Protein AF-A0A1Q8JMH2-F1 (afdb_monomer)

Sequence (1174 aa):
MIGSNMADCHPVLFLRMMDRVAAGATLIVVDPRRTATADKADLFLQITPGTDLALLNGLLHLLQENGHVDTAFVEEFTEGWEDMPALLADYPPAVVAGITGLAEDDLRRAAELIGGAENWTSCWTMGLNQSTHGTWNTNALVNLHLATGAICRRGSGPFSLTGQPNAMGGREMGYMGPGLPGQRSVLSADDREFVEQEWGVSAGTLRSDAGQGTVDMFSRMADGAIKACWIVCTNPVASVANRRTVIEGLEAAELVITQDVVADTETNAYADVVLPAAMWAESDGVMVNSERNLTLVPGAVDPPGQALPDWELIARVACEMGFADAFTYASAEEVFAEIRRFHNPATGYDLRGVDYDRLREAPVQWPAAPGAGDRNPVRYLNDGRSQARGTRPGGGTPRLWFPRPGGRAAFLPRPHLPAAEMPDDDHPFLLNTGRVQHQWHTLTKTGTVAALNRLNPGPYVEIHPADAERLGVTDGDGLELTSRRGRAVVPAAVSDRVREGALFAPFHWNDRYGEYLAVNAVTSDAVDPQSFQPEFKVCAVAVAPVPVPREPEPVAAAAHPLEAVFGLAGQAEPELGGTERRYLAGFVRGLQAAPPDGVVPVLPPGAPFAPEHATWVDGVLAGMFSRSSPGAPDSPGSVAGTGSRPVVVLWASQTGTAEDVATGPLTARLAAAGRTPTVTDMGGSGIAELPPDADLLVVTSTFGDGGAPDNGAAFWESLAGAEPGSLDGRRFAVLALGDSSYADFCGHGRRLDDRLAELGADRLVERVDCEPEYEEGAQRWLDAVVTALTGDTREPDGASGSPGTARRATEPAPLVGNRLLSRPGAGKEVRRFTFDLSGTGLTYEAGDALDVTPSNSEALVGEWLAATGLDGATEVELDGDAVPLGTALRDRLDITRASPALLRFVAERCADGLPGKLLRPDNRGELERWSWGRQAVDVVGEFGVRATAQEWADVLGPLRPRQYSISSSPLERPDEVSLTVSVVRFANPRGTARTGVCSAFLADAPEGHPVPVGIRPAPHFRPPADGVPMIMIGPGTGIAPFLGFLEERRARGDRSPNWLFFGEQHESTDFYYREELETLRRDGVLTDLDLAFSRDQRTKVYVQDRMAENGAKLWSWLRDGAHLYVCGDATRMARDVDRTLRTVVARHGGLAPDEADAWVTRLAEDRRYVRDVY

Foldseek 3Di:
DEADPCCQQPVVVLVVVVVVVVVPDAAEYEDLFCHPSNVPHPHYWNWDQQLLLLLLLLLVLLCVVVVLFPVVLCVFFEDAVVVSVVLSVCRHLVVSCVRGVGDSVSSNVVSCSLSVDPEAEDEHECSLCFFLCNVVSVLSNQLSCSRNVQALDPRGDYFYADRDFAVVVVVQCQPAWQGHHRRAGLLDLVRQVVVCVLLVHDRPPRDNDTALGDLRVLQCLLVVVAQEDEAEADACCQFPFLNVSNVSSLQSHNAYEYEYCFCDGPRNVSHPYYAHAFDQLQAWDWTAGSQQWTAIRHRPHHGPDRHYHPLLVVLVVCVVVVNVVRRVDPGVQVVVVSSQVSHDQLQLFHCVCPHVVNNVVHIAHDPDDNPADRDDRGPFQQPCRSHDFDAAVPGDGDRGAHSDVRRHHYNDSDHRDGTPADADPQQQAWEFEDAGNQADAQNSPSVVPVLSCLLVVFKEKEAEQVVCVVQVHDFQFWKWWDAPSGIAIHTYDHDNSHDHRYMYIYSHYDVVNHPRHSPSSQAACNAHSPSSNHNNGTGGIDIHGDPPVPLPDPPPPPPDVVCVVVVVPPDDQDDDDPQLVVLVVVVVVVCVVPPDDQDQDADDPPRPDDPVNSVSVSVVSCVVRVPRDDDDDDDDDDDDDDDAAAEEEEEFDQRCPLVCLRVPPLQVVCVVLVHHYHYDYQQPDALVRDDLQYEYEYGYEADAQQHGHPSNVVRLVRLVPDDAQSNANYEYEFEFEAAPVHPCQSNPSVSCVVSNVRNHHHYLDYYFRAHVVCPVRSVVSSVSNSCSRNVPPPDPPDDPFDPDPPPDAFFWWFFADWAFQFDPPDPWTKIKIKTFQPPRPDFAAQFWKKFFQFWADLVLLVLQCVLQVDDQQDWEADRNDTDRLSCCNGRWFFQFFPDLLLLVVLCVFAPDCVSVVCNDPVNVVVVVVQRVQDTNSNSSNVRVGYDDSHVVSVSTDTRGTDIFTWQAGCLLPVRMTMAIDTWAWDAHPVRHIDTDGRRVSRNVDDGRGTIGMHIGDDPLRAQDDAQAEEEEEAEASRCRSVNRNLNNCVSVVRLHEYEYQYEDADPVGRVGCPVVVVVSCVVNSHVYYHYFHQHPDPHGGDSLNVCLVCLLVVLVSVVVRYAYEYEEAPPPPVVSNLVSQLVSCCSNVVADSVRSVVSVVVCVVVSSYYYDHD

Solvent-accessible surface area (backbone atoms only — not comparable to full-atom values): 62772 Å² total; per-residue (Å²): 60,35,24,50,56,36,49,48,73,37,46,73,60,32,52,57,48,47,56,44,36,78,70,72,47,88,39,50,25,36,34,50,50,67,39,81,41,35,77,69,32,80,40,65,44,60,35,42,80,70,29,61,38,36,51,39,41,20,36,45,32,45,22,53,74,72,65,34,50,33,59,68,47,36,71,72,43,40,43,56,61,88,59,36,63,69,59,32,69,76,21,47,54,72,56,25,19,66,67,21,65,43,59,50,68,57,51,53,49,52,23,48,56,59,51,69,43,95,59,50,60,46,39,33,28,60,64,42,46,24,25,47,51,16,70,48,39,51,41,36,55,45,34,48,30,48,38,49,50,28,46,73,45,90,66,23,24,83,43,66,52,62,83,57,71,40,55,54,41,41,49,40,58,8,80,53,72,51,34,27,53,37,74,32,31,37,74,40,67,70,43,38,54,52,50,26,60,76,71,70,48,62,88,81,68,72,61,65,79,65,76,66,35,68,65,44,51,26,47,36,10,46,73,56,77,36,46,65,47,80,43,67,78,68,49,53,52,49,69,35,51,27,20,60,47,42,50,46,7,50,73,51,28,82,38,30,36,34,33,35,74,62,80,92,43,78,40,52,78,58,40,80,39,80,44,53,29,35,55,72,49,27,34,62,49,76,37,16,41,69,84,42,35,37,34,60,42,68,48,77,46,79,41,66,90,79,28,37,46,66,68,54,56,52,22,52,53,40,30,76,73,70,40,40,97,82,32,75,68,92,45,68,65,54,56,52,56,51,59,30,70,36,52,22,78,70,75,24,45,28,38,64,46,59,51,68,74,55,30,74,76,44,60,35,17,47,38,18,46,74,90,54,66,50,76,47,91,63,54,42,47,38,79,48,75,44,31,77,64,60,67,45,93,89,72,54,71,53,74,53,36,37,75,41,87,88,30,34,47,69,45,60,83,62,80,66,63,80,56,94,46,66,57,45,97,80,19,62,26,36,38,27,56,50,79,54,62,60,49,56,61,71,29,84,64,36,64,76,36,68,68,36,36,68,76,57,73,70,72,40,30,38,32,11,55,72,48,27,59,76,67,73,51,55,70,63,40,26,32,34,39,36,31,100,69,33,49,23,47,36,26,30,37,67,35,79,43,34,45,80,57,32,34,41,30,50,44,40,45,25,72,94,77,35,77,46,34,28,42,25,23,33,28,34,61,53,43,10,91,85,79,35,35,41,12,48,44,48,19,30,22,26,79,42,81,38,81,46,86,59,77,73,74,80,66,76,73,76,63,56,72,64,27,66,74,71,70,51,67,86,69,78,80,78,84,72,50,81,64,36,49,54,51,49,54,53,53,51,52,49,40,70,78,52,65,68,84,75,50,56,67,65,81,56,98,82,54,82,51,57,72,70,53,45,51,50,52,35,49,52,34,34,73,73,40,61,73,57,74,83,76,77,77,87,80,88,74,91,76,91,81,86,91,77,72,53,40,37,34,37,26,18,38,74,81,43,64,26,42,51,44,49,71,41,64,48,45,56,52,38,46,74,71,76,38,81,64,49,78,45,53,24,61,85,44,55,80,89,73,54,64,66,57,25,39,38,40,36,27,24,28,39,28,84,79,19,38,56,14,76,39,25,43,62,32,50,52,51,60,73,72,55,58,75,53,77,37,47,70,22,33,31,34,37,42,13,34,21,51,74,91,38,93,34,46,20,30,27,30,52,53,50,55,52,50,46,44,64,20,41,24,43,75,63,46,82,69,45,77,22,45,82,84,33,66,67,53,52,49,54,49,47,54,51,47,51,39,62,74,69,68,64,80,72,70,84,70,89,57,92,50,70,92,62,76,80,73,72,81,54,41,69,26,30,31,71,38,81,43,77,50,38,36,92,86,41,95,57,52,30,30,38,39,28,30,40,35,72,92,56,83,68,75,75,57,41,36,21,31,40,33,38,48,49,45,49,53,70,67,58,46,50,50,39,32,63,60,58,70,56,65,44,78,44,71,27,78,55,80,76,41,82,38,34,39,46,57,38,45,27,62,44,31,41,60,66,50,62,42,71,60,47,36,50,59,44,30,78,65,32,94,57,62,60,47,54,52,38,69,35,88,91,25,56,73,54,33,55,60,61,43,55,58,41,31,30,51,52,54,43,61,73,59,65,52,80,73,55,72,50,60,51,57,71,50,40,49,69,50,68,62,47,75,42,53,23,32,37,16,40,78,73,32,76,48,47,51,28,37,44,45,67,42,43,69,50,51,25,98,85,65,48,81,45,63,39,56,51,43,37,42,61,71,71,49,58,82,57,42,69,38,36,33,33,76,41,88,36,92,77,48,50,72,71,62,84,79,43,33,39,39,39,40,15,42,60,57,22,37,17,33,56,48,2,38,53,42,35,33,54,61,73,66,45,67,40,54,25,33,40,34,34,23,40,51,36,68,91,23,48,52,60,61,52,71,59,53,54,46,34,36,73,72,51,44,35,66,42,79,46,80,14,40,37,62,75,48,93,71,68,35,45,48,44,55,55,47,57,76,41,16,64,62,53,36,49,42,53,73,74,59,26,31,40,38,41,25,33,50,49,86,57,56,49,51,50,40,51,54,40,49,38,49,25,37,17,70,59,64,75,32,57,69,71,52,14,48,53,48,55,49,47,33,38,75,72,62,30,42,42,76,58,61,98

Mean predicted aligned error: 18.69 Å

Radius of gyration: 36.47 Å; Cα contacts (8 Å, |Δi|>4): 2244; chains: 1; bounding box: 99×69×110 Å

pLDDT: mean 88.22, std 14.22, range [22.94, 98.88]

Structure (mmCIF, N/CA/C/O backbone):
data_AF-A0A1Q8JMH2-F1
#
_entry.id   AF-A0A1Q8JMH2-F1
#
loop_
_atom_site.group_PDB
_atom_site.id
_atom_site.type_symbol
_atom_site.label_atom_id
_atom_site.label_alt_id
_atom_site.label_comp_id
_atom_site.label_asym_id
_atom_site.label_entity_id
_atom_site.label_seq_id
_atom_site.pdbx_PDB_ins_code
_atom_site.Cartn_x
_atom_site.Cartn_y
_atom_site.Cartn_z
_atom_site.occupancy
_atom_site.B_iso_or_equiv
_atom_site.auth_seq_id
_atom_site.auth_comp_id
_atom_site.auth_asym_id
_atom_site.auth_atom_id
_atom_site.pdbx_PDB_model_num
ATOM 1 N N . MET A 1 1 ? -3.071 16.913 -16.150 1.00 97.31 1 MET A N 1
ATOM 2 C CA . MET A 1 1 ? -3.272 15.540 -15.639 1.00 97.31 1 MET A CA 1
ATOM 3 C C . MET A 1 1 ? -4.558 14.994 -16.230 1.00 97.31 1 MET A C 1
ATOM 5 O O . MET A 1 1 ? -5.550 15.707 -16.207 1.00 97.31 1 MET A O 1
ATOM 9 N N . ILE A 1 2 ? -4.557 13.784 -16.785 1.00 98.25 2 ILE A N 1
ATOM 10 C CA . ILE A 1 2 ? -5.761 13.182 -17.382 1.00 98.25 2 ILE A CA 1
ATOM 11 C C . ILE A 1 2 ? -5.825 11.684 -17.064 1.00 98.25 2 ILE A C 1
ATOM 13 O O . ILE A 1 2 ? -4.823 10.983 -17.199 1.00 98.25 2 ILE A O 1
ATOM 17 N N . GLY A 1 3 ? -6.971 11.206 -16.570 1.00 96.44 3 GLY A N 1
ATOM 18 C CA . GLY A 1 3 ? -7.171 9.812 -16.162 1.00 96.44 3 GLY A CA 1
ATOM 19 C C . GLY A 1 3 ? -6.153 9.341 -15.119 1.00 96.44 3 GLY A C 1
ATOM 20 O O . GLY A 1 3 ? -5.568 8.261 -15.268 1.00 96.44 3 GLY A O 1
ATOM 21 N N . SER A 1 4 ? -5.859 10.190 -14.125 1.00 95.69 4 SER A N 1
ATOM 22 C CA . SER A 1 4 ? -4.780 9.977 -13.158 1.00 95.69 4 SER A CA 1
ATOM 23 C C . SER A 1 4 ? -5.030 10.641 -11.807 1.00 95.69 4 SER A C 1
ATOM 25 O O . SER A 1 4 ? -4.898 11.856 -11.675 1.00 95.69 4 SER A O 1
ATOM 27 N N . ASN A 1 5 ? -5.192 9.813 -10.775 1.00 95.25 5 ASN A N 1
ATOM 28 C CA . ASN A 1 5 ? -5.133 10.224 -9.376 1.00 95.25 5 ASN A CA 1
ATOM 29 C C . ASN A 1 5 ? -3.690 10.144 -8.848 1.00 95.25 5 ASN A C 1
ATOM 31 O O . ASN A 1 5 ? -3.281 9.147 -8.252 1.00 95.25 5 ASN A O 1
ATOM 35 N N . MET A 1 6 ? -2.891 11.172 -9.137 1.00 94.62 6 MET A N 1
ATOM 36 C CA . MET A 1 6 ? -1.463 11.189 -8.803 1.00 94.62 6 MET A CA 1
ATOM 37 C C . MET A 1 6 ? -1.214 11.267 -7.293 1.00 94.62 6 MET A C 1
ATOM 39 O O . MET A 1 6 ? -0.251 10.665 -6.830 1.00 94.62 6 MET A O 1
ATOM 43 N N . ALA A 1 7 ? -2.079 11.956 -6.544 1.00 94.06 7 ALA A N 1
ATOM 44 C CA . ALA A 1 7 ? -1.991 12.063 -5.087 1.00 94.06 7 ALA A CA 1
ATOM 45 C C . ALA A 1 7 ? -1.960 10.679 -4.414 1.00 94.06 7 ALA A C 1
ATOM 47 O O . ALA A 1 7 ? -1.066 10.399 -3.616 1.00 94.06 7 ALA A O 1
ATOM 48 N N . ASP A 1 8 ? -2.861 9.783 -4.826 1.00 92.19 8 ASP A N 1
ATOM 49 C CA . ASP A 1 8 ? -2.961 8.451 -4.221 1.00 92.19 8 ASP A CA 1
ATOM 50 C C . ASP A 1 8 ? -2.032 7.428 -4.892 1.00 92.19 8 ASP A C 1
ATOM 52 O O . ASP A 1 8 ? -1.533 6.517 -4.238 1.00 92.19 8 ASP A O 1
ATOM 56 N N . CYS A 1 9 ? -1.798 7.539 -6.206 1.00 93.81 9 CYS A N 1
ATOM 57 C CA . CYS A 1 9 ? -1.073 6.511 -6.968 1.00 93.81 9 CYS A CA 1
ATOM 58 C C . CYS A 1 9 ? 0.426 6.790 -7.148 1.00 93.81 9 CYS A C 1
ATOM 60 O O . CYS A 1 9 ? 1.190 5.858 -7.397 1.00 93.81 9 CYS A O 1
ATOM 62 N N . HIS A 1 10 ? 0.850 8.054 -7.070 1.00 95.69 10 HIS A N 1
ATOM 63 C CA . HIS A 1 10 ? 2.230 8.492 -7.300 1.00 95.69 10 HIS A CA 1
ATOM 64 C C . HIS A 1 10 ? 2.596 9.668 -6.372 1.00 95.69 10 HIS A C 1
ATOM 66 O O . HIS A 1 10 ? 3.012 10.720 -6.870 1.00 95.69 10 HIS A O 1
ATOM 72 N N . PRO A 1 11 ? 2.479 9.515 -5.038 1.00 92.50 11 PRO A N 1
ATOM 73 C CA . PRO A 1 11 ? 2.519 10.631 -4.086 1.00 92.50 11 PRO A CA 1
ATOM 74 C C . PRO A 1 11 ? 3.785 11.490 -4.207 1.00 92.50 11 PRO A C 1
ATOM 76 O O . PRO A 1 11 ? 3.699 12.710 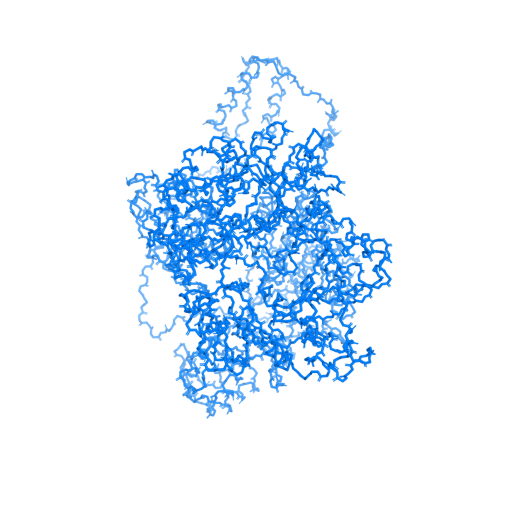-4.259 1.00 92.50 11 PRO A O 1
ATOM 79 N N . VAL A 1 12 ? 4.964 10.883 -4.385 1.00 92.12 12 VAL A N 1
ATOM 80 C CA . VAL A 1 12 ? 6.226 11.632 -4.560 1.00 92.12 12 VAL A CA 1
ATOM 81 C C . VAL A 1 12 ? 6.221 12.499 -5.830 1.00 92.12 12 VAL A C 1
ATOM 83 O O . VAL A 1 12 ? 6.739 13.615 -5.835 1.00 92.12 12 VAL A O 1
ATOM 86 N N . LEU A 1 13 ? 5.625 12.015 -6.926 1.00 93.62 13 LEU A N 1
ATOM 87 C CA . LEU A 1 13 ? 5.495 12.814 -8.149 1.00 93.62 13 LEU A CA 1
ATOM 88 C C . LEU A 1 13 ? 4.414 13.887 -8.015 1.00 93.62 13 LEU A C 1
ATOM 90 O O . LEU A 1 13 ? 4.565 14.956 -8.603 1.00 93.62 13 LEU A O 1
ATOM 94 N N . PHE A 1 14 ? 3.362 13.619 -7.242 1.00 95.06 14 PHE A N 1
ATOM 95 C CA . PHE A 1 14 ? 2.349 14.612 -6.913 1.00 95.06 14 PHE A CA 1
ATOM 96 C C . PHE A 1 14 ? 2.950 15.781 -6.127 1.00 95.06 14 PHE A C 1
ATOM 98 O O . PHE A 1 14 ? 2.747 16.921 -6.530 1.00 95.06 14 PHE A O 1
ATOM 105 N N . LEU A 1 15 ? 3.775 15.518 -5.107 1.00 92.50 15 LEU A N 1
ATOM 106 C CA . LEU A 1 15 ? 4.491 16.568 -4.366 1.00 92.50 15 LEU A CA 1
ATOM 107 C C . LEU A 1 15 ? 5.364 17.417 -5.299 1.00 92.50 15 LEU A C 1
ATOM 109 O O . LEU A 1 15 ? 5.251 18.638 -5.334 1.00 92.50 15 LEU A O 1
ATOM 113 N N . ARG A 1 16 ? 6.138 16.772 -6.179 1.00 93.69 16 ARG A N 1
ATOM 114 C CA . ARG A 1 16 ? 6.946 17.480 -7.185 1.00 93.69 16 ARG A CA 1
ATOM 115 C C . ARG A 1 16 ? 6.102 18.307 -8.165 1.00 93.69 16 ARG A C 1
ATOM 117 O O . ARG A 1 16 ? 6.557 19.334 -8.671 1.00 93.69 16 ARG A O 1
ATOM 124 N N . MET A 1 17 ? 4.893 17.850 -8.491 1.00 94.94 17 MET A N 1
ATOM 125 C CA . MET A 1 17 ? 3.940 18.623 -9.288 1.00 94.94 17 MET A CA 1
ATOM 126 C C . MET A 1 17 ? 3.419 19.825 -8.493 1.00 94.94 17 MET A C 1
ATOM 128 O O . MET A 1 17 ? 3.352 20.915 -9.058 1.00 94.94 17 MET A O 1
ATOM 132 N N . MET A 1 18 ? 3.111 19.658 -7.205 1.00 95.50 18 MET A N 1
ATOM 133 C CA . MET A 1 18 ? 2.681 20.745 -6.321 1.00 95.50 18 MET A CA 1
ATOM 134 C C . MET A 1 18 ? 3.759 21.815 -6.154 1.00 95.50 18 MET A C 1
ATOM 136 O O . MET A 1 18 ? 3.429 22.992 -6.266 1.00 95.50 18 MET A O 1
ATOM 140 N N . ASP A 1 19 ? 5.040 21.448 -6.050 1.00 94.00 19 ASP A N 1
ATOM 141 C CA . ASP A 1 19 ? 6.148 22.417 -6.079 1.00 94.00 19 ASP A CA 1
ATOM 142 C C . ASP A 1 19 ? 6.110 23.278 -7.349 1.00 94.00 19 ASP A C 1
ATOM 144 O O . ASP A 1 19 ? 6.358 24.488 -7.335 1.00 94.00 19 ASP A O 1
ATOM 148 N N . ARG A 1 20 ? 5.782 22.657 -8.489 1.00 93.25 20 ARG A N 1
ATOM 149 C CA . ARG A 1 20 ? 5.709 23.366 -9.765 1.00 93.25 20 ARG A CA 1
ATOM 150 C C . ARG A 1 20 ? 4.473 24.261 -9.857 1.00 93.25 20 ARG A C 1
ATOM 152 O O . ARG A 1 20 ? 4.599 25.357 -10.408 1.00 93.25 20 ARG A O 1
ATOM 159 N N . VAL A 1 21 ? 3.333 23.819 -9.326 1.00 94.44 21 VAL A N 1
ATOM 160 C CA . VAL A 1 21 ? 2.098 24.615 -9.222 1.00 94.44 21 VAL A CA 1
ATOM 161 C C . VAL A 1 21 ? 2.314 25.818 -8.304 1.00 94.44 21 VAL A C 1
ATOM 163 O O . VAL A 1 21 ? 2.044 26.943 -8.713 1.00 94.44 21 VAL A O 1
ATOM 166 N N . ALA A 1 22 ? 2.928 25.624 -7.134 1.00 92.12 22 ALA A N 1
ATOM 167 C CA . ALA A 1 22 ? 3.307 26.703 -6.220 1.00 92.12 22 ALA A CA 1
ATOM 168 C C . ALA A 1 22 ? 4.259 27.721 -6.879 1.00 92.12 22 ALA A C 1
ATOM 170 O O . ALA A 1 22 ? 4.173 28.921 -6.630 1.00 92.12 22 ALA A O 1
ATOM 171 N N . ALA A 1 23 ? 5.117 27.261 -7.794 1.00 94.31 23 ALA A N 1
ATOM 172 C CA . ALA A 1 23 ? 5.962 28.108 -8.636 1.00 94.31 23 ALA A CA 1
ATOM 173 C C . ALA A 1 23 ? 5.236 28.711 -9.868 1.00 94.31 23 ALA A C 1
ATOM 175 O O . ALA A 1 23 ? 5.895 29.132 -10.829 1.00 94.31 23 ALA A O 1
ATOM 176 N N . GLY A 1 24 ? 3.900 28.733 -9.871 1.00 93.25 24 GLY A N 1
ATOM 177 C CA . GLY A 1 24 ? 3.054 29.435 -10.839 1.00 93.25 24 GLY A CA 1
ATOM 178 C C . GLY A 1 24 ? 2.629 28.633 -12.072 1.00 93.25 24 GLY A C 1
ATOM 179 O O . GLY A 1 24 ? 2.265 29.239 -13.077 1.00 93.25 24 GLY A O 1
ATOM 180 N N . ALA A 1 25 ? 2.718 27.300 -12.056 1.00 95.62 25 ALA A N 1
ATOM 181 C CA . ALA A 1 25 ? 2.174 26.484 -13.146 1.00 95.62 25 ALA A CA 1
ATOM 182 C C . ALA A 1 25 ? 0.674 26.222 -12.970 1.00 95.62 25 ALA A C 1
ATOM 184 O O . ALA A 1 25 ? 0.229 25.933 -11.867 1.00 95.62 25 ALA A O 1
ATOM 185 N N . THR A 1 26 ? -0.072 26.244 -14.075 1.00 98.00 26 THR A N 1
ATOM 186 C CA . THR A 1 26 ? -1.496 25.889 -14.096 1.00 98.00 26 THR A CA 1
ATOM 187 C C . THR A 1 26 ? -1.693 24.375 -14.178 1.00 98.00 26 THR A C 1
ATOM 189 O O . THR A 1 26 ? -1.052 23.698 -14.989 1.00 98.00 26 THR A O 1
ATOM 192 N N . LEU A 1 27 ? -2.620 23.847 -13.384 1.00 98.44 27 LEU A N 1
ATOM 193 C CA . LEU A 1 27 ? -3.000 22.445 -13.322 1.00 98.44 27 LEU A CA 1
ATOM 194 C C . LEU A 1 27 ? -4.427 22.228 -13.843 1.00 98.44 27 LEU A C 1
ATOM 196 O O . LEU A 1 27 ? -5.408 22.602 -13.208 1.00 98.44 27 LEU A O 1
ATOM 200 N N . ILE A 1 28 ? -4.533 21.530 -14.977 1.00 98.75 28 ILE A N 1
ATOM 201 C CA . ILE A 1 28 ? -5.796 20.967 -15.476 1.00 98.75 28 ILE A CA 1
ATOM 202 C C . ILE A 1 28 ? -5.876 19.500 -15.044 1.00 98.75 28 ILE A C 1
ATOM 204 O O . ILE A 1 28 ? -4.935 18.737 -15.301 1.00 98.75 28 ILE A O 1
ATOM 208 N N . VAL A 1 29 ? -6.984 19.090 -14.428 1.00 98.81 29 VAL A N 1
ATOM 209 C CA . VAL A 1 29 ? -7.273 17.688 -14.084 1.00 98.81 29 VAL A CA 1
ATOM 210 C C . VAL A 1 29 ? -8.514 17.228 -14.832 1.00 98.81 29 VAL A C 1
ATOM 212 O O . VAL A 1 29 ? -9.572 17.830 -14.707 1.00 98.81 29 VAL A O 1
ATOM 215 N N . VAL A 1 30 ? -8.383 16.144 -15.592 1.00 98.75 30 VAL A N 1
ATOM 216 C CA . VAL A 1 30 ? -9.495 15.474 -16.276 1.00 98.75 30 VAL A CA 1
ATOM 217 C C . VAL A 1 30 ? -9.683 14.099 -15.649 1.00 98.75 30 VAL A C 1
ATOM 219 O O . VAL A 1 30 ? -8.814 13.235 -15.791 1.00 98.75 30 VAL A O 1
ATOM 222 N N . ASP A 1 31 ? -10.781 13.911 -14.927 1.00 98.00 31 ASP A N 1
ATOM 223 C CA . ASP A 1 31 ? -11.104 12.660 -14.235 1.00 98.00 31 ASP A CA 1
ATOM 224 C C . ASP A 1 31 ? -12.621 12.611 -13.971 1.00 98.00 31 ASP A C 1
ATOM 226 O O . ASP A 1 31 ? -13.170 13.619 -13.526 1.00 98.00 31 ASP A O 1
ATOM 230 N N . PRO A 1 32 ? -13.331 11.495 -14.223 1.00 96.56 32 PRO A N 1
ATOM 231 C CA . PRO A 1 32 ? -14.748 11.377 -13.863 1.00 96.56 32 PRO A CA 1
ATOM 232 C C . PRO A 1 32 ? -15.011 11.515 -12.354 1.00 96.56 32 PRO A C 1
ATOM 234 O O . PRO A 1 32 ? -16.132 11.838 -11.950 1.00 96.56 32 PRO A O 1
ATOM 237 N N . ARG A 1 33 ? -13.995 11.277 -11.517 1.00 96.75 33 ARG A N 1
ATOM 238 C CA . ARG A 1 33 ? -14.076 11.348 -10.058 1.00 96.75 33 ARG A CA 1
ATOM 239 C C . ARG A 1 33 ? -13.330 12.572 -9.526 1.00 96.75 33 ARG A C 1
ATOM 241 O O . ARG A 1 33 ? -12.182 12.826 -9.896 1.00 96.75 33 ARG A O 1
ATOM 248 N N . ARG A 1 34 ? -13.935 13.302 -8.586 1.00 97.06 34 ARG A N 1
ATOM 249 C CA . ARG A 1 34 ? -13.268 14.387 -7.847 1.00 97.06 34 ARG A CA 1
ATOM 250 C C . ARG A 1 34 ? -12.312 13.797 -6.803 1.00 97.06 34 ARG A C 1
ATOM 252 O O . ARG A 1 34 ? -12.687 13.454 -5.683 1.00 97.06 34 ARG A O 1
ATOM 259 N N . THR A 1 35 ? -11.071 13.571 -7.221 1.00 96.44 35 THR A N 1
ATOM 260 C CA . THR A 1 35 ? -9.995 13.005 -6.390 1.00 96.44 35 THR A CA 1
ATOM 261 C C . THR A 1 35 ? -9.211 14.092 -5.650 1.00 96.44 35 THR A C 1
ATOM 263 O O . THR A 1 35 ? -9.280 15.257 -6.024 1.00 96.44 35 THR A O 1
ATOM 266 N N . ALA A 1 36 ? -8.352 13.709 -4.697 1.00 92.69 36 ALA A N 1
ATOM 267 C CA . ALA A 1 36 ? -7.429 14.647 -4.043 1.00 92.69 36 ALA A CA 1
ATOM 268 C C . ALA A 1 36 ? -6.502 15.375 -5.042 1.00 92.69 36 ALA A C 1
ATOM 270 O O . ALA A 1 36 ? -6.037 16.484 -4.788 1.00 92.69 36 ALA A O 1
ATOM 271 N N . THR A 1 37 ? -6.253 14.774 -6.214 1.00 96.06 37 THR A N 1
ATOM 272 C CA . THR A 1 37 ? -5.547 15.449 -7.314 1.00 96.06 37 THR A CA 1
ATOM 273 C C . THR A 1 37 ? -6.415 16.545 -7.944 1.00 96.06 37 THR A C 1
ATOM 275 O O . THR A 1 37 ? -5.906 17.621 -8.248 1.00 96.06 37 THR A O 1
ATOM 278 N N . ALA A 1 38 ? -7.712 16.283 -8.137 1.00 97.00 38 ALA A N 1
ATOM 279 C CA . ALA A 1 38 ? -8.672 17.242 -8.685 1.00 97.00 38 ALA A CA 1
ATOM 280 C C . ALA A 1 38 ? -8.912 18.434 -7.748 1.00 97.00 38 ALA A C 1
ATOM 282 O O . ALA A 1 38 ? -9.052 19.553 -8.232 1.00 97.00 38 ALA A O 1
ATOM 283 N N . ASP A 1 39 ? -8.872 18.225 -6.431 1.00 95.31 39 ASP A N 1
ATOM 284 C CA . ASP A 1 39 ? -9.046 19.295 -5.435 1.00 95.31 39 ASP A CA 1
ATOM 285 C C . ASP A 1 39 ? -7.931 20.352 -5.470 1.00 95.31 39 ASP A C 1
ATOM 287 O O . ASP A 1 39 ? -8.082 21.444 -4.925 1.00 95.31 39 ASP A O 1
ATOM 291 N N . LYS A 1 40 ? -6.797 20.042 -6.113 1.00 95.62 40 LYS A N 1
ATOM 292 C CA . LYS A 1 40 ? -5.686 20.982 -6.329 1.00 95.62 40 LYS A CA 1
ATOM 293 C C . LYS A 1 40 ? -5.673 21.606 -7.726 1.00 95.62 40 LYS A C 1
ATOM 295 O O . LYS A 1 40 ? -4.738 22.337 -8.041 1.00 95.62 40 LYS A O 1
ATOM 300 N N . ALA A 1 41 ? -6.645 21.292 -8.580 1.00 97.38 41 ALA A N 1
ATOM 301 C CA . ALA A 1 41 ? -6.671 21.766 -9.957 1.00 97.38 41 ALA A CA 1
ATOM 302 C C . ALA A 1 41 ? -7.148 23.221 -10.059 1.00 97.38 41 ALA A C 1
ATOM 304 O O . ALA A 1 41 ? -8.122 23.604 -9.419 1.00 97.38 41 ALA A O 1
ATOM 305 N N . ASP A 1 42 ? -6.529 23.998 -10.951 1.00 98.31 42 ASP A N 1
ATOM 306 C CA . ASP A 1 42 ? -7.072 25.290 -11.391 1.00 98.31 42 ASP A CA 1
ATOM 307 C C . ASP A 1 42 ? -8.308 25.099 -12.284 1.00 98.31 42 ASP A C 1
ATOM 309 O O . ASP A 1 42 ? -9.195 25.949 -12.328 1.00 98.31 42 ASP A O 1
ATOM 313 N N . LEU A 1 43 ? -8.353 23.982 -13.019 1.00 98.56 43 LEU A N 1
ATOM 314 C CA . LEU A 1 43 ? -9.489 23.568 -13.835 1.00 98.56 43 LEU A CA 1
ATOM 315 C C . LEU A 1 43 ? -9.702 22.060 -13.699 1.00 98.56 43 LEU A C 1
ATOM 317 O O . LEU A 1 43 ? -8.860 21.263 -14.121 1.00 98.56 43 LEU A O 1
ATOM 321 N N . PHE A 1 44 ? -10.844 21.674 -13.136 1.00 98.62 44 PHE A N 1
ATOM 322 C CA . PHE A 1 44 ? -11.271 20.283 -13.042 1.00 98.62 44 PHE A CA 1
ATOM 323 C C . PHE A 1 44 ? -12.362 19.988 -14.073 1.00 98.62 44 PHE A C 1
ATOM 325 O O . PHE A 1 44 ? -13.436 20.579 -14.033 1.00 98.62 44 PHE A O 1
ATOM 332 N N . LEU A 1 45 ? -12.089 19.048 -14.976 1.00 98.62 45 LEU A N 1
ATOM 333 C CA . LEU A 1 45 ? -13.023 18.568 -15.987 1.00 98.62 45 LEU A CA 1
ATOM 334 C C . LEU A 1 45 ? -13.558 17.195 -15.565 1.00 98.62 45 LEU A C 1
ATOM 336 O O . LEU A 1 45 ? -12.915 16.168 -15.809 1.00 98.62 45 LEU A O 1
ATOM 340 N N . GLN A 1 46 ? -14.740 17.185 -14.942 1.00 97.56 46 GLN A N 1
ATOM 341 C CA . GLN A 1 46 ? -15.411 15.961 -14.498 1.00 97.56 46 GLN A CA 1
ATOM 342 C C . GLN A 1 46 ? -16.077 15.227 -15.668 1.00 97.56 46 GLN A C 1
ATOM 344 O O . GLN A 1 46 ? -17.292 15.273 -15.865 1.00 97.56 46 GLN A O 1
ATOM 349 N N . ILE A 1 47 ? -15.258 14.591 -16.498 1.00 97.44 47 ILE A N 1
ATOM 350 C CA . ILE A 1 47 ? -15.675 13.989 -17.766 1.00 97.44 47 ILE A CA 1
ATOM 351 C C . ILE A 1 47 ? -16.619 12.788 -17.566 1.00 97.44 47 ILE A C 1
ATOM 353 O O . ILE A 1 47 ? -16.496 12.042 -16.597 1.00 97.44 47 ILE A O 1
ATOM 357 N N . THR A 1 48 ? -17.554 12.565 -18.492 1.00 96.00 48 THR A N 1
ATOM 358 C CA . THR A 1 48 ? -18.328 11.312 -18.556 1.00 96.00 48 THR A CA 1
ATOM 359 C C . THR A 1 48 ? -17.381 10.139 -18.868 1.00 96.00 48 THR A C 1
ATOM 361 O O . THR A 1 48 ? -16.617 10.240 -19.834 1.00 96.00 48 THR A O 1
ATOM 364 N N . PRO A 1 49 ? -17.389 9.031 -18.099 1.00 93.81 49 PRO A N 1
ATOM 365 C CA . PRO A 1 49 ? -16.473 7.911 -18.328 1.00 93.81 49 PRO A CA 1
ATOM 366 C C . PRO A 1 49 ? -16.503 7.389 -19.776 1.00 93.81 49 PRO A C 1
ATOM 368 O O . PRO A 1 49 ? -17.573 7.226 -20.358 1.00 93.81 49 PRO A O 1
ATOM 371 N N . GLY A 1 50 ? -15.327 7.132 -20.359 1.00 92.88 50 GLY A N 1
ATOM 372 C CA . GLY A 1 50 ? -15.184 6.589 -21.719 1.00 92.88 50 GLY A CA 1
ATOM 373 C C . GLY A 1 50 ? -15.261 7.618 -22.854 1.00 92.88 50 GLY A C 1
ATOM 374 O O . GLY A 1 50 ? -15.225 7.239 -24.023 1.00 92.88 50 GLY A O 1
ATOM 375 N N . THR A 1 51 ? -15.347 8.917 -22.549 1.00 97.00 51 THR A N 1
ATOM 376 C CA . THR A 1 51 ? -15.503 9.983 -23.562 1.00 97.00 51 THR A CA 1
ATOM 377 C C . THR A 1 51 ? -14.227 10.793 -23.823 1.00 97.00 51 THR A C 1
ATOM 379 O O . THR A 1 51 ? -14.256 11.823 -24.499 1.00 97.00 51 THR A O 1
ATOM 382 N N . ASP A 1 52 ? -13.075 10.303 -23.356 1.00 97.69 52 ASP A N 1
ATOM 383 C CA . ASP A 1 52 ? -11.772 10.974 -23.432 1.00 97.69 52 ASP A CA 1
ATOM 384 C C . ASP A 1 52 ? -11.356 11.329 -24.868 1.00 97.69 52 ASP A C 1
ATOM 386 O O . ASP A 1 52 ? -10.871 12.431 -25.119 1.00 97.69 52 ASP A O 1
ATOM 390 N N . LEU A 1 53 ? -11.596 10.441 -25.842 1.00 97.81 53 LEU A N 1
ATOM 391 C CA . LEU A 1 53 ? -11.325 10.721 -27.260 1.00 97.81 53 LEU A CA 1
ATOM 392 C C . LEU A 1 53 ? -12.108 11.929 -27.783 1.00 97.81 53 LEU A C 1
ATOM 394 O O . LEU A 1 53 ? -11.552 12.734 -28.529 1.00 97.81 53 LEU A O 1
ATOM 398 N N . ALA A 1 54 ? -13.379 12.073 -27.391 1.00 98.62 54 ALA A N 1
ATOM 399 C CA . ALA A 1 54 ? -14.197 13.206 -27.811 1.00 98.62 54 ALA A CA 1
ATOM 400 C C . ALA A 1 54 ? -13.650 14.515 -27.230 1.00 98.62 54 ALA A C 1
ATOM 402 O O . ALA A 1 54 ? -13.531 15.497 -27.961 1.00 98.62 54 ALA A O 1
ATOM 403 N N . LEU A 1 55 ? -13.241 14.506 -25.954 1.00 98.81 55 LEU A N 1
ATOM 404 C CA . LEU A 1 55 ? -12.566 15.644 -25.329 1.00 98.81 55 LEU A CA 1
ATOM 405 C C . LEU A 1 55 ? -11.270 15.997 -26.070 1.00 98.81 55 LEU A C 1
ATOM 407 O O . LEU A 1 55 ? -11.081 17.148 -26.449 1.00 98.81 55 LEU A O 1
ATOM 411 N N . LEU A 1 56 ? -10.378 15.029 -26.292 1.00 98.75 56 LEU A N 1
ATOM 412 C CA . LEU A 1 56 ? -9.066 15.277 -26.900 1.00 98.75 56 LEU A CA 1
ATOM 413 C C . LEU A 1 56 ? -9.187 15.791 -28.342 1.00 98.75 56 LEU A C 1
ATOM 415 O O . LEU A 1 56 ? -8.481 16.729 -28.717 1.00 98.75 56 LEU A O 1
ATOM 419 N N . ASN A 1 57 ? -10.114 15.241 -29.130 1.00 98.81 57 ASN A N 1
ATOM 420 C CA . ASN A 1 57 ? -10.409 15.746 -30.471 1.00 98.81 57 ASN A CA 1
ATOM 421 C C . ASN A 1 57 ? -11.041 17.146 -30.425 1.00 98.81 57 ASN A C 1
ATOM 423 O O . ASN A 1 57 ? -10.658 18.008 -31.212 1.00 98.81 57 ASN A O 1
ATOM 427 N N . GLY A 1 58 ? -11.942 17.410 -29.475 1.00 98.81 58 GLY A N 1
ATOM 428 C CA . GLY A 1 58 ? -12.534 18.733 -29.261 1.00 98.81 58 GLY A CA 1
ATOM 429 C C . GLY A 1 58 ? -11.520 19.804 -28.858 1.00 98.81 58 GLY A C 1
ATOM 430 O O . GLY A 1 58 ? -11.548 20.920 -29.372 1.00 98.81 58 GLY A O 1
ATOM 431 N N . LEU A 1 59 ? -10.567 19.462 -27.987 1.00 98.88 59 LEU A N 1
ATOM 432 C CA . LEU A 1 59 ? -9.464 20.355 -27.632 1.00 98.88 59 LEU A CA 1
ATOM 433 C C . LEU A 1 59 ? -8.585 20.650 -28.848 1.00 98.88 59 LEU A C 1
ATOM 435 O O . LEU A 1 59 ? -8.199 21.797 -29.052 1.00 98.88 59 LEU A O 1
ATOM 439 N N . LEU A 1 60 ? -8.302 19.652 -29.690 1.00 98.81 60 LEU A N 1
ATOM 440 C CA . LEU A 1 60 ? -7.533 19.875 -30.912 1.00 98.81 60 LEU A CA 1
ATOM 441 C C . LEU A 1 60 ? -8.295 20.744 -31.925 1.00 98.81 60 LEU A C 1
ATOM 443 O O . LEU A 1 60 ? -7.689 21.618 -32.545 1.00 98.81 60 LEU A O 1
ATOM 447 N N . HIS A 1 61 ? -9.612 20.549 -32.052 1.00 98.75 61 HIS A N 1
ATOM 448 C CA . HIS A 1 61 ? -10.488 21.407 -32.852 1.00 98.75 61 HIS A CA 1
ATOM 449 C C . HIS A 1 61 ? -10.381 22.868 -32.396 1.00 98.75 61 HIS A C 1
ATOM 451 O O . HIS A 1 61 ? -10.113 23.749 -33.210 1.00 98.75 61 HIS A O 1
ATOM 457 N N . LEU A 1 62 ? -10.509 23.116 -31.091 1.00 98.81 62 LEU A N 1
ATOM 458 C CA . LEU A 1 62 ? -10.405 24.453 -30.504 1.00 98.81 62 LEU A CA 1
ATOM 459 C C . LEU A 1 62 ? -9.006 25.063 -30.654 1.00 98.81 62 LEU A C 1
ATOM 461 O O . LEU A 1 62 ? -8.882 26.248 -30.946 1.00 98.81 62 LEU A O 1
ATOM 465 N N . LEU A 1 63 ? -7.935 24.277 -30.504 1.00 98.69 63 LEU A N 1
ATOM 466 C CA . LEU A 1 63 ? -6.569 24.755 -30.748 1.00 98.69 63 LEU A CA 1
ATOM 467 C C . LEU A 1 63 ? -6.365 25.172 -32.212 1.00 98.69 63 LEU A C 1
ATOM 469 O O . LEU A 1 63 ? -5.675 26.158 -32.473 1.00 98.69 63 LEU A O 1
ATOM 473 N N . GLN A 1 64 ? -6.976 24.456 -33.162 1.00 98.06 64 GLN A N 1
ATOM 474 C CA . GLN A 1 64 ? -6.981 24.844 -34.572 1.00 98.06 64 GLN A CA 1
ATOM 475 C C . GLN A 1 64 ? -7.799 26.120 -34.804 1.00 98.06 64 GLN A C 1
ATOM 477 O O . GLN A 1 64 ? -7.305 27.035 -35.463 1.00 98.06 64 GLN A O 1
ATOM 482 N N . GLU A 1 65 ? -9.014 26.200 -34.256 1.00 97.75 65 GLU A N 1
ATOM 483 C CA . GLU A 1 65 ? -9.893 27.374 -34.355 1.00 97.75 65 GLU A CA 1
ATOM 484 C C . GLU A 1 65 ? -9.213 28.638 -33.798 1.00 97.75 65 GLU A C 1
ATOM 486 O O . GLU A 1 65 ? -9.235 29.692 -34.433 1.00 97.75 65 GLU A O 1
ATOM 491 N N . ASN A 1 66 ? -8.526 28.506 -32.661 1.00 97.62 66 ASN A N 1
ATOM 492 C CA . ASN A 1 66 ? -7.847 29.598 -31.963 1.00 97.62 66 ASN A CA 1
ATOM 493 C C . ASN A 1 66 ? -6.477 29.968 -32.567 1.00 97.62 66 ASN A C 1
ATOM 495 O O . ASN A 1 66 ? -5.825 30.896 -32.090 1.00 97.62 66 ASN A O 1
ATOM 499 N N . GLY A 1 67 ? -6.010 29.257 -33.601 1.00 97.56 67 GLY A N 1
ATOM 500 C CA . GLY A 1 67 ? -4.718 29.527 -34.242 1.00 97.56 67 GLY A CA 1
ATOM 501 C C . GLY A 1 67 ? -3.491 29.123 -33.412 1.00 97.56 67 GLY A C 1
ATOM 502 O O . GLY A 1 67 ? -2.418 29.691 -33.598 1.00 97.56 67 GLY A O 1
ATOM 503 N N . HIS A 1 68 ? -3.626 28.142 -32.513 1.00 98.19 68 HIS A N 1
ATOM 504 C CA . HIS A 1 68 ? -2.546 27.625 -31.657 1.00 98.19 68 HIS A CA 1
ATOM 505 C C . HIS A 1 68 ? -1.790 26.422 -32.249 1.00 98.19 68 HIS A C 1
ATOM 507 O O . HIS A 1 68 ? -0.952 25.819 -31.576 1.00 98.19 68 HIS A O 1
ATOM 513 N N . VAL A 1 69 ? -2.065 26.062 -33.504 1.00 98.31 69 VAL A N 1
ATOM 514 C CA . VAL A 1 69 ? -1.303 25.034 -34.224 1.00 98.31 69 VAL A CA 1
ATOM 515 C C . VAL A 1 69 ? 0.032 25.620 -34.688 1.00 98.31 69 VAL A C 1
ATOM 517 O O . VAL A 1 69 ? 0.066 26.581 -35.456 1.00 98.31 69 VAL A O 1
ATOM 520 N N . ASP A 1 70 ? 1.138 25.012 -34.266 1.00 98.00 70 ASP A N 1
ATOM 521 C CA . ASP A 1 70 ? 2.488 25.317 -34.740 1.00 98.00 70 ASP A CA 1
ATOM 522 C C . ASP A 1 70 ? 2.687 24.707 -36.135 1.00 98.00 70 ASP A C 1
ATOM 524 O O . ASP A 1 70 ? 3.218 23.605 -36.304 1.00 98.00 70 ASP A O 1
ATOM 528 N N . THR A 1 71 ? 2.220 25.423 -37.160 1.00 97.62 71 THR A N 1
ATOM 529 C CA . THR A 1 71 ? 2.258 24.954 -38.552 1.00 97.62 71 THR A CA 1
ATOM 530 C C . THR A 1 71 ? 3.680 24.665 -39.029 1.00 97.62 71 THR A C 1
ATOM 532 O O . THR A 1 71 ? 3.887 23.699 -39.759 1.00 97.62 71 THR A O 1
ATOM 535 N N . ALA A 1 72 ? 4.676 25.434 -38.574 1.00 97.19 72 ALA A N 1
ATOM 536 C CA . ALA A 1 72 ? 6.076 25.206 -38.923 1.00 97.19 72 ALA A CA 1
ATOM 537 C C . ALA A 1 72 ? 6.592 23.883 -38.337 1.00 97.19 72 ALA A C 1
ATOM 539 O O . ALA A 1 72 ? 7.246 23.105 -39.037 1.00 97.19 72 ALA A O 1
ATOM 540 N N . PHE A 1 73 ? 6.268 23.589 -37.073 1.00 97.69 73 PHE A N 1
ATOM 541 C CA . PHE A 1 73 ? 6.598 22.304 -36.462 1.00 97.69 73 PHE A CA 1
ATOM 542 C C . PHE A 1 73 ? 5.892 21.141 -37.168 1.00 97.69 73 PHE A C 1
ATOM 544 O O . PHE A 1 73 ? 6.535 20.132 -37.470 1.00 97.69 73 PHE A O 1
ATOM 551 N N . VAL A 1 74 ? 4.594 21.284 -37.450 1.00 98.19 74 VAL A N 1
ATOM 552 C CA . VAL A 1 74 ? 3.784 20.269 -38.139 1.00 98.19 74 VAL A CA 1
ATOM 553 C C . VAL A 1 74 ? 4.387 19.943 -39.510 1.00 98.19 74 VAL A C 1
ATOM 555 O O . VAL A 1 74 ? 4.705 18.781 -39.781 1.00 98.19 74 VAL A O 1
ATOM 558 N N . GLU A 1 75 ? 4.642 20.953 -40.343 1.00 95.94 75 GLU A N 1
ATOM 559 C CA . GLU A 1 75 ? 5.220 20.787 -41.683 1.00 95.94 75 GLU A CA 1
ATOM 560 C C . GLU A 1 75 ? 6.628 20.179 -41.656 1.00 95.94 75 GLU A C 1
ATOM 562 O O . GLU A 1 75 ? 6.997 19.384 -42.530 1.00 95.94 75 GLU A O 1
ATOM 567 N N . GLU A 1 76 ? 7.448 20.526 -40.662 1.00 93.69 76 GLU A N 1
ATOM 568 C CA . GLU A 1 76 ? 8.826 20.051 -40.595 1.00 93.69 76 GLU A CA 1
ATOM 569 C C . GLU A 1 76 ? 8.941 18.640 -39.996 1.00 93.69 76 GLU A C 1
ATOM 571 O O . GLU A 1 76 ? 9.718 17.817 -40.496 1.00 93.69 76 GLU A O 1
ATOM 576 N N . PHE A 1 77 ? 8.203 18.333 -38.933 1.00 96.69 77 PHE A N 1
ATOM 577 C CA . PHE A 1 77 ? 8.482 17.170 -38.085 1.00 96.69 77 PHE A CA 1
ATOM 578 C C . PHE A 1 77 ? 7.387 16.112 -38.062 1.00 96.69 77 PHE A C 1
ATOM 580 O O . PHE A 1 77 ? 7.588 15.069 -37.436 1.00 96.69 77 PHE A O 1
ATOM 587 N N . THR A 1 78 ? 6.265 16.337 -38.743 1.00 97.62 78 THR A N 1
ATOM 588 C CA . THR A 1 78 ? 5.120 15.419 -38.705 1.00 97.62 78 THR A CA 1
ATOM 589 C C . THR A 1 78 ? 4.666 14.980 -40.099 1.00 97.62 78 THR A C 1
ATOM 591 O O . THR A 1 78 ? 5.191 15.457 -41.110 1.00 97.62 78 THR A O 1
ATOM 594 N N . GLU A 1 79 ? 3.742 14.024 -40.139 1.00 97.12 79 GLU A N 1
ATOM 595 C CA . GLU A 1 79 ? 2.975 13.575 -41.307 1.00 97.12 79 GLU A CA 1
ATOM 596 C C . GLU A 1 79 ? 1.529 13.249 -40.878 1.00 97.12 79 GLU A C 1
ATOM 598 O O . GLU A 1 79 ? 1.288 13.021 -39.686 1.00 97.12 79 GLU A O 1
ATOM 603 N N . GLY A 1 80 ? 0.579 13.232 -41.820 1.00 96.56 80 GLY A N 1
ATOM 604 C CA . GLY A 1 80 ? -0.827 12.885 -41.570 1.00 96.56 80 GLY A CA 1
ATOM 605 C C . GLY A 1 80 ? -1.700 14.027 -41.035 1.00 96.56 80 GLY A C 1
ATOM 606 O O . GLY A 1 80 ? -2.835 13.790 -40.627 1.00 96.56 80 GLY A O 1
ATOM 607 N N . TRP A 1 81 ? -1.197 15.267 -41.002 1.00 97.81 81 TRP A N 1
ATOM 608 C CA . TRP A 1 81 ? -1.992 16.429 -40.577 1.00 97.81 81 TRP A CA 1
ATOM 609 C C . TRP A 1 81 ? -3.141 16.722 -41.546 1.00 97.81 81 TRP A C 1
ATOM 611 O O . TRP A 1 81 ? -4.201 17.169 -41.127 1.00 97.81 81 TRP A O 1
ATOM 621 N N . GLU A 1 82 ? -2.950 16.452 -42.834 1.00 96.62 82 GLU A N 1
ATOM 622 C CA . GLU A 1 82 ? -3.922 16.664 -43.905 1.00 96.62 82 GLU A CA 1
ATOM 623 C C . GLU A 1 82 ? -5.274 15.974 -43.663 1.00 96.62 82 GLU A C 1
ATOM 625 O O . GLU A 1 82 ? -6.306 16.497 -44.085 1.00 96.62 82 GLU A O 1
ATOM 630 N N . ASP A 1 83 ? -5.278 14.860 -42.928 1.00 96.50 83 ASP A N 1
ATOM 631 C CA . ASP A 1 83 ? -6.480 14.092 -42.600 1.00 96.50 83 ASP A CA 1
ATOM 632 C C . ASP A 1 83 ? -7.173 14.594 -41.317 1.00 96.50 83 ASP A C 1
ATOM 634 O O . ASP A 1 83 ? -8.341 14.284 -41.070 1.00 96.50 83 ASP A O 1
ATOM 638 N N . MET A 1 84 ? -6.485 15.396 -40.493 1.00 97.94 84 MET A N 1
ATOM 639 C CA . MET A 1 84 ? -7.008 15.866 -39.207 1.00 97.94 84 MET A CA 1
ATOM 640 C C . MET A 1 84 ? -8.187 16.840 -39.349 1.00 97.94 84 MET A C 1
ATOM 642 O O . MET A 1 84 ? -9.190 16.610 -38.674 1.00 97.94 84 MET A O 1
ATOM 646 N N . PRO A 1 85 ? -8.164 17.879 -40.214 1.00 96.75 85 PRO A N 1
ATOM 647 C CA . PRO A 1 85 ? -9.281 18.818 -40.333 1.00 96.75 85 PRO A CA 1
ATOM 648 C C . PRO A 1 85 ? -10.629 18.156 -40.634 1.00 96.75 85 PRO A C 1
ATOM 650 O O . PRO A 1 85 ? -11.652 18.615 -40.131 1.00 96.75 85 PRO A O 1
ATOM 653 N N . ALA A 1 86 ? -10.635 17.079 -41.428 1.00 96.81 86 ALA A N 1
ATOM 654 C CA . ALA A 1 86 ? -11.852 16.338 -41.742 1.00 96.81 86 ALA A CA 1
ATOM 655 C C . ALA A 1 86 ? -12.433 15.651 -40.499 1.00 96.81 86 ALA A C 1
ATOM 657 O O . ALA A 1 86 ? -13.626 15.771 -40.253 1.00 96.81 86 ALA A O 1
ATOM 658 N N . LEU A 1 87 ? -11.589 15.002 -39.686 1.00 97.69 87 LEU A N 1
ATOM 659 C CA . LEU A 1 87 ? -12.006 14.434 -38.402 1.00 97.69 87 LEU A CA 1
ATOM 660 C C . LEU A 1 87 ? -12.496 15.528 -37.444 1.00 97.69 87 LEU A C 1
ATOM 662 O O . LEU A 1 87 ? -13.542 15.383 -36.824 1.00 97.69 87 LEU A O 1
ATOM 666 N N . LEU A 1 88 ? -11.735 16.615 -37.298 1.00 98.25 88 LEU A N 1
ATOM 667 C CA . LEU A 1 88 ? -12.011 17.665 -36.311 1.00 98.25 88 LEU A CA 1
ATOM 668 C C . LEU A 1 88 ? -13.314 18.416 -36.593 1.00 98.25 88 LEU A C 1
ATOM 670 O O . LEU A 1 88 ? -13.906 18.955 -35.661 1.00 98.25 88 LEU A O 1
ATOM 674 N N . ALA A 1 89 ? -13.788 18.435 -37.841 1.00 97.94 89 ALA A N 1
ATOM 675 C CA . ALA A 1 89 ? -15.086 19.003 -38.195 1.00 97.94 89 ALA A CA 1
ATOM 676 C C . ALA A 1 89 ? -16.264 18.323 -37.466 1.00 97.94 89 ALA A C 1
ATOM 678 O O . ALA A 1 89 ? -17.286 18.973 -37.249 1.00 97.94 89 ALA A O 1
ATOM 679 N N . ASP A 1 90 ? -16.101 17.069 -37.031 1.00 98.00 90 ASP A N 1
ATOM 680 C CA . ASP A 1 90 ? -17.114 16.313 -36.284 1.00 98.00 90 ASP A CA 1
ATOM 681 C C . ASP A 1 90 ? -17.099 16.598 -34.768 1.00 98.00 90 ASP A C 1
ATOM 683 O O . ASP A 1 90 ? -17.971 16.120 -34.041 1.00 98.00 90 ASP A O 1
ATOM 687 N N . TYR A 1 91 ? -16.144 17.399 -34.272 1.00 98.56 91 TYR A N 1
ATOM 688 C CA . TYR A 1 91 ? -15.972 17.703 -32.842 1.00 98.56 91 TYR A CA 1
ATOM 689 C C . TYR A 1 91 ? -16.074 19.204 -32.513 1.00 98.56 91 TYR A C 1
ATOM 691 O O . TYR A 1 91 ? -15.218 19.722 -31.790 1.00 98.56 91 TYR A O 1
ATOM 699 N N . PRO A 1 92 ? -17.101 19.938 -32.992 1.00 98.25 92 PRO A N 1
ATOM 700 C CA . PRO A 1 92 ? -17.317 21.301 -32.527 1.00 98.25 92 PRO A CA 1
ATOM 701 C C . PRO A 1 92 ? -17.655 21.305 -31.022 1.00 98.25 92 PRO A C 1
ATOM 703 O O . PRO A 1 92 ? -18.234 20.333 -30.519 1.00 98.25 92 PRO A O 1
ATOM 706 N N . PRO A 1 93 ? -17.371 22.398 -30.291 1.00 98.19 93 PRO A N 1
ATOM 707 C CA . PRO A 1 93 ? -17.458 22.423 -28.827 1.00 98.19 93 PRO A CA 1
ATOM 708 C C . PRO A 1 93 ? -18.820 22.003 -28.260 1.00 98.19 93 PRO A C 1
ATOM 710 O O . PRO A 1 93 ? -18.864 21.241 -27.301 1.00 98.19 93 PRO A O 1
ATOM 713 N N . ALA A 1 94 ? -19.925 22.394 -28.901 1.00 98.31 94 ALA A N 1
ATOM 714 C CA . ALA A 1 94 ? -21.274 21.996 -28.491 1.00 98.31 94 ALA A CA 1
ATOM 715 C C . ALA A 1 94 ? -21.524 20.474 -28.581 1.00 98.31 94 ALA A C 1
ATOM 717 O O . ALA A 1 94 ? -22.192 19.900 -27.722 1.00 98.31 94 ALA A O 1
ATOM 718 N N . VAL A 1 95 ? -20.978 19.802 -29.603 1.00 98.56 95 VAL A N 1
ATOM 719 C CA . VAL A 1 95 ? -21.082 18.337 -29.749 1.00 98.56 95 VAL A CA 1
ATOM 720 C C . VAL A 1 95 ? -20.228 17.649 -28.689 1.00 98.56 95 VAL A C 1
ATOM 722 O O . VAL A 1 95 ? -20.689 16.722 -28.027 1.00 98.56 95 VAL A O 1
ATOM 725 N N . VAL A 1 96 ? -19.005 18.140 -28.484 1.00 98.75 96 VAL A N 1
ATOM 726 C CA . VAL A 1 96 ? -18.081 17.606 -27.476 1.00 98.75 96 VAL A CA 1
ATOM 727 C C . VAL A 1 96 ? -18.665 17.765 -26.075 1.00 98.75 96 VAL A C 1
ATOM 729 O O . VAL A 1 96 ? -18.635 16.809 -25.305 1.00 98.75 96 VAL A O 1
ATOM 732 N N . ALA A 1 97 ? -19.257 18.916 -25.756 1.00 98.62 97 ALA A N 1
ATOM 733 C CA . ALA A 1 97 ? -19.964 19.162 -24.501 1.00 98.62 97 ALA A CA 1
ATOM 734 C C . ALA A 1 97 ? -21.109 18.158 -24.288 1.00 98.62 97 ALA A C 1
ATOM 736 O O . ALA A 1 97 ? -21.227 17.577 -23.212 1.00 98.62 97 ALA A O 1
ATOM 737 N N . GLY A 1 98 ? -21.897 17.879 -25.333 1.00 98.19 98 GLY A N 1
ATOM 738 C CA . GLY A 1 98 ? -22.972 16.884 -25.288 1.00 98.19 98 GLY A CA 1
ATOM 739 C C . GLY A 1 98 ? -22.487 15.454 -25.023 1.00 98.19 98 GLY A C 1
ATOM 740 O O . GLY A 1 98 ? -23.105 14.743 -24.238 1.00 98.19 98 GLY A O 1
ATOM 741 N N . ILE A 1 99 ? -21.376 15.039 -25.641 1.00 97.94 99 ILE A N 1
ATOM 742 C CA . ILE A 1 99 ? -20.805 13.693 -25.454 1.00 97.94 99 ILE A CA 1
ATOM 743 C C . ILE A 1 99 ? -20.129 13.572 -24.084 1.00 97.94 99 ILE A C 1
ATOM 745 O O . ILE A 1 99 ? -20.352 12.614 -23.354 1.00 97.94 99 ILE A O 1
ATOM 749 N N . THR A 1 100 ? -19.288 14.543 -23.733 1.00 98.19 100 THR A N 1
ATOM 750 C CA . THR A 1 100 ? -18.448 14.495 -22.525 1.00 98.19 100 THR A CA 1
ATOM 751 C C . THR A 1 100 ? -19.197 14.892 -21.258 1.00 98.19 100 THR A C 1
ATOM 753 O O . THR A 1 100 ? -18.758 14.575 -20.149 1.00 98.19 100 THR A O 1
ATOM 756 N N . GLY A 1 101 ? -20.326 15.587 -21.394 1.00 97.06 101 GLY A N 1
ATOM 757 C CA . GLY A 1 101 ? -21.057 16.176 -20.281 1.00 97.06 101 GLY A CA 1
ATOM 758 C C . GLY A 1 101 ? -20.275 17.281 -19.567 1.00 97.06 101 GLY A C 1
ATOM 759 O O . GLY A 1 101 ? -20.485 17.463 -18.371 1.00 97.06 101 GLY A O 1
ATOM 760 N N . LEU A 1 102 ? -19.343 17.946 -20.259 1.00 98.38 102 LEU A N 1
ATOM 761 C CA . LEU A 1 102 ? -18.586 19.106 -19.777 1.00 98.38 102 LEU A CA 1
ATOM 762 C C . LEU A 1 102 ? -19.218 20.403 -20.298 1.00 98.38 102 LEU A C 1
ATOM 764 O O . LEU A 1 102 ? -19.835 20.408 -21.363 1.00 98.38 102 LEU A O 1
ATOM 768 N N . ALA A 1 103 ? -19.039 21.514 -19.581 1.00 98.12 103 ALA A N 1
ATOM 769 C CA . ALA A 1 103 ? -19.478 22.819 -20.065 1.00 98.12 103 ALA A CA 1
ATOM 770 C C . ALA A 1 103 ? -18.624 23.276 -21.260 1.00 98.12 103 ALA A C 1
ATOM 772 O O . ALA A 1 103 ? -17.405 23.106 -21.266 1.00 98.12 103 ALA A O 1
ATOM 773 N N . GLU A 1 104 ? -19.251 23.899 -22.262 1.00 98.31 104 GLU A N 1
ATOM 774 C CA . GLU A 1 104 ? -18.528 24.418 -23.433 1.00 98.31 104 GLU A CA 1
ATOM 775 C C . GLU A 1 104 ? -17.456 25.447 -23.034 1.00 98.31 104 GLU A C 1
ATOM 777 O O . GLU A 1 104 ? -16.343 25.417 -23.563 1.00 98.31 104 GLU A O 1
ATOM 782 N N . ASP A 1 105 ? -17.766 26.310 -22.063 1.00 98.50 105 ASP A N 1
ATOM 783 C CA . ASP A 1 105 ? -16.836 27.321 -21.553 1.00 98.50 105 ASP A CA 1
ATOM 784 C C . ASP A 1 105 ? -15.575 26.686 -20.952 1.00 98.50 105 ASP A C 1
ATOM 786 O O . ASP A 1 105 ? -14.470 27.175 -21.186 1.00 98.50 105 ASP A O 1
ATOM 790 N N . ASP A 1 106 ? -15.708 25.550 -20.263 1.00 98.62 106 ASP A N 1
ATOM 791 C CA . ASP A 1 106 ? -14.570 24.820 -19.701 1.00 98.62 106 ASP A CA 1
ATOM 792 C C . ASP A 1 106 ? -13.705 24.174 -20.794 1.00 98.62 106 ASP A C 1
ATOM 794 O O . ASP A 1 106 ? -12.475 24.169 -20.689 1.00 98.62 106 ASP A O 1
ATOM 798 N N . LEU A 1 107 ? -14.315 23.678 -21.881 1.00 98.81 107 LEU A N 1
ATOM 799 C CA . LEU A 1 107 ? -13.585 23.160 -23.048 1.00 98.81 107 LEU A CA 1
ATOM 800 C C . LEU A 1 107 ? -12.754 24.265 -23.709 1.00 98.81 107 LEU A C 1
ATOM 802 O O . LEU A 1 107 ? -11.563 24.079 -23.981 1.00 98.81 107 LEU A O 1
ATOM 806 N N . ARG A 1 108 ? -13.369 25.433 -23.936 1.00 98.75 108 ARG A N 1
ATOM 807 C CA . ARG A 1 108 ? -12.693 26.616 -24.488 1.00 98.75 108 ARG A CA 1
ATOM 808 C C . ARG A 1 108 ? -11.580 27.081 -23.564 1.00 98.75 108 ARG A C 1
ATOM 810 O O . ARG A 1 108 ? -10.460 27.293 -24.024 1.00 98.75 108 ARG A O 1
ATOM 817 N N . ARG A 1 109 ? -11.847 27.135 -22.257 1.00 98.69 109 ARG A N 1
ATOM 818 C CA . ARG A 1 109 ? -10.862 27.516 -21.248 1.00 98.69 109 ARG A CA 1
ATOM 819 C C . ARG A 1 109 ? -9.664 26.571 -21.226 1.00 98.69 109 ARG A C 1
ATOM 821 O O . ARG A 1 109 ? -8.527 27.036 -21.183 1.00 98.69 109 ARG A O 1
ATOM 828 N N . ALA A 1 110 ? -9.888 25.261 -21.284 1.00 98.69 110 ALA A N 1
ATOM 829 C CA . ALA A 1 110 ? -8.810 24.280 -21.354 1.00 98.69 110 ALA A CA 1
ATOM 830 C C . ALA A 1 110 ? -7.959 24.459 -22.623 1.00 98.69 110 ALA A C 1
ATOM 832 O O . ALA A 1 110 ? -6.729 24.457 -22.539 1.00 98.69 110 ALA A O 1
ATOM 833 N N . ALA A 1 111 ? -8.592 24.667 -23.782 1.00 98.75 111 ALA A N 1
ATOM 834 C CA . ALA A 1 111 ? -7.887 24.909 -25.039 1.00 98.75 111 ALA A CA 1
ATOM 835 C C . ALA A 1 111 ? -7.077 26.218 -25.022 1.00 98.75 111 ALA A C 1
ATOM 837 O O . ALA A 1 111 ? -5.943 26.232 -25.495 1.00 98.75 111 ALA A O 1
ATOM 838 N N . GLU A 1 112 ? -7.606 27.295 -24.435 1.00 98.44 112 GLU A N 1
ATOM 839 C CA . GLU A 1 112 ? -6.878 28.556 -24.229 1.00 98.44 112 GLU A CA 1
ATOM 840 C C . GLU A 1 112 ? -5.658 28.378 -23.321 1.00 98.44 112 GLU A C 1
ATOM 842 O O . GLU A 1 112 ? -4.570 28.851 -23.647 1.00 98.44 112 GLU A O 1
ATOM 847 N N . LEU A 1 113 ? -5.817 27.682 -22.190 1.00 98.38 113 LEU A N 1
ATOM 848 C CA . LEU A 1 113 ? -4.719 27.421 -21.256 1.00 98.38 113 LEU A CA 1
ATOM 849 C C . LEU A 1 113 ? -3.605 26.598 -21.913 1.00 98.38 113 LEU A C 1
ATOM 851 O O . LEU A 1 113 ? -2.429 26.902 -21.724 1.00 98.38 113 LEU A O 1
ATOM 855 N N . ILE A 1 114 ? -3.963 25.582 -22.704 1.00 98.31 114 ILE A N 1
ATOM 856 C CA . ILE A 1 114 ? -2.996 24.750 -23.433 1.00 98.31 114 ILE A CA 1
ATOM 857 C C . ILE A 1 114 ? -2.325 25.553 -24.554 1.00 98.31 114 ILE A C 1
ATOM 859 O O . ILE A 1 114 ? -1.100 25.557 -24.656 1.00 98.31 114 ILE A O 1
ATOM 863 N N . GLY A 1 115 ? -3.108 26.242 -25.385 1.00 97.44 115 GLY A N 1
ATOM 864 C CA . GLY A 1 115 ? -2.610 26.980 -26.545 1.00 97.44 115 GLY A CA 1
ATOM 865 C C . GLY A 1 115 ? -1.800 28.229 -26.189 1.00 97.44 115 GLY A C 1
ATOM 866 O O . GLY A 1 115 ? -0.884 28.603 -26.921 1.00 97.44 115 GLY A O 1
ATOM 867 N N . GLY A 1 116 ? -2.102 28.858 -25.050 1.00 95.69 116 GLY A N 1
ATOM 868 C CA . GLY A 1 116 ? -1.379 30.014 -24.523 1.00 95.69 116 GLY A CA 1
ATOM 869 C C . GLY A 1 116 ? -0.114 29.672 -23.726 1.00 95.69 116 GLY A C 1
ATOM 870 O O . GLY A 1 116 ? 0.661 30.576 -23.408 1.00 95.69 116 GLY A O 1
ATOM 871 N N . ALA A 1 117 ? 0.119 28.400 -23.390 1.00 95.81 117 ALA A N 1
ATOM 872 C CA . ALA A 1 117 ? 1.270 27.991 -22.592 1.00 95.81 117 ALA A CA 1
ATOM 873 C C . ALA A 1 117 ? 2.555 27.889 -23.430 1.00 95.81 117 ALA A C 1
ATOM 875 O O . ALA A 1 117 ? 2.616 27.185 -24.436 1.00 95.81 117 ALA A O 1
ATOM 876 N N . GLU A 1 118 ? 3.644 28.503 -22.954 1.00 91.38 118 GLU A N 1
ATOM 877 C CA . GLU A 1 118 ? 4.967 28.341 -23.576 1.00 91.38 118 GLU A CA 1
ATOM 878 C C . GLU A 1 118 ? 5.465 26.886 -23.474 1.00 91.38 118 GLU A C 1
ATOM 880 O O . GLU A 1 118 ? 6.041 26.333 -24.412 1.00 91.38 118 GLU A O 1
ATOM 885 N N . ASN A 1 119 ? 5.232 26.240 -22.329 1.00 95.19 119 ASN A N 1
ATOM 886 C CA . ASN A 1 119 ? 5.595 24.849 -22.074 1.00 95.19 119 ASN A CA 1
ATOM 887 C C . ASN A 1 119 ? 4.459 24.151 -21.331 1.00 95.19 119 ASN A C 1
ATOM 889 O O . ASN A 1 119 ? 3.988 24.665 -20.317 1.00 95.19 119 ASN A O 1
ATOM 893 N N . TRP A 1 120 ? 4.061 22.967 -21.799 1.00 97.19 120 TRP A N 1
ATOM 894 C CA . TRP A 1 120 ? 3.040 22.164 -21.133 1.00 97.19 120 TRP A CA 1
ATOM 895 C C . TRP A 1 120 ? 3.325 20.664 -21.251 1.00 97.19 120 TRP A C 1
ATOM 897 O O . TRP A 1 120 ? 3.794 20.161 -22.275 1.00 97.19 120 TRP A O 1
ATOM 907 N N . THR A 1 121 ? 3.041 19.939 -20.172 1.00 97.06 121 THR A N 1
ATOM 908 C CA . THR A 1 121 ? 3.235 18.489 -20.060 1.00 97.06 121 THR A CA 1
ATOM 909 C C . THR A 1 121 ? 1.895 17.841 -19.748 1.00 97.06 121 THR A C 1
ATOM 911 O O . THR A 1 121 ? 1.181 18.300 -18.855 1.00 97.06 121 THR A O 1
ATOM 914 N N . SER A 1 122 ? 1.556 16.764 -20.454 1.00 97.94 122 SER A N 1
ATOM 915 C CA . SER A 1 122 ? 0.454 15.893 -20.050 1.00 97.94 122 SER A CA 1
ATOM 916 C C . SER A 1 122 ? 1.003 14.694 -19.290 1.00 97.94 122 SER A C 1
ATOM 918 O O . SER A 1 122 ? 1.993 14.093 -19.704 1.00 97.94 122 SER A O 1
ATOM 920 N N . CYS A 1 123 ? 0.348 14.323 -18.191 1.00 97.94 123 CYS A N 1
ATOM 921 C CA . CYS A 1 123 ? 0.604 13.056 -17.517 1.00 97.94 123 CYS A CA 1
ATOM 922 C C . CYS A 1 123 ? -0.698 12.271 -17.388 1.00 97.94 123 CYS A C 1
ATOM 924 O O . CYS A 1 123 ? -1.731 12.849 -17.024 1.00 97.94 123 CYS A O 1
ATOM 926 N N . TRP A 1 124 ? -0.635 10.970 -17.673 1.00 97.81 124 TRP A N 1
ATOM 927 C CA . TRP A 1 124 ? -1.789 10.071 -17.638 1.00 97.81 124 TRP A CA 1
ATOM 928 C C . TRP A 1 124 ? -1.434 8.686 -17.108 1.00 97.81 124 TRP A C 1
ATOM 930 O O . TRP A 1 124 ? -0.266 8.291 -17.106 1.00 97.81 124 TRP A O 1
ATOM 940 N N . THR A 1 125 ? -2.447 7.930 -16.682 1.00 96.25 125 THR A N 1
ATOM 941 C CA . THR A 1 125 ? -2.287 6.528 -16.282 1.00 96.25 125 THR A CA 1
ATOM 942 C C . THR A 1 125 ? -3.515 5.699 -16.677 1.00 96.25 125 THR A C 1
ATOM 944 O O . THR A 1 125 ? -3.984 5.769 -17.812 1.00 96.25 125 THR A O 1
ATOM 947 N N . MET A 1 126 ? -4.008 4.857 -15.772 1.00 96.69 126 MET A N 1
ATOM 948 C CA . MET A 1 126 ? -5.021 3.841 -16.024 1.00 96.69 126 MET A CA 1
ATOM 949 C C . MET A 1 126 ? -6.376 4.378 -16.487 1.00 96.69 126 MET A C 1
ATOM 951 O O . MET A 1 126 ? -7.069 3.622 -17.152 1.00 96.69 126 MET A O 1
ATOM 955 N N . GLY A 1 127 ? -6.742 5.634 -16.200 1.00 95.75 127 GLY A N 1
ATOM 956 C CA . GLY A 1 127 ? -7.993 6.211 -16.709 1.00 95.75 127 GLY A CA 1
ATOM 957 C C . GLY A 1 127 ? -8.035 6.297 -18.237 1.00 95.75 127 GLY A C 1
ATOM 958 O O . GLY A 1 127 ? -9.104 6.191 -18.815 1.00 95.75 127 GLY A O 1
ATOM 959 N N . LEU A 1 128 ? -6.869 6.402 -18.887 1.00 95.75 128 LEU A N 1
ATOM 960 C CA . LEU A 1 128 ? -6.750 6.361 -20.349 1.00 95.75 128 LEU A CA 1
ATOM 961 C C . LEU A 1 128 ? -6.367 4.978 -20.860 1.00 95.75 128 LEU A C 1
ATOM 963 O O . LEU A 1 128 ? -6.859 4.558 -21.901 1.00 95.75 128 LEU A O 1
ATOM 967 N N . ASN A 1 129 ? -5.473 4.290 -20.145 1.00 96.38 129 ASN A N 1
ATOM 968 C CA . ASN A 1 129 ? -4.886 3.037 -20.616 1.00 96.38 129 ASN A CA 1
ATOM 969 C C . ASN A 1 129 ? -5.858 1.846 -20.509 1.00 96.38 129 ASN A C 1
ATOM 971 O O . ASN A 1 129 ? -5.869 0.989 -21.383 1.00 96.38 129 ASN A O 1
ATOM 975 N N . GLN A 1 130 ? -6.663 1.764 -19.443 1.00 96.81 130 GLN A N 1
ATOM 976 C CA . GLN A 1 130 ? -7.577 0.638 -19.197 1.00 96.81 130 GLN A CA 1
ATOM 977 C C . GLN A 1 130 ? -8.952 0.880 -19.837 1.00 96.81 130 GLN A C 1
ATOM 979 O O . GLN A 1 130 ? -9.960 1.007 -19.140 1.00 96.81 130 GLN A O 1
ATOM 984 N N . SER A 1 131 ? -8.955 0.954 -21.168 1.00 95.94 131 SER A N 1
ATOM 985 C CA . SER A 1 131 ? -10.125 1.108 -22.040 1.00 95.94 131 SER A CA 1
ATOM 986 C C . SER A 1 131 ? -9.916 0.299 -23.317 1.00 95.94 131 SER A C 1
ATOM 988 O O . SER A 1 131 ? -8.770 0.129 -23.734 1.00 95.94 131 SER A O 1
ATOM 990 N N . THR A 1 132 ? -10.992 -0.111 -23.994 1.00 96.62 132 THR A N 1
ATOM 991 C CA . THR A 1 132 ? -10.917 -0.719 -25.332 1.00 96.62 132 THR A CA 1
ATOM 992 C C . THR A 1 132 ? -10.373 0.221 -26.408 1.00 96.62 132 THR A C 1
ATOM 994 O O . THR A 1 132 ? -10.068 -0.222 -27.513 1.00 96.62 132 THR A O 1
ATOM 997 N N . HIS A 1 133 ? -10.221 1.508 -26.090 1.00 96.62 133 HIS A N 1
ATOM 998 C CA . HIS A 1 133 ? -9.629 2.521 -26.966 1.00 96.62 133 HIS A CA 1
ATOM 999 C C . HIS A 1 133 ? -8.347 3.128 -26.378 1.00 96.62 133 HIS A C 1
ATOM 1001 O O . HIS A 1 133 ? -7.944 4.225 -26.771 1.00 96.62 133 HIS A O 1
ATOM 1007 N N . GLY A 1 134 ? -7.688 2.459 -25.426 1.00 96.25 134 GLY A N 1
ATOM 1008 C CA . GLY A 1 134 ? -6.542 3.016 -24.698 1.00 96.25 134 GLY A CA 1
ATOM 1009 C C . GLY A 1 134 ? -5.364 3.442 -25.585 1.00 96.25 134 GLY A C 1
ATOM 1010 O O . GLY A 1 134 ? -4.735 4.486 -25.350 1.00 96.25 134 GLY A O 1
ATOM 1011 N N . THR A 1 135 ? -5.102 2.704 -26.667 1.00 97.12 135 THR A N 1
ATOM 1012 C CA . THR A 1 135 ? -4.084 3.077 -27.662 1.00 97.12 135 THR A CA 1
ATOM 1013 C C . THR A 1 135 ? -4.469 4.373 -28.377 1.00 97.12 135 THR A C 1
ATOM 1015 O O . THR A 1 135 ? -3.633 5.257 -28.592 1.00 97.12 135 THR A O 1
ATOM 1018 N N . TRP A 1 136 ? -5.749 4.519 -28.718 1.00 98.06 136 TRP A N 1
ATOM 1019 C CA . TRP A 1 136 ? -6.272 5.681 -29.431 1.00 98.06 136 TRP A CA 1
ATOM 1020 C C . TRP A 1 136 ? -6.346 6.919 -28.539 1.00 98.06 136 TRP A C 1
ATOM 1022 O O . TRP A 1 136 ? -5.942 7.990 -28.988 1.00 98.06 136 TRP A O 1
ATOM 1032 N N . ASN A 1 137 ? -6.743 6.767 -27.273 1.00 97.88 137 ASN A N 1
ATOM 1033 C CA . ASN A 1 137 ? -6.674 7.819 -26.255 1.00 97.88 137 ASN A CA 1
ATOM 1034 C C . ASN A 1 137 ? -5.262 8.424 -26.193 1.00 97.88 137 ASN A C 1
ATOM 1036 O O . ASN A 1 137 ? -5.077 9.640 -26.267 1.00 97.88 137 ASN A O 1
ATOM 1040 N N . THR A 1 138 ? -4.242 7.561 -26.134 1.00 97.25 138 THR A N 1
ATOM 1041 C CA . THR A 1 138 ? -2.840 7.996 -26.126 1.00 97.25 138 THR A CA 1
ATOM 1042 C C . THR A 1 138 ? -2.461 8.701 -27.431 1.00 97.25 138 THR A C 1
ATOM 1044 O O . THR A 1 138 ? -1.794 9.733 -27.395 1.00 97.25 138 THR A O 1
ATOM 1047 N N . ASN A 1 139 ? -2.885 8.189 -28.594 1.00 98.00 139 ASN A N 1
ATOM 1048 C CA . ASN A 1 139 ? -2.632 8.845 -29.883 1.00 98.00 139 ASN A CA 1
ATOM 1049 C C . ASN A 1 139 ? -3.232 10.259 -29.934 1.00 98.00 139 ASN A C 1
ATOM 1051 O O . ASN A 1 139 ? -2.531 11.194 -30.311 1.00 98.00 139 ASN A O 1
ATOM 1055 N N . ALA A 1 140 ? -4.487 10.428 -29.516 1.00 98.38 140 ALA A N 1
ATOM 1056 C CA . ALA A 1 140 ? -5.159 11.724 -29.513 1.00 98.38 140 ALA A CA 1
ATOM 1057 C C . ALA A 1 140 ? -4.483 12.725 -28.560 1.00 98.38 140 ALA A C 1
ATOM 1059 O O . ALA A 1 140 ? -4.295 13.887 -28.917 1.00 98.38 140 ALA A O 1
ATOM 1060 N N . LEU A 1 141 ? -4.012 12.270 -27.395 1.00 98.44 141 LEU A N 1
ATOM 1061 C CA . LEU A 1 141 ? -3.232 13.107 -26.480 1.00 98.44 141 LEU A CA 1
ATOM 1062 C C . LEU A 1 141 ? -1.886 13.527 -27.095 1.00 98.44 141 LEU A C 1
ATOM 1064 O O . LEU A 1 141 ? -1.474 14.681 -26.970 1.00 98.44 141 LEU A O 1
ATOM 1068 N N . VAL A 1 142 ? -1.204 12.618 -27.800 1.00 98.50 142 VAL A N 1
ATOM 1069 C CA . VAL A 1 142 ? 0.028 12.946 -28.536 1.00 98.50 142 VAL A CA 1
ATOM 1070 C C . VAL A 1 142 ? -0.248 13.923 -29.682 1.00 98.50 142 VAL A C 1
ATOM 1072 O O . VAL A 1 142 ? 0.557 14.834 -29.877 1.00 98.50 142 VAL A O 1
ATOM 1075 N N . ASN A 1 143 ? -1.377 13.806 -30.391 1.00 98.69 143 ASN A N 1
ATOM 1076 C CA . ASN A 1 143 ? -1.758 14.750 -31.448 1.00 98.69 143 ASN A CA 1
ATOM 1077 C C . ASN A 1 143 ? -1.800 16.195 -30.921 1.00 98.69 143 ASN A C 1
ATOM 1079 O O . ASN A 1 143 ? -1.312 17.088 -31.606 1.00 98.69 143 ASN A O 1
ATOM 1083 N N . LEU A 1 144 ? -2.288 16.438 -29.696 1.00 98.69 144 LEU A N 1
ATOM 1084 C CA . LEU A 1 144 ? -2.258 17.776 -29.085 1.00 98.69 144 LEU A CA 1
ATOM 1085 C C . LEU A 1 144 ? -0.826 18.318 -28.962 1.00 98.69 144 LEU A C 1
ATOM 1087 O O . LEU A 1 144 ? -0.543 19.433 -29.390 1.00 98.69 144 LEU A O 1
ATOM 1091 N N . HIS A 1 145 ? 0.102 17.513 -28.435 1.00 98.69 145 HIS A N 1
ATOM 1092 C CA . HIS A 1 145 ? 1.507 17.915 -28.296 1.00 98.69 145 HIS A CA 1
ATOM 1093 C C . HIS A 1 145 ? 2.200 18.146 -29.641 1.00 98.69 145 HIS A C 1
ATOM 1095 O O . HIS A 1 145 ? 3.040 19.041 -29.750 1.00 98.69 145 HIS A O 1
ATOM 1101 N N . LEU A 1 146 ? 1.873 17.338 -30.655 1.00 98.56 146 LEU A N 1
ATOM 1102 C CA . LEU A 1 146 ? 2.387 17.521 -32.010 1.00 98.56 146 LEU A CA 1
ATOM 1103 C C . LEU A 1 146 ? 1.831 18.799 -32.643 1.00 98.56 146 LEU A C 1
ATOM 1105 O O . LEU A 1 146 ? 2.596 19.541 -33.252 1.00 98.56 146 LEU A O 1
ATOM 1109 N N . ALA A 1 147 ? 0.539 19.080 -32.463 1.00 98.44 147 ALA A N 1
ATOM 1110 C CA . ALA A 1 147 ? -0.114 20.262 -33.015 1.00 98.44 147 ALA A CA 1
ATOM 1111 C C . ALA A 1 147 ? 0.452 21.556 -32.431 1.00 98.44 147 ALA A C 1
ATOM 1113 O O . ALA A 1 147 ? 0.641 22.512 -33.168 1.00 98.44 147 ALA A O 1
ATOM 1114 N N . THR A 1 148 ? 0.779 21.587 -31.137 1.00 98.25 148 THR A N 1
ATOM 1115 C CA . THR A 1 148 ? 1.341 22.782 -30.485 1.00 98.25 148 THR A CA 1
ATOM 1116 C C . THR A 1 148 ? 2.876 22.819 -30.485 1.00 98.25 148 THR A C 1
ATOM 1118 O O . THR A 1 148 ? 3.465 23.657 -29.802 1.00 98.25 148 THR A O 1
ATOM 1121 N N . GLY A 1 149 ? 3.556 21.855 -31.120 1.00 97.12 149 GLY A N 1
ATOM 1122 C CA . GLY A 1 149 ? 5.023 21.729 -31.072 1.00 97.12 149 GLY A CA 1
ATOM 1123 C C . GLY A 1 149 ? 5.607 21.532 -29.659 1.00 97.12 149 GLY A C 1
ATOM 1124 O O . GLY A 1 149 ? 6.806 21.728 -29.433 1.00 97.12 149 GLY A O 1
ATOM 1125 N N . ALA A 1 150 ? 4.780 21.146 -28.683 1.00 97.06 150 ALA A N 1
ATOM 1126 C CA . ALA A 1 150 ? 5.138 21.036 -27.270 1.00 97.06 150 ALA A CA 1
ATOM 1127 C C . ALA A 1 150 ? 5.674 19.635 -26.941 1.00 97.06 150 ALA A C 1
ATOM 1129 O O . ALA A 1 150 ? 5.114 18.901 -26.126 1.00 97.06 150 ALA A O 1
ATOM 1130 N N . ILE A 1 151 ? 6.779 19.261 -27.583 1.00 97.06 151 ILE A N 1
ATOM 1131 C CA . ILE A 1 151 ? 7.472 17.982 -27.395 1.00 97.06 151 ILE A CA 1
ATOM 1132 C C . ILE A 1 151 ? 8.977 18.155 -27.657 1.00 97.06 151 ILE A C 1
ATOM 1134 O O . ILE A 1 151 ? 9.406 19.127 -28.279 1.00 97.06 151 ILE A O 1
ATOM 1138 N N . CYS A 1 152 ? 9.804 17.221 -27.176 1.00 95.12 152 CYS A N 1
ATOM 1139 C CA . CYS A 1 152 ? 11.262 17.221 -27.385 1.00 95.12 152 CYS A CA 1
ATOM 1140 C C . CYS A 1 152 ? 11.968 18.488 -26.862 1.00 95.12 152 CYS A C 1
ATOM 1142 O O . CYS A 1 152 ? 13.005 18.903 -27.383 1.00 95.12 152 CYS A O 1
ATOM 1144 N N . ARG A 1 153 ? 11.419 19.104 -25.810 1.00 93.38 153 ARG A N 1
ATOM 1145 C CA . ARG A 1 153 ? 12.028 20.209 -25.060 1.00 93.38 153 ARG A CA 1
ATOM 1146 C C . ARG A 1 153 ? 11.673 20.083 -23.580 1.00 93.38 153 ARG A C 1
ATOM 1148 O O . ARG A 1 153 ? 10.689 19.442 -23.225 1.00 93.38 153 ARG A O 1
ATOM 1155 N N . ARG A 1 154 ? 12.496 20.653 -22.699 1.00 93.06 154 ARG A N 1
ATOM 1156 C CA . ARG A 1 154 ? 12.279 20.555 -21.245 1.00 93.06 154 ARG A CA 1
ATOM 1157 C C . ARG A 1 154 ? 10.943 21.196 -20.856 1.00 93.06 154 ARG A C 1
ATOM 1159 O O . ARG A 1 154 ? 10.606 22.252 -21.372 1.00 93.06 154 ARG A O 1
ATOM 1166 N N . GLY A 1 155 ? 10.207 20.551 -19.952 1.00 92.69 155 GLY A N 1
ATOM 1167 C CA . GLY A 1 155 ? 8.886 21.010 -19.508 1.00 92.69 155 GLY A CA 1
ATOM 1168 C C . GLY A 1 155 ? 7.753 20.782 -20.514 1.00 92.69 155 GLY A C 1
ATOM 1169 O O . GLY A 1 155 ? 6.628 21.185 -20.230 1.00 92.69 155 GLY A O 1
ATOM 1170 N N . SER A 1 156 ? 8.028 20.151 -21.664 1.00 96.19 156 SER A N 1
ATOM 1171 C CA . SER A 1 156 ? 7.014 19.851 -22.674 1.00 96.19 156 SER A CA 1
ATOM 1172 C C . SER A 1 156 ? 7.004 18.384 -23.087 1.00 96.19 156 SER A C 1
ATOM 1174 O O . SER A 1 156 ? 8.054 17.800 -23.371 1.00 96.19 156 SER A O 1
ATOM 1176 N N . GLY A 1 157 ? 5.806 17.822 -23.211 1.00 95.75 157 GLY A N 1
ATOM 1177 C CA . GLY A 1 157 ? 5.590 16.534 -23.859 1.00 95.75 157 GLY A CA 1
ATOM 1178 C C . GLY A 1 157 ? 4.606 15.616 -23.136 1.00 95.75 157 GLY A C 1
ATOM 1179 O O . GLY A 1 157 ? 4.202 15.886 -22.005 1.00 95.75 157 GLY A O 1
ATOM 1180 N N . PRO A 1 158 ? 4.233 14.514 -23.797 1.00 96.75 158 PRO A N 1
ATOM 1181 C CA . PRO A 1 158 ? 3.409 13.475 -23.206 1.00 96.75 158 PRO A CA 1
ATOM 1182 C C . PRO A 1 158 ? 4.248 12.588 -22.272 1.00 96.75 158 PRO A C 1
ATOM 1184 O O . PRO A 1 158 ? 5.257 12.014 -22.690 1.00 96.75 158 PRO A O 1
ATOM 1187 N N . PHE A 1 159 ? 3.821 12.445 -21.016 1.00 96.56 159 PHE A N 1
ATOM 1188 C CA . PHE A 1 159 ? 4.483 11.637 -19.993 1.00 96.56 159 PHE A CA 1
ATOM 1189 C C . PHE A 1 159 ? 3.554 10.568 -19.384 1.00 96.56 159 PHE A C 1
ATOM 1191 O O . PHE A 1 159 ? 2.771 10.828 -18.471 1.00 96.56 159 PHE A O 1
ATOM 1198 N N . SER A 1 160 ? 3.658 9.325 -19.865 1.00 96.38 160 SER A N 1
ATOM 1199 C CA . SER A 1 160 ? 2.884 8.203 -19.314 1.00 96.38 160 SER A CA 1
ATOM 1200 C C . SER A 1 160 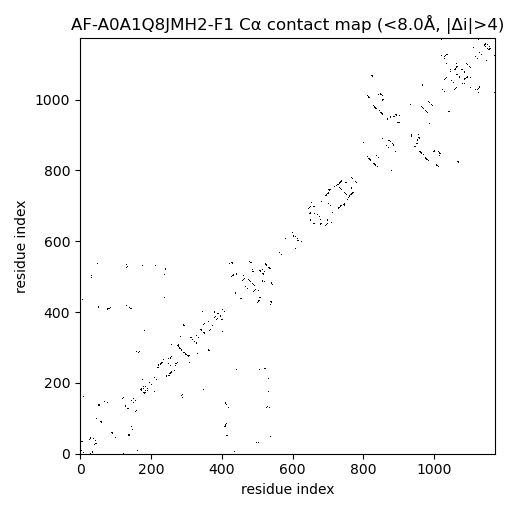? 3.396 7.808 -17.927 1.00 96.38 160 SER A C 1
ATOM 1202 O O . SER A 1 160 ? 4.566 7.455 -17.762 1.00 96.38 160 SER A O 1
ATOM 1204 N N . LEU A 1 161 ? 2.516 7.816 -16.927 1.00 95.88 161 LEU A N 1
ATOM 1205 C CA . LEU A 1 161 ? 2.829 7.378 -15.572 1.00 95.88 161 LEU A CA 1
ATOM 1206 C C . LEU A 1 161 ? 2.653 5.864 -15.472 1.00 95.88 161 LEU A C 1
ATOM 1208 O O . LEU A 1 161 ? 1.535 5.332 -15.445 1.00 95.88 161 LEU A O 1
ATOM 1212 N N . THR A 1 162 ? 3.779 5.162 -15.380 1.00 92.94 162 THR A N 1
ATOM 1213 C CA . THR A 1 162 ? 3.790 3.721 -15.136 1.00 92.94 162 THR A CA 1
ATOM 1214 C C . THR A 1 162 ? 3.458 3.451 -13.668 1.00 92.94 162 THR A C 1
ATOM 1216 O O . THR A 1 162 ? 3.992 4.098 -12.770 1.00 92.94 162 THR A O 1
ATOM 1219 N N . GLY A 1 163 ? 2.512 2.537 -13.423 1.00 89.75 163 GLY A N 1
ATOM 1220 C CA . GLY A 1 163 ? 2.020 2.241 -12.074 1.00 89.75 163 GLY A CA 1
ATOM 1221 C C . GLY A 1 163 ? 2.962 1.350 -11.265 1.00 89.75 163 GLY A C 1
ATOM 1222 O O . GLY A 1 163 ? 3.298 1.681 -10.138 1.00 89.75 163 GLY A O 1
ATOM 1223 N N . GLN A 1 164 ? 3.384 0.222 -11.838 1.00 91.94 164 GLN A N 1
ATOM 1224 C CA . GLN A 1 164 ? 4.247 -0.746 -11.158 1.00 91.94 164 GLN A CA 1
ATOM 1225 C C . GLN A 1 164 ? 5.726 -0.333 -11.217 1.00 91.94 164 GLN A C 1
ATOM 1227 O O . GLN A 1 164 ? 6.145 0.248 -12.223 1.00 91.94 164 GLN A O 1
ATOM 1232 N N . PRO A 1 165 ? 6.532 -0.684 -10.196 1.00 89.00 165 PRO A N 1
ATOM 1233 C CA . PRO A 1 165 ? 7.903 -0.192 -10.047 1.00 89.00 165 PRO A CA 1
ATOM 1234 C C . PRO A 1 165 ? 8.841 -0.581 -11.195 1.00 89.00 165 PRO A C 1
ATOM 1236 O O . PRO A 1 165 ? 9.757 0.179 -11.487 1.00 89.00 165 PRO A O 1
ATOM 1239 N N . ASN A 1 166 ? 8.607 -1.723 -11.858 1.00 93.69 166 ASN A N 1
ATOM 1240 C CA . ASN A 1 166 ? 9.476 -2.217 -12.931 1.00 93.69 166 ASN A CA 1
ATOM 1241 C C . ASN A 1 166 ? 8.735 -2.650 -14.205 1.00 93.69 166 ASN A C 1
ATOM 1243 O O . ASN A 1 166 ? 9.271 -3.396 -15.023 1.00 93.69 166 ASN A O 1
ATOM 1247 N N . ALA A 1 167 ? 7.499 -2.183 -14.417 1.00 92.69 167 ALA A N 1
ATOM 1248 C CA . ALA A 1 167 ? 6.790 -2.495 -15.662 1.00 92.69 167 ALA A CA 1
ATOM 1249 C C . ALA A 1 167 ? 7.480 -1.870 -16.891 1.00 92.69 167 ALA A C 1
ATOM 1251 O O . ALA A 1 167 ? 7.387 -2.425 -17.981 1.00 92.69 167 ALA A O 1
ATOM 1252 N N . MET A 1 168 ? 8.212 -0.758 -16.729 1.00 92.56 168 MET A N 1
ATOM 1253 C CA . MET A 1 168 ? 9.071 -0.230 -17.798 1.00 92.56 168 MET A CA 1
ATOM 1254 C C . MET A 1 168 ? 10.224 -1.184 -18.117 1.00 92.56 168 MET A C 1
ATOM 1256 O O . MET A 1 168 ? 10.408 -1.514 -19.284 1.00 92.56 168 MET A O 1
ATOM 1260 N N . GLY A 1 169 ? 10.928 -1.699 -17.103 1.00 91.44 169 GLY A N 1
ATOM 1261 C CA . GLY A 1 169 ? 12.000 -2.675 -17.309 1.00 91.44 169 GLY A CA 1
ATOM 1262 C C . GLY A 1 169 ? 11.472 -3.937 -17.983 1.00 91.44 169 GLY A C 1
ATOM 1263 O O . GLY A 1 169 ? 12.064 -4.431 -18.934 1.00 91.44 169 GLY A O 1
ATOM 1264 N N . GLY A 1 170 ? 10.279 -4.392 -17.599 1.00 90.88 170 GLY A N 1
ATOM 1265 C CA . GLY A 1 170 ? 9.634 -5.525 -18.250 1.00 90.88 170 GLY A CA 1
ATOM 1266 C C . GLY A 1 170 ? 9.286 -5.333 -19.727 1.00 90.88 170 GLY A C 1
ATOM 1267 O O . GLY A 1 170 ? 9.479 -6.245 -20.531 1.00 90.88 170 GLY A O 1
ATOM 1268 N N . ARG A 1 171 ? 8.842 -4.130 -20.116 1.00 90.88 171 ARG A N 1
ATOM 1269 C CA . ARG A 1 171 ? 8.639 -3.775 -21.535 1.00 90.88 171 ARG A CA 1
ATOM 1270 C C . ARG A 1 171 ? 9.946 -3.835 -22.323 1.00 90.88 171 ARG A C 1
ATOM 1272 O O . ARG A 1 171 ? 9.938 -4.209 -23.489 1.00 90.88 171 ARG A O 1
ATOM 1279 N N . GLU A 1 172 ? 11.056 -3.466 -21.695 1.00 89.12 172 GLU A N 1
ATOM 1280 C CA . GLU A 1 172 ? 12.384 -3.466 -22.314 1.00 89.12 172 GLU A CA 1
ATOM 1281 C C . GLU A 1 172 ? 12.961 -4.881 -22.453 1.00 89.12 172 GLU A C 1
ATOM 1283 O O . GLU A 1 172 ? 13.573 -5.184 -23.479 1.00 89.12 172 GLU A O 1
ATOM 1288 N N . MET A 1 173 ? 12.685 -5.757 -21.481 1.00 90.88 173 MET A N 1
ATOM 1289 C CA . MET A 1 173 ? 12.971 -7.197 -21.557 1.00 90.88 173 MET A CA 1
ATOM 1290 C C . MET A 1 173 ? 12.108 -7.913 -22.608 1.00 90.88 173 MET A C 1
ATOM 1292 O O . MET A 1 173 ? 12.460 -8.997 -23.057 1.00 90.88 173 MET A O 1
ATOM 1296 N N . GLY A 1 174 ? 10.988 -7.314 -23.022 1.00 90.25 174 GLY A N 1
ATOM 1297 C CA . GLY A 1 174 ? 10.146 -7.828 -24.099 1.00 90.25 174 GLY A CA 1
ATOM 1298 C C . GLY A 1 174 ? 9.184 -8.944 -23.693 1.00 90.25 174 GLY A C 1
ATOM 1299 O O . GLY A 1 174 ? 8.612 -9.571 -24.571 1.00 90.25 174 GLY A O 1
ATOM 1300 N N . TYR A 1 175 ? 8.940 -9.186 -22.401 1.00 84.50 175 TYR A N 1
ATOM 1301 C CA . TYR A 1 175 ? 8.023 -10.259 -21.975 1.00 84.50 175 TYR A CA 1
ATOM 1302 C C . TYR A 1 175 ? 6.526 -9.905 -22.112 1.00 84.50 175 TYR A C 1
ATOM 1304 O O . TYR A 1 175 ? 5.663 -10.713 -21.774 1.00 84.50 175 TYR A O 1
ATOM 1312 N N . MET A 1 176 ? 6.190 -8.694 -22.575 1.00 82.69 176 MET A N 1
ATOM 1313 C CA . MET A 1 176 ? 4.805 -8.241 -22.760 1.00 82.69 176 MET A CA 1
ATOM 1314 C C . MET A 1 176 ? 4.355 -8.382 -24.219 1.00 82.69 176 MET A C 1
ATOM 1316 O O . MET A 1 176 ? 5.019 -7.881 -25.127 1.00 82.69 176 MET A O 1
ATOM 1320 N N . GLY A 1 177 ? 3.178 -8.979 -24.439 1.00 83.19 177 GLY A N 1
ATOM 1321 C CA . GLY A 1 177 ? 2.570 -9.107 -25.768 1.00 83.19 177 GLY A CA 1
ATOM 1322 C C . GLY A 1 177 ? 3.480 -9.848 -26.762 1.00 83.19 177 GLY A C 1
ATOM 1323 O O . GLY A 1 177 ? 4.160 -10.792 -26.369 1.00 83.19 177 GLY A O 1
ATOM 1324 N N . PRO A 1 178 ? 3.538 -9.436 -28.042 1.00 90.31 178 PRO A N 1
ATOM 1325 C CA . PRO A 1 178 ? 4.455 -10.012 -29.025 1.00 90.31 178 PRO A CA 1
ATOM 1326 C C . PRO A 1 178 ? 5.890 -9.461 -28.885 1.00 90.31 178 PRO A C 1
ATOM 1328 O O . PRO A 1 178 ? 6.580 -9.292 -29.893 1.00 90.31 178 PRO A O 1
ATOM 1331 N N . GLY A 1 179 ? 6.309 -9.069 -27.682 1.00 92.69 179 GLY A N 1
ATOM 1332 C CA . GLY A 1 179 ? 7.585 -8.410 -27.431 1.00 92.69 179 GLY A CA 1
ATOM 1333 C C . GLY A 1 179 ? 8.790 -9.345 -27.548 1.00 92.69 179 GLY A C 1
ATOM 1334 O O . GLY A 1 179 ? 8.693 -10.559 -27.396 1.00 92.69 179 GLY A O 1
ATOM 1335 N N . LEU A 1 180 ? 9.940 -8.743 -27.832 1.00 95.62 180 LEU A N 1
ATOM 1336 C CA . LEU A 1 180 ? 11.271 -9.333 -27.740 1.00 95.62 180 LEU A CA 1
ATOM 1337 C C . LEU A 1 180 ? 12.233 -8.305 -27.113 1.00 95.62 180 LEU A C 1
ATOM 1339 O O . LEU A 1 180 ? 11.957 -7.096 -27.177 1.00 95.62 180 LEU A O 1
ATOM 1343 N N . PRO A 1 181 ? 13.361 -8.742 -26.523 1.00 96.56 181 PRO A N 1
ATOM 1344 C CA . PRO A 1 181 ? 14.255 -7.840 -25.810 1.00 96.56 181 PRO A CA 1
ATOM 1345 C C . PRO A 1 181 ? 14.792 -6.686 -26.675 1.00 96.56 181 PRO A C 1
ATOM 1347 O O . PRO A 1 181 ? 15.106 -6.830 -27.865 1.00 96.56 181 PRO A O 1
ATOM 1350 N N . GLY A 1 182 ? 14.909 -5.504 -26.065 1.00 93.94 182 GLY A N 1
ATOM 1351 C CA . GLY A 1 182 ? 15.405 -4.302 -26.735 1.00 93.94 182 GLY A CA 1
ATOM 1352 C C . GLY A 1 182 ? 14.382 -3.615 -27.640 1.00 93.94 182 GLY A C 1
ATOM 1353 O O . GLY A 1 182 ? 14.742 -3.095 -28.696 1.00 93.94 182 GLY A O 1
ATOM 1354 N N . GLN A 1 183 ? 13.106 -3.599 -27.233 1.00 93.38 183 GLN A N 1
ATOM 1355 C CA . GLN A 1 183 ? 11.997 -2.990 -27.989 1.00 93.38 183 GLN A CA 1
ATOM 1356 C C . GLN A 1 183 ? 11.804 -3.616 -29.379 1.00 93.38 183 GLN A C 1
ATOM 1358 O O . GLN A 1 183 ? 11.582 -2.910 -30.363 1.00 93.38 183 GLN A O 1
ATOM 1363 N N . ARG A 1 184 ? 11.926 -4.943 -29.450 1.00 94.88 184 ARG A N 1
ATOM 1364 C CA . ARG A 1 184 ? 11.711 -5.750 -30.655 1.00 94.88 184 ARG A CA 1
ATOM 1365 C C . ARG A 1 184 ? 10.372 -6.476 -30.587 1.00 94.88 184 ARG A C 1
ATOM 1367 O O . ARG A 1 184 ? 9.726 -6.492 -29.539 1.00 94.88 184 ARG A O 1
ATOM 1374 N N . SER A 1 185 ? 9.952 -7.089 -31.691 1.00 94.00 185 SER A N 1
ATOM 1375 C CA . SER A 1 185 ? 8.727 -7.884 -31.740 1.00 94.00 185 SER A CA 1
ATOM 1376 C C . SER A 1 185 ? 8.877 -9.191 -32.509 1.00 94.00 185 SER A C 1
ATOM 1378 O O . SER A 1 185 ? 9.433 -9.216 -33.604 1.00 94.00 185 SER A O 1
ATOM 1380 N N . VAL A 1 186 ? 8.246 -10.259 -32.004 1.00 94.69 186 VAL A N 1
ATOM 1381 C CA . VAL A 1 186 ? 8.111 -11.531 -32.732 1.00 94.69 186 VAL A CA 1
ATOM 1382 C C . VAL A 1 186 ? 7.323 -11.400 -34.033 1.00 94.69 186 VAL A C 1
ATOM 1384 O O . VAL A 1 186 ? 7.320 -12.340 -34.814 1.00 94.69 186 VAL A O 1
ATOM 1387 N N . LEU A 1 187 ? 6.655 -10.276 -34.312 1.00 93.69 187 LEU A N 1
ATOM 1388 C CA . LEU A 1 187 ? 5.964 -10.053 -35.587 1.00 93.69 187 LEU A CA 1
ATOM 1389 C C . LEU A 1 187 ? 6.931 -9.621 -36.703 1.00 93.69 187 LEU A C 1
ATOM 1391 O O . LEU A 1 187 ? 6.683 -9.904 -37.876 1.00 93.69 187 LEU A O 1
ATOM 1395 N N . SER A 1 188 ? 8.063 -9.006 -36.353 1.00 94.94 188 SER A N 1
ATOM 1396 C CA . SER A 1 188 ? 9.091 -8.571 -37.303 1.00 94.94 188 SER A CA 1
ATOM 1397 C C . SER A 1 188 ? 10.074 -9.707 -37.597 1.00 94.94 188 SER A C 1
ATOM 1399 O O . SER A 1 188 ? 10.619 -10.325 -36.686 1.00 94.94 188 SER A O 1
ATOM 1401 N N . ALA A 1 189 ? 10.287 -10.011 -38.881 1.00 96.19 189 ALA A N 1
ATOM 1402 C CA . ALA A 1 189 ? 11.236 -11.050 -39.288 1.00 96.19 189 ALA A CA 1
ATOM 1403 C C . ALA A 1 189 ? 12.676 -10.683 -38.915 1.00 96.19 189 ALA A C 1
ATOM 1405 O O . ALA A 1 189 ? 13.369 -11.513 -38.333 1.00 96.19 189 ALA A O 1
ATOM 1406 N N . ASP A 1 190 ? 13.067 -9.434 -39.165 1.00 96.06 190 ASP A N 1
ATOM 1407 C CA . ASP A 1 190 ? 14.398 -8.911 -38.848 1.00 96.06 190 ASP A CA 1
ATOM 1408 C C . ASP A 1 190 ? 14.660 -8.929 -37.332 1.00 96.06 190 ASP A C 1
ATOM 1410 O O . ASP A 1 190 ? 15.765 -9.226 -36.881 1.00 96.06 190 ASP A O 1
ATOM 1414 N N . ASP A 1 191 ? 13.626 -8.658 -36.529 1.00 96.69 191 ASP A N 1
ATOM 1415 C CA . ASP A 1 191 ? 13.731 -8.707 -35.070 1.00 96.69 191 ASP A CA 1
ATOM 1416 C C . ASP A 1 191 ? 13.926 -10.138 -34.567 1.00 96.69 191 ASP A C 1
ATOM 1418 O O . ASP A 1 191 ? 14.764 -10.365 -33.695 1.00 96.69 191 ASP A O 1
ATOM 1422 N N . ARG A 1 192 ? 13.174 -11.105 -35.113 1.00 97.44 192 ARG A N 1
ATOM 1423 C CA . ARG A 1 192 ? 13.354 -12.524 -34.777 1.00 97.44 192 ARG A CA 1
ATOM 1424 C C . ARG A 1 192 ? 14.748 -12.997 -35.162 1.00 97.44 192 ARG A C 1
ATOM 1426 O O . ARG A 1 192 ? 15.420 -13.582 -34.323 1.00 97.44 192 ARG A O 1
ATOM 1433 N N . GLU A 1 193 ? 15.197 -12.691 -36.379 1.00 97.94 193 GLU A N 1
ATOM 1434 C CA . GLU A 1 193 ? 16.533 -13.061 -36.852 1.00 97.94 193 GLU A CA 1
ATOM 1435 C C . GLU A 1 193 ? 17.627 -12.504 -35.930 1.00 97.94 193 GLU A C 1
ATOM 1437 O O . GLU A 1 193 ? 18.528 -13.243 -35.536 1.00 97.94 193 GLU A O 1
ATOM 1442 N N . PHE A 1 194 ? 17.525 -11.233 -35.524 1.00 97.75 194 PHE A N 1
ATOM 1443 C CA . PHE A 1 194 ? 18.469 -10.634 -34.580 1.00 97.75 194 PHE A CA 1
ATOM 1444 C C . PHE A 1 194 ? 18.513 -11.395 -33.249 1.00 97.75 194 PHE A C 1
ATOM 1446 O O . PHE A 1 194 ? 19.590 -11.712 -32.749 1.00 97.75 194 PHE A O 1
ATOM 1453 N N . VAL A 1 195 ? 17.349 -11.684 -32.660 1.00 97.44 195 VAL A N 1
ATOM 1454 C CA . VAL A 1 195 ? 17.280 -12.343 -31.348 1.00 97.44 195 VAL A CA 1
ATOM 1455 C C . VAL A 1 195 ? 17.748 -13.795 -31.431 1.00 97.44 195 VAL A C 1
ATOM 1457 O O . VAL A 1 195 ? 18.461 -14.252 -30.544 1.00 97.44 195 VAL A O 1
ATOM 1460 N N . GLU A 1 196 ? 17.413 -14.508 -32.507 1.00 97.94 196 GLU A N 1
ATOM 1461 C CA . GLU A 1 196 ? 17.886 -15.875 -32.742 1.00 97.94 196 GLU A CA 1
ATOM 1462 C C . GLU A 1 196 ? 19.413 -15.933 -32.848 1.00 97.94 196 GLU A C 1
ATOM 1464 O O . GLU A 1 196 ? 20.036 -16.818 -32.261 1.00 97.94 196 GLU A O 1
ATOM 1469 N N . GLN A 1 197 ? 20.019 -14.957 -33.532 1.00 97.56 197 GLN A N 1
ATOM 1470 C CA . GLN A 1 197 ? 21.472 -14.818 -33.614 1.00 97.56 197 GLN A CA 1
ATOM 1471 C C . GLN A 1 197 ? 22.100 -14.505 -32.248 1.00 97.56 197 GLN A C 1
ATOM 1473 O O . GLN A 1 197 ? 23.081 -15.151 -31.882 1.00 97.56 197 GLN A O 1
ATOM 1478 N N . GLU A 1 198 ? 21.540 -13.564 -31.480 1.00 96.69 198 GLU A N 1
ATOM 1479 C CA . GLU A 1 198 ? 22.070 -13.192 -30.156 1.00 96.69 198 GLU A CA 1
ATOM 1480 C C . GLU A 1 198 ? 21.956 -14.313 -29.112 1.00 96.69 198 GLU A C 1
ATOM 1482 O O . GLU A 1 198 ? 22.855 -14.475 -28.280 1.00 96.69 198 GLU A O 1
ATOM 1487 N N . TRP A 1 199 ? 20.883 -15.108 -29.167 1.00 96.00 199 TRP A N 1
ATOM 1488 C CA . TRP A 1 199 ? 20.696 -16.293 -28.322 1.00 96.00 199 TRP A CA 1
ATOM 1489 C C . TRP A 1 199 ? 21.376 -17.554 -28.865 1.00 96.00 199 TRP A C 1
ATOM 1491 O O . TRP A 1 199 ? 21.407 -18.573 -28.180 1.00 96.00 199 TRP A O 1
ATOM 1501 N N . GLY A 1 200 ? 21.926 -17.515 -30.081 1.00 95.31 200 GLY A N 1
ATOM 1502 C CA . GLY A 1 200 ? 22.584 -18.667 -30.699 1.00 95.31 200 GLY A CA 1
ATOM 1503 C C . GLY A 1 200 ? 21.641 -19.837 -31.009 1.00 95.31 200 GLY A C 1
ATOM 1504 O O . GLY A 1 200 ? 22.094 -20.979 -31.099 1.00 95.31 200 GLY A O 1
ATOM 1505 N N . VAL A 1 201 ? 20.341 -19.577 -31.174 1.00 96.25 201 VAL A N 1
ATOM 1506 C CA . VAL A 1 201 ? 19.350 -20.595 -31.558 1.00 96.25 201 VAL A CA 1
ATOM 1507 C C . VAL A 1 201 ? 19.207 -20.668 -33.081 1.00 96.25 201 VAL A C 1
ATOM 1509 O O . VAL A 1 201 ? 19.582 -19.751 -33.811 1.00 96.25 201 VAL A O 1
ATOM 1512 N N . SER A 1 202 ? 18.681 -21.781 -33.599 1.00 96.44 202 SER A N 1
ATOM 1513 C CA . SER A 1 202 ? 18.504 -21.952 -35.046 1.00 96.44 202 SER A CA 1
ATOM 1514 C C . SER A 1 202 ? 17.549 -20.911 -35.632 1.00 96.44 202 SER A C 1
ATOM 1516 O O . SER A 1 202 ? 16.548 -20.563 -35.008 1.00 96.44 202 SER A O 1
ATOM 1518 N N . ALA A 1 203 ? 17.811 -20.475 -36.864 1.00 96.56 203 ALA A N 1
ATOM 1519 C CA . ALA A 1 203 ? 16.911 -19.569 -37.568 1.00 96.56 203 ALA A CA 1
ATOM 1520 C C . ALA A 1 203 ? 15.497 -20.173 -37.699 1.00 96.56 203 ALA A C 1
ATOM 1522 O O . ALA A 1 203 ? 15.354 -21.328 -38.111 1.00 96.56 203 ALA A O 1
ATOM 1523 N N . GLY A 1 204 ? 14.462 -19.398 -37.373 1.00 95.25 204 GLY A N 1
ATOM 1524 C CA . GLY A 1 204 ? 13.063 -19.842 -37.372 1.00 95.25 204 GLY A CA 1
ATOM 1525 C C . GLY A 1 204 ? 12.611 -20.580 -36.105 1.00 95.25 204 GLY A C 1
ATOM 1526 O O . GLY A 1 204 ? 11.540 -21.187 -36.118 1.00 95.25 204 GLY A O 1
ATOM 1527 N N . THR A 1 205 ? 13.401 -20.549 -35.026 1.00 95.81 205 THR A N 1
ATOM 1528 C CA . THR A 1 205 ? 13.012 -21.095 -33.712 1.00 95.81 205 THR A CA 1
ATOM 1529 C C . THR A 1 205 ? 11.937 -20.232 -33.050 1.00 95.81 205 THR A C 1
ATOM 1531 O O . THR A 1 205 ? 10.998 -20.760 -32.450 1.00 95.81 205 THR A O 1
ATOM 1534 N N . LEU A 1 206 ? 12.050 -18.905 -33.153 1.00 95.25 206 LEU A N 1
ATOM 1535 C CA . LEU A 1 206 ? 11.064 -17.981 -32.606 1.00 95.25 206 LEU A CA 1
ATOM 1536 C C . LEU A 1 206 ? 9.822 -17.971 -33.491 1.00 95.25 206 LEU A C 1
ATOM 1538 O O . LEU A 1 206 ? 9.861 -17.652 -34.681 1.00 95.25 206 LEU A O 1
ATOM 1542 N N . ARG A 1 207 ? 8.686 -18.306 -32.884 1.00 93.50 207 ARG A N 1
ATOM 1543 C CA . ARG A 1 207 ? 7.401 -18.338 -33.579 1.00 93.50 207 ARG A CA 1
ATOM 1544 C C . ARG A 1 207 ? 6.915 -16.927 -33.898 1.00 93.50 207 ARG A C 1
ATOM 1546 O O . ARG A 1 207 ? 7.146 -15.996 -33.133 1.00 93.50 207 ARG A O 1
ATOM 1553 N N . SER A 1 208 ? 6.206 -16.788 -35.015 1.00 91.00 208 SER A N 1
ATOM 1554 C CA . SER A 1 208 ? 5.595 -15.520 -35.430 1.00 91.00 208 SER A CA 1
ATOM 1555 C C . SER A 1 208 ? 4.171 -15.322 -34.906 1.00 91.00 208 SER A C 1
ATOM 1557 O O . SER A 1 208 ? 3.626 -14.232 -35.057 1.00 91.00 208 SER A O 1
ATOM 1559 N N . ASP A 1 209 ? 3.536 -16.360 -34.355 1.00 85.75 209 ASP A N 1
ATOM 1560 C CA . ASP A 1 209 ? 2.230 -16.241 -33.709 1.00 85.75 209 ASP A CA 1
ATOM 1561 C C . ASP A 1 209 ? 2.362 -15.721 -32.271 1.00 85.75 209 ASP A C 1
ATOM 1563 O O . ASP A 1 209 ? 3.261 -16.108 -31.524 1.00 85.75 209 ASP A O 1
ATOM 1567 N N . ALA A 1 210 ? 1.439 -14.842 -31.883 1.00 82.94 210 ALA A N 1
ATOM 1568 C CA . ALA A 1 210 ? 1.318 -14.296 -30.537 1.00 82.94 210 ALA A CA 1
ATOM 1569 C C . ALA A 1 210 ? -0.145 -14.379 -30.076 1.00 82.94 210 ALA A C 1
ATOM 1571 O O . ALA A 1 210 ? -1.062 -14.283 -30.893 1.00 82.94 210 ALA A O 1
ATOM 1572 N N . GLY A 1 211 ? -0.360 -14.577 -28.773 1.00 82.81 211 GLY A N 1
ATOM 1573 C CA . GLY A 1 211 ? -1.699 -14.529 -28.172 1.00 82.81 211 GLY A CA 1
ATOM 1574 C C . GLY A 1 211 ? -2.249 -13.102 -28.082 1.00 82.81 211 GLY A C 1
ATOM 1575 O O . GLY A 1 211 ? -1.509 -12.131 -28.251 1.00 82.81 211 GLY A O 1
ATOM 1576 N N . GLN A 1 212 ? -3.537 -12.972 -27.762 1.00 88.06 212 GLN A N 1
ATOM 1577 C CA . GLN A 1 212 ? -4.222 -11.676 -27.623 1.00 88.06 212 GLN A CA 1
ATOM 1578 C C . GLN A 1 212 ? -4.191 -11.163 -26.171 1.00 88.06 212 GLN A C 1
ATOM 1580 O O . GLN A 1 212 ? -5.179 -10.674 -25.630 1.00 88.06 212 GLN A O 1
ATOM 1585 N N . GLY A 1 213 ? -3.032 -11.292 -25.520 1.00 91.44 213 GLY A N 1
ATOM 1586 C CA . GLY A 1 213 ? -2.812 -10.834 -24.147 1.00 91.44 213 GLY A CA 1
ATOM 1587 C C . GLY A 1 213 ? -3.349 -11.770 -23.056 1.00 91.44 213 GLY A C 1
ATOM 1588 O O . GLY A 1 213 ? -3.649 -12.940 -23.282 1.00 91.44 213 GLY A O 1
ATOM 1589 N N . THR A 1 214 ? -3.410 -11.251 -21.828 1.00 94.06 214 THR A N 1
ATOM 1590 C CA . THR A 1 214 ? -3.687 -12.041 -20.615 1.00 94.06 214 THR A CA 1
ATOM 1591 C C . THR A 1 214 ? -5.128 -12.550 -20.533 1.00 94.06 214 THR A C 1
ATOM 1593 O O . THR A 1 214 ? -5.342 -13.654 -20.044 1.00 94.06 214 THR A O 1
ATOM 1596 N N . VAL A 1 215 ? -6.112 -11.789 -21.023 1.00 95.44 215 VAL A N 1
ATOM 1597 C CA . VAL A 1 215 ? -7.523 -12.225 -21.033 1.00 95.44 215 VAL A CA 1
ATOM 1598 C C . VAL A 1 215 ? -7.713 -13.439 -21.957 1.00 95.44 215 VAL A C 1
ATOM 1600 O O . VAL A 1 215 ? -8.296 -14.447 -21.553 1.00 95.44 215 VAL A O 1
ATOM 1603 N N . ASP A 1 216 ? -7.144 -13.384 -23.167 1.00 95.44 216 ASP A N 1
ATOM 1604 C CA . ASP A 1 216 ? -7.118 -14.509 -24.116 1.00 95.44 216 ASP A CA 1
ATOM 1605 C C . ASP A 1 216 ? -6.392 -15.725 -23.533 1.00 95.44 216 ASP A C 1
ATOM 1607 O O . ASP A 1 216 ? -6.861 -16.852 -23.665 1.00 95.44 216 ASP A O 1
ATOM 1611 N N . MET A 1 217 ? -5.278 -15.507 -22.825 1.00 95.81 217 MET A N 1
ATOM 1612 C CA . MET A 1 217 ? -4.538 -16.587 -22.171 1.00 95.81 217 MET A CA 1
ATOM 1613 C C . MET A 1 217 ? -5.424 -17.400 -21.214 1.00 95.81 217 MET A C 1
ATOM 1615 O O . MET A 1 217 ? -5.424 -18.625 -21.306 1.00 95.81 217 MET A O 1
ATOM 1619 N N . PHE A 1 218 ? -6.193 -16.756 -20.328 1.00 97.50 218 PHE A N 1
ATOM 1620 C CA . PHE A 1 218 ? -7.085 -17.479 -19.409 1.00 97.50 218 PHE A CA 1
ATOM 1621 C C . PHE A 1 218 ? -8.272 -18.128 -20.128 1.00 97.50 218 PHE A C 1
ATOM 1623 O O . PHE A 1 218 ? -8.617 -19.260 -19.807 1.00 97.50 218 PHE A O 1
ATOM 1630 N N . SER A 1 219 ? -8.826 -17.480 -21.156 1.00 96.19 219 SER A N 1
ATOM 1631 C CA . SER A 1 219 ? -9.903 -18.065 -21.972 1.00 96.19 219 SER A CA 1
ATOM 1632 C C . SER A 1 219 ? -9.444 -19.349 -22.672 1.00 96.19 219 SER A C 1
ATOM 1634 O O . SER A 1 219 ? -10.080 -20.393 -22.576 1.00 96.19 219 SER A O 1
ATOM 1636 N N . ARG A 1 220 ? -8.261 -19.321 -23.295 1.00 97.06 220 ARG A N 1
ATOM 1637 C CA . ARG A 1 220 ? -7.651 -20.493 -23.941 1.00 97.06 220 ARG A CA 1
ATOM 1638 C C . ARG A 1 220 ? -7.259 -21.585 -22.952 1.00 97.06 220 ARG A C 1
ATOM 1640 O O . ARG A 1 220 ? -7.157 -22.746 -23.344 1.00 97.06 220 ARG A O 1
ATOM 1647 N N . MET A 1 221 ? -6.978 -21.219 -21.707 1.00 97.81 221 MET A N 1
ATOM 1648 C CA . MET A 1 221 ? -6.734 -22.174 -20.631 1.00 97.81 221 MET A CA 1
ATOM 1649 C C . MET A 1 221 ? -8.033 -22.879 -20.235 1.00 97.81 221 MET A C 1
ATOM 1651 O O . MET A 1 221 ? -8.055 -24.104 -20.198 1.00 97.81 221 MET A O 1
ATOM 1655 N N . ALA A 1 222 ? -9.129 -22.128 -20.076 1.00 97.19 222 ALA A N 1
ATOM 1656 C CA . ALA A 1 222 ? -10.459 -22.679 -19.806 1.00 97.19 222 ALA A CA 1
ATOM 1657 C C . ALA A 1 222 ? -10.948 -23.599 -20.944 1.00 97.19 222 ALA A C 1
ATOM 1659 O O . ALA A 1 222 ? -11.518 -24.658 -20.690 1.00 97.19 222 ALA A O 1
ATOM 1660 N N . ASP A 1 223 ? -10.635 -23.257 -22.198 1.00 97.00 223 ASP A N 1
ATOM 1661 C CA . ASP A 1 223 ? -10.918 -24.090 -23.377 1.00 97.00 223 ASP A CA 1
ATOM 1662 C C . ASP A 1 223 ? -9.998 -25.329 -23.504 1.00 97.00 223 ASP A C 1
ATOM 1664 O O . ASP A 1 223 ? -10.156 -26.142 -24.420 1.00 97.00 223 ASP A O 1
ATOM 1668 N N . GLY A 1 224 ? -8.992 -25.473 -22.633 1.00 96.44 224 GLY A N 1
ATOM 1669 C CA . GLY A 1 224 ? -8.019 -26.572 -22.651 1.00 96.44 224 GLY A CA 1
ATOM 1670 C C . GLY A 1 224 ? -6.934 -26.467 -23.734 1.00 96.44 224 GLY A C 1
ATOM 1671 O O . GLY A 1 224 ? -6.168 -27.412 -23.945 1.00 96.44 224 GLY A O 1
ATOM 1672 N N . ALA A 1 225 ? -6.835 -25.332 -24.434 1.00 96.50 225 ALA A N 1
ATOM 1673 C CA . ALA A 1 225 ? -5.780 -25.073 -25.417 1.00 96.50 225 ALA A CA 1
ATOM 1674 C C . ALA A 1 225 ? -4.429 -24.739 -24.756 1.00 96.50 225 ALA A C 1
ATOM 1676 O O . ALA A 1 225 ? -3.376 -25.025 -25.332 1.00 96.50 225 ALA A O 1
ATOM 1677 N N . ILE A 1 226 ? -4.447 -24.147 -23.557 1.00 96.94 226 ILE A N 1
ATOM 1678 C CA . ILE A 1 226 ? -3.275 -23.984 -22.687 1.00 96.94 226 ILE A CA 1
ATOM 1679 C C . ILE A 1 226 ? -3.412 -24.968 -21.525 1.00 96.94 226 ILE A C 1
ATOM 1681 O O . ILE A 1 226 ? -4.362 -24.891 -20.760 1.00 96.94 226 ILE A O 1
ATOM 1685 N N . LYS A 1 227 ? -2.451 -25.890 -21.402 1.00 98.25 227 LYS A N 1
ATOM 1686 C CA . LYS A 1 227 ? -2.479 -26.978 -20.407 1.00 98.25 227 LYS A CA 1
ATOM 1687 C C . LYS A 1 227 ? -1.658 -26.701 -19.157 1.00 98.25 227 LYS A C 1
ATOM 1689 O O . LYS A 1 227 ? -1.901 -27.318 -18.134 1.00 98.25 227 LYS A O 1
ATOM 1694 N N . ALA A 1 228 ? -0.665 -25.825 -19.250 1.00 98.06 228 ALA A N 1
ATOM 1695 C CA . ALA A 1 228 ? 0.206 -25.494 -18.136 1.00 98.06 228 ALA A CA 1
ATOM 1696 C C . ALA A 1 228 ? 0.384 -23.980 -18.046 1.00 98.06 228 ALA A C 1
ATOM 1698 O O . ALA A 1 228 ? 0.543 -23.317 -19.075 1.00 98.06 228 ALA A O 1
ATOM 1699 N N . CYS A 1 229 ? 0.378 -23.446 -16.828 1.00 97.62 229 CYS A N 1
ATOM 1700 C CA . CYS A 1 229 ? 0.601 -22.031 -16.559 1.00 97.62 229 CYS A CA 1
ATOM 1701 C C . CYS A 1 229 ? 1.644 -21.854 -15.456 1.00 97.62 229 CYS A C 1
ATOM 1703 O O . CYS A 1 229 ? 1.576 -22.519 -14.427 1.00 97.62 229 CYS A O 1
ATOM 1705 N N . TRP A 1 230 ? 2.587 -20.935 -15.666 1.00 97.88 230 TRP A N 1
ATOM 1706 C CA . TRP A 1 230 ? 3.531 -20.504 -14.641 1.00 97.88 230 TRP A CA 1
ATOM 1707 C C . TRP A 1 230 ? 3.306 -19.023 -14.338 1.00 97.88 230 TRP A C 1
ATOM 1709 O O . TRP A 1 230 ? 3.555 -18.154 -15.172 1.00 97.88 230 TRP A O 1
ATOM 1719 N N . ILE A 1 231 ? 2.799 -18.749 -13.141 1.00 97.62 231 ILE A N 1
ATOM 1720 C CA . ILE A 1 231 ? 2.421 -17.424 -12.659 1.00 97.62 231 ILE A CA 1
ATOM 1721 C C . ILE A 1 231 ? 3.514 -16.921 -11.722 1.00 97.62 231 ILE A C 1
ATOM 1723 O O . ILE A 1 231 ? 3.785 -17.537 -10.695 1.00 97.62 231 ILE A O 1
ATOM 1727 N N . VAL A 1 232 ? 4.136 -15.796 -12.067 1.00 95.81 232 VAL A N 1
ATOM 1728 C CA . VAL A 1 232 ? 5.268 -15.231 -11.320 1.00 95.81 232 VAL A CA 1
ATOM 1729 C C . VAL A 1 232 ? 4.899 -13.851 -10.783 1.00 95.81 232 VAL A C 1
ATOM 1731 O O . VAL A 1 232 ? 4.525 -12.970 -11.558 1.00 95.81 232 VAL A O 1
ATOM 1734 N N . CYS A 1 233 ? 5.026 -13.655 -9.466 1.00 93.44 233 CYS A N 1
ATOM 1735 C CA . CYS A 1 233 ? 4.896 -12.361 -8.784 1.00 93.44 233 CYS A CA 1
ATOM 1736 C C . CYS A 1 233 ? 3.590 -11.599 -9.120 1.00 93.44 233 CYS A C 1
ATOM 1738 O O . CYS A 1 233 ? 3.571 -10.374 -9.279 1.00 93.44 233 CYS A O 1
ATOM 1740 N N . THR A 1 234 ? 2.475 -12.322 -9.264 1.00 94.75 234 THR A N 1
ATOM 1741 C CA . THR A 1 234 ? 1.163 -11.741 -9.572 1.00 94.75 234 THR A CA 1
ATOM 1742 C C . THR A 1 234 ? 0.022 -12.614 -9.054 1.00 94.75 234 THR A C 1
ATOM 1744 O O . THR A 1 234 ? 0.166 -13.821 -8.899 1.00 94.75 234 THR A O 1
ATOM 1747 N N . ASN A 1 235 ? -1.131 -11.991 -8.806 1.00 96.88 235 ASN A N 1
ATOM 1748 C CA . ASN A 1 235 ? -2.302 -12.618 -8.197 1.00 96.88 235 ASN A CA 1
ATOM 1749 C C . ASN A 1 235 ? -3.541 -12.462 -9.109 1.00 96.88 235 ASN A C 1
ATOM 1751 O O . ASN A 1 235 ? -4.411 -11.620 -8.841 1.00 96.88 235 ASN A O 1
ATOM 1755 N N . PRO A 1 236 ? -3.603 -13.181 -10.246 1.00 97.19 236 PRO A N 1
ATOM 1756 C CA . PRO A 1 236 ? -4.612 -12.991 -11.285 1.00 97.19 236 PRO A CA 1
ATOM 1757 C C . PRO A 1 236 ? -6.042 -13.257 -10.820 1.00 97.19 236 PRO A C 1
ATOM 1759 O O . PRO A 1 236 ? -6.935 -12.542 -11.267 1.00 97.19 236 PRO A O 1
ATOM 1762 N N . VAL A 1 237 ? -6.270 -14.185 -9.882 1.00 96.62 237 VAL A N 1
ATOM 1763 C CA . VAL A 1 237 ? -7.622 -14.464 -9.356 1.00 96.62 237 VAL A CA 1
ATOM 1764 C C . VAL A 1 237 ? -8.255 -13.221 -8.720 1.00 96.62 237 VAL A C 1
ATOM 1766 O O . VAL A 1 237 ? -9.470 -13.055 -8.777 1.00 96.62 237 VAL A O 1
ATOM 1769 N N . ALA A 1 238 ? -7.454 -12.326 -8.138 1.00 95.38 238 ALA A N 1
ATOM 1770 C CA . ALA A 1 238 ? -7.943 -11.072 -7.567 1.00 95.38 238 ALA A CA 1
ATOM 1771 C C . ALA A 1 238 ? -7.848 -9.876 -8.539 1.00 95.38 238 ALA A C 1
ATOM 1773 O O . ALA A 1 238 ? -8.590 -8.904 -8.398 1.00 95.38 238 ALA A O 1
ATOM 1774 N N . SER A 1 239 ? -6.925 -9.901 -9.506 1.00 96.00 239 SER A N 1
ATOM 1775 C CA . SER A 1 239 ? -6.505 -8.694 -10.243 1.00 96.00 239 SER A CA 1
ATOM 1776 C C . SER A 1 239 ? -6.857 -8.649 -11.732 1.00 96.00 239 SER A C 1
ATOM 1778 O O . SER A 1 239 ? -6.820 -7.563 -12.312 1.00 96.00 239 SER A O 1
ATOM 1780 N N . VAL A 1 240 ? -7.190 -9.777 -12.362 1.00 97.12 240 VAL A N 1
ATOM 1781 C CA . VAL A 1 240 ? -7.573 -9.832 -13.784 1.00 97.12 240 VAL A CA 1
ATOM 1782 C C . VAL A 1 240 ? -9.086 -9.631 -13.928 1.00 97.12 240 VAL A C 1
ATOM 1784 O O . VAL A 1 240 ? -9.855 -10.042 -13.061 1.00 97.12 240 VAL A O 1
ATOM 1787 N N . ALA A 1 241 ? -9.507 -8.951 -15.001 1.00 96.06 241 ALA A N 1
ATOM 1788 C CA . ALA A 1 241 ? -10.918 -8.721 -15.310 1.00 96.06 241 ALA A CA 1
ATOM 1789 C C . ALA A 1 241 ? -11.653 -10.031 -15.610 1.00 96.06 241 ALA A C 1
ATOM 1791 O O . ALA A 1 241 ? -11.028 -10.990 -16.059 1.00 96.06 241 ALA A O 1
ATOM 1792 N N . ASN A 1 242 ? -12.971 -10.057 -15.389 1.00 95.62 242 ASN A N 1
ATOM 1793 C CA . ASN A 1 242 ? -13.775 -11.277 -15.466 1.00 95.62 242 ASN A CA 1
ATOM 1794 C C . ASN A 1 242 ? -13.121 -12.432 -14.690 1.00 95.62 242 ASN A C 1
ATOM 1796 O O . ASN A 1 242 ? -12.671 -13.444 -15.236 1.00 95.62 242 ASN A O 1
ATOM 1800 N N . ARG A 1 243 ? -13.091 -12.262 -13.367 1.00 95.12 243 ARG A N 1
ATOM 1801 C CA . ARG A 1 243 ? -12.530 -13.230 -12.420 1.00 95.12 243 ARG A CA 1
ATOM 1802 C C . ARG A 1 243 ? -12.947 -14.683 -12.682 1.00 95.12 243 ARG A C 1
ATOM 1804 O O . ARG A 1 243 ? -12.145 -15.589 -12.471 1.00 95.12 243 ARG A O 1
ATOM 1811 N N . ARG A 1 244 ? -14.187 -14.912 -13.125 1.00 95.19 244 ARG A N 1
ATOM 1812 C CA . ARG A 1 244 ? -14.724 -16.253 -13.391 1.00 95.19 244 ARG A CA 1
ATOM 1813 C C . ARG A 1 244 ? -13.867 -17.015 -14.403 1.00 95.19 244 ARG A C 1
ATOM 1815 O O . ARG A 1 244 ? -13.465 -18.133 -14.114 1.00 95.19 244 ARG A O 1
ATOM 1822 N N . THR A 1 245 ? -13.524 -16.394 -15.530 1.00 96.75 245 THR A N 1
ATOM 1823 C CA . THR A 1 245 ? -12.731 -17.044 -16.588 1.00 96.75 245 THR A CA 1
ATOM 1824 C C . THR A 1 245 ? -11.306 -17.362 -16.135 1.00 96.75 245 THR A C 1
ATOM 1826 O O . THR A 1 245 ? -10.719 -18.347 -16.571 1.00 96.75 245 THR A O 1
ATOM 1829 N N . VAL A 1 246 ? -10.749 -16.568 -15.217 1.00 97.88 246 VAL A N 1
ATOM 1830 C CA . VAL A 1 246 ? -9.451 -16.866 -14.595 1.00 97.88 246 VAL A CA 1
ATOM 1831 C C . VAL A 1 246 ? -9.535 -18.144 -13.766 1.00 97.88 246 VAL A C 1
ATOM 1833 O O . VAL A 1 246 ? -8.692 -19.020 -13.926 1.00 97.88 246 VAL A O 1
ATOM 1836 N N . ILE A 1 247 ? -10.550 -18.254 -12.904 1.00 97.56 247 ILE A N 1
ATOM 1837 C CA . ILE A 1 247 ? -10.769 -19.434 -12.057 1.00 97.56 247 ILE A CA 1
ATOM 1838 C C . ILE A 1 247 ? -10.997 -20.672 -12.928 1.00 97.56 247 ILE A C 1
ATOM 1840 O O . ILE A 1 247 ? -10.280 -21.652 -12.769 1.00 97.56 247 ILE A O 1
ATOM 1844 N N . GLU A 1 248 ? -11.906 -20.590 -13.903 1.00 98.06 248 GLU A N 1
ATOM 1845 C CA . GLU A 1 248 ? -12.181 -21.681 -14.850 1.00 98.06 248 GLU A CA 1
ATOM 1846 C C . GLU A 1 248 ? -10.912 -22.121 -15.593 1.00 98.06 248 GLU A C 1
ATOM 1848 O O . GLU A 1 248 ? -10.670 -23.315 -15.757 1.00 98.06 248 GLU A O 1
ATOM 1853 N N . GLY A 1 249 ? -10.069 -21.169 -16.008 1.00 98.31 249 GLY A N 1
ATOM 1854 C CA . GLY A 1 249 ? -8.791 -21.468 -16.645 1.00 98.31 249 GLY A CA 1
ATOM 1855 C C . GLY A 1 249 ? -7.836 -22.224 -15.727 1.00 98.31 249 GLY A C 1
ATOM 1856 O O . GLY A 1 249 ? -7.294 -23.253 -16.123 1.00 98.31 249 GLY A O 1
ATOM 1857 N N . LEU A 1 250 ? -7.650 -21.747 -14.495 1.00 98.44 250 LEU A N 1
ATOM 1858 C CA . LEU A 1 250 ? -6.753 -22.389 -13.532 1.00 98.44 250 LEU A CA 1
ATOM 1859 C C . LEU A 1 250 ? -7.241 -23.783 -13.120 1.00 98.44 250 LEU A C 1
ATOM 1861 O O . LEU A 1 250 ? -6.424 -24.686 -12.998 1.00 98.44 250 LEU A O 1
ATOM 1865 N N . GLU A 1 251 ? -8.551 -23.977 -12.956 1.00 98.25 251 GLU A N 1
ATOM 1866 C CA . GLU A 1 251 ? -9.144 -25.286 -12.654 1.00 98.25 251 GLU A CA 1
ATOM 1867 C C . GLU A 1 251 ? -9.043 -26.275 -13.827 1.00 98.25 251 GLU A C 1
ATOM 1869 O O . GLU A 1 251 ? -8.968 -27.485 -13.611 1.00 98.25 251 GLU A O 1
ATOM 1874 N N . ALA A 1 252 ? -9.055 -25.777 -15.068 1.00 98.00 252 ALA A N 1
ATOM 1875 C CA . ALA A 1 252 ? -8.948 -26.597 -16.274 1.00 98.00 252 ALA A CA 1
ATOM 1876 C C . ALA A 1 252 ? -7.500 -26.965 -16.647 1.00 98.00 252 ALA A C 1
ATOM 1878 O O . ALA A 1 252 ? -7.284 -27.938 -17.378 1.00 98.00 252 ALA A O 1
ATOM 1879 N N . ALA A 1 253 ? -6.509 -26.196 -16.186 1.00 98.19 253 ALA A N 1
ATOM 1880 C CA . ALA A 1 253 ? -5.101 -26.465 -16.452 1.00 98.19 253 ALA A CA 1
ATOM 1881 C C . ALA A 1 253 ? -4.653 -27.810 -15.847 1.00 98.19 253 ALA A C 1
ATOM 1883 O O . ALA A 1 253 ? -5.009 -28.173 -14.733 1.00 98.19 253 ALA A O 1
ATOM 1884 N N . GLU A 1 254 ? -3.823 -28.550 -16.584 1.00 98.44 254 GLU A N 1
ATOM 1885 C CA . GLU A 1 254 ? -3.202 -29.800 -16.122 1.00 98.44 254 GLU A CA 1
ATOM 1886 C C . GLU A 1 254 ? -2.041 -29.546 -15.144 1.00 98.44 254 GLU A C 1
ATOM 1888 O O . GLU A 1 254 ? -1.622 -30.466 -14.441 1.00 98.44 254 GLU A O 1
ATOM 1893 N N . LEU A 1 255 ? -1.476 -28.332 -15.156 1.00 98.50 255 LEU A N 1
ATOM 1894 C CA . LEU A 1 255 ? -0.396 -27.913 -14.268 1.00 98.50 255 LEU A CA 1
ATOM 1895 C C . LEU A 1 255 ? -0.415 -26.396 -14.032 1.00 98.50 255 LEU A C 1
ATOM 1897 O O . LEU A 1 255 ? -0.223 -25.610 -14.965 1.00 98.50 255 LEU A O 1
ATOM 1901 N N . VAL A 1 256 ? -0.527 -25.981 -12.777 1.00 98.62 256 VAL A N 1
ATOM 1902 C CA . VAL A 1 256 ? -0.388 -24.589 -12.343 1.00 98.62 256 VAL A CA 1
ATOM 1903 C C . VAL A 1 256 ? 0.817 -24.461 -11.415 1.00 98.62 256 VAL A C 1
ATOM 1905 O O . VAL A 1 256 ? 0.864 -25.038 -10.330 1.00 98.62 256 VAL A O 1
ATOM 1908 N N . ILE A 1 257 ? 1.799 -23.669 -11.836 1.00 98.50 257 ILE A N 1
ATOM 1909 C CA . ILE A 1 257 ? 2.968 -23.308 -11.033 1.00 98.50 257 ILE A CA 1
ATOM 1910 C C . ILE A 1 257 ? 2.803 -21.857 -10.599 1.00 98.50 257 ILE A C 1
ATOM 1912 O O . ILE A 1 257 ? 2.628 -20.976 -11.442 1.00 98.50 257 ILE A O 1
ATOM 1916 N N . THR A 1 258 ? 2.916 -21.582 -9.305 1.00 98.38 258 THR A N 1
ATOM 1917 C CA . THR A 1 258 ? 3.045 -20.215 -8.800 1.00 98.38 258 THR A CA 1
ATOM 1918 C C . THR A 1 258 ? 4.435 -19.987 -8.228 1.00 98.38 258 THR A C 1
ATOM 1920 O O . THR A 1 258 ? 5.027 -20.858 -7.599 1.00 98.38 258 THR A O 1
ATOM 1923 N N . GLN A 1 259 ? 4.979 -18.803 -8.478 1.00 97.62 259 GLN A N 1
ATOM 1924 C CA . GLN A 1 259 ? 6.231 -18.316 -7.918 1.00 97.62 259 GLN A CA 1
ATOM 1925 C C . GLN A 1 259 ? 5.932 -16.994 -7.219 1.00 97.62 259 GLN A C 1
ATOM 1927 O O . GLN A 1 259 ? 5.686 -15.977 -7.873 1.00 97.62 259 GLN A O 1
ATOM 1932 N N . ASP A 1 260 ? 5.876 -17.035 -5.891 1.00 95.00 260 ASP A N 1
ATOM 1933 C CA . ASP A 1 260 ? 5.403 -15.920 -5.072 1.00 95.00 260 ASP A CA 1
ATOM 1934 C C . ASP A 1 260 ? 6.182 -15.842 -3.750 1.00 95.00 260 ASP A C 1
ATOM 1936 O O . ASP A 1 260 ? 6.777 -16.814 -3.279 1.00 95.00 260 ASP A O 1
ATOM 1940 N N . VAL A 1 261 ? 6.170 -14.652 -3.158 1.00 93.62 261 VAL A N 1
ATOM 1941 C CA . VAL A 1 261 ? 6.769 -14.342 -1.855 1.00 93.62 261 VAL A CA 1
ATOM 1942 C C . VAL A 1 261 ? 5.755 -14.518 -0.717 1.00 93.62 261 VAL A C 1
ATOM 1944 O O . VAL A 1 261 ? 6.131 -14.597 0.451 1.00 93.62 261 VAL A O 1
ATOM 1947 N N . VAL A 1 262 ? 4.456 -14.576 -1.039 1.00 90.12 262 VAL A N 1
ATOM 1948 C CA . VAL A 1 262 ? 3.365 -14.786 -0.081 1.00 90.12 262 VAL A CA 1
ATOM 1949 C C . VAL A 1 262 ? 2.709 -16.137 -0.341 1.00 90.12 262 VAL A C 1
ATOM 1951 O O . VAL A 1 262 ? 2.232 -16.404 -1.438 1.00 90.12 262 VAL A O 1
ATOM 1954 N N . ALA A 1 263 ? 2.650 -16.986 0.688 1.00 87.25 263 ALA A N 1
ATOM 1955 C CA . ALA A 1 263 ? 2.014 -18.300 0.585 1.00 87.25 263 ALA A CA 1
ATOM 1956 C C . ALA A 1 263 ? 0.489 -18.193 0.401 1.00 87.25 263 ALA A C 1
ATOM 1958 O O . ALA A 1 263 ? -0.074 -18.838 -0.480 1.00 87.25 263 ALA A O 1
ATOM 1959 N N . ASP A 1 264 ? -0.165 -17.345 1.197 1.00 85.44 264 ASP A N 1
ATOM 1960 C CA . ASP A 1 264 ? -1.625 -17.230 1.232 1.00 85.44 264 ASP A CA 1
ATOM 1961 C C . ASP A 1 264 ? -2.123 -16.133 0.273 1.00 85.44 264 ASP A C 1
ATOM 1963 O O . ASP A 1 264 ? -2.306 -14.973 0.668 1.00 85.44 264 ASP A O 1
ATOM 1967 N N . THR A 1 265 ? -2.333 -16.506 -0.993 1.00 91.88 265 THR A N 1
ATOM 1968 C CA . THR A 1 265 ? -2.959 -15.671 -2.035 1.00 91.88 265 THR A CA 1
ATOM 1969 C C . THR A 1 265 ? -4.130 -16.409 -2.684 1.00 91.88 265 THR A C 1
ATOM 1971 O O . THR A 1 265 ? -4.179 -17.639 -2.675 1.00 91.88 265 THR A O 1
ATOM 1974 N N . GLU A 1 266 ? -5.065 -15.674 -3.291 1.00 93.19 266 GLU A N 1
ATOM 1975 C CA . GLU A 1 266 ? -6.228 -16.265 -3.970 1.00 93.19 266 GLU A CA 1
ATOM 1976 C C . GLU A 1 266 ? -5.807 -17.144 -5.151 1.00 93.19 266 GLU A C 1
ATOM 1978 O O . GLU A 1 266 ? -6.466 -18.131 -5.455 1.00 93.19 266 GLU A O 1
ATOM 1983 N N . THR A 1 267 ? -4.701 -16.798 -5.812 1.00 96.12 267 THR A N 1
ATOM 1984 C CA . THR A 1 267 ? -4.168 -17.577 -6.937 1.00 96.12 267 THR A CA 1
ATOM 1985 C C . THR A 1 267 ? -3.467 -18.851 -6.471 1.00 96.12 267 THR A C 1
ATOM 1987 O O . THR A 1 267 ? -3.645 -19.894 -7.094 1.00 96.12 267 THR A O 1
ATOM 1990 N N . ASN A 1 268 ? -2.725 -18.812 -5.358 1.00 95.31 268 ASN A N 1
ATOM 1991 C CA . ASN A 1 268 ? -2.022 -19.994 -4.842 1.00 95.31 268 ASN A CA 1
ATOM 1992 C C . ASN A 1 268 ? -2.970 -21.123 -4.422 1.00 95.31 268 ASN A C 1
ATOM 1994 O O . ASN A 1 268 ? -2.548 -22.275 -4.377 1.00 95.31 268 ASN A O 1
ATOM 1998 N N . ALA A 1 269 ? -4.246 -20.822 -4.160 1.00 93.06 269 ALA A N 1
ATOM 1999 C CA . ALA A 1 269 ? -5.269 -21.835 -3.902 1.00 93.06 269 ALA A CA 1
ATOM 2000 C C . ALA A 1 269 ? -5.480 -22.810 -5.079 1.00 93.06 269 ALA A C 1
ATOM 2002 O O . ALA A 1 269 ? -5.970 -23.914 -4.859 1.00 93.06 269 ALA A O 1
ATOM 2003 N N . TYR A 1 270 ? -5.085 -22.419 -6.296 1.00 96.56 270 TYR A N 1
ATOM 2004 C CA . TYR A 1 270 ? -5.203 -23.217 -7.520 1.00 96.56 270 TYR A CA 1
ATOM 2005 C C . TYR A 1 270 ? -3.851 -23.751 -8.021 1.00 96.56 270 TYR A C 1
ATOM 2007 O O . TYR A 1 270 ? -3.779 -24.279 -9.123 1.00 96.56 270 TYR A O 1
ATOM 2015 N N . ALA A 1 271 ? -2.766 -23.579 -7.259 1.00 97.38 271 ALA A N 1
ATOM 2016 C CA . ALA A 1 271 ? -1.435 -24.019 -7.667 1.00 97.38 271 ALA A CA 1
ATOM 2017 C C . ALA A 1 271 ? -1.195 -25.499 -7.334 1.00 97.38 271 ALA A C 1
ATOM 2019 O O . ALA A 1 271 ? -1.394 -25.925 -6.195 1.00 97.38 271 ALA A O 1
ATOM 2020 N N . ASP A 1 272 ? -0.661 -26.258 -8.290 1.00 98.25 272 ASP A N 1
ATOM 2021 C CA . ASP A 1 272 ? -0.116 -27.601 -8.054 1.00 98.25 272 ASP A CA 1
ATOM 2022 C C . ASP A 1 272 ? 1.284 -27.533 -7.433 1.00 98.25 272 ASP A C 1
ATOM 2024 O O . ASP A 1 272 ? 1.670 -28.373 -6.616 1.00 98.25 272 ASP A O 1
ATOM 2028 N N . VAL A 1 273 ? 2.061 -26.519 -7.830 1.00 97.38 273 VAL A N 1
ATOM 2029 C CA . VAL A 1 273 ? 3.426 -26.275 -7.355 1.00 97.38 273 VAL A CA 1
ATOM 2030 C C . VAL A 1 273 ? 3.563 -24.816 -6.948 1.00 97.38 273 VAL A C 1
ATOM 2032 O O . VAL A 1 273 ? 3.302 -23.923 -7.747 1.00 97.38 273 VAL A O 1
ATOM 2035 N N . VAL A 1 274 ? 4.042 -24.577 -5.727 1.00 96.88 274 VAL A N 1
ATOM 2036 C CA . VAL A 1 274 ? 4.377 -23.237 -5.229 1.00 96.88 274 VAL A CA 1
ATOM 2037 C C . VAL A 1 274 ? 5.887 -23.150 -5.021 1.00 96.88 274 VAL A C 1
ATOM 2039 O O . VAL A 1 274 ? 6.457 -23.921 -4.247 1.00 96.88 274 VAL A O 1
ATOM 2042 N N . LEU A 1 275 ? 6.537 -22.216 -5.714 1.00 97.38 275 LEU A N 1
ATOM 2043 C CA . LEU A 1 275 ? 7.971 -21.950 -5.645 1.00 97.38 275 LEU A CA 1
ATOM 2044 C C . LEU A 1 275 ? 8.228 -20.697 -4.787 1.00 97.38 275 LEU A C 1
ATOM 2046 O O . LEU A 1 275 ? 7.713 -19.626 -5.121 1.00 97.38 275 LEU A O 1
ATOM 2050 N N . PRO A 1 276 ? 9.010 -20.794 -3.696 1.00 96.62 276 PRO A N 1
ATOM 2051 C CA . PRO A 1 276 ? 9.285 -19.652 -2.831 1.00 96.62 276 PRO A CA 1
ATOM 2052 C C . PRO A 1 276 ? 10.275 -18.691 -3.503 1.00 96.62 276 PRO A C 1
ATOM 2054 O O . PRO A 1 276 ? 11.436 -19.041 -3.725 1.00 96.62 276 PRO A O 1
ATOM 2057 N N . ALA A 1 277 ? 9.824 -17.475 -3.806 1.00 96.69 277 ALA A N 1
ATOM 2058 C CA . ALA A 1 277 ? 10.662 -16.425 -4.383 1.00 96.69 277 ALA A CA 1
ATOM 2059 C C . ALA A 1 277 ? 11.255 -15.505 -3.302 1.00 96.69 277 ALA A C 1
ATOM 2061 O O . ALA A 1 277 ? 10.645 -15.293 -2.254 1.00 96.69 277 ALA A O 1
ATOM 2062 N N . ALA A 1 278 ? 12.431 -14.935 -3.570 1.00 95.50 278 ALA A N 1
ATOM 2063 C CA . ALA A 1 278 ? 13.028 -13.879 -2.757 1.00 95.50 278 ALA A CA 1
ATOM 2064 C C . ALA A 1 278 ? 12.297 -12.540 -2.976 1.00 95.50 278 ALA A C 1
ATOM 2066 O O . ALA A 1 278 ? 11.962 -12.160 -4.099 1.00 95.50 278 ALA A O 1
ATOM 2067 N N . MET A 1 279 ? 12.052 -11.796 -1.902 1.00 90.81 279 MET A N 1
ATOM 2068 C CA . MET A 1 279 ? 11.343 -10.522 -1.920 1.00 90.81 279 MET A CA 1
ATOM 2069 C C . MET A 1 279 ? 12.299 -9.330 -1.910 1.00 90.81 279 MET A C 1
ATOM 2071 O O . MET A 1 279 ? 13.029 -9.140 -0.951 1.00 90.81 279 MET A O 1
ATOM 2075 N N . TRP A 1 280 ? 12.187 -8.435 -2.899 1.00 88.44 280 TRP A N 1
ATOM 2076 C CA . TRP A 1 280 ? 12.807 -7.093 -2.934 1.00 88.44 280 TRP A CA 1
ATOM 2077 C C . TRP A 1 280 ? 14.216 -7.005 -2.318 1.00 88.44 280 TRP A C 1
ATOM 2079 O O . TRP A 1 280 ? 15.188 -7.218 -3.025 1.00 88.44 280 TRP A O 1
ATOM 2089 N N . ALA A 1 281 ? 14.325 -6.667 -1.029 1.00 90.31 281 ALA A N 1
ATOM 2090 C CA . ALA A 1 281 ? 15.583 -6.480 -0.312 1.00 90.31 281 ALA A CA 1
ATOM 2091 C C . ALA A 1 281 ? 16.369 -7.785 -0.082 1.00 90.31 281 ALA A C 1
ATOM 2093 O O . ALA A 1 281 ? 17.475 -7.733 0.442 1.00 90.31 281 ALA A O 1
ATOM 2094 N N . GLU A 1 282 ? 15.813 -8.935 -0.447 1.00 95.50 282 GLU A N 1
ATOM 2095 C CA . GLU A 1 282 ? 16.435 -10.255 -0.322 1.00 95.50 282 GLU A CA 1
ATOM 2096 C C . GLU A 1 282 ? 17.324 -10.621 -1.523 1.00 95.50 282 GLU A C 1
ATOM 2098 O O . GLU A 1 282 ? 18.090 -11.577 -1.465 1.00 95.50 282 GLU A O 1
ATOM 2103 N N . SER A 1 283 ? 17.245 -9.870 -2.626 1.00 93.69 283 SER A N 1
ATOM 2104 C CA . SER A 1 283 ? 18.031 -10.127 -3.837 1.00 93.69 283 SER A CA 1
ATOM 2105 C C . SER A 1 283 ? 18.397 -8.831 -4.550 1.00 93.69 283 SER A C 1
ATOM 2107 O O . SER A 1 283 ? 17.657 -7.851 -4.486 1.00 93.69 283 SER A O 1
ATOM 2109 N N . ASP A 1 284 ? 19.508 -8.823 -5.279 1.00 92.25 284 ASP A N 1
ATOM 2110 C CA . ASP A 1 284 ? 19.853 -7.707 -6.147 1.00 92.25 284 ASP A CA 1
ATOM 2111 C C . ASP A 1 284 ? 18.993 -7.673 -7.424 1.00 92.25 284 ASP A C 1
ATOM 2113 O O . ASP A 1 284 ? 18.530 -8.697 -7.929 1.00 92.25 284 ASP A O 1
ATOM 2117 N N . GLY A 1 285 ? 18.771 -6.478 -7.973 1.00 92.50 285 GLY A N 1
ATOM 2118 C CA . GLY A 1 285 ? 18.068 -6.323 -9.245 1.00 92.50 285 GLY A CA 1
ATOM 2119 C C . GLY A 1 285 ? 18.056 -4.894 -9.773 1.00 92.50 285 GLY A C 1
ATOM 2120 O O . GLY A 1 285 ? 18.245 -3.934 -9.029 1.00 92.50 285 GLY A O 1
ATOM 2121 N N . VAL A 1 286 ? 17.812 -4.735 -11.075 1.00 95.12 286 VAL A N 1
ATOM 2122 C CA . VAL A 1 286 ? 17.713 -3.418 -11.723 1.00 95.12 286 VAL A CA 1
ATOM 2123 C C . VAL A 1 286 ? 16.247 -3.043 -11.935 1.00 95.12 286 VAL A C 1
ATOM 2125 O O . VAL A 1 286 ? 15.485 -3.769 -12.578 1.00 95.12 286 VAL A O 1
ATOM 2128 N N . MET A 1 287 ? 15.858 -1.883 -11.407 1.00 95.12 287 MET A N 1
ATOM 2129 C CA . MET A 1 287 ? 14.515 -1.318 -11.544 1.00 95.12 287 MET A CA 1
ATOM 2130 C C . MET A 1 287 ? 14.524 -0.164 -12.544 1.00 95.12 287 MET A C 1
ATOM 2132 O O . MET A 1 287 ? 15.403 0.696 -12.481 1.00 95.12 287 MET A O 1
ATOM 2136 N N . VAL A 1 288 ? 13.527 -0.112 -13.430 1.00 95.19 288 VAL A N 1
ATOM 2137 C CA . VAL A 1 288 ? 13.353 0.968 -14.408 1.00 95.19 288 VAL A CA 1
ATOM 2138 C C . VAL A 1 288 ? 12.043 1.707 -14.160 1.00 95.19 288 VAL A C 1
ATOM 2140 O O . VAL A 1 288 ? 10.961 1.124 -14.242 1.00 95.19 288 VAL A O 1
ATOM 2143 N N . ASN A 1 289 ? 12.132 3.009 -13.880 1.00 94.31 289 ASN A N 1
ATOM 2144 C CA . ASN A 1 289 ? 10.970 3.848 -13.564 1.00 94.31 289 ASN A CA 1
ATOM 2145 C C . ASN A 1 289 ? 10.347 4.532 -14.806 1.00 94.31 289 ASN A C 1
ATOM 2147 O O . ASN A 1 289 ? 10.851 4.425 -15.925 1.00 94.31 289 ASN A O 1
ATOM 2151 N N . SER A 1 290 ? 9.259 5.294 -14.612 1.00 92.69 290 SER A N 1
ATOM 2152 C CA . SER A 1 290 ? 8.536 6.012 -15.684 1.00 92.69 290 SER A CA 1
ATOM 2153 C C . SER A 1 290 ? 9.401 6.977 -16.506 1.00 92.69 290 SER A C 1
ATOM 2155 O O . SER A 1 290 ? 9.107 7.205 -17.677 1.00 92.69 290 SER A O 1
ATOM 2157 N N . GLU A 1 291 ? 10.468 7.545 -15.930 1.00 92.75 291 GLU A N 1
ATOM 2158 C CA . GLU A 1 291 ? 11.381 8.431 -16.662 1.00 92.75 291 GLU A CA 1
ATOM 2159 C C . GLU A 1 291 ? 12.555 7.692 -17.321 1.00 92.75 291 GLU A C 1
ATOM 2161 O O . GLU A 1 291 ? 13.424 8.360 -17.876 1.00 92.75 291 GLU A O 1
ATOM 2166 N N . ARG A 1 292 ? 12.548 6.348 -17.352 1.00 95.06 292 ARG A N 1
ATOM 2167 C CA . ARG A 1 292 ? 13.584 5.490 -17.967 1.00 95.06 292 ARG A CA 1
ATOM 2168 C C . ARG A 1 292 ? 14.906 5.435 -17.194 1.00 95.06 292 ARG A C 1
ATOM 2170 O O . ARG A 1 292 ? 15.940 5.098 -17.772 1.00 95.06 292 ARG A O 1
ATOM 2177 N N . ASN A 1 293 ? 14.897 5.784 -15.908 1.00 96.12 293 ASN A N 1
ATOM 2178 C CA . ASN A 1 293 ? 16.083 5.614 -15.072 1.00 96.12 293 ASN A CA 1
ATOM 2179 C C . ASN A 1 293 ? 16.179 4.168 -14.611 1.00 96.12 293 ASN A C 1
ATOM 2181 O O . ASN A 1 293 ? 15.236 3.669 -13.998 1.00 96.12 293 ASN A O 1
ATOM 2185 N N . LEU A 1 294 ? 17.328 3.559 -14.875 1.00 97.06 294 LEU A N 1
ATOM 2186 C CA . LEU A 1 294 ? 17.770 2.302 -14.305 1.00 97.06 294 LEU A CA 1
ATOM 2187 C C . LEU A 1 294 ? 18.425 2.581 -12.952 1.00 97.06 294 LEU A C 1
ATOM 2189 O O . LEU A 1 294 ? 19.350 3.392 -12.864 1.00 97.06 294 LEU A O 1
ATOM 2193 N N . THR A 1 295 ? 17.964 1.884 -11.922 1.00 96.62 295 THR A N 1
ATOM 2194 C CA . THR A 1 295 ? 18.521 1.940 -10.570 1.00 96.62 295 THR A CA 1
ATOM 2195 C C . THR A 1 295 ? 18.821 0.523 -10.105 1.00 96.62 295 THR A C 1
ATOM 2197 O O . THR A 1 295 ? 17.929 -0.327 -10.130 1.00 96.62 295 THR A O 1
ATOM 2200 N N . LEU A 1 296 ? 20.056 0.271 -9.665 1.00 96.00 296 LEU A N 1
ATOM 2201 C CA . LEU A 1 296 ? 20.392 -0.968 -8.970 1.00 96.00 296 LEU A CA 1
ATOM 2202 C C . LEU A 1 296 ? 19.802 -0.929 -7.560 1.00 96.00 296 LEU A C 1
ATOM 2204 O O . LEU A 1 296 ? 20.026 0.010 -6.798 1.00 96.00 296 LEU A O 1
ATOM 2208 N N . VAL A 1 297 ? 19.055 -1.968 -7.223 1.00 94.62 297 VAL A N 1
ATOM 2209 C CA . VAL A 1 297 ? 18.574 -2.252 -5.878 1.00 94.62 297 VAL A CA 1
ATOM 2210 C C . VAL A 1 297 ? 19.446 -3.383 -5.342 1.00 94.62 297 VAL A C 1
ATOM 2212 O O . VAL A 1 297 ? 19.288 -4.510 -5.805 1.00 94.62 297 VAL A O 1
ATOM 2215 N N . PRO A 1 298 ? 20.403 -3.110 -4.441 1.00 91.62 298 PRO A N 1
ATOM 2216 C CA . PRO A 1 298 ? 21.217 -4.165 -3.856 1.00 91.62 298 PRO A CA 1
ATOM 2217 C C . PRO A 1 298 ? 20.397 -4.979 -2.849 1.00 91.62 298 PRO A C 1
ATOM 2219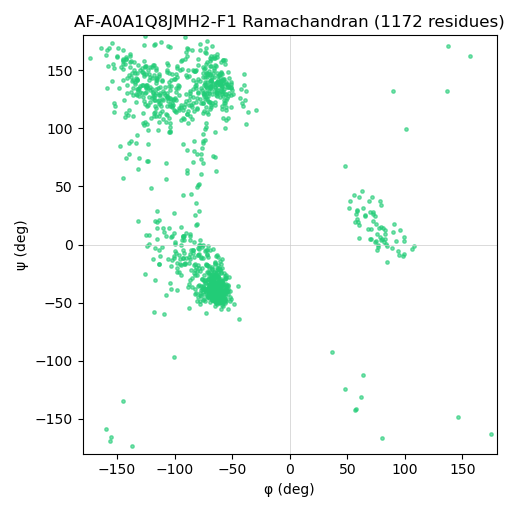 O O . PRO A 1 298 ? 19.585 -4.419 -2.107 1.00 91.62 298 PRO A O 1
ATOM 2222 N N . GLY A 1 299 ? 20.656 -6.287 -2.788 1.00 91.44 299 GLY A N 1
ATOM 2223 C CA . GLY A 1 299 ? 20.187 -7.118 -1.682 1.00 91.44 299 GLY A CA 1
ATOM 2224 C C . GLY A 1 299 ? 20.743 -6.589 -0.355 1.00 91.44 299 GLY A C 1
ATOM 2225 O O . GLY A 1 299 ? 21.930 -6.282 -0.244 1.00 91.44 299 GLY A O 1
ATOM 2226 N N . ALA A 1 300 ? 19.872 -6.439 0.636 1.00 93.19 300 ALA A N 1
ATOM 2227 C CA . ALA A 1 300 ? 20.184 -5.920 1.963 1.00 93.19 300 ALA A CA 1
ATOM 2228 C C . ALA A 1 300 ? 20.035 -6.973 3.074 1.00 93.19 300 ALA A C 1
ATOM 2230 O O . ALA A 1 300 ? 20.527 -6.757 4.181 1.00 93.19 300 ALA A O 1
ATOM 2231 N N . VAL A 1 301 ? 19.343 -8.083 2.809 1.00 93.50 301 VAL A N 1
ATOM 2232 C CA . VAL A 1 301 ? 19.159 -9.219 3.725 1.00 93.50 301 VAL A CA 1
ATOM 2233 C C . VAL A 1 301 ? 19.198 -10.529 2.937 1.00 93.50 301 VAL A C 1
ATOM 2235 O O . VAL A 1 301 ? 18.984 -10.516 1.731 1.00 93.50 301 VAL A O 1
ATOM 2238 N N . ASP A 1 302 ? 19.460 -11.651 3.604 1.00 93.38 302 ASP A N 1
ATOM 2239 C CA . ASP A 1 302 ? 19.398 -12.965 2.955 1.00 93.38 302 ASP A CA 1
ATOM 2240 C C . ASP A 1 302 ? 17.935 -13.410 2.744 1.00 93.38 302 ASP A C 1
ATOM 2242 O O . ASP A 1 302 ? 17.099 -13.166 3.627 1.00 93.38 302 ASP A O 1
ATOM 2246 N N . PRO A 1 303 ? 17.611 -14.108 1.636 1.00 94.25 303 PRO A N 1
ATOM 2247 C CA . PRO A 1 303 ? 16.303 -14.727 1.451 1.00 94.25 303 PRO A CA 1
ATOM 2248 C C . PRO A 1 303 ? 15.974 -15.727 2.573 1.00 94.25 303 PRO A C 1
ATOM 2250 O O . PRO A 1 303 ? 16.831 -16.521 2.981 1.00 94.25 303 PRO A O 1
ATOM 2253 N N . PRO A 1 304 ? 14.731 -15.754 3.080 1.00 92.38 304 PRO A N 1
ATOM 2254 C CA . PRO A 1 304 ? 14.349 -16.654 4.152 1.00 92.38 304 PRO A CA 1
ATOM 2255 C C . PRO A 1 304 ? 14.192 -18.099 3.659 1.00 92.38 304 PRO A C 1
ATOM 2257 O O . PRO A 1 304 ? 13.535 -18.391 2.659 1.00 92.38 304 PRO A O 1
ATOM 2260 N N . GLY A 1 305 ? 14.708 -19.047 4.443 1.00 95.19 305 GLY A N 1
ATOM 2261 C CA . GLY A 1 305 ? 14.465 -20.475 4.241 1.00 95.19 305 GLY A CA 1
ATOM 2262 C C . GLY A 1 305 ? 15.021 -21.000 2.916 1.00 95.19 305 GLY A C 1
ATOM 2263 O O . GLY A 1 305 ? 16.230 -21.127 2.763 1.00 95.19 305 GLY A O 1
ATOM 2264 N N . GLN A 1 306 ? 14.126 -21.378 2.001 1.00 95.50 306 GLN A N 1
ATOM 2265 C CA . GLN A 1 306 ? 14.464 -21.913 0.673 1.00 95.50 306 GLN A CA 1
ATOM 2266 C C . GLN A 1 306 ? 14.129 -20.929 -0.456 1.00 95.50 306 GLN A C 1
ATOM 2268 O O . GLN A 1 306 ? 14.115 -21.333 -1.617 1.00 95.50 306 GLN A O 1
ATOM 2273 N N . ALA A 1 307 ? 13.806 -19.677 -0.119 1.00 97.19 307 ALA A N 1
ATOM 2274 C CA . ALA A 1 307 ? 13.502 -18.659 -1.108 1.00 97.19 307 ALA A CA 1
ATOM 2275 C C . ALA A 1 307 ? 14.722 -18.384 -1.996 1.00 97.19 307 ALA A C 1
ATOM 2277 O O . ALA A 1 307 ? 15.848 -18.297 -1.505 1.00 97.19 307 ALA A O 1
ATOM 2278 N N . LEU A 1 308 ? 14.490 -18.253 -3.300 1.00 97.00 308 LEU A N 1
ATOM 2279 C CA . LEU A 1 308 ? 15.525 -17.957 -4.291 1.00 97.00 308 LEU A CA 1
ATOM 2280 C C . LEU A 1 308 ? 15.108 -16.761 -5.157 1.00 97.00 308 LEU A C 1
ATOM 2282 O O . LEU A 1 308 ? 13.908 -16.553 -5.359 1.00 97.00 308 LEU A O 1
ATOM 2286 N N . PRO A 1 309 ? 16.060 -15.979 -5.697 1.00 96.12 309 PRO A N 1
ATOM 2287 C CA . PRO A 1 309 ? 15.757 -14.945 -6.681 1.00 96.12 309 PRO A CA 1
ATOM 2288 C C . PRO A 1 309 ? 14.944 -15.492 -7.862 1.00 96.12 309 PRO A C 1
ATOM 2290 O O . PRO A 1 309 ? 15.194 -16.603 -8.334 1.00 96.12 309 PRO A O 1
ATOM 2293 N N . ASP A 1 310 ? 14.006 -14.694 -8.384 1.00 94.56 310 ASP A N 1
ATOM 2294 C CA . ASP A 1 310 ? 13.086 -15.140 -9.439 1.00 94.56 310 ASP A CA 1
ATOM 2295 C C . ASP A 1 310 ? 13.808 -15.707 -10.675 1.00 94.56 310 ASP A C 1
ATOM 2297 O O . ASP A 1 310 ? 13.385 -16.715 -11.244 1.00 94.56 310 ASP A O 1
ATOM 2301 N N . TRP A 1 311 ? 14.915 -15.072 -11.081 1.00 94.56 311 TRP A N 1
ATOM 2302 C CA . TRP A 1 311 ? 15.718 -15.494 -12.232 1.00 94.56 311 TRP A CA 1
ATOM 2303 C C . TRP A 1 311 ? 16.364 -16.866 -12.014 1.00 94.56 311 TRP A C 1
ATOM 2305 O O . TRP A 1 311 ? 16.498 -17.639 -12.961 1.00 94.56 311 TRP A O 1
ATOM 2315 N N . GLU A 1 312 ? 16.741 -17.183 -10.775 1.00 96.69 312 GLU A N 1
ATOM 2316 C CA . GLU A 1 312 ? 17.426 -18.425 -10.439 1.00 96.69 312 GLU A CA 1
ATOM 2317 C C . GLU A 1 312 ? 16.452 -19.605 -10.467 1.00 96.69 312 GLU A C 1
ATOM 2319 O O . GLU A 1 312 ? 16.792 -20.679 -10.963 1.00 96.69 312 GLU A O 1
ATOM 2324 N N . LEU A 1 313 ? 15.213 -19.401 -10.005 1.00 97.12 313 LEU A N 1
ATOM 2325 C CA . LEU A 1 313 ? 14.143 -20.395 -10.130 1.00 97.12 313 LEU A CA 1
ATOM 2326 C C . LEU A 1 313 ? 13.881 -20.740 -11.603 1.00 97.12 313 LEU A C 1
ATOM 2328 O O . LEU A 1 313 ? 13.859 -21.918 -11.965 1.00 97.12 313 LEU A O 1
ATOM 2332 N N . ILE A 1 314 ? 13.767 -19.722 -12.461 1.00 96.25 314 ILE A N 1
ATOM 2333 C CA . ILE A 1 314 ? 13.582 -19.893 -13.911 1.00 96.25 314 ILE A CA 1
ATOM 2334 C C . ILE A 1 314 ? 14.771 -20.640 -14.528 1.00 96.25 314 ILE A C 1
ATOM 2336 O O . ILE A 1 314 ? 14.581 -21.619 -15.251 1.00 96.25 314 ILE A O 1
ATOM 2340 N N . ALA A 1 315 ? 15.996 -20.219 -14.207 1.00 97.62 315 ALA A N 1
ATOM 2341 C CA . ALA A 1 315 ? 17.224 -20.828 -14.703 1.00 97.62 315 ALA A CA 1
ATOM 2342 C C . ALA A 1 315 ? 17.347 -22.307 -14.310 1.00 97.62 315 ALA A C 1
ATOM 2344 O O . ALA A 1 315 ? 17.642 -23.153 -15.153 1.00 97.62 315 ALA A O 1
ATOM 2345 N N . ARG A 1 316 ? 17.067 -22.647 -13.048 1.00 97.38 316 ARG A N 1
ATOM 2346 C CA . ARG A 1 316 ? 17.122 -24.030 -12.554 1.00 97.38 316 ARG A CA 1
ATOM 2347 C C . ARG A 1 316 ? 16.106 -24.925 -13.258 1.00 97.38 316 ARG A C 1
ATOM 2349 O O . ARG A 1 316 ? 16.473 -26.013 -13.694 1.00 97.38 316 ARG A O 1
ATOM 2356 N N . VAL A 1 317 ? 14.863 -24.467 -13.427 1.00 97.00 317 VAL A N 1
ATOM 2357 C CA . VAL A 1 317 ? 13.847 -25.229 -14.173 1.00 97.00 317 VAL A CA 1
ATOM 2358 C C . VAL A 1 317 ? 14.277 -25.428 -15.629 1.00 97.00 317 VAL A C 1
ATOM 2360 O O . VAL A 1 317 ? 14.204 -26.546 -16.134 1.00 97.00 317 VAL A O 1
ATOM 2363 N N . ALA A 1 318 ? 14.794 -24.391 -16.293 1.00 97.12 318 ALA A N 1
ATOM 2364 C CA . ALA A 1 318 ? 15.288 -24.504 -17.664 1.00 97.12 318 ALA A CA 1
ATOM 2365 C C . ALA A 1 318 ? 16.464 -25.497 -17.790 1.00 97.12 318 ALA A C 1
ATOM 2367 O O . ALA A 1 318 ? 16.496 -26.301 -18.724 1.00 97.12 318 ALA A O 1
ATOM 2368 N N . CYS A 1 319 ? 17.393 -25.500 -16.829 1.00 97.75 319 CYS A N 1
ATOM 2369 C CA . CYS A 1 319 ? 18.481 -26.477 -16.755 1.00 97.75 319 CYS A CA 1
ATOM 2370 C C . CYS A 1 319 ? 17.957 -27.918 -16.648 1.00 97.75 319 CYS A C 1
ATOM 2372 O O . CYS A 1 319 ? 18.395 -28.775 -17.416 1.00 97.75 319 CYS A O 1
ATOM 2374 N N . GLU A 1 320 ? 16.987 -28.179 -15.766 1.00 97.38 320 GLU A N 1
ATOM 2375 C CA . GLU A 1 320 ? 16.359 -29.505 -15.615 1.00 97.38 320 GLU A CA 1
ATOM 2376 C C . GLU A 1 320 ? 15.569 -29.933 -16.865 1.00 97.38 320 GLU A C 1
ATOM 2378 O O . GLU A 1 320 ? 15.472 -31.119 -17.180 1.00 97.38 320 GLU A O 1
ATOM 2383 N N . MET A 1 321 ? 15.060 -28.971 -17.639 1.00 97.25 321 MET A N 1
ATOM 2384 C CA . MET A 1 321 ? 14.441 -29.217 -18.948 1.00 97.25 321 MET A CA 1
ATOM 2385 C C . MET A 1 321 ? 15.458 -29.500 -20.071 1.00 97.25 321 MET A C 1
ATOM 2387 O O . MET A 1 321 ? 15.051 -29.770 -21.202 1.00 97.25 321 MET A O 1
ATOM 2391 N N . GLY A 1 322 ? 16.763 -29.464 -19.782 1.00 97.25 322 GLY A N 1
ATOM 2392 C CA . GLY A 1 322 ? 17.835 -29.757 -20.736 1.00 97.25 322 GLY A CA 1
ATOM 2393 C C . GLY A 1 322 ? 18.455 -28.532 -21.414 1.00 97.25 322 GLY A C 1
ATOM 2394 O O . GLY A 1 322 ? 19.214 -28.702 -22.364 1.00 97.25 322 GLY A O 1
ATOM 2395 N N . PHE A 1 323 ? 18.177 -27.313 -20.936 1.00 96.19 323 PHE A N 1
ATOM 2396 C CA . PHE A 1 323 ? 18.718 -26.060 -21.490 1.00 96.19 323 PHE A CA 1
ATOM 2397 C C . PHE A 1 323 ? 19.902 -25.495 -20.687 1.00 96.19 323 PHE A C 1
ATOM 2399 O O . PHE A 1 323 ? 20.138 -24.288 -20.692 1.00 96.19 323 PHE A O 1
ATOM 2406 N N . ALA A 1 324 ? 20.663 -26.350 -19.996 1.00 95.44 324 ALA A N 1
ATOM 2407 C CA . ALA A 1 324 ? 21.751 -25.916 -19.116 1.00 95.44 324 ALA A CA 1
ATOM 2408 C C . ALA A 1 324 ? 22.789 -25.022 -19.819 1.00 95.44 324 ALA A C 1
ATOM 2410 O O . ALA A 1 324 ? 23.201 -24.018 -19.249 1.00 95.44 324 ALA A O 1
ATOM 2411 N N . ASP A 1 325 ? 23.125 -25.304 -21.081 1.00 92.31 325 ASP A N 1
ATOM 2412 C CA . ASP A 1 325 ? 24.096 -24.516 -21.857 1.00 92.31 325 ASP A CA 1
ATOM 2413 C C . ASP A 1 325 ? 23.716 -23.025 -22.011 1.00 92.31 325 ASP A C 1
ATOM 2415 O O . ASP A 1 325 ? 24.589 -22.204 -22.284 1.00 92.31 325 ASP A O 1
ATOM 2419 N N . ALA A 1 326 ? 22.435 -22.667 -21.836 1.00 93.50 326 ALA A N 1
ATOM 2420 C CA . ALA A 1 326 ? 21.923 -21.300 -21.977 1.00 93.50 326 ALA A CA 1
ATOM 2421 C C . ALA A 1 326 ? 21.436 -20.663 -20.659 1.00 93.50 326 ALA A C 1
ATOM 2423 O O . ALA A 1 326 ? 21.147 -19.468 -20.636 1.00 93.50 326 ALA A O 1
ATOM 2424 N N . PHE A 1 327 ? 21.317 -21.435 -19.573 1.00 96.69 327 PHE A N 1
ATOM 2425 C CA . PHE A 1 327 ? 20.683 -20.981 -18.325 1.00 96.69 327 PHE A CA 1
ATOM 2426 C C . PHE A 1 327 ? 21.564 -21.129 -17.074 1.00 96.69 327 PHE A C 1
ATOM 2428 O O . PHE A 1 327 ? 21.104 -20.860 -15.969 1.00 96.69 327 PHE A O 1
ATOM 2435 N N . THR A 1 328 ? 22.845 -21.486 -17.202 1.00 95.19 328 THR A N 1
ATOM 2436 C CA . THR A 1 328 ? 23.795 -21.547 -16.072 1.00 95.19 328 THR A CA 1
ATOM 2437 C C . THR A 1 328 ? 24.356 -20.173 -15.675 1.00 95.19 328 THR A C 1
ATOM 2439 O O . THR A 1 328 ? 25.572 -20.007 -15.585 1.00 95.19 328 THR A O 1
ATOM 2442 N N . TYR A 1 329 ? 23.488 -19.182 -15.456 1.00 95.81 329 TYR A N 1
ATOM 2443 C CA . TYR A 1 329 ? 23.885 -17.869 -14.935 1.00 95.81 329 TYR A CA 1
ATOM 2444 C C . TYR A 1 329 ? 24.328 -17.984 -13.471 1.00 95.81 329 TYR A C 1
ATOM 2446 O O . TYR A 1 329 ? 23.659 -18.630 -12.663 1.00 95.81 329 TYR A O 1
ATOM 2454 N N . ALA A 1 330 ? 25.435 -17.336 -13.112 1.00 94.50 330 ALA A N 1
ATOM 2455 C CA . ALA A 1 330 ? 25.951 -17.291 -11.746 1.00 94.50 330 ALA A CA 1
ATOM 2456 C C . ALA A 1 330 ? 25.423 -16.092 -10.940 1.00 94.50 330 ALA A C 1
ATOM 2458 O O . ALA A 1 330 ? 25.551 -16.075 -9.716 1.00 94.50 330 ALA A O 1
ATOM 2459 N N . SER A 1 331 ? 24.859 -15.075 -11.603 1.00 94.62 331 SER A N 1
ATOM 2460 C CA . SER A 1 331 ? 24.325 -13.874 -10.949 1.00 94.62 331 SER A CA 1
ATOM 2461 C C . SER A 1 331 ? 23.319 -13.113 -11.821 1.00 94.62 331 SER A C 1
ATOM 2463 O O . SER A 1 331 ? 23.312 -13.249 -13.047 1.00 94.62 331 SER A O 1
ATOM 2465 N N . ALA A 1 332 ? 22.526 -12.229 -11.203 1.00 94.25 332 ALA A N 1
ATOM 2466 C CA . ALA A 1 332 ? 21.667 -11.289 -11.928 1.00 94.25 332 ALA A CA 1
ATOM 2467 C C . ALA A 1 332 ? 22.472 -10.316 -12.814 1.00 94.25 332 ALA A C 1
ATOM 2469 O O . ALA A 1 332 ? 21.981 -9.876 -13.855 1.00 94.25 332 ALA A O 1
ATOM 2470 N N . GLU A 1 333 ? 23.723 -10.015 -12.442 1.00 96.00 333 GLU A N 1
ATOM 2471 C CA . GLU A 1 333 ? 24.641 -9.193 -13.238 1.00 96.00 333 GLU A CA 1
ATOM 2472 C C . GLU A 1 333 ? 24.942 -9.826 -14.603 1.00 96.00 333 GLU A C 1
ATOM 2474 O O . GLU A 1 333 ? 25.007 -9.111 -15.600 1.00 96.00 333 GLU A O 1
ATOM 2479 N N . GLU A 1 334 ? 25.051 -11.155 -14.689 1.00 95.94 334 GLU A N 1
ATOM 2480 C CA . GLU A 1 334 ? 25.253 -11.855 -15.966 1.00 95.94 334 GLU A CA 1
ATOM 2481 C C . GLU A 1 334 ? 24.005 -11.803 -16.857 1.00 95.94 334 GLU A C 1
ATOM 2483 O O . GLU A 1 334 ? 24.115 -11.556 -18.060 1.00 95.94 334 GLU A O 1
ATOM 2488 N N . VAL A 1 335 ? 22.811 -11.932 -16.269 1.00 95.19 335 VAL A N 1
ATOM 2489 C CA . VAL A 1 335 ? 21.538 -11.740 -16.989 1.00 95.19 335 VAL A CA 1
ATOM 2490 C C . VAL A 1 335 ? 21.433 -10.300 -17.507 1.00 95.19 335 VAL A C 1
ATOM 2492 O O . VAL A 1 335 ? 21.034 -10.050 -18.647 1.00 95.19 335 VAL A O 1
ATOM 2495 N N . PHE A 1 336 ? 21.854 -9.324 -16.700 1.00 96.00 336 PHE A N 1
ATOM 2496 C CA . PHE A 1 336 ? 21.901 -7.931 -17.128 1.00 96.00 336 PHE A CA 1
ATOM 2497 C C . PHE A 1 336 ? 22.998 -7.673 -18.180 1.00 96.00 336 PHE A C 1
ATOM 2499 O O . PHE A 1 336 ? 22.823 -6.866 -19.095 1.00 96.00 336 PHE A O 1
ATOM 2506 N N . ALA A 1 337 ? 24.129 -8.375 -18.109 1.00 95.75 337 ALA A N 1
ATOM 2507 C CA . ALA A 1 337 ? 25.161 -8.335 -19.139 1.00 95.75 337 ALA A CA 1
ATOM 2508 C C . ALA A 1 337 ? 24.618 -8.819 -20.490 1.00 95.75 337 ALA A C 1
ATOM 2510 O O . ALA A 1 337 ? 24.949 -8.240 -21.528 1.00 95.75 337 ALA A O 1
ATOM 2511 N N . GLU A 1 338 ? 23.733 -9.817 -20.477 1.00 95.62 338 GLU A N 1
ATOM 2512 C CA . GLU A 1 338 ? 23.043 -10.280 -21.671 1.00 95.62 338 GLU A CA 1
ATOM 2513 C C . GLU A 1 338 ? 22.105 -9.220 -22.263 1.00 95.62 338 GLU A C 1
ATOM 2515 O O . GLU A 1 338 ? 22.267 -8.882 -23.438 1.00 95.62 338 GLU A O 1
ATOM 2520 N N . ILE A 1 339 ? 21.182 -8.636 -21.484 1.00 95.31 339 ILE A N 1
ATOM 2521 C CA . ILE A 1 339 ? 20.215 -7.662 -22.036 1.00 95.31 339 ILE A CA 1
ATOM 2522 C C . ILE A 1 339 ? 20.905 -6.443 -22.672 1.00 95.31 339 ILE A C 1
ATOM 2524 O O . ILE A 1 339 ? 20.415 -5.884 -23.655 1.00 95.31 339 ILE A O 1
ATOM 2528 N N . ARG A 1 340 ? 22.094 -6.055 -22.191 1.00 96.00 340 ARG A N 1
ATOM 2529 C CA . ARG A 1 340 ? 22.895 -4.962 -22.777 1.00 96.00 340 ARG A CA 1
ATOM 2530 C C . ARG A 1 340 ? 23.290 -5.201 -24.236 1.00 96.00 340 ARG A C 1
ATOM 2532 O O . ARG A 1 340 ? 23.551 -4.229 -24.949 1.00 96.00 340 ARG A O 1
ATOM 2539 N N . ARG A 1 341 ? 23.330 -6.458 -24.692 1.00 96.38 341 ARG A N 1
ATOM 2540 C CA . ARG A 1 341 ? 23.605 -6.823 -26.092 1.00 96.38 341 ARG A CA 1
ATOM 2541 C C . ARG A 1 341 ? 22.439 -6.476 -27.020 1.00 96.38 341 ARG A C 1
ATOM 2543 O O . ARG A 1 341 ? 22.656 -6.158 -28.186 1.00 96.38 341 ARG A O 1
ATOM 2550 N N . PHE A 1 342 ? 21.220 -6.379 -26.489 1.00 96.94 342 PHE A N 1
ATOM 2551 C CA . PHE A 1 342 ? 19.991 -6.100 -27.241 1.00 96.94 342 PHE A CA 1
ATOM 2552 C C . PHE A 1 342 ? 19.777 -4.610 -27.553 1.00 96.94 342 PHE A C 1
ATOM 2554 O O . PHE A 1 342 ? 18.645 -4.126 -27.621 1.00 96.94 342 PHE A O 1
ATOM 2561 N N . HIS A 1 343 ? 20.852 -3.867 -27.812 1.00 94.75 343 HIS A N 1
ATOM 2562 C CA . HIS A 1 343 ? 20.778 -2.485 -28.289 1.00 94.75 343 HIS A CA 1
ATOM 2563 C C . HIS A 1 343 ? 19.926 -2.393 -29.571 1.00 94.75 343 HIS A C 1
ATOM 2565 O O . HIS A 1 343 ? 20.023 -3.248 -30.453 1.00 94.75 343 HIS A O 1
ATOM 2571 N N . ASN A 1 344 ? 19.101 -1.351 -29.687 1.00 94.88 344 ASN A N 1
ATOM 2572 C CA . ASN A 1 344 ? 18.227 -1.134 -30.837 1.00 94.88 344 ASN A CA 1
ATOM 2573 C C . ASN A 1 344 ? 18.442 0.270 -31.438 1.00 94.88 344 ASN A C 1
ATOM 2575 O O . ASN A 1 344 ? 17.953 1.270 -30.896 1.00 94.88 344 ASN A O 1
ATOM 2579 N N . PRO A 1 345 ? 19.163 0.376 -32.571 1.00 91.06 345 PRO A N 1
ATOM 2580 C CA . PRO A 1 345 ? 19.434 1.658 -33.214 1.00 91.06 345 PRO A CA 1
ATOM 2581 C C . PRO A 1 345 ? 18.187 2.303 -33.833 1.00 91.06 345 PRO A C 1
ATOM 2583 O O . PRO A 1 345 ? 18.174 3.522 -33.993 1.00 91.06 345 PRO A O 1
ATOM 2586 N N . ALA A 1 346 ? 17.151 1.526 -34.170 1.00 89.38 346 ALA A N 1
ATOM 2587 C CA . ALA A 1 346 ? 15.935 2.051 -34.788 1.00 89.38 346 ALA A CA 1
ATOM 2588 C C . ALA A 1 346 ? 15.110 2.880 -33.795 1.00 89.38 346 ALA A C 1
ATOM 2590 O O . ALA A 1 346 ? 14.575 3.931 -34.151 1.00 89.38 346 ALA A O 1
ATOM 2591 N N . THR A 1 347 ? 15.050 2.444 -32.535 1.00 90.62 347 THR A N 1
ATOM 2592 C CA . THR A 1 347 ? 14.323 3.150 -31.471 1.00 90.62 347 THR A CA 1
ATOM 2593 C C . THR A 1 347 ? 15.215 4.073 -30.639 1.00 90.62 347 THR A C 1
ATOM 2595 O O . THR A 1 347 ? 14.715 4.957 -29.934 1.00 90.62 347 THR A O 1
ATOM 2598 N N . GLY A 1 348 ? 16.536 3.889 -30.715 1.00 91.56 348 GLY A N 1
ATOM 2599 C CA . GLY A 1 348 ? 17.493 4.541 -29.826 1.00 91.56 348 GLY A CA 1
ATOM 2600 C C . GLY A 1 348 ? 17.461 3.957 -28.414 1.00 91.56 348 GLY A C 1
ATOM 2601 O O . GLY A 1 348 ? 17.709 4.683 -27.462 1.00 91.56 348 GLY A O 1
ATOM 2602 N N . TYR A 1 349 ? 17.094 2.684 -28.249 1.00 94.44 349 TYR A N 1
ATOM 2603 C CA . TYR A 1 349 ? 17.287 1.963 -26.991 1.00 94.44 349 TYR A CA 1
ATOM 2604 C C . TYR A 1 349 ? 18.734 1.465 -26.914 1.00 94.44 349 TYR A C 1
ATOM 2606 O O . TYR A 1 349 ? 19.212 0.767 -27.811 1.00 94.44 349 TYR A O 1
ATOM 2614 N N . ASP A 1 350 ? 19.456 1.852 -25.864 1.00 94.88 350 ASP A N 1
ATOM 2615 C CA . ASP A 1 350 ? 20.867 1.501 -25.705 1.00 94.88 350 ASP A CA 1
ATOM 2616 C C . ASP A 1 350 ? 21.243 1.441 -24.225 1.00 94.88 350 ASP A C 1
ATOM 2618 O O . ASP A 1 350 ? 21.139 2.449 -23.523 1.00 94.88 350 ASP A O 1
ATOM 2622 N N . LEU A 1 351 ? 21.682 0.266 -23.774 1.00 96.69 351 LEU A N 1
ATOM 2623 C CA . LEU A 1 351 ? 22.193 0.019 -22.424 1.00 96.69 351 LEU A CA 1
ATOM 2624 C C . LEU A 1 351 ? 23.677 -0.373 -22.421 1.00 96.69 351 LEU A C 1
ATOM 2626 O O . LEU A 1 351 ? 24.222 -0.712 -21.375 1.00 96.69 351 LEU A O 1
ATOM 2630 N N . ARG A 1 352 ? 24.367 -0.358 -23.569 1.00 95.94 352 ARG A N 1
ATOM 2631 C CA . ARG A 1 352 ? 25.725 -0.923 -23.682 1.00 95.94 352 ARG A CA 1
ATOM 2632 C C . ARG A 1 352 ? 26.724 -0.271 -22.721 1.00 95.94 352 ARG A C 1
ATOM 2634 O O . ARG A 1 352 ? 27.635 -0.945 -22.244 1.00 95.94 352 ARG A O 1
ATOM 2641 N N . GLY A 1 353 ? 26.539 1.014 -22.415 1.00 95.75 353 GLY A N 1
ATOM 2642 C CA . GLY A 1 353 ? 27.348 1.771 -21.459 1.00 95.75 353 GLY A CA 1
ATOM 2643 C C . GLY A 1 353 ? 26.901 1.674 -19.996 1.00 95.75 353 GLY A C 1
ATOM 2644 O O . GLY A 1 353 ? 27.416 2.438 -19.185 1.00 95.75 353 GLY A O 1
ATOM 2645 N N . VAL A 1 354 ? 25.934 0.820 -19.654 1.00 96.88 354 VAL A N 1
ATOM 2646 C CA . VAL A 1 354 ? 25.404 0.656 -18.292 1.00 96.88 354 VAL A CA 1
ATOM 2647 C C . VAL A 1 354 ? 25.779 -0.730 -17.790 1.00 96.88 354 VAL A C 1
ATOM 2649 O O . VAL A 1 354 ? 25.203 -1.706 -18.245 1.00 96.88 354 VAL A O 1
ATOM 2652 N N . ASP A 1 355 ? 26.750 -0.833 -16.892 1.00 95.69 355 ASP A N 1
ATOM 2653 C CA . ASP A 1 355 ? 27.070 -2.054 -16.146 1.00 95.69 355 ASP A CA 1
ATOM 2654 C C . ASP A 1 355 ? 26.732 -1.880 -14.659 1.00 95.69 355 ASP A C 1
ATOM 2656 O O . ASP A 1 355 ? 26.300 -0.810 -14.222 1.00 95.69 355 ASP A O 1
ATOM 2660 N N . TYR A 1 356 ? 26.863 -2.957 -13.885 1.00 96.44 356 TYR A N 1
ATOM 2661 C CA . TYR A 1 356 ? 26.567 -2.926 -12.455 1.00 96.44 356 TYR A CA 1
ATOM 2662 C C . TYR A 1 356 ? 27.530 -2.024 -11.688 1.00 96.44 356 TYR A C 1
ATOM 2664 O O . TYR A 1 356 ? 27.081 -1.336 -10.779 1.00 96.44 356 TYR A O 1
ATOM 2672 N N . ASP A 1 357 ? 28.810 -1.967 -12.067 1.00 95.44 357 ASP A N 1
ATOM 2673 C CA . ASP A 1 357 ? 29.773 -1.041 -11.459 1.00 95.44 357 ASP A CA 1
ATOM 2674 C C . ASP A 1 357 ? 29.291 0.404 -11.575 1.00 95.44 357 ASP A C 1
ATOM 2676 O O . ASP A 1 357 ? 29.191 1.106 -10.569 1.00 95.44 357 ASP A O 1
ATOM 2680 N N . ARG A 1 358 ? 28.856 0.819 -12.767 1.00 96.31 358 ARG A N 1
ATOM 2681 C CA . ARG A 1 358 ? 28.270 2.145 -12.963 1.00 96.31 358 ARG A CA 1
ATOM 2682 C C . ARG A 1 358 ? 26.971 2.341 -12.176 1.00 96.31 358 ARG A C 1
ATOM 2684 O O . ARG A 1 358 ? 26.761 3.406 -11.602 1.00 96.31 358 ARG A O 1
ATOM 2691 N N . LEU A 1 359 ? 26.092 1.337 -12.131 1.00 96.94 359 LEU A N 1
ATOM 2692 C CA . LEU A 1 359 ? 24.824 1.439 -11.397 1.00 96.94 359 LEU A CA 1
ATOM 2693 C C . LEU A 1 359 ? 24.994 1.441 -9.868 1.00 96.94 359 LEU A C 1
ATOM 2695 O O . LEU A 1 359 ? 24.118 1.958 -9.174 1.00 96.94 359 LEU A O 1
ATOM 2699 N N . ARG A 1 360 ? 26.096 0.891 -9.339 1.00 95.62 360 ARG A N 1
ATOM 2700 C CA . ARG A 1 360 ? 26.472 1.004 -7.918 1.00 95.62 360 ARG A CA 1
ATOM 2701 C C . ARG A 1 360 ? 26.833 2.446 -7.549 1.00 95.62 360 ARG A C 1
ATOM 2703 O O . ARG A 1 360 ? 26.619 2.840 -6.406 1.00 95.62 360 ARG A O 1
ATOM 2710 N N . GLU A 1 361 ? 27.355 3.227 -8.496 1.00 95.44 361 GLU A N 1
ATOM 2711 C CA . GLU A 1 361 ? 27.708 4.635 -8.283 1.00 95.44 361 GLU A CA 1
ATOM 2712 C C . GLU A 1 361 ? 26.491 5.564 -8.378 1.00 95.44 361 GLU A C 1
ATOM 2714 O O . GLU A 1 361 ? 26.292 6.414 -7.507 1.00 95.44 361 GLU A O 1
ATOM 2719 N N . ALA A 1 362 ? 25.676 5.426 -9.431 1.00 95.19 362 ALA A N 1
ATOM 2720 C CA . ALA A 1 362 ? 24.517 6.286 -9.653 1.00 95.19 362 ALA A CA 1
ATOM 2721 C C . ALA A 1 362 ? 23.452 5.648 -10.568 1.00 95.19 362 ALA A C 1
ATOM 2723 O O . ALA A 1 362 ? 23.780 4.870 -11.467 1.00 95.19 362 ALA A O 1
ATOM 2724 N N . PRO A 1 363 ? 22.167 6.039 -10.426 1.00 96.94 363 PRO A N 1
ATOM 2725 C CA . PRO A 1 363 ? 21.144 5.715 -11.413 1.00 96.94 363 PRO A CA 1
ATOM 2726 C C . PRO A 1 363 ? 21.480 6.281 -12.796 1.00 96.94 363 PRO A C 1
ATOM 2728 O O . PRO A 1 363 ? 21.893 7.437 -12.919 1.00 96.94 363 PRO A O 1
ATOM 2731 N N . VAL A 1 364 ? 21.208 5.506 -13.847 1.00 97.38 364 VAL A N 1
ATOM 2732 C CA . VAL A 1 364 ? 21.480 5.897 -15.239 1.00 97.38 364 VAL A CA 1
ATOM 2733 C C . VAL A 1 364 ? 20.185 5.940 -16.035 1.00 97.38 364 VAL A C 1
ATOM 2735 O O . VAL A 1 364 ? 19.399 5.002 -16.022 1.00 97.38 364 VAL A O 1
ATOM 2738 N N . GLN A 1 365 ? 19.954 7.018 -16.775 1.00 96.69 365 GLN A N 1
ATOM 2739 C CA . GLN A 1 365 ? 18.819 7.153 -17.681 1.00 96.69 365 GLN A CA 1
ATOM 2740 C C . GLN A 1 365 ? 19.220 6.708 -19.085 1.00 96.69 365 GLN A C 1
ATOM 2742 O O . GLN A 1 365 ? 20.049 7.369 -19.721 1.00 96.69 365 GLN A O 1
ATOM 2747 N N . TRP A 1 366 ? 18.614 5.638 -19.607 1.00 95.19 366 TRP A N 1
ATOM 2748 C CA . TRP A 1 366 ? 18.847 5.261 -21.006 1.00 95.19 366 TRP A CA 1
ATOM 2749 C C . TRP A 1 366 ? 18.281 6.338 -21.947 1.00 95.19 366 TRP A C 1
ATOM 2751 O O . TRP A 1 366 ? 17.440 7.129 -21.515 1.00 95.19 366 TRP A O 1
ATOM 2761 N N . PRO A 1 367 ? 18.689 6.429 -23.224 1.00 94.88 367 PRO A N 1
ATOM 2762 C CA . PRO A 1 367 ? 19.805 5.717 -23.849 1.00 94.88 367 PRO A CA 1
ATOM 2763 C C . PRO A 1 367 ? 21.160 6.090 -23.259 1.00 94.88 367 PRO A C 1
ATOM 2765 O O . PRO A 1 367 ? 21.441 7.260 -23.024 1.00 94.88 367 PRO A O 1
ATOM 2768 N N . ALA A 1 368 ? 22.003 5.082 -23.071 1.00 95.12 368 ALA A N 1
ATOM 2769 C CA . ALA A 1 368 ? 23.327 5.196 -22.489 1.00 95.12 368 ALA A CA 1
ATOM 2770 C C . ALA A 1 368 ? 24.312 4.288 -23.246 1.00 95.12 368 ALA A C 1
ATOM 2772 O O . ALA A 1 368 ? 24.677 3.198 -22.801 1.00 95.12 368 ALA A O 1
ATOM 2773 N N . ALA A 1 369 ? 24.748 4.757 -24.418 1.00 93.88 369 ALA A N 1
ATOM 2774 C CA . ALA A 1 369 ? 25.861 4.162 -25.156 1.00 93.88 369 ALA A CA 1
ATOM 2775 C C . ALA A 1 369 ? 27.182 4.270 -24.354 1.00 93.88 369 ALA A C 1
ATOM 2777 O O . ALA A 1 369 ? 27.270 5.077 -23.420 1.00 93.88 369 ALA A O 1
ATOM 2778 N N . PRO A 1 370 ? 28.239 3.512 -24.703 1.00 93.38 370 PRO A N 1
ATOM 2779 C CA . PRO A 1 370 ? 29.537 3.636 -24.043 1.00 93.38 370 PRO A CA 1
ATOM 2780 C C . PRO A 1 370 ? 30.052 5.085 -24.064 1.00 93.38 370 PRO A C 1
ATOM 2782 O O . PRO A 1 370 ? 30.088 5.724 -25.116 1.00 93.38 370 PRO A O 1
ATOM 2785 N N . GLY A 1 371 ? 30.428 5.610 -22.894 1.00 88.62 371 GLY A N 1
ATOM 2786 C CA . GLY A 1 371 ? 30.881 6.997 -22.720 1.00 88.62 371 GLY A CA 1
ATOM 2787 C C . GLY A 1 371 ? 29.770 8.052 -22.584 1.00 88.62 371 GLY A C 1
ATOM 2788 O O . GLY A 1 371 ? 30.083 9.236 -22.466 1.00 88.62 371 GLY A O 1
ATOM 2789 N N . ALA A 1 372 ? 28.488 7.667 -22.593 1.00 89.94 372 ALA A N 1
ATOM 2790 C CA . ALA A 1 372 ? 27.379 8.584 -22.316 1.00 89.94 372 ALA A CA 1
ATOM 2791 C C . ALA A 1 372 ? 27.308 8.960 -20.824 1.00 89.94 372 ALA A C 1
ATOM 2793 O O . ALA A 1 372 ? 27.587 8.127 -19.966 1.00 89.94 372 ALA A O 1
ATOM 2794 N N . GLY A 1 373 ? 26.868 10.184 -20.508 1.00 89.19 373 GLY A N 1
ATOM 2795 C CA . GLY A 1 373 ? 26.593 10.609 -19.125 1.00 89.19 373 GLY A CA 1
ATOM 2796 C C . GLY A 1 373 ? 25.332 9.965 -18.531 1.00 89.19 373 GLY A C 1
ATOM 2797 O O . GLY A 1 373 ? 24.599 9.269 -19.233 1.00 89.19 373 GLY A O 1
ATOM 2798 N N . ASP A 1 374 ? 25.068 10.211 -17.244 1.00 91.00 374 ASP A N 1
ATOM 2799 C CA . ASP A 1 374 ? 24.036 9.476 -16.483 1.00 91.00 374 ASP A CA 1
ATOM 2800 C C . ASP A 1 374 ? 22.597 9.955 -16.726 1.00 91.00 374 ASP A C 1
ATOM 2802 O O . ASP A 1 374 ? 21.642 9.243 -16.427 1.00 91.00 374 ASP A O 1
ATOM 2806 N N . ARG A 1 375 ? 22.402 11.161 -17.276 1.00 92.81 375 ARG A N 1
ATOM 2807 C CA . ARG A 1 375 ? 21.073 11.768 -17.481 1.00 92.81 375 ARG A CA 1
ATOM 2808 C C . ARG A 1 375 ? 20.832 12.090 -18.955 1.00 92.81 375 ARG A C 1
ATOM 2810 O O . ARG A 1 375 ? 21.537 12.914 -19.535 1.00 92.81 375 ARG A O 1
ATOM 2817 N N . ASN A 1 376 ? 19.757 11.534 -19.519 1.00 91.06 376 ASN A N 1
ATOM 2818 C CA . ASN A 1 376 ? 19.341 11.684 -20.920 1.00 91.06 376 ASN A CA 1
ATOM 2819 C C . ASN A 1 376 ? 17.834 12.030 -21.021 1.00 91.06 376 ASN A C 1
ATOM 2821 O O . ASN A 1 376 ? 17.028 11.234 -21.522 1.00 91.06 376 ASN A O 1
ATOM 2825 N N . PRO A 1 377 ? 17.421 13.217 -20.525 1.00 88.94 377 PRO A N 1
ATOM 2826 C CA . PRO A 1 377 ? 16.012 13.513 -20.251 1.00 88.94 377 PRO A CA 1
ATOM 2827 C C . PRO A 1 377 ? 15.184 13.878 -21.488 1.00 88.94 377 PRO A C 1
ATOM 2829 O O . PRO A 1 377 ? 13.961 13.788 -21.443 1.00 88.94 377 PRO A O 1
ATOM 2832 N N . VAL A 1 378 ? 15.817 14.304 -22.586 1.00 93.31 378 VAL A N 1
ATOM 2833 C CA . VAL A 1 378 ? 15.126 14.704 -23.821 1.00 93.31 378 VAL A CA 1
ATOM 2834 C C . VAL A 1 378 ? 15.567 13.780 -24.948 1.00 93.31 378 VAL A C 1
ATOM 2836 O O . VAL A 1 378 ? 16.729 13.804 -25.347 1.00 93.31 378 VAL A O 1
ATOM 2839 N N . ARG A 1 379 ? 14.642 12.959 -25.451 1.00 93.81 379 ARG A N 1
ATOM 2840 C CA . ARG A 1 379 ? 14.865 12.087 -26.614 1.00 93.81 379 ARG A CA 1
ATOM 2841 C C . ARG A 1 379 ? 14.537 12.802 -27.921 1.00 93.81 379 ARG A C 1
ATOM 2843 O O . ARG A 1 379 ? 13.897 13.852 -27.925 1.00 93.81 379 ARG A O 1
ATOM 2850 N N . TYR A 1 380 ? 14.943 12.174 -29.024 1.00 95.12 380 TYR A N 1
ATOM 2851 C CA . TYR A 1 380 ? 14.592 12.544 -30.400 1.00 95.12 380 TYR A CA 1
ATOM 2852 C C . TYR A 1 380 ? 15.223 13.845 -30.901 1.00 95.12 380 TYR A C 1
ATOM 2854 O O . TYR A 1 380 ? 14.974 14.248 -32.035 1.00 95.12 380 TYR A O 1
ATOM 2862 N N . LEU A 1 381 ? 16.097 14.476 -30.112 1.00 94.94 381 LEU A N 1
ATOM 2863 C CA . LEU A 1 381 ? 17.014 15.482 -30.636 1.00 94.94 381 LEU A CA 1
ATOM 2864 C C . LEU A 1 381 ? 17.963 14.796 -31.620 1.00 94.94 381 LEU A C 1
ATOM 2866 O O . LEU A 1 381 ? 18.530 13.747 -31.317 1.00 94.94 381 LEU A O 1
ATOM 2870 N N . ASN A 1 382 ? 18.133 15.367 -32.808 1.00 94.50 382 ASN A N 1
ATOM 2871 C CA . ASN A 1 382 ? 18.984 14.789 -33.846 1.00 94.50 382 ASN A CA 1
ATOM 2872 C C . ASN A 1 382 ? 20.456 15.219 -33.680 1.00 94.50 382 ASN A C 1
ATOM 2874 O O . ASN A 1 382 ? 21.128 15.619 -34.630 1.00 94.50 382 ASN A O 1
ATOM 2878 N N . ASP A 1 383 ? 20.955 15.200 -32.443 1.00 92.12 383 ASP A N 1
ATOM 2879 C CA . ASP A 1 383 ? 22.283 15.698 -32.069 1.00 92.12 383 ASP A CA 1
ATOM 2880 C C . ASP A 1 383 ? 23.350 14.592 -31.998 1.00 92.12 383 ASP A C 1
ATOM 2882 O O . ASP A 1 383 ? 24.547 14.893 -31.969 1.00 92.12 383 ASP A O 1
ATOM 2886 N N . GLY A 1 384 ? 22.936 13.325 -32.089 1.00 88.62 384 GLY A N 1
ATOM 2887 C CA . GLY A 1 384 ? 23.802 12.149 -31.997 1.00 88.62 384 GLY A CA 1
ATOM 2888 C C . GLY A 1 384 ? 23.939 11.576 -30.583 1.00 88.62 384 GLY A C 1
ATOM 2889 O O . GLY A 1 384 ? 24.720 10.647 -30.405 1.00 88.62 384 GLY A O 1
ATOM 2890 N N . ARG A 1 385 ? 23.239 12.130 -29.579 1.00 85.50 385 ARG A N 1
ATOM 2891 C CA . ARG A 1 385 ? 23.329 11.673 -28.183 1.00 85.50 385 ARG A CA 1
ATOM 2892 C C . ARG A 1 385 ? 22.357 10.545 -27.876 1.00 85.50 385 ARG A C 1
ATOM 2894 O O . ARG A 1 385 ? 22.779 9.503 -27.395 1.00 85.50 385 ARG A O 1
ATOM 2901 N N . SER A 1 386 ? 21.067 10.746 -28.147 1.00 83.19 386 SER A N 1
ATOM 2902 C CA . SER A 1 386 ? 20.044 9.741 -27.828 1.00 83.19 386 SER A CA 1
ATOM 2903 C C . SER A 1 386 ? 19.866 8.677 -28.915 1.00 83.19 386 SER A C 1
ATOM 2905 O O . SER A 1 386 ? 19.373 7.589 -28.639 1.00 83.19 386 SER A O 1
ATOM 2907 N N . GLN A 1 387 ? 20.272 8.981 -30.147 1.00 89.00 387 GLN A N 1
ATOM 2908 C CA . GLN A 1 387 ? 20.285 8.056 -31.276 1.00 89.00 387 GLN A CA 1
ATOM 2909 C C . GLN A 1 387 ? 21.270 8.549 -32.343 1.00 89.00 387 GLN A C 1
ATOM 2911 O O . GLN A 1 387 ? 21.719 9.699 -32.299 1.00 89.00 387 GLN A O 1
ATOM 2916 N N . ALA A 1 388 ? 21.590 7.698 -33.320 1.00 89.00 388 ALA A N 1
ATOM 2917 C CA . ALA A 1 388 ? 22.385 8.101 -34.478 1.00 89.00 388 ALA A CA 1
ATOM 2918 C C . ALA A 1 388 ? 21.696 9.233 -35.259 1.00 89.00 388 ALA A C 1
ATOM 2920 O O . ALA A 1 388 ? 20.467 9.294 -35.332 1.00 89.00 388 ALA A O 1
ATOM 2921 N N . ARG A 1 389 ? 22.490 10.130 -35.860 1.00 92.00 389 ARG A N 1
ATOM 2922 C CA . ARG A 1 389 ? 21.934 11.262 -36.610 1.00 92.00 389 ARG A CA 1
ATOM 2923 C C . ARG A 1 389 ? 21.233 10.782 -37.876 1.00 92.00 389 ARG A C 1
ATOM 2925 O O . ARG A 1 389 ? 21.871 10.213 -38.760 1.00 92.00 389 ARG A O 1
ATOM 2932 N N . GLY A 1 390 ? 19.943 11.067 -37.982 1.00 90.81 390 GLY A N 1
ATOM 2933 C CA . GLY A 1 390 ? 19.161 10.801 -39.180 1.00 90.81 390 GLY A CA 1
ATOM 2934 C C . GLY A 1 390 ? 19.307 11.904 -40.227 1.00 90.81 390 GLY A C 1
ATOM 2935 O O . GLY A 1 390 ? 19.502 13.079 -39.902 1.00 90.81 390 GLY A O 1
ATOM 2936 N N . THR A 1 391 ? 19.207 11.520 -41.499 1.00 91.12 391 THR A N 1
ATOM 2937 C CA . THR A 1 391 ? 19.270 12.423 -42.659 1.00 91.12 391 THR A CA 1
ATOM 2938 C C . THR A 1 391 ? 18.058 12.166 -43.549 1.00 91.12 391 THR A C 1
ATOM 2940 O O . THR A 1 391 ? 17.696 11.011 -43.772 1.00 91.12 391 THR A O 1
ATOM 2943 N N . ARG A 1 392 ? 17.415 13.226 -44.055 1.00 86.31 392 ARG A N 1
ATOM 2944 C CA . ARG A 1 392 ? 16.260 13.080 -44.958 1.00 86.31 392 ARG A CA 1
ATOM 2945 C C . ARG A 1 392 ? 16.691 12.625 -46.365 1.00 86.31 392 ARG A C 1
ATOM 2947 O O . ARG A 1 392 ? 17.787 12.983 -46.811 1.00 86.31 392 ARG A O 1
ATOM 2954 N N . PRO A 1 393 ? 15.822 11.914 -47.109 1.00 77.25 393 PRO A N 1
ATOM 2955 C CA . PRO A 1 393 ? 16.017 11.689 -48.541 1.00 77.25 393 PRO A CA 1
ATOM 2956 C C . PRO A 1 393 ? 16.156 13.036 -49.276 1.00 77.25 393 PRO A C 1
ATOM 2958 O O . PRO A 1 393 ? 15.276 13.884 -49.168 1.00 77.25 393 PRO A O 1
ATOM 2961 N N . GLY A 1 394 ? 17.273 13.255 -49.982 1.00 73.56 394 GLY A N 1
ATOM 2962 C CA . GLY A 1 394 ? 17.580 14.525 -50.671 1.00 73.56 394 GLY A CA 1
ATOM 2963 C C . GLY A 1 394 ? 18.650 15.406 -50.007 1.00 73.56 394 GLY A C 1
ATOM 2964 O O . GLY A 1 394 ? 19.060 16.399 -50.600 1.00 73.56 394 GLY A O 1
ATOM 2965 N N . GLY A 1 395 ? 19.156 15.014 -48.831 1.00 74.88 395 GLY A N 1
ATOM 2966 C CA . GLY A 1 395 ? 20.185 15.752 -48.092 1.00 74.88 395 GLY A CA 1
ATOM 2967 C C . GLY A 1 395 ? 19.584 16.781 -47.129 1.00 74.88 395 GLY A C 1
ATOM 2968 O O . GLY A 1 395 ? 18.679 17.530 -47.477 1.00 74.88 395 GLY A O 1
ATOM 2969 N N . GLY A 1 396 ? 20.070 16.791 -45.886 1.00 82.12 396 GLY A N 1
ATOM 2970 C CA . GLY A 1 396 ? 19.586 17.668 -44.815 1.00 82.12 396 GLY A CA 1
ATOM 2971 C C . GLY A 1 396 ? 19.429 16.925 -43.488 1.00 82.12 396 GLY A C 1
ATOM 2972 O O . GLY A 1 396 ? 18.837 15.844 -43.433 1.00 82.12 396 GLY A O 1
ATOM 2973 N N . THR A 1 397 ? 19.960 17.516 -42.418 1.00 88.06 397 THR A N 1
ATOM 2974 C CA . THR A 1 397 ? 19.913 16.974 -41.053 1.00 88.06 397 THR A CA 1
ATOM 2975 C C . THR A 1 397 ? 18.880 17.774 -40.251 1.00 88.06 397 THR A C 1
ATOM 2977 O O . THR A 1 397 ? 19.205 18.873 -39.801 1.00 88.06 397 THR A O 1
ATOM 2980 N N . PRO A 1 398 ? 17.627 17.294 -40.107 1.00 92.44 398 PRO A N 1
ATOM 2981 C CA . PRO A 1 398 ? 16.597 18.014 -39.355 1.00 92.44 398 PRO A CA 1
ATOM 2982 C C . PRO A 1 398 ? 16.963 18.118 -37.873 1.00 92.44 398 PRO A C 1
ATOM 2984 O O . PRO A 1 398 ? 17.763 17.323 -37.383 1.00 92.44 398 PRO A O 1
ATOM 2987 N N . ARG A 1 399 ? 16.359 19.062 -37.138 1.00 95.06 399 ARG A N 1
ATOM 2988 C CA . ARG A 1 399 ? 16.638 19.248 -35.698 1.00 95.06 399 ARG A CA 1
ATOM 2989 C C . ARG A 1 399 ? 16.172 18.071 -34.834 1.00 95.06 399 ARG A C 1
ATOM 2991 O O . ARG A 1 399 ? 16.798 17.779 -33.816 1.00 95.06 399 ARG A O 1
ATOM 2998 N N . LEU A 1 400 ? 15.084 17.415 -35.228 1.00 96.12 400 LEU A N 1
ATOM 2999 C CA . LEU A 1 400 ? 14.488 16.275 -34.533 1.00 96.12 400 LEU A CA 1
ATOM 3000 C C . LEU A 1 400 ? 14.481 15.042 -35.437 1.00 96.12 400 LEU A C 1
ATOM 3002 O O . LEU A 1 400 ? 14.439 15.165 -36.662 1.00 96.12 400 LEU A O 1
ATOM 3006 N N . TRP A 1 401 ? 14.515 13.865 -34.818 1.00 95.12 401 TRP A N 1
ATOM 3007 C CA . TRP A 1 401 ? 14.413 12.580 -35.496 1.00 95.12 401 TRP A CA 1
ATOM 3008 C C . TRP A 1 401 ? 13.614 11.585 -34.651 1.00 95.12 401 TRP A C 1
ATOM 3010 O O . TRP A 1 401 ? 14.085 11.120 -33.611 1.00 95.12 401 TRP A O 1
ATOM 3020 N N . PHE A 1 402 ? 12.403 11.262 -35.104 1.00 95.12 402 PHE A N 1
ATOM 3021 C CA . PHE A 1 402 ? 11.530 10.278 -34.463 1.00 95.12 402 PHE A CA 1
ATOM 3022 C C . PHE A 1 402 ? 11.810 8.861 -34.994 1.00 95.12 402 PHE A C 1
ATOM 3024 O O . PHE A 1 402 ? 12.202 8.722 -36.153 1.00 95.12 402 PHE A O 1
ATOM 3031 N N . PRO A 1 403 ? 11.609 7.800 -34.187 1.00 92.19 403 PRO A N 1
ATOM 3032 C CA . PRO A 1 403 ? 11.921 6.412 -34.548 1.00 92.19 403 PRO A CA 1
ATOM 3033 C C . PRO A 1 403 ? 10.862 5.818 -35.493 1.00 92.19 403 PRO A C 1
ATOM 3035 O O . PRO A 1 403 ? 10.157 4.867 -35.167 1.00 92.19 403 PRO A O 1
ATOM 3038 N N . ARG A 1 404 ? 10.716 6.437 -36.663 1.00 91.44 404 ARG A N 1
ATOM 3039 C CA . ARG A 1 404 ? 9.777 6.098 -37.731 1.00 91.44 404 ARG A CA 1
ATOM 3040 C C . ARG A 1 404 ? 10.472 6.232 -39.086 1.00 91.44 404 ARG A C 1
ATOM 3042 O O . ARG A 1 404 ? 11.429 7.010 -39.198 1.00 91.44 404 ARG A O 1
ATOM 3049 N N . PRO A 1 405 ? 9.988 5.543 -40.134 1.00 87.69 405 PRO A N 1
ATOM 3050 C CA . PRO A 1 405 ? 10.443 5.795 -41.497 1.00 87.69 405 PRO A CA 1
ATOM 3051 C C . PRO A 1 405 ? 10.405 7.298 -41.819 1.00 87.69 405 PRO A C 1
ATOM 3053 O O . PRO A 1 405 ? 9.423 7.977 -41.543 1.00 87.69 405 PRO A O 1
ATOM 3056 N N . GLY A 1 406 ? 11.506 7.847 -42.339 1.00 87.88 406 GLY A N 1
ATOM 3057 C CA . GLY A 1 406 ? 11.608 9.276 -42.672 1.00 87.88 406 GLY A CA 1
ATOM 3058 C C . GLY A 1 406 ? 11.820 10.240 -41.492 1.00 87.88 406 GLY A C 1
ATOM 3059 O O . GLY A 1 406 ? 12.000 11.435 -41.729 1.00 87.88 406 GLY A O 1
ATOM 3060 N N . GLY A 1 407 ? 11.854 9.753 -40.245 1.00 92.69 407 GLY A N 1
ATOM 3061 C CA . GLY A 1 407 ? 12.227 10.545 -39.068 1.00 92.69 407 GLY A CA 1
ATOM 3062 C C . GLY A 1 407 ? 11.152 11.501 -38.538 1.00 92.69 407 GLY A C 1
ATOM 3063 O O . GLY A 1 407 ? 11.480 12.389 -37.748 1.00 92.69 407 GLY A O 1
ATOM 3064 N N . ARG A 1 408 ? 9.891 11.351 -38.969 1.00 95.31 408 ARG A N 1
ATOM 3065 C CA . ARG A 1 408 ? 8.755 12.226 -38.621 1.00 95.31 408 ARG A CA 1
ATOM 3066 C C . ARG A 1 408 ? 7.788 11.549 -37.640 1.00 95.31 408 ARG A C 1
ATOM 3068 O O . ARG A 1 408 ? 7.641 10.330 -37.654 1.00 95.31 408 ARG A O 1
ATOM 3075 N N . ALA A 1 409 ? 7.148 12.334 -36.772 1.00 97.25 409 ALA A N 1
ATOM 3076 C CA . ALA A 1 409 ? 6.017 11.900 -35.944 1.00 97.25 409 ALA A CA 1
ATOM 3077 C C . ALA A 1 409 ? 4.718 11.870 -36.776 1.00 97.25 409 ALA A C 1
ATOM 3079 O O . ALA A 1 409 ? 4.713 12.320 -37.913 1.00 97.25 409 ALA A O 1
ATOM 3080 N N . ALA A 1 410 ? 3.626 11.264 -36.292 1.00 97.50 410 ALA A N 1
ATOM 3081 C CA . ALA A 1 410 ? 2.378 11.117 -37.067 1.00 97.50 410 ALA A CA 1
ATOM 3082 C C . ALA A 1 410 ? 1.239 11.702 -36.272 1.00 97.50 410 ALA A C 1
ATOM 3084 O O . ALA A 1 410 ? 1.111 11.387 -35.088 1.00 97.50 410 ALA A O 1
ATOM 3085 N N . PHE A 1 411 ? 0.391 12.436 -36.974 1.00 98.38 411 PHE A N 1
ATOM 3086 C CA . PHE A 1 411 ? -0.990 12.585 -36.577 1.00 98.38 411 PHE A CA 1
ATOM 3087 C C . PHE A 1 411 ? -1.751 11.312 -36.920 1.00 98.38 411 PHE A C 1
ATOM 3089 O O . PHE A 1 411 ? -1.611 10.760 -38.010 1.00 98.38 411 PHE A O 1
ATOM 3096 N N . LEU A 1 412 ? -2.528 10.824 -35.961 1.00 97.69 412 LEU A N 1
ATOM 3097 C CA . LEU A 1 412 ? -3.385 9.661 -36.153 1.00 97.69 412 LEU A CA 1
ATOM 3098 C C . LEU A 1 412 ? -4.832 10.092 -35.892 1.00 97.69 412 LEU A C 1
ATOM 3100 O O . LEU A 1 412 ? -5.161 10.349 -34.729 1.00 97.69 412 LEU A O 1
ATOM 3104 N N . PRO A 1 413 ? -5.690 10.193 -36.926 1.00 97.06 413 PRO A N 1
ATOM 3105 C CA . PRO A 1 413 ? -7.079 10.599 -36.755 1.00 97.06 413 PRO A CA 1
ATOM 3106 C C . PRO A 1 413 ? -7.871 9.459 -36.104 1.00 97.06 413 PRO A C 1
ATOM 3108 O O . PRO A 1 413 ? -8.218 8.468 -36.748 1.00 97.06 413 PRO A O 1
ATOM 3111 N N . ARG A 1 414 ? -8.114 9.571 -34.794 1.00 97.00 414 ARG A N 1
ATOM 3112 C CA . ARG A 1 414 ? -8.839 8.569 -34.002 1.00 97.00 414 ARG A CA 1
ATOM 3113 C C . ARG A 1 414 ? -10.229 9.096 -33.640 1.00 97.00 414 ARG A C 1
ATOM 3115 O O . ARG A 1 414 ? -10.312 9.975 -32.783 1.00 97.00 414 ARG A O 1
ATOM 3122 N N . PRO A 1 415 ? -11.313 8.611 -34.271 1.00 96.88 415 PRO A N 1
ATOM 3123 C CA . PRO A 1 415 ? -12.655 9.025 -33.890 1.00 96.88 415 PRO A CA 1
ATOM 3124 C C . PRO A 1 415 ? -13.034 8.451 -32.523 1.00 96.88 415 PRO A C 1
ATOM 3126 O O . PRO A 1 415 ? -12.594 7.364 -32.151 1.00 96.88 415 PRO A O 1
ATOM 3129 N N . HIS A 1 416 ? -13.870 9.178 -31.787 1.00 97.19 416 HIS A N 1
ATOM 3130 C CA . HIS A 1 416 ? -14.505 8.662 -30.586 1.00 97.19 416 HIS A CA 1
ATOM 3131 C C . HIS A 1 416 ? -15.470 7.533 -30.953 1.00 97.19 416 HIS A C 1
ATOM 3133 O O . HIS A 1 416 ? -16.297 7.665 -31.856 1.00 97.19 416 HIS A O 1
ATOM 3139 N N . LEU A 1 417 ? -15.358 6.436 -30.214 1.00 95.00 417 LEU A N 1
ATOM 3140 C CA . LEU A 1 417 ? -16.289 5.322 -30.218 1.00 95.00 417 LEU A CA 1
ATOM 3141 C C . LEU A 1 417 ? -16.708 5.069 -28.764 1.00 95.00 417 LEU A C 1
ATOM 3143 O O . LEU A 1 417 ? -15.877 5.258 -27.869 1.00 95.00 417 LEU A O 1
ATOM 3147 N N . PRO A 1 418 ? -17.954 4.632 -28.513 1.00 93.12 418 PRO A N 1
ATOM 3148 C CA . PRO A 1 418 ? -18.355 4.193 -27.185 1.00 93.12 418 PRO A CA 1
ATOM 3149 C C . PRO A 1 418 ? -17.453 3.069 -26.664 1.00 93.12 418 PRO A C 1
ATOM 3151 O O . PRO A 1 418 ? -16.858 2.318 -27.447 1.00 93.12 418 PRO A O 1
A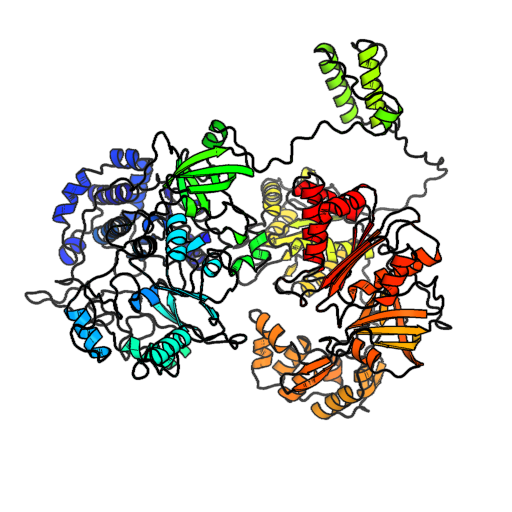TOM 3154 N N . ALA A 1 419 ? -17.380 2.948 -25.340 1.00 94.31 419 ALA A N 1
ATOM 3155 C CA . ALA A 1 419 ? -16.796 1.789 -24.674 1.00 94.31 419 ALA A CA 1
ATOM 3156 C C . ALA A 1 419 ? -17.487 0.492 -25.131 1.00 94.31 419 ALA A C 1
ATOM 3158 O O . ALA A 1 419 ? -18.621 0.523 -25.625 1.00 94.31 419 ALA A O 1
ATOM 3159 N N . ALA A 1 420 ? -16.820 -0.651 -24.964 1.00 94.44 420 ALA A N 1
ATOM 3160 C CA . ALA A 1 420 ? -17.381 -1.931 -25.400 1.00 94.44 420 ALA A CA 1
ATOM 3161 C C . ALA A 1 420 ? -18.648 -2.307 -24.619 1.00 94.44 420 ALA A C 1
ATOM 3163 O O . ALA A 1 420 ? -19.510 -3.017 -25.138 1.00 94.44 420 ALA A O 1
ATOM 3164 N N . GLU A 1 421 ? -18.774 -1.806 -23.389 1.00 94.19 421 GLU A N 1
ATOM 3165 C CA . GLU A 1 421 ? -19.899 -2.075 -22.505 1.00 94.19 421 GLU A CA 1
ATOM 3166 C C . GLU A 1 421 ? -20.444 -0.784 -21.878 1.00 94.19 421 GLU A C 1
ATOM 3168 O O . GLU A 1 421 ? -19.975 -0.324 -20.838 1.00 94.19 421 GLU A O 1
ATOM 3173 N N . MET A 1 422 ? -21.465 -0.213 -22.520 1.00 93.31 422 MET A N 1
ATOM 3174 C CA . MET A 1 422 ? -22.220 0.939 -22.015 1.00 93.31 422 MET A CA 1
ATOM 3175 C C . MET A 1 422 ? -23.467 0.493 -21.229 1.00 93.31 422 MET A C 1
ATOM 3177 O O . MET A 1 422 ? -23.935 -0.632 -21.435 1.00 93.31 422 MET A O 1
ATOM 3181 N N . PRO A 1 423 ? -24.024 1.350 -20.350 1.00 93.56 423 PRO A N 1
ATOM 3182 C CA . PRO A 1 423 ? -25.250 1.047 -19.623 1.00 93.56 423 PRO A CA 1
ATOM 3183 C C . PRO A 1 423 ? -26.437 0.790 -20.544 1.00 93.56 423 PRO A C 1
ATOM 3185 O O . PRO A 1 423 ? -26.557 1.399 -21.609 1.00 93.56 423 PRO A O 1
ATOM 3188 N N . ASP A 1 424 ? -27.330 -0.076 -20.086 1.00 92.88 424 ASP A N 1
ATOM 3189 C CA . ASP A 1 424 ? -28.625 -0.362 -20.697 1.00 92.88 424 ASP A CA 1
ATOM 3190 C C . ASP A 1 424 ? -29.715 -0.460 -19.618 1.00 92.88 424 ASP A C 1
ATOM 3192 O O . ASP A 1 424 ? -29.469 -0.164 -18.448 1.00 92.88 424 ASP A O 1
ATOM 3196 N N . ASP A 1 425 ? -30.930 -0.845 -20.015 1.00 91.38 425 ASP A N 1
ATOM 3197 C CA . ASP A 1 425 ? -32.073 -0.947 -19.101 1.00 91.38 425 ASP A CA 1
ATOM 3198 C C . ASP A 1 425 ? -31.850 -1.990 -17.984 1.00 91.38 425 ASP A C 1
ATOM 3200 O O . ASP A 1 425 ? -32.388 -1.832 -16.888 1.00 91.38 425 ASP A O 1
ATOM 3204 N N . ASP A 1 426 ? -31.042 -3.028 -18.241 1.00 93.00 426 ASP A N 1
ATOM 3205 C CA . ASP A 1 426 ? -30.749 -4.098 -17.279 1.00 93.00 426 ASP A CA 1
ATOM 3206 C C . ASP A 1 426 ? -29.566 -3.742 -16.358 1.00 93.00 426 ASP A C 1
ATOM 3208 O O . ASP A 1 426 ? -29.527 -4.172 -15.206 1.00 93.00 426 ASP A O 1
ATOM 3212 N N . HIS A 1 427 ? -28.601 -2.955 -16.846 1.00 97.00 427 HIS A N 1
ATOM 3213 C CA . HIS A 1 427 ? -27.386 -2.546 -16.132 1.00 97.00 427 HIS A CA 1
ATOM 3214 C C . HIS A 1 427 ? -27.177 -1.023 -16.250 1.00 97.00 427 HIS A C 1
ATOM 3216 O O . HIS A 1 427 ? -26.313 -0.577 -17.012 1.00 97.00 427 HIS A O 1
ATOM 3222 N N . PRO A 1 428 ? -27.962 -0.204 -15.524 1.00 95.81 428 PRO A N 1
ATOM 3223 C CA . PRO A 1 428 ? -28.056 1.236 -15.776 1.00 95.81 428 PRO A CA 1
ATOM 3224 C C . PRO A 1 428 ? -26.891 2.079 -15.227 1.00 95.81 428 PRO A C 1
ATOM 3226 O O . PRO A 1 428 ? -26.821 3.269 -15.532 1.00 95.81 428 PRO A O 1
ATOM 3229 N N . PHE A 1 429 ? -25.979 1.508 -14.433 1.00 97.56 429 PHE A N 1
ATOM 3230 C CA . PHE A 1 429 ? -24.855 2.237 -13.833 1.00 97.56 429 PHE A CA 1
ATOM 3231 C C . PHE A 1 429 ? -23.525 1.932 -14.525 1.00 97.56 429 PHE A C 1
ATOM 3233 O O . PHE A 1 429 ? -23.278 0.804 -14.946 1.00 97.56 429 PHE A O 1
ATOM 3240 N N . LEU A 1 430 ? -22.626 2.919 -14.572 1.00 97.25 430 LEU A N 1
ATOM 3241 C CA . LEU A 1 430 ? -21.225 2.731 -14.957 1.00 97.25 430 LEU A CA 1
ATOM 3242 C C . LEU A 1 430 ? -20.331 2.577 -13.732 1.00 97.25 430 LEU A C 1
ATOM 3244 O O . LEU A 1 430 ? -20.147 3.520 -12.970 1.00 97.25 430 LEU A O 1
ATOM 3248 N N . LEU A 1 431 ? -19.694 1.421 -13.592 1.00 98.00 431 LEU A N 1
ATOM 3249 C CA . LEU A 1 431 ? -18.665 1.172 -12.597 1.00 98.00 431 LEU A CA 1
ATOM 3250 C C . LEU A 1 431 ? -17.272 1.516 -13.133 1.00 98.00 431 LEU A C 1
ATOM 3252 O O . LEU A 1 431 ? -16.799 0.946 -14.118 1.00 98.00 431 LEU A O 1
ATOM 3256 N N . ASN A 1 432 ? -16.590 2.396 -12.406 1.00 97.06 432 ASN A N 1
ATOM 3257 C CA . ASN A 1 432 ? -15.158 2.636 -12.492 1.00 97.06 432 ASN A CA 1
ATOM 3258 C C . ASN A 1 432 ? -14.451 1.951 -11.307 1.00 97.06 432 ASN A C 1
ATOM 3260 O O . ASN A 1 432 ? -14.984 1.864 -10.202 1.00 97.06 432 ASN A O 1
ATOM 3264 N N . THR A 1 433 ? -13.226 1.473 -11.515 1.00 96.94 433 THR A N 1
ATOM 3265 C CA . THR A 1 433 ? -12.412 0.847 -10.465 1.00 96.94 433 THR A CA 1
ATOM 3266 C C . THR A 1 433 ? -11.079 1.555 -10.284 1.00 96.94 433 THR A C 1
ATOM 3268 O O . THR A 1 433 ? -10.462 2.017 -11.250 1.00 96.94 433 THR A O 1
ATOM 3271 N N . GLY A 1 434 ? -10.559 1.605 -9.059 1.00 94.88 434 GLY A N 1
ATOM 3272 C CA . GLY A 1 434 ? -9.276 2.265 -8.817 1.00 94.88 434 GLY A CA 1
ATOM 3273 C C . GLY A 1 434 ? -8.559 1.853 -7.546 1.00 94.88 434 GLY A C 1
ATOM 3274 O O . GLY A 1 434 ? -8.739 0.752 -7.036 1.00 94.88 434 GLY A O 1
ATOM 3275 N N . ARG A 1 435 ? -7.664 2.734 -7.095 1.00 94.69 435 ARG A N 1
ATOM 3276 C CA . ARG A 1 435 ? -6.776 2.504 -5.954 1.00 94.69 435 ARG A CA 1
ATOM 3277 C C . ARG A 1 435 ? -7.049 3.515 -4.850 1.00 94.69 435 ARG A C 1
ATOM 3279 O O . ARG A 1 435 ? -7.482 4.628 -5.145 1.00 94.69 435 ARG A O 1
ATOM 3286 N N . VAL A 1 436 ? -6.730 3.129 -3.621 1.00 93.75 436 VAL A N 1
ATOM 3287 C CA . VAL A 1 436 ? -6.594 4.024 -2.469 1.00 93.75 436 VAL A CA 1
ATOM 3288 C C . VAL A 1 436 ? -5.118 4.186 -2.115 1.00 93.75 436 VAL A C 1
ATOM 3290 O O . VAL A 1 436 ? -4.297 3.327 -2.441 1.00 93.75 436 VAL A O 1
ATOM 3293 N N . GLN A 1 437 ? -4.782 5.295 -1.462 1.00 91.81 437 GLN A N 1
ATOM 3294 C CA . GLN A 1 437 ? -3.401 5.701 -1.208 1.00 91.81 437 GLN A CA 1
ATOM 3295 C C . GLN A 1 437 ? -2.607 4.684 -0.376 1.00 91.81 437 GLN A C 1
ATOM 3297 O O . GLN A 1 437 ? -1.433 4.440 -0.651 1.00 91.81 437 GLN A O 1
ATOM 3302 N N . HIS A 1 438 ? -3.232 4.083 0.640 1.00 93.12 438 HIS A N 1
ATOM 3303 C CA . HIS A 1 438 ? -2.508 3.297 1.642 1.00 93.12 438 HIS A CA 1
ATOM 3304 C C . HIS A 1 438 ? -2.459 1.801 1.339 1.00 93.12 438 HIS A C 1
ATOM 3306 O O . HIS A 1 438 ? -1.841 1.052 2.091 1.00 93.12 438 HIS A O 1
ATOM 3312 N N . GLN A 1 439 ? -3.066 1.352 0.238 1.00 95.56 439 GLN A N 1
ATOM 3313 C CA . GLN A 1 439 ? -3.118 -0.063 -0.105 1.00 95.56 439 GLN A CA 1
ATOM 3314 C C . GLN A 1 439 ? -2.497 -0.343 -1.470 1.00 95.56 439 GLN A C 1
ATOM 3316 O O . GLN A 1 439 ? -2.862 0.233 -2.495 1.00 95.56 439 GLN A O 1
ATOM 3321 N N . TRP A 1 440 ? -1.548 -1.279 -1.504 1.00 95.25 440 TRP A N 1
ATOM 3322 C CA . TRP A 1 440 ? -0.924 -1.717 -2.744 1.00 95.25 440 TRP A CA 1
ATOM 3323 C C . TRP A 1 440 ? -1.626 -2.957 -3.285 1.00 95.25 440 TRP A C 1
ATOM 3325 O O . TRP A 1 440 ? -1.449 -4.064 -2.776 1.00 95.25 440 TRP A O 1
ATOM 3335 N N . HIS A 1 441 ? -2.380 -2.763 -4.368 1.00 95.62 441 HIS A N 1
ATOM 3336 C CA . HIS A 1 441 ? -3.034 -3.835 -5.130 1.00 95.62 441 HIS A CA 1
ATOM 3337 C C . HIS A 1 441 ? -3.776 -4.809 -4.199 1.00 95.62 441 HIS A C 1
ATOM 3339 O O . HIS A 1 441 ? -4.597 -4.361 -3.413 1.00 95.62 441 HIS A O 1
ATOM 3345 N N . THR A 1 442 ? -3.496 -6.107 -4.250 1.00 95.31 442 THR A N 1
ATOM 3346 C CA . THR A 1 442 ? -4.284 -7.151 -3.579 1.00 95.31 442 THR A CA 1
ATOM 3347 C C . THR A 1 442 ? -3.929 -7.336 -2.099 1.00 95.31 442 THR A C 1
ATOM 3349 O O . THR A 1 442 ? -4.041 -8.444 -1.586 1.00 95.31 442 THR A O 1
ATOM 3352 N N . LEU A 1 443 ? -3.404 -6.299 -1.433 1.00 94.06 443 LEU A N 1
ATOM 3353 C CA . LEU A 1 443 ? -3.130 -6.262 0.013 1.00 94.06 443 LEU A CA 1
ATOM 3354 C C . LEU A 1 443 ? -2.142 -7.315 0.553 1.00 94.06 443 LEU A C 1
ATOM 3356 O O . LEU A 1 443 ? -1.886 -7.347 1.753 1.00 94.06 443 LEU A O 1
ATOM 3360 N N . THR A 1 444 ? -1.507 -8.124 -0.297 1.00 91.81 444 THR A N 1
ATOM 3361 C CA . THR A 1 444 ? -0.593 -9.199 0.135 1.00 91.81 444 THR A CA 1
ATOM 3362 C C . THR A 1 444 ? 0.641 -8.676 0.873 1.00 91.81 444 THR A C 1
ATOM 3364 O O . THR A 1 444 ? 1.236 -9.406 1.661 1.00 91.81 444 THR A O 1
ATOM 3367 N N . LYS A 1 445 ? 0.999 -7.401 0.655 1.00 90.62 445 LYS A N 1
ATOM 3368 C CA . LYS A 1 445 ? 2.080 -6.689 1.356 1.00 90.62 445 LYS A CA 1
ATOM 3369 C C . LYS A 1 445 ? 1.535 -5.627 2.314 1.00 90.62 445 LYS A C 1
ATOM 3371 O O . LYS A 1 445 ? 1.767 -5.700 3.511 1.00 90.62 445 LYS A O 1
ATOM 3376 N N . THR A 1 446 ? 0.784 -4.642 1.820 1.00 92.81 446 THR A N 1
ATOM 3377 C CA . THR A 1 446 ? 0.311 -3.528 2.669 1.00 92.81 446 THR A CA 1
ATOM 3378 C C . THR A 1 446 ? -0.725 -3.961 3.702 1.00 92.81 446 THR A C 1
ATOM 3380 O O . THR A 1 446 ? -0.759 -3.390 4.787 1.00 92.81 446 THR A O 1
ATOM 3383 N N . GLY A 1 447 ? -1.479 -5.032 3.436 1.00 87.62 447 GLY A N 1
ATOM 3384 C CA . GLY A 1 447 ? -2.430 -5.608 4.383 1.00 87.62 447 GLY A CA 1
ATOM 3385 C C . GLY A 1 447 ? -1.780 -6.194 5.639 1.00 87.62 447 GLY A C 1
ATOM 3386 O O . GLY A 1 447 ? -2.475 -6.400 6.632 1.00 87.62 447 GLY A O 1
ATOM 3387 N N . THR A 1 448 ? -0.459 -6.422 5.651 1.00 85.31 448 THR A N 1
ATOM 3388 C CA . THR A 1 448 ? 0.275 -6.839 6.860 1.00 85.31 448 THR A CA 1
ATOM 3389 C C . THR A 1 448 ? 0.719 -5.657 7.726 1.00 85.31 448 THR A C 1
ATOM 3391 O O . THR A 1 448 ? 1.280 -5.865 8.800 1.00 85.31 448 THR A O 1
ATOM 3394 N N . VAL A 1 449 ? 0.498 -4.415 7.281 1.00 85.06 449 VAL A N 1
ATOM 3395 C CA . VAL A 1 449 ? 0.910 -3.195 7.983 1.00 85.06 449 VAL A CA 1
ATOM 3396 C C . VAL A 1 449 ? -0.311 -2.558 8.648 1.00 85.06 449 VAL A C 1
ATOM 3398 O O . VAL A 1 449 ? -1.098 -1.861 8.013 1.00 85.06 449 VAL A O 1
ATOM 3401 N N . ALA A 1 450 ? -0.457 -2.766 9.960 1.00 75.69 450 ALA A N 1
ATOM 3402 C CA . ALA A 1 450 ? -1.642 -2.349 10.720 1.00 75.69 450 ALA A CA 1
ATOM 3403 C C . ALA A 1 450 ? -1.972 -0.848 10.605 1.00 75.69 450 ALA A C 1
ATOM 3405 O O . ALA A 1 450 ? -3.144 -0.485 10.558 1.00 75.69 450 ALA A O 1
ATOM 3406 N N . ALA A 1 451 ? -0.957 0.020 10.528 1.00 67.56 451 ALA A N 1
ATOM 3407 C CA . ALA A 1 451 ? -1.164 1.459 10.370 1.00 67.56 451 ALA A CA 1
ATOM 3408 C C . ALA A 1 451 ? -1.866 1.805 9.044 1.00 67.56 451 ALA A C 1
ATOM 3410 O O . ALA A 1 451 ? -2.778 2.622 9.044 1.00 67.56 451 ALA A O 1
ATOM 3411 N N . LEU A 1 452 ? -1.501 1.142 7.940 1.00 80.94 452 LEU A N 1
ATOM 3412 C CA . LEU A 1 452 ? -2.129 1.361 6.631 1.00 80.94 452 LEU A CA 1
ATOM 3413 C C . LEU A 1 452 ? -3.580 0.865 6.615 1.00 80.94 452 LEU A C 1
ATOM 3415 O O . LEU A 1 452 ? -4.455 1.519 6.052 1.00 80.94 452 LEU A O 1
ATOM 3419 N N . ASN A 1 453 ? -3.851 -0.244 7.308 1.00 81.00 453 ASN A N 1
ATOM 3420 C CA . ASN A 1 453 ? -5.204 -0.778 7.454 1.00 81.00 453 ASN A CA 1
ATOM 3421 C C . ASN A 1 453 ? -6.119 0.136 8.276 1.00 81.00 453 ASN A C 1
ATOM 3423 O O . ASN A 1 453 ? -7.309 0.152 8.019 1.00 81.00 453 ASN A O 1
ATOM 3427 N N . ARG A 1 454 ? -5.607 0.926 9.229 1.00 77.44 454 ARG A N 1
ATOM 3428 C CA . ARG A 1 454 ? -6.441 1.931 9.915 1.00 77.44 454 ARG A CA 1
ATOM 3429 C C . ARG A 1 454 ? -6.851 3.077 8.990 1.00 77.44 454 ARG A C 1
ATOM 3431 O O . ARG A 1 454 ? -7.972 3.551 9.085 1.00 77.44 454 ARG A O 1
ATOM 3438 N N . LEU A 1 455 ? -5.961 3.487 8.084 1.00 78.31 455 LEU A N 1
ATOM 3439 C CA . LEU A 1 455 ? -6.213 4.598 7.159 1.00 78.31 455 LEU A CA 1
ATOM 3440 C C . LEU A 1 455 ? -7.175 4.219 6.023 1.00 78.31 455 LEU A C 1
ATOM 3442 O O . LEU A 1 455 ? -7.907 5.060 5.514 1.00 78.31 455 LEU A O 1
ATOM 3446 N N . ASN A 1 456 ? -7.186 2.950 5.609 1.00 86.00 456 ASN A N 1
ATOM 3447 C CA . ASN A 1 456 ? -8.184 2.407 4.689 1.00 86.00 456 ASN A CA 1
ATOM 3448 C C . ASN A 1 456 ? -8.695 1.056 5.230 1.00 86.00 456 ASN A C 1
ATOM 3450 O O . ASN A 1 456 ? -8.126 0.019 4.870 1.00 86.00 456 ASN A O 1
ATOM 3454 N N . PRO A 1 457 ? -9.735 1.067 6.091 1.00 76.75 457 PRO A N 1
ATOM 3455 C CA . PRO A 1 457 ? -10.155 -0.102 6.872 1.00 76.75 457 PRO A CA 1
ATOM 3456 C C . PRO A 1 457 ? -10.953 -1.145 6.096 1.00 76.75 457 PRO A C 1
ATOM 3458 O O . PRO A 1 457 ? -10.945 -2.314 6.479 1.00 76.75 457 PRO A O 1
ATOM 3461 N N . GLY A 1 458 ? -11.605 -0.771 4.994 1.00 88.44 458 GLY A N 1
ATOM 3462 C CA . GLY A 1 458 ? -12.473 -1.696 4.277 1.00 88.44 458 GLY A CA 1
ATOM 3463 C C . GLY A 1 458 ? -12.841 -1.262 2.860 1.00 88.44 458 GLY A C 1
ATOM 3464 O O . GLY A 1 458 ? -12.562 -0.125 2.462 1.00 88.44 458 GLY A O 1
ATOM 3465 N N . PRO A 1 459 ? -13.447 -2.186 2.091 1.00 95.00 459 PRO A N 1
ATOM 3466 C CA . PRO A 1 459 ? -13.960 -1.907 0.757 1.00 95.00 459 PRO A CA 1
ATOM 3467 C C . PRO A 1 459 ? -15.161 -0.966 0.821 1.00 95.00 459 PRO A C 1
ATOM 3469 O O . PRO A 1 459 ? -15.821 -0.875 1.850 1.00 95.00 459 PRO A O 1
ATOM 3472 N N . TYR A 1 460 ? -15.468 -0.311 -0.295 1.00 96.75 460 TYR A N 1
ATOM 3473 C CA . TYR A 1 460 ? -16.667 0.508 -0.465 1.00 96.75 460 TYR A CA 1
ATOM 3474 C C . TYR A 1 460 ? -17.022 0.642 -1.949 1.00 96.75 460 TYR A C 1
ATOM 3476 O O . TYR A 1 460 ? -16.213 0.313 -2.819 1.00 96.75 460 TYR A O 1
ATOM 3484 N N . VAL A 1 461 ? -18.209 1.163 -2.248 1.00 98.31 461 VAL A N 1
ATOM 3485 C CA . VAL A 1 461 ? -18.548 1.724 -3.559 1.00 98.31 461 VAL A CA 1
ATOM 3486 C C . VAL A 1 461 ? -19.069 3.143 -3.382 1.00 98.31 461 VAL A C 1
ATOM 3488 O O . VAL A 1 461 ? -20.051 3.373 -2.686 1.00 98.31 461 VAL A O 1
ATOM 3491 N N . GLU A 1 462 ? -18.402 4.107 -4.008 1.00 98.31 462 GLU A N 1
ATOM 3492 C CA . GLU A 1 462 ? -18.899 5.475 -4.070 1.00 98.31 462 GLU A CA 1
ATOM 3493 C C . GLU A 1 462 ? -20.128 5.549 -4.971 1.00 98.31 462 GLU A C 1
ATOM 3495 O O . GLU A 1 462 ? -20.096 5.067 -6.108 1.00 98.31 462 GLU A O 1
ATOM 3500 N N . ILE A 1 463 ? -21.181 6.183 -4.458 1.00 98.25 463 ILE A N 1
ATOM 3501 C CA . ILE A 1 463 ? -22.449 6.414 -5.147 1.00 98.25 463 ILE A CA 1
ATOM 3502 C C . ILE A 1 463 ? -22.904 7.861 -4.934 1.00 98.25 463 ILE A C 1
ATOM 3504 O O . ILE A 1 463 ? -22.798 8.403 -3.832 1.00 98.25 463 ILE A O 1
ATOM 3508 N N . HIS A 1 464 ? -23.414 8.497 -5.991 1.00 98.25 464 HIS A N 1
ATOM 3509 C CA . HIS A 1 464 ? -23.881 9.879 -5.917 1.00 98.25 464 HIS A CA 1
ATOM 3510 C C . HIS A 1 464 ? -25.119 10.004 -5.001 1.00 98.25 464 HIS A C 1
ATOM 3512 O O . HIS A 1 464 ? -25.987 9.127 -5.048 1.00 98.25 464 HIS A O 1
ATOM 3518 N N . PRO A 1 465 ? -25.285 11.097 -4.225 1.00 98.12 465 PRO A N 1
ATOM 3519 C CA . PRO A 1 465 ? -26.421 11.263 -3.315 1.00 98.12 465 PRO A CA 1
ATOM 3520 C C . PRO A 1 465 ? -27.796 11.102 -3.977 1.00 98.12 465 PRO A C 1
ATOM 3522 O O . PRO A 1 465 ? -28.672 10.457 -3.412 1.00 98.12 465 PRO A O 1
ATOM 3525 N N . ALA A 1 466 ? -27.978 11.613 -5.199 1.00 97.75 466 ALA A N 1
ATOM 3526 C CA . ALA A 1 466 ? -29.238 11.450 -5.933 1.00 97.75 466 ALA A CA 1
ATOM 3527 C C . ALA A 1 466 ? -29.505 9.989 -6.347 1.00 97.75 466 ALA A C 1
ATOM 3529 O O . ALA A 1 466 ? -30.653 9.554 -6.404 1.00 97.75 466 ALA A O 1
ATOM 3530 N N . ASP A 1 467 ? -28.461 9.202 -6.616 1.00 97.94 467 ASP A N 1
ATOM 3531 C CA . ASP A 1 467 ? -28.606 7.778 -6.935 1.00 97.94 467 ASP A CA 1
ATOM 3532 C C . ASP A 1 467 ? -28.936 6.971 -5.684 1.00 97.94 467 ASP A C 1
ATOM 3534 O O . ASP A 1 467 ? -29.830 6.127 -5.719 1.00 97.94 467 ASP A O 1
ATOM 3538 N N . ALA A 1 468 ? -28.262 7.283 -4.576 1.00 96.88 468 ALA A N 1
ATOM 3539 C CA . ALA A 1 468 ? -28.539 6.708 -3.268 1.00 96.88 468 ALA A CA 1
ATOM 3540 C C . ALA A 1 468 ? -29.993 6.984 -2.840 1.00 96.88 468 ALA A C 1
ATOM 3542 O O . ALA A 1 468 ? -30.705 6.059 -2.455 1.00 96.88 468 ALA A O 1
ATOM 3543 N N . GLU A 1 469 ? -30.485 8.216 -3.026 1.00 96.81 469 GLU A N 1
ATOM 3544 C CA . GLU A 1 469 ? -31.883 8.583 -2.765 1.00 96.81 469 GLU A CA 1
ATOM 3545 C C . GLU A 1 469 ? -32.864 7.793 -3.649 1.00 96.81 469 GLU A C 1
ATOM 3547 O O . GLU A 1 469 ? -33.848 7.250 -3.144 1.00 96.81 469 GLU A O 1
ATOM 3552 N N . ARG A 1 470 ? -32.584 7.658 -4.957 1.00 96.06 470 ARG A N 1
ATOM 3553 C CA . ARG A 1 470 ? -33.420 6.867 -5.885 1.00 96.06 470 ARG A CA 1
ATOM 3554 C C . ARG A 1 470 ? -33.472 5.383 -5.525 1.00 96.06 470 ARG A C 1
ATOM 3556 O O . ARG A 1 470 ? -34.498 4.746 -5.757 1.00 96.06 470 ARG A O 1
ATOM 3563 N N . LEU A 1 471 ? -32.381 4.840 -4.989 1.00 94.88 471 LEU A N 1
ATOM 3564 C CA . LEU A 1 471 ? -32.278 3.443 -4.565 1.00 94.88 471 LEU A CA 1
ATOM 3565 C C . LEU A 1 471 ? -32.754 3.212 -3.121 1.00 94.88 471 LEU A C 1
ATOM 3567 O O . LEU A 1 471 ? -32.930 2.060 -2.730 1.00 94.88 471 LEU A O 1
ATOM 3571 N N . GLY A 1 472 ? -32.990 4.275 -2.342 1.00 94.56 472 GLY A N 1
ATOM 3572 C CA . GLY A 1 472 ? -33.351 4.185 -0.926 1.00 94.56 472 GLY A CA 1
ATOM 3573 C C . GLY A 1 472 ? -32.207 3.679 -0.041 1.00 94.56 472 GLY A C 1
ATOM 3574 O O . GLY A 1 472 ? -32.455 2.894 0.870 1.00 94.56 472 GLY A O 1
ATOM 3575 N N . VAL A 1 473 ? -30.973 4.091 -0.342 1.00 93.69 473 VAL A N 1
ATOM 3576 C CA . VAL A 1 473 ? -29.720 3.622 0.274 1.00 93.69 473 VAL A CA 1
ATOM 3577 C C . VAL A 1 473 ? -29.036 4.776 1.004 1.00 93.69 473 VAL A C 1
ATOM 3579 O O . VAL A 1 473 ? -29.040 5.910 0.526 1.00 93.69 473 VAL A O 1
ATOM 3582 N N . THR A 1 474 ? -28.438 4.490 2.156 1.00 92.62 474 THR A N 1
ATOM 3583 C CA . THR A 1 474 ? -27.648 5.429 2.963 1.00 92.62 474 THR A CA 1
ATOM 3584 C C . THR A 1 474 ? -26.192 4.978 3.089 1.00 92.62 474 THR A C 1
ATOM 3586 O O . THR A 1 474 ? -25.815 3.910 2.610 1.00 92.62 474 THR A O 1
ATOM 3589 N N . ASP A 1 475 ? -25.341 5.823 3.668 1.00 92.88 475 ASP A N 1
ATOM 3590 C CA . ASP A 1 475 ? -23.924 5.504 3.859 1.00 92.88 475 ASP A CA 1
ATOM 3591 C C . ASP A 1 475 ? -23.749 4.237 4.715 1.00 92.88 475 ASP A C 1
ATOM 3593 O O . ASP A 1 475 ? -24.442 4.054 5.715 1.00 92.88 475 ASP A O 1
ATOM 3597 N N . GLY A 1 476 ? -22.854 3.339 4.300 1.00 89.56 476 GLY A N 1
ATOM 3598 C CA . GLY A 1 476 ? -22.602 2.053 4.957 1.00 89.56 476 GLY A CA 1
ATOM 3599 C C . GLY A 1 476 ? -23.541 0.903 4.563 1.00 89.56 476 GLY A C 1
ATOM 3600 O O . GLY A 1 476 ? -23.196 -0.256 4.807 1.00 89.56 476 GLY A O 1
ATOM 3601 N N . ASP A 1 477 ? -24.678 1.173 3.912 1.00 91.50 477 ASP A N 1
ATOM 3602 C CA . ASP A 1 477 ? -25.604 0.126 3.461 1.00 91.50 477 ASP A CA 1
ATOM 3603 C C . ASP A 1 477 ? -24.960 -0.799 2.416 1.00 91.50 477 ASP A C 1
ATOM 3605 O O . ASP A 1 477 ? -24.144 -0.394 1.592 1.00 91.50 477 ASP A O 1
ATOM 3609 N N . GLY A 1 478 ? -25.353 -2.069 2.412 1.00 93.88 478 GLY A N 1
ATOM 3610 C CA . GLY A 1 478 ? -24.819 -3.071 1.490 1.00 93.88 478 GLY A CA 1
ATOM 3611 C C . GLY A 1 478 ? -25.345 -2.897 0.078 1.00 93.88 478 GLY A C 1
ATOM 3612 O O . GLY A 1 478 ? -26.553 -2.954 -0.155 1.00 93.88 478 GLY A O 1
ATOM 3613 N N . LEU A 1 479 ? -24.435 -2.783 -0.883 1.00 96.06 479 LEU A N 1
ATOM 3614 C CA . LEU A 1 479 ? -24.771 -2.750 -2.297 1.00 96.06 479 LEU A CA 1
ATOM 3615 C C . LEU A 1 479 ? -24.220 -3.981 -3.005 1.00 96.06 479 LEU A C 1
ATOM 3617 O O . LEU A 1 479 ? -23.017 -4.243 -2.984 1.00 96.06 479 LEU A O 1
ATOM 3621 N N . GLU A 1 480 ? -25.112 -4.721 -3.663 1.00 97.25 480 GLU A N 1
ATOM 3622 C CA . GLU A 1 480 ? -24.718 -5.727 -4.641 1.00 97.25 480 GLU A CA 1
ATOM 3623 C C . GLU A 1 480 ? -24.581 -5.048 -6.001 1.00 97.25 480 GLU A C 1
ATOM 3625 O O . GLU A 1 480 ? -25.526 -4.464 -6.537 1.00 97.25 480 GLU A O 1
ATOM 3630 N N . LEU A 1 481 ? -23.374 -5.139 -6.547 1.00 97.94 481 LEU A N 1
ATOM 3631 C CA . LEU A 1 481 ? -23.040 -4.777 -7.910 1.00 97.94 481 LEU A CA 1
ATOM 3632 C C . LEU A 1 481 ? -23.128 -6.049 -8.743 1.00 97.94 481 LEU A C 1
ATOM 3634 O O . LEU A 1 481 ? -22.365 -6.985 -8.504 1.00 97.94 481 LEU A O 1
ATOM 3638 N N . THR A 1 482 ? -24.012 -6.078 -9.733 1.00 97.38 482 THR A N 1
ATOM 3639 C CA . THR A 1 482 ? -24.181 -7.232 -10.622 1.00 97.38 482 THR A CA 1
ATOM 3640 C C . THR A 1 482 ? -23.894 -6.829 -12.059 1.00 97.38 482 THR A C 1
ATOM 3642 O O . THR A 1 482 ? -24.343 -5.791 -12.533 1.00 97.38 482 THR A O 1
ATOM 3645 N N . SER A 1 483 ? -23.120 -7.651 -12.760 1.00 97.38 483 SER A N 1
ATOM 3646 C CA . SER A 1 483 ? -22.806 -7.491 -14.181 1.00 97.38 483 SER A CA 1
ATOM 3647 C C . SER A 1 483 ? -23.146 -8.765 -14.950 1.00 97.38 483 SER A C 1
ATOM 3649 O O . SER A 1 483 ? -23.466 -9.802 -14.368 1.00 97.38 483 SER A O 1
ATOM 3651 N N . ARG A 1 484 ? -22.922 -8.740 -16.265 1.00 93.69 484 ARG A N 1
ATOM 3652 C CA . ARG A 1 484 ? -23.024 -9.918 -17.145 1.00 93.69 484 ARG A CA 1
ATOM 3653 C C . ARG A 1 484 ? -22.078 -11.072 -16.760 1.00 93.69 484 ARG A C 1
ATOM 3655 O O . ARG A 1 484 ? -22.265 -12.197 -17.224 1.00 93.69 484 ARG A O 1
ATOM 3662 N N . ARG A 1 485 ? -21.048 -10.813 -15.946 1.00 94.69 485 ARG A N 1
ATOM 3663 C CA . ARG A 1 485 ? -19.991 -11.783 -15.593 1.00 94.69 485 ARG A CA 1
ATOM 3664 C C . ARG A 1 485 ? -20.140 -12.369 -14.195 1.00 94.69 485 ARG A C 1
ATOM 3666 O O . ARG A 1 485 ? -19.801 -13.531 -13.985 1.00 94.69 485 ARG A O 1
ATOM 3673 N N . GLY A 1 486 ? -20.653 -11.590 -13.252 1.00 94.19 486 GLY A N 1
ATOM 3674 C CA . GLY A 1 486 ? -20.687 -11.962 -11.844 1.00 94.19 486 GLY A CA 1
ATOM 3675 C C . GLY A 1 486 ? -21.208 -10.835 -10.969 1.00 94.19 486 GLY A C 1
ATOM 3676 O O . GLY A 1 486 ? -21.813 -9.884 -11.470 1.00 94.19 486 GLY A O 1
ATOM 3677 N N . ARG A 1 487 ? -20.944 -10.947 -9.666 1.00 95.44 487 ARG A N 1
ATOM 3678 C CA . ARG A 1 487 ? -21.365 -9.976 -8.654 1.00 95.44 487 ARG A CA 1
ATOM 3679 C C . ARG A 1 487 ? -20.255 -9.633 -7.665 1.00 95.44 487 ARG A C 1
ATOM 3681 O O . ARG A 1 487 ? -19.354 -10.445 -7.446 1.00 95.44 487 ARG A O 1
ATOM 3688 N N . ALA A 1 488 ? -20.374 -8.468 -7.041 1.00 96.06 488 ALA A N 1
ATOM 3689 C CA . ALA A 1 488 ? -19.592 -8.038 -5.888 1.00 96.06 488 ALA A CA 1
ATOM 3690 C C . ALA A 1 488 ? -20.517 -7.368 -4.861 1.00 96.06 488 ALA A C 1
ATOM 3692 O O . ALA A 1 488 ? -21.491 -6.733 -5.253 1.00 96.06 488 ALA A O 1
ATOM 3693 N N . VAL A 1 489 ? -20.226 -7.499 -3.567 1.00 95.44 489 VAL A N 1
ATOM 3694 C CA . VAL A 1 489 ? -21.020 -6.892 -2.488 1.00 95.44 489 VAL A CA 1
ATOM 3695 C C . VAL A 1 489 ? -20.112 -6.021 -1.638 1.00 95.44 489 VAL A C 1
ATOM 3697 O O . VAL A 1 489 ? -19.149 -6.516 -1.060 1.00 95.44 489 VAL A O 1
ATOM 3700 N N . VAL A 1 490 ? -20.396 -4.724 -1.573 1.00 95.62 490 VAL A N 1
ATOM 3701 C CA . VAL A 1 490 ? -19.571 -3.739 -0.858 1.00 95.62 490 VAL A CA 1
ATOM 3702 C C . VAL A 1 490 ? -20.460 -2.663 -0.222 1.00 95.62 490 VAL A C 1
ATOM 3704 O O . VAL A 1 490 ? -21.549 -2.408 -0.736 1.00 95.62 490 VAL A O 1
ATOM 3707 N N . PRO A 1 491 ? -20.044 -2.042 0.896 1.00 96.00 491 PRO A N 1
ATOM 3708 C CA . PRO A 1 491 ? -20.830 -0.983 1.520 1.00 96.00 491 PRO A CA 1
ATOM 3709 C C . PRO A 1 491 ? -20.845 0.283 0.653 1.00 96.00 491 PRO A C 1
ATOM 3711 O O . PRO A 1 491 ? -19.860 0.607 -0.017 1.00 96.00 491 PRO A O 1
ATOM 3714 N N . ALA A 1 492 ? -21.964 0.999 0.667 1.00 97.06 492 ALA A N 1
ATOM 3715 C CA . ALA A 1 492 ? -22.129 2.285 0.012 1.00 97.06 492 ALA A CA 1
ATOM 3716 C C . ALA A 1 492 ? -21.286 3.357 0.713 1.00 97.06 492 ALA A C 1
ATOM 3718 O O . ALA A 1 492 ? -21.284 3.446 1.936 1.00 97.06 492 ALA A O 1
ATOM 3719 N N . ALA A 1 493 ? -20.608 4.181 -0.079 1.00 97.44 493 ALA A N 1
ATOM 3720 C CA . ALA A 1 493 ? -20.007 5.440 0.337 1.00 97.44 493 ALA A CA 1
ATOM 3721 C C . ALA A 1 493 ? -20.738 6.574 -0.398 1.00 97.44 493 ALA A C 1
ATOM 3723 O O . ALA A 1 493 ? -20.483 6.829 -1.578 1.00 97.44 493 ALA A O 1
ATOM 3724 N N . VAL A 1 494 ? -21.701 7.223 0.252 1.00 97.25 494 VAL A N 1
ATOM 3725 C CA . VAL A 1 494 ? -22.525 8.254 -0.391 1.00 97.25 494 VAL A CA 1
ATOM 3726 C C . VAL A 1 494 ? -21.708 9.537 -0.532 1.00 97.25 494 VAL A C 1
ATOM 3728 O O . VAL A 1 494 ? -21.338 10.172 0.452 1.00 97.25 494 VAL A O 1
ATOM 3731 N N . SER A 1 495 ? -21.400 9.929 -1.770 1.00 95.38 495 SER A N 1
ATOM 3732 C CA . SER A 1 495 ? -20.498 11.048 -2.049 1.00 95.38 495 SER A CA 1
ATOM 3733 C C . SER A 1 495 ? -20.771 11.693 -3.406 1.00 95.38 495 SER A C 1
ATOM 3735 O O . SER A 1 495 ? -20.987 11.013 -4.405 1.00 95.38 495 SER A O 1
ATOM 3737 N N . ASP A 1 496 ? -20.688 13.021 -3.470 1.00 94.62 496 ASP A N 1
ATOM 3738 C CA . ASP A 1 496 ? -20.787 13.815 -4.704 1.00 94.62 496 ASP A CA 1
ATOM 3739 C C . ASP A 1 496 ? -19.492 13.810 -5.546 1.00 94.62 496 ASP A C 1
ATOM 3741 O O . ASP A 1 496 ? -19.394 14.466 -6.587 1.00 94.62 496 ASP A O 1
ATOM 3745 N N . ARG A 1 497 ? -18.477 13.041 -5.127 1.00 96.25 497 ARG A N 1
ATOM 3746 C CA . ARG A 1 497 ? -17.220 12.870 -5.869 1.00 96.25 497 ARG A CA 1
ATOM 3747 C C . ARG A 1 497 ? -17.403 12.143 -7.196 1.00 96.25 497 ARG A C 1
ATOM 3749 O O . ARG A 1 497 ? -16.582 12.329 -8.097 1.00 96.25 497 ARG A O 1
ATOM 3756 N N . VAL A 1 498 ? -18.439 11.317 -7.317 1.00 96.88 498 VAL A N 1
ATOM 3757 C CA . VAL A 1 498 ? -18.845 10.632 -8.552 1.00 96.88 498 VAL A CA 1
ATOM 3758 C C . VAL A 1 498 ? -20.100 11.290 -9.126 1.00 96.88 498 VAL A C 1
ATOM 3760 O O . VAL A 1 498 ? -20.851 11.926 -8.401 1.00 96.88 498 VAL A O 1
ATOM 3763 N N . ARG A 1 499 ? -20.324 11.178 -10.438 1.00 95.00 499 ARG A N 1
ATOM 3764 C CA . ARG A 1 499 ? -21.515 11.735 -11.107 1.00 95.00 499 ARG A CA 1
ATOM 3765 C C . ARG A 1 499 ? -22.729 10.820 -10.918 1.00 95.00 499 ARG A C 1
ATOM 3767 O O . ARG A 1 499 ? -22.556 9.621 -10.731 1.00 95.00 499 ARG A O 1
ATOM 3774 N N . GLU A 1 500 ? -23.937 11.360 -11.082 1.00 95.94 500 GLU A N 1
ATOM 3775 C CA . GLU A 1 500 ? -25.147 10.537 -11.244 1.00 95.94 500 GLU A CA 1
ATOM 3776 C C . GLU A 1 500 ? -24.958 9.474 -12.339 1.00 95.94 500 GLU A C 1
ATOM 3778 O O . GLU A 1 500 ? -24.450 9.765 -13.427 1.00 95.94 500 GLU A O 1
ATOM 3783 N N . GLY A 1 501 ? -25.366 8.240 -12.046 1.00 95.31 501 GLY A N 1
ATOM 3784 C CA . GLY A 1 501 ? -25.210 7.074 -12.914 1.00 95.31 501 GLY A CA 1
ATOM 3785 C C . GLY A 1 501 ? -23.796 6.481 -12.946 1.00 95.31 501 GLY A C 1
ATOM 3786 O O . GLY A 1 501 ? -23.585 5.481 -13.635 1.00 95.31 501 GLY A O 1
ATOM 3787 N N . ALA A 1 502 ? -22.830 7.051 -12.219 1.00 96.62 502 ALA A N 1
ATOM 3788 C CA . ALA A 1 502 ? -21.458 6.558 -12.139 1.00 96.62 502 ALA A CA 1
ATOM 3789 C C . ALA A 1 502 ? -21.104 6.097 -10.719 1.00 96.62 502 ALA A C 1
ATOM 3791 O O . ALA A 1 502 ? -21.489 6.705 -9.725 1.00 96.62 502 ALA A O 1
ATOM 3792 N N . LEU A 1 503 ? -20.312 5.032 -10.641 1.00 98.12 503 LEU A N 1
ATOM 3793 C CA . LEU A 1 503 ? -19.854 4.409 -9.405 1.00 98.12 503 LEU A CA 1
ATOM 3794 C C . LEU A 1 503 ? -18.334 4.303 -9.405 1.00 98.12 503 LEU A C 1
ATOM 3796 O O . LEU A 1 503 ? -17.704 4.170 -10.460 1.00 98.12 503 LEU A O 1
ATOM 3800 N N . PHE A 1 504 ? -17.741 4.279 -8.217 1.00 98.38 504 PHE A N 1
ATOM 3801 C CA . PHE A 1 504 ? -16.322 3.979 -8.056 1.00 98.38 504 PHE A CA 1
ATOM 3802 C C . PHE A 1 504 ? -16.092 2.960 -6.945 1.00 98.38 504 PHE A C 1
ATOM 3804 O O . PHE A 1 504 ? -16.521 3.179 -5.820 1.00 98.38 504 PHE A O 1
ATOM 3811 N N . ALA A 1 505 ? -15.352 1.887 -7.226 1.00 98.00 505 ALA A N 1
ATOM 3812 C CA . ALA A 1 505 ? -14.952 0.922 -6.203 1.00 98.00 505 ALA A CA 1
ATOM 3813 C C . ALA A 1 505 ? -13.439 0.616 -6.251 1.00 98.00 505 ALA A C 1
ATOM 3815 O O . ALA A 1 505 ? -12.887 0.329 -7.322 1.00 98.00 505 ALA A O 1
ATOM 3816 N N . PRO A 1 506 ? -12.722 0.650 -5.115 1.00 97.31 506 PRO A N 1
ATOM 3817 C CA . PRO A 1 506 ? -11.363 0.136 -5.042 1.00 97.31 506 PRO A CA 1
ATOM 3818 C C . PRO A 1 506 ? -11.315 -1.393 -5.193 1.00 97.31 506 PRO A C 1
ATOM 3820 O O . PRO A 1 506 ? -12.137 -2.107 -4.631 1.00 97.31 506 PRO A O 1
ATOM 3823 N N . PHE A 1 507 ? -10.306 -1.919 -5.897 1.00 96.50 507 PHE A N 1
ATOM 3824 C CA . PHE A 1 507 ? -10.193 -3.368 -6.172 1.00 96.50 507 PHE A CA 1
ATOM 3825 C C . PHE A 1 507 ? -9.347 -4.152 -5.149 1.00 96.50 507 PHE A C 1
ATOM 3827 O O . PHE A 1 507 ? -9.004 -5.306 -5.390 1.00 96.50 507 PHE A O 1
ATOM 3834 N N . HIS A 1 508 ? -8.929 -3.518 -4.050 1.00 96.88 508 HIS A N 1
ATOM 3835 C CA . HIS A 1 508 ? -7.903 -4.067 -3.155 1.00 96.88 508 HIS A CA 1
ATOM 3836 C C . HIS A 1 508 ? -8.342 -5.331 -2.412 1.00 96.88 508 HIS A C 1
ATOM 3838 O O . HIS A 1 508 ? -7.551 -6.265 -2.281 1.00 96.88 508 HIS A O 1
ATOM 3844 N N . TRP A 1 509 ? -9.585 -5.340 -1.930 1.00 95.12 509 TRP A N 1
ATOM 3845 C CA . TRP A 1 509 ? -10.152 -6.425 -1.136 1.00 95.12 509 TRP A CA 1
ATOM 3846 C C . TRP A 1 509 ? -10.644 -7.574 -2.019 1.00 95.12 509 TRP A C 1
ATOM 3848 O O . TRP A 1 509 ? -11.024 -7.394 -3.175 1.00 95.12 509 TRP A O 1
ATOM 3858 N N . ASN A 1 510 ? -10.592 -8.777 -1.463 1.00 91.44 510 ASN A N 1
ATOM 3859 C CA . ASN A 1 510 ? -10.841 -10.039 -2.148 1.00 91.44 510 ASN A CA 1
ATOM 3860 C C . ASN A 1 510 ? -11.268 -11.105 -1.121 1.00 91.44 510 ASN A C 1
ATOM 3862 O O . ASN A 1 510 ? -11.523 -10.779 0.039 1.00 91.44 510 ASN A O 1
ATOM 3866 N N . ASP A 1 511 ? -11.319 -12.368 -1.538 1.00 84.62 511 ASP A N 1
ATOM 3867 C CA . ASP A 1 511 ? -11.822 -13.490 -0.736 1.00 84.62 511 ASP A CA 1
ATOM 3868 C C . ASP A 1 511 ? -11.129 -13.666 0.619 1.00 84.62 511 ASP A C 1
ATOM 3870 O O . ASP A 1 511 ? -11.745 -14.159 1.563 1.00 84.62 511 ASP A O 1
ATOM 3874 N N . ARG A 1 512 ? -9.875 -13.219 0.760 1.00 83.31 512 ARG A N 1
ATOM 3875 C CA . ARG A 1 512 ? -9.174 -13.223 2.049 1.00 83.31 512 ARG A CA 1
ATOM 3876 C C . ARG A 1 512 ? -9.828 -12.310 3.093 1.00 83.31 512 ARG A C 1
ATOM 3878 O O . ARG A 1 512 ? -9.634 -12.518 4.288 1.00 83.31 512 ARG A O 1
ATOM 3885 N N . TYR A 1 513 ? -10.572 -11.299 2.653 1.00 84.88 513 TYR A N 1
ATOM 3886 C CA . TYR A 1 513 ? -11.200 -10.286 3.502 1.00 84.88 513 TYR A CA 1
ATOM 3887 C C . TYR A 1 513 ? -12.715 -10.466 3.641 1.00 84.88 513 TYR A C 1
ATOM 3889 O O . TYR A 1 513 ? -13.320 -9.834 4.503 1.00 84.88 513 TYR A O 1
ATOM 3897 N N . GLY A 1 514 ? -13.328 -11.315 2.816 1.00 83.88 514 GLY A N 1
ATOM 3898 C CA . GLY A 1 514 ? -14.763 -11.574 2.838 1.00 83.88 514 GLY A CA 1
ATOM 3899 C C . GLY A 1 514 ? -15.289 -12.097 1.505 1.00 83.88 514 GLY A C 1
ATOM 3900 O O . GLY A 1 514 ? -14.654 -11.960 0.458 1.00 83.88 514 GLY A O 1
ATOM 3901 N N . GLU A 1 515 ? -16.474 -12.698 1.547 1.00 83.81 515 GLU A N 1
ATOM 3902 C CA . GLU A 1 515 ? -17.151 -13.203 0.353 1.00 83.81 515 GLU A CA 1
ATOM 3903 C C . GLU A 1 515 ? -17.600 -12.038 -0.547 1.00 83.81 515 GLU A C 1
ATOM 3905 O O . GLU A 1 515 ? -18.037 -10.997 -0.062 1.00 83.81 515 GLU A O 1
ATOM 3910 N N . TYR A 1 516 ? -17.491 -12.212 -1.867 1.00 89.75 516 TYR A N 1
ATOM 3911 C CA . TYR A 1 516 ? -17.907 -11.231 -2.883 1.00 89.75 516 TYR A CA 1
ATOM 3912 C C . TYR A 1 516 ? -17.233 -9.849 -2.812 1.00 89.75 516 TYR A C 1
ATOM 3914 O O . TYR A 1 516 ? -17.725 -8.907 -3.428 1.00 89.75 516 TYR A O 1
ATOM 3922 N N . LEU A 1 517 ? -16.082 -9.712 -2.146 1.00 93.50 517 LEU A N 1
ATOM 3923 C CA . LEU A 1 517 ? -15.357 -8.432 -2.094 1.00 93.50 517 LEU A CA 1
ATOM 3924 C C . LEU A 1 517 ? -14.483 -8.161 -3.328 1.00 93.50 517 LEU A C 1
ATOM 3926 O O . LEU A 1 517 ? -14.074 -7.026 -3.565 1.00 93.50 517 LEU A O 1
ATOM 3930 N N . ALA A 1 518 ? -14.194 -9.188 -4.131 1.00 94.81 518 ALA A N 1
ATOM 3931 C CA . ALA A 1 518 ? -13.362 -9.061 -5.323 1.00 94.81 518 ALA A CA 1
ATOM 3932 C C . ALA A 1 518 ? -14.115 -8.342 -6.458 1.00 94.81 518 ALA A C 1
ATOM 3934 O O . ALA A 1 518 ? -14.736 -8.982 -7.306 1.00 94.81 518 ALA A O 1
ATOM 3935 N N . VAL A 1 519 ? -14.011 -7.011 -6.521 1.00 96.62 519 VAL A N 1
ATOM 3936 C CA . VAL A 1 519 ? -14.699 -6.161 -7.520 1.00 96.62 519 VAL A CA 1
ATOM 3937 C C . VAL A 1 519 ? -14.389 -6.566 -8.969 1.00 96.62 519 VAL A C 1
ATOM 3939 O O . VAL A 1 519 ? -15.224 -6.415 -9.856 1.00 96.62 519 VAL A O 1
ATOM 3942 N N . ASN A 1 520 ? -13.230 -7.171 -9.240 1.00 97.25 520 ASN A N 1
ATOM 3943 C CA . ASN A 1 520 ? -12.919 -7.692 -10.576 1.00 97.25 520 ASN A CA 1
ATOM 3944 C C . ASN A 1 520 ? -13.796 -8.886 -11.019 1.00 97.25 520 ASN A C 1
ATOM 3946 O O . ASN A 1 520 ? -13.715 -9.324 -12.166 1.00 97.25 520 ASN A O 1
ATOM 3950 N N . ALA A 1 521 ? -14.677 -9.391 -10.151 1.00 96.56 521 ALA A N 1
ATOM 3951 C CA . ALA A 1 521 ? -15.747 -10.309 -10.530 1.00 96.56 521 ALA A CA 1
ATOM 3952 C C . ALA A 1 521 ? -16.804 -9.668 -11.442 1.00 96.56 521 ALA A C 1
ATOM 3954 O O . ALA A 1 521 ? -17.471 -10.389 -12.182 1.00 96.56 521 ALA A O 1
ATOM 3955 N N . VAL A 1 522 ? -16.947 -8.336 -11.414 1.00 97.31 522 VAL A N 1
ATOM 3956 C CA . VAL A 1 522 ? -17.918 -7.624 -12.255 1.00 97.31 522 VAL A CA 1
ATOM 3957 C C . VAL A 1 522 ? -17.298 -6.917 -13.458 1.00 97.31 522 VAL A C 1
ATOM 3959 O O . VAL A 1 522 ? -18.012 -6.615 -14.409 1.00 97.31 522 VAL A O 1
ATOM 3962 N N . THR A 1 523 ? -15.985 -6.675 -13.468 1.00 97.19 523 THR A N 1
ATOM 3963 C CA . THR A 1 523 ? -15.321 -5.844 -14.490 1.00 97.19 523 THR A CA 1
ATOM 3964 C C . THR A 1 523 ? -15.262 -6.502 -15.868 1.00 97.19 523 THR A C 1
ATOM 3966 O O . THR A 1 523 ? -15.152 -7.724 -15.975 1.00 97.19 523 THR A O 1
ATOM 3969 N N . SER A 1 524 ? -15.339 -5.676 -16.918 1.00 94.38 524 SER A N 1
ATOM 3970 C CA . SER A 1 524 ? -15.328 -6.113 -18.317 1.00 94.38 524 SER A CA 1
ATOM 3971 C C . SER A 1 524 ? -13.966 -6.658 -18.740 1.00 94.38 524 SER A C 1
ATOM 3973 O O . SER A 1 524 ? -12.921 -6.066 -18.473 1.00 94.38 524 SER A O 1
ATOM 3975 N N . ASP A 1 525 ? -13.994 -7.792 -19.428 1.00 94.81 525 ASP A N 1
ATOM 3976 C CA . ASP A 1 525 ? -12.856 -8.446 -20.065 1.00 94.81 525 ASP A CA 1
ATOM 3977 C C . ASP A 1 525 ? -12.672 -8.040 -21.532 1.00 94.81 525 ASP A C 1
ATOM 3979 O O . ASP A 1 525 ? -11.788 -8.563 -22.210 1.00 94.81 525 ASP A O 1
ATOM 3983 N N . ALA A 1 526 ? -13.445 -7.069 -22.027 1.00 96.44 526 ALA A N 1
ATOM 3984 C CA . ALA A 1 526 ? -13.175 -6.450 -23.315 1.00 96.44 526 ALA A CA 1
ATOM 3985 C C . ALA A 1 526 ? -11.800 -5.762 -23.297 1.00 96.44 526 ALA A C 1
ATOM 3987 O O . ALA A 1 526 ? -11.432 -5.099 -22.324 1.00 96.44 526 ALA A O 1
ATOM 3988 N N . VAL A 1 527 ? -11.039 -5.911 -24.381 1.00 96.81 527 VAL A N 1
ATOM 3989 C CA . VAL A 1 527 ? -9.666 -5.401 -24.490 1.00 96.81 527 VAL A CA 1
ATOM 3990 C C . VAL A 1 527 ? -9.506 -4.426 -25.649 1.00 96.81 527 VAL A C 1
ATOM 3992 O O . VAL A 1 527 ? -10.199 -4.520 -26.661 1.00 96.81 527 VAL A O 1
ATOM 3995 N N . ASP A 1 528 ? -8.542 -3.514 -25.532 1.00 96.25 528 ASP A N 1
ATOM 3996 C CA . ASP A 1 528 ? -8.079 -2.724 -26.673 1.00 96.25 528 ASP A CA 1
ATOM 3997 C C . ASP A 1 528 ? -7.453 -3.649 -27.731 1.00 96.25 528 ASP A C 1
ATOM 3999 O O . ASP A 1 528 ? -6.588 -4.465 -27.402 1.00 96.25 528 ASP A O 1
ATOM 4003 N N . PRO A 1 529 ? -7.845 -3.540 -29.011 1.00 92.69 529 PRO A N 1
ATOM 4004 C CA . PRO A 1 529 ? -7.452 -4.503 -30.038 1.00 92.69 529 PRO A CA 1
ATOM 4005 C C . PRO A 1 529 ? -5.973 -4.414 -30.447 1.00 92.69 529 PRO A C 1
ATOM 4007 O O . PRO A 1 529 ? -5.511 -5.249 -31.223 1.00 92.69 529 PRO A O 1
ATOM 4010 N N . GLN A 1 530 ? -5.230 -3.403 -29.984 1.00 91.12 530 GLN A N 1
ATOM 4011 C CA . GLN A 1 530 ? -3.815 -3.213 -30.313 1.00 91.12 530 GLN A CA 1
ATOM 4012 C C . GLN A 1 530 ? -2.897 -3.542 -29.132 1.00 91.12 530 GLN A C 1
ATOM 4014 O O . GLN A 1 530 ? -1.856 -4.169 -29.313 1.00 91.12 530 GLN A O 1
ATOM 4019 N N . SER A 1 531 ? -3.261 -3.091 -27.934 1.00 92.75 531 SER A N 1
ATOM 4020 C CA . SER A 1 531 ? -2.483 -3.281 -26.706 1.00 92.75 531 SER A CA 1
ATOM 4021 C C . SER A 1 531 ? -2.915 -4.502 -25.897 1.00 92.75 531 SER A C 1
ATOM 4023 O O . SER A 1 531 ? -2.165 -4.948 -25.030 1.00 92.75 531 SER A O 1
ATOM 4025 N N . PHE A 1 532 ? -4.115 -5.026 -26.165 1.00 94.38 532 PHE A N 1
ATOM 4026 C CA . PHE A 1 532 ? -4.778 -6.091 -25.410 1.00 94.38 532 PHE A CA 1
ATOM 4027 C C . PHE A 1 532 ? -5.005 -5.763 -23.929 1.00 94.38 532 PHE A C 1
ATOM 4029 O O . PHE A 1 532 ? -5.165 -6.655 -23.094 1.00 94.38 532 PHE A O 1
ATOM 4036 N N . GLN A 1 533 ? -5.015 -4.474 -23.583 1.00 94.69 533 GLN A N 1
ATOM 4037 C CA . GLN A 1 533 ? -5.295 -4.024 -22.230 1.00 94.69 533 GLN A CA 1
ATOM 4038 C C . GLN A 1 533 ? -6.813 -4.034 -21.965 1.00 94.69 533 GLN A C 1
ATOM 4040 O O . GLN A 1 533 ? -7.556 -3.500 -22.787 1.00 94.69 533 GLN A O 1
ATOM 4045 N N . PRO A 1 534 ? -7.286 -4.610 -20.843 1.00 95.56 534 PRO A N 1
ATOM 4046 C CA . PRO A 1 534 ? -8.715 -4.693 -20.533 1.00 95.56 534 PRO A CA 1
ATOM 4047 C C . PRO A 1 534 ? -9.337 -3.371 -20.055 1.00 95.56 534 PRO A C 1
ATOM 4049 O O . PRO A 1 534 ? -8.675 -2.532 -19.425 1.00 95.56 534 PRO A O 1
ATOM 4052 N N . GLU A 1 535 ? -10.639 -3.227 -20.301 1.00 95.12 535 GLU A N 1
ATOM 4053 C CA . GLU A 1 535 ? -11.473 -2.069 -19.966 1.00 95.12 535 GLU A CA 1
ATOM 4054 C C . GLU A 1 535 ? -11.993 -2.107 -18.517 1.00 95.12 535 GLU A C 1
ATOM 4056 O O . GLU A 1 535 ? -13.173 -2.272 -18.227 1.00 95.12 535 GLU A O 1
ATOM 4061 N N . PHE A 1 536 ? -11.091 -1.904 -17.554 1.00 96.50 536 PHE A N 1
ATOM 4062 C CA . PHE A 1 536 ? -11.457 -1.847 -16.129 1.00 96.50 536 PHE A CA 1
ATOM 4063 C C . PHE A 1 536 ? -12.222 -0.581 -15.713 1.00 96.50 536 PHE A C 1
ATOM 4065 O O . PHE A 1 536 ? -12.724 -0.517 -14.588 1.00 96.50 536 PHE A O 1
ATOM 4072 N N . LYS A 1 537 ? -12.180 0.479 -16.529 1.00 96.31 537 LYS A N 1
ATOM 4073 C CA . LYS A 1 537 ? -12.655 1.824 -16.150 1.00 96.31 537 LYS A CA 1
ATOM 4074 C C . LYS A 1 537 ? -14.089 2.111 -16.576 1.00 96.31 537 LYS A C 1
ATOM 4076 O O . LYS A 1 537 ? -14.653 3.092 -16.098 1.00 96.31 537 LYS A O 1
ATOM 4081 N N . VAL A 1 538 ? -14.655 1.272 -17.442 1.00 95.19 538 VAL A N 1
ATOM 4082 C CA . VAL A 1 538 ? -16.027 1.394 -17.932 1.00 95.19 538 VAL A CA 1
ATOM 4083 C C . VAL A 1 538 ? -16.662 0.008 -17.924 1.00 95.19 538 VAL A C 1
ATOM 4085 O O . VAL A 1 538 ? -16.267 -0.876 -18.673 1.00 95.19 538 VAL A O 1
ATOM 4088 N N . CYS A 1 539 ? -17.616 -0.199 -17.025 1.00 94.75 539 CYS A N 1
ATOM 4089 C CA . CYS A 1 539 ? -18.320 -1.464 -16.888 1.00 94.75 539 CYS A CA 1
ATOM 4090 C C . CYS A 1 539 ? -19.775 -1.192 -16.525 1.00 94.75 539 CYS A C 1
ATOM 4092 O O . CYS A 1 539 ? -20.033 -0.543 -15.515 1.00 94.75 539 CYS A O 1
ATOM 4094 N N . ALA A 1 540 ? -20.723 -1.704 -17.305 1.00 97.38 540 ALA A N 1
ATOM 4095 C CA . ALA A 1 540 ? -22.135 -1.589 -16.966 1.00 97.38 540 ALA A CA 1
ATOM 4096 C C . ALA A 1 540 ? -22.491 -2.552 -15.824 1.00 97.38 540 ALA A C 1
ATOM 4098 O O . ALA A 1 540 ? -22.178 -3.746 -15.879 1.00 97.38 540 ALA A O 1
ATOM 4099 N N . VAL A 1 541 ? -23.145 -2.036 -14.786 1.00 98.31 541 VAL A N 1
ATOM 4100 C CA . VAL A 1 541 ? -23.624 -2.821 -13.646 1.00 98.31 541 VAL A CA 1
ATOM 4101 C C . VAL A 1 541 ? -25.052 -2.433 -13.273 1.00 98.31 541 VAL A C 1
ATOM 4103 O O . VAL A 1 541 ? -25.482 -1.292 -13.443 1.00 98.31 541 VAL A O 1
ATOM 4106 N N . ALA A 1 542 ? -25.789 -3.400 -12.744 1.00 97.56 542 ALA A N 1
ATOM 4107 C CA . ALA A 1 542 ? -26.969 -3.156 -11.937 1.00 97.56 542 ALA A CA 1
ATOM 4108 C C . ALA A 1 542 ? -26.538 -2.979 -10.481 1.00 97.56 542 ALA A C 1
ATOM 4110 O O . ALA A 1 542 ? -25.605 -3.640 -10.018 1.00 97.56 542 ALA A O 1
ATOM 4111 N N . VAL A 1 543 ? -27.237 -2.104 -9.766 1.00 97.19 543 VAL A N 1
ATOM 4112 C CA . VAL A 1 543 ? -27.054 -1.913 -8.329 1.00 97.19 543 VAL A CA 1
ATOM 4113 C C . VAL A 1 543 ? -28.354 -2.277 -7.648 1.00 97.19 543 VAL A C 1
ATOM 4115 O O . VAL A 1 543 ? -29.409 -1.749 -8.004 1.00 97.19 543 VAL A O 1
ATOM 4118 N N . ALA A 1 544 ? -28.273 -3.162 -6.666 1.00 93.94 544 ALA A N 1
ATOM 4119 C CA . ALA A 1 544 ? -29.389 -3.457 -5.791 1.00 93.94 544 ALA A CA 1
ATOM 4120 C C . ALA A 1 544 ? -28.956 -3.249 -4.337 1.00 93.94 544 ALA A C 1
ATOM 4122 O O . ALA A 1 544 ? -27.883 -3.733 -3.957 1.00 93.94 544 ALA A O 1
ATOM 4123 N N . PRO A 1 545 ? -29.779 -2.579 -3.508 1.00 92.88 545 PRO A N 1
ATOM 4124 C CA . PRO A 1 545 ? -29.618 -2.697 -2.074 1.00 92.88 545 PRO A CA 1
ATOM 4125 C C . PRO A 1 545 ? -29.774 -4.168 -1.733 1.00 92.88 545 PRO A C 1
ATOM 4127 O O . PRO A 1 545 ? -30.815 -4.783 -1.987 1.00 92.88 545 PRO A O 1
ATOM 4130 N N . VAL A 1 546 ? -28.725 -4.740 -1.173 1.00 88.00 546 VAL A N 1
ATOM 4131 C CA . VAL A 1 546 ? -28.858 -6.011 -0.495 1.00 88.00 546 VAL A CA 1
ATOM 4132 C C . VAL A 1 546 ? -28.970 -5.710 0.978 1.00 88.00 546 VAL A C 1
ATOM 4134 O O . VAL A 1 546 ? -28.325 -4.791 1.487 1.00 88.00 546 VAL A O 1
ATOM 4137 N N . PRO A 1 547 ? -29.730 -6.522 1.716 1.00 60.44 547 PRO A N 1
ATOM 4138 C CA . PRO A 1 547 ? -29.343 -6.720 3.084 1.00 60.44 547 PRO A CA 1
ATOM 4139 C C . PRO A 1 547 ? -27.869 -7.158 3.022 1.00 60.44 547 PRO A C 1
ATOM 4141 O O . PRO A 1 547 ? -27.569 -8.296 2.657 1.00 60.44 547 PRO A O 1
ATOM 4144 N N . VAL A 1 548 ? -26.942 -6.288 3.449 1.00 49.41 548 VAL A N 1
ATOM 4145 C CA . VAL A 1 548 ? -25.843 -6.772 4.306 1.00 49.41 548 VAL A CA 1
ATOM 4146 C C . VAL A 1 548 ? -26.512 -7.769 5.240 1.00 49.41 548 VAL A C 1
ATOM 4148 O O . VAL A 1 548 ? -27.631 -7.437 5.645 1.00 49.41 548 VAL A O 1
ATOM 4151 N N . PRO A 1 549 ? -25.954 -8.958 5.549 1.00 39.47 549 PRO A N 1
ATOM 4152 C CA . PRO A 1 549 ? -26.503 -9.793 6.607 1.00 39.47 549 PRO A CA 1
ATOM 4153 C C . PRO A 1 549 ? -26.948 -8.872 7.729 1.00 39.47 549 PRO A C 1
ATOM 4155 O O . PRO A 1 549 ? -26.118 -8.225 8.367 1.00 39.47 549 PRO A O 1
ATOM 4158 N N . ARG A 1 550 ? -28.268 -8.674 7.815 1.00 28.97 550 ARG A N 1
ATOM 4159 C CA . ARG A 1 550 ? -28.827 -7.706 8.738 1.00 28.97 550 ARG A CA 1
ATOM 4160 C C . ARG A 1 550 ? -28.350 -8.260 10.068 1.00 28.97 550 ARG A C 1
ATOM 4162 O O . ARG A 1 550 ? -28.402 -9.487 10.250 1.00 28.97 550 ARG A O 1
ATOM 4169 N N . GLU A 1 551 ? -27.891 -7.414 10.986 1.00 34.25 551 GLU A N 1
ATOM 4170 C CA . GLU A 1 551 ? -28.081 -7.784 12.384 1.00 34.25 551 GLU A CA 1
ATOM 4171 C C . GLU A 1 551 ? -29.488 -8.386 12.461 1.00 34.25 551 GLU A C 1
ATOM 4173 O O . GLU A 1 551 ? -30.426 -7.754 11.953 1.00 34.25 551 GLU A O 1
ATOM 4178 N N . PRO A 1 552 ? -29.624 -9.662 12.863 1.00 26.91 552 PRO A N 1
ATOM 4179 C CA . PRO A 1 552 ? -30.893 -10.354 12.733 1.00 26.91 552 PRO A CA 1
ATOM 4180 C C . PRO A 1 552 ? -31.961 -9.461 13.357 1.00 26.91 552 PRO A C 1
ATOM 4182 O O . PRO A 1 552 ? -31.741 -8.977 14.468 1.00 26.91 552 PRO A O 1
ATOM 4185 N N . GLU A 1 553 ? -33.057 -9.191 12.620 1.00 22.94 553 GLU A N 1
ATOM 4186 C CA . GLU A 1 553 ? -34.160 -8.369 13.138 1.00 22.94 553 GLU A CA 1
ATOM 4187 C C . GLU A 1 553 ? -34.422 -8.784 14.583 1.00 22.94 553 GLU A C 1
ATOM 4189 O O . GLU A 1 553 ? -34.439 -9.998 14.837 1.00 22.94 553 GLU A O 1
ATOM 4194 N N . PRO A 1 554 ? -34.579 -7.830 15.524 1.00 30.50 554 PRO A N 1
ATOM 4195 C CA . PRO A 1 554 ? -34.756 -8.168 16.919 1.00 30.50 554 PRO A CA 1
ATOM 4196 C C . PRO A 1 554 ? -35.948 -9.108 16.995 1.00 30.50 554 PRO A C 1
ATOM 4198 O O . PRO A 1 554 ? -37.100 -8.715 16.802 1.00 30.50 554 PRO A O 1
ATOM 4201 N N . VAL A 1 555 ? -35.654 -10.385 17.239 1.00 30.58 555 VAL A N 1
ATOM 4202 C CA . VAL A 1 555 ? -36.645 -11.355 17.670 1.00 30.58 555 VAL A CA 1
ATOM 4203 C C . VAL A 1 555 ? -37.316 -10.666 18.840 1.00 30.58 555 VAL A C 1
ATOM 4205 O O . VAL A 1 555 ? -36.598 -10.284 19.767 1.00 30.58 555 VAL A O 1
ATOM 4208 N N . ALA A 1 556 ? -38.629 -10.417 18.720 1.00 30.08 556 ALA A N 1
ATOM 4209 C CA . ALA A 1 556 ? -39.436 -9.704 19.705 1.00 30.08 556 ALA A CA 1
ATOM 4210 C C . ALA A 1 556 ? -38.841 -9.925 21.090 1.00 30.08 556 ALA A C 1
ATOM 4212 O O . ALA A 1 556 ? -38.721 -11.088 21.496 1.00 30.08 556 ALA A O 1
ATOM 4213 N N . ALA A 1 557 ? -38.361 -8.835 21.706 1.00 38.16 557 ALA A N 1
ATOM 4214 C CA . ALA A 1 557 ? -37.547 -8.895 22.909 1.00 38.16 557 ALA A CA 1
ATOM 4215 C C . ALA A 1 557 ? -38.138 -9.948 23.841 1.00 38.16 557 ALA A C 1
ATOM 4217 O O . ALA A 1 557 ? -39.327 -9.893 24.168 1.00 38.16 557 ALA A O 1
ATOM 4218 N N . ALA A 1 558 ? -37.341 -10.958 24.194 1.00 44.97 558 ALA A N 1
ATOM 4219 C CA . ALA A 1 558 ? -37.778 -11.905 25.197 1.00 44.97 558 ALA A CA 1
ATOM 4220 C C . ALA A 1 558 ? -38.125 -11.076 26.436 1.00 44.97 558 ALA A C 1
ATOM 4222 O O . ALA A 1 558 ? -37.258 -10.378 26.967 1.00 44.97 558 ALA A O 1
ATOM 4223 N N . ALA A 1 559 ? -39.407 -11.111 26.806 1.00 46.53 559 ALA A N 1
ATOM 4224 C CA . ALA A 1 559 ? -39.979 -10.417 27.948 1.00 46.53 559 ALA A CA 1
ATOM 4225 C C . ALA A 1 559 ? -38.998 -10.452 29.124 1.00 46.53 559 ALA A C 1
ATOM 4227 O O . ALA A 1 559 ? -38.447 -11.518 29.433 1.00 46.53 559 ALA A O 1
ATOM 4228 N N . HIS A 1 560 ? -38.763 -9.302 29.767 1.00 50.53 560 HIS A N 1
ATOM 4229 C CA . HIS A 1 560 ? -37.867 -9.242 30.919 1.00 50.53 560 HIS A CA 1
ATOM 4230 C C . HIS A 1 560 ? -38.291 -10.340 31.918 1.00 50.53 560 HIS A C 1
ATOM 4232 O O . HIS A 1 560 ? -39.490 -10.526 32.115 1.00 50.53 560 HIS A O 1
ATOM 4238 N N . PRO A 1 561 ? -37.390 -11.087 32.585 1.00 55.72 561 PRO A N 1
ATOM 4239 C CA . PRO A 1 561 ? -37.788 -12.208 33.449 1.00 55.72 561 PRO A CA 1
ATOM 4240 C C . PRO A 1 561 ? -38.845 -11.833 34.505 1.00 55.72 561 PRO A C 1
ATOM 4242 O O . PRO A 1 561 ? -39.677 -12.656 34.882 1.00 55.72 561 PRO A O 1
ATOM 4245 N N . LEU A 1 562 ? -38.864 -10.563 34.934 1.00 50.53 562 LEU A N 1
ATOM 4246 C CA . LEU A 1 562 ? -39.903 -10.010 35.809 1.00 50.53 562 LEU A CA 1
ATOM 4247 C C . LEU A 1 562 ? -41.299 -9.948 35.163 1.00 50.53 562 LEU A C 1
ATOM 4249 O O . LEU A 1 562 ? -42.281 -10.137 35.869 1.00 50.53 562 LEU A O 1
ATOM 4253 N N . GLU A 1 563 ? -41.425 -9.740 33.853 1.00 55.38 563 GLU A N 1
ATOM 4254 C CA . GLU A 1 563 ? -42.712 -9.790 33.145 1.00 55.38 563 GLU A CA 1
ATOM 4255 C C . GLU A 1 563 ? -43.321 -11.194 33.181 1.00 55.38 563 GLU A C 1
ATOM 4257 O O . GLU A 1 563 ? -44.532 -11.331 33.333 1.00 55.38 563 GLU A O 1
ATOM 4262 N N . ALA A 1 564 ? -42.497 -12.243 33.113 1.00 58.16 564 ALA A N 1
ATOM 4263 C CA . ALA A 1 564 ? -42.957 -13.617 33.305 1.00 58.16 564 ALA A CA 1
ATOM 4264 C C . ALA A 1 564 ? -43.333 -13.894 34.773 1.00 58.16 564 ALA A C 1
ATOM 4266 O O . ALA A 1 564 ? -44.320 -14.578 35.039 1.00 58.16 564 ALA A O 1
ATOM 4267 N N . VAL A 1 565 ? -42.588 -13.327 35.730 1.00 65.25 565 VAL A N 1
ATOM 4268 C CA . VAL A 1 565 ? -42.872 -13.442 37.174 1.00 65.25 565 VAL A CA 1
ATOM 4269 C C . VAL A 1 565 ? -44.163 -12.713 37.572 1.00 65.25 565 VAL A C 1
ATOM 4271 O O . VAL A 1 565 ? -44.907 -13.218 38.411 1.00 65.25 565 VAL A O 1
ATOM 4274 N N . PHE A 1 566 ? -44.456 -11.560 36.966 1.00 62.75 566 PHE A N 1
ATOM 4275 C CA . PHE A 1 566 ? -45.644 -10.748 37.260 1.00 62.75 566 PHE A CA 1
ATOM 4276 C C . PHE A 1 566 ? -46.800 -10.931 36.260 1.00 62.75 566 PHE A C 1
ATOM 4278 O O . PHE A 1 566 ? -47.846 -10.309 36.427 1.00 62.75 566 PHE A O 1
ATOM 4285 N N . GLY A 1 567 ? -46.651 -11.793 35.249 1.00 66.50 567 GLY A N 1
ATOM 4286 C CA . GLY A 1 567 ? -47.699 -12.089 34.262 1.00 66.50 567 GLY A CA 1
ATOM 4287 C C . GLY A 1 567 ? -48.009 -10.939 33.294 1.00 66.50 567 GLY A C 1
ATOM 4288 O O . GLY A 1 567 ? -49.139 -10.828 32.827 1.00 66.50 567 GLY A O 1
ATOM 4289 N N . LEU A 1 568 ? -47.029 -10.079 33.013 1.00 69.25 568 LEU A N 1
ATOM 4290 C CA . LEU A 1 568 ? -47.163 -8.887 32.165 1.00 69.25 568 LEU A CA 1
ATOM 4291 C C . LEU A 1 568 ? -46.817 -9.152 30.688 1.00 69.25 568 LEU A C 1
ATOM 4293 O O . LEU A 1 568 ? -47.046 -8.290 29.841 1.00 69.25 568 LEU A O 1
ATOM 4297 N N . ALA A 1 569 ? -46.299 -10.344 30.375 1.00 62.22 569 ALA A N 1
ATOM 4298 C CA . ALA A 1 569 ? -45.891 -10.719 29.026 1.00 62.22 569 ALA A CA 1
ATOM 4299 C C . ALA A 1 569 ? -47.069 -10.619 28.034 1.00 62.22 569 ALA A C 1
ATOM 4301 O O . ALA A 1 569 ? -48.062 -11.341 28.151 1.00 62.22 569 ALA A O 1
ATOM 4302 N N . GLY A 1 570 ? -46.939 -9.730 27.045 1.00 60.06 570 GLY A N 1
ATOM 4303 C CA . GLY A 1 570 ? -47.941 -9.512 25.999 1.00 60.06 570 GLY A CA 1
ATOM 4304 C C . GLY A 1 570 ? -49.008 -8.456 26.312 1.00 60.06 570 GLY A C 1
ATOM 4305 O O . GLY A 1 570 ? -49.982 -8.362 25.563 1.00 60.06 570 GLY A O 1
ATOM 4306 N N . GLN A 1 571 ? -48.861 -7.655 27.376 1.00 63.06 571 GLN A N 1
ATOM 4307 C CA . GLN A 1 571 ? -49.684 -6.451 27.521 1.00 63.06 571 GLN A CA 1
ATOM 4308 C C . GLN A 1 571 ? -49.297 -5.410 26.464 1.00 63.06 571 GLN A C 1
ATOM 4310 O O . GLN A 1 571 ? -48.144 -5.000 26.376 1.00 63.06 571 GLN A O 1
ATOM 4315 N N . ALA A 1 572 ? -50.272 -4.996 25.653 1.00 59.47 572 ALA A N 1
ATOM 4316 C CA . ALA A 1 572 ? -50.075 -3.962 24.646 1.00 59.47 572 ALA A CA 1
ATOM 4317 C C . ALA A 1 572 ? -49.928 -2.585 25.308 1.00 59.47 572 ALA A C 1
ATOM 4319 O O . ALA A 1 572 ? -50.709 -2.232 26.196 1.00 59.47 572 ALA A O 1
ATOM 4320 N N . GLU A 1 573 ? -48.947 -1.806 24.856 1.00 75.19 573 GLU A N 1
ATOM 4321 C CA . GLU A 1 573 ? -48.797 -0.409 25.257 1.00 75.19 573 GLU A CA 1
ATOM 4322 C C . GLU A 1 573 ? -50.026 0.409 24.811 1.00 75.19 573 GLU A C 1
ATOM 4324 O O . GLU A 1 573 ? -50.548 0.189 23.712 1.00 75.19 573 GLU A O 1
ATOM 4329 N N . PRO A 1 574 ? -50.523 1.348 25.635 1.00 78.69 574 PRO A N 1
ATOM 4330 C CA . PRO A 1 574 ? -51.671 2.165 25.273 1.00 78.69 574 PRO A CA 1
ATOM 4331 C C . PRO A 1 574 ? -51.348 3.121 24.117 1.00 78.69 574 PRO A C 1
ATOM 4333 O O . PRO A 1 574 ? -50.393 3.898 24.169 1.00 78.69 574 PRO A O 1
ATOM 4336 N N . GLU A 1 575 ? -52.193 3.134 23.084 1.00 82.94 575 GLU A N 1
ATOM 4337 C CA . GLU A 1 575 ? -52.068 4.100 21.991 1.00 82.94 575 GLU A CA 1
ATOM 4338 C C . GLU A 1 575 ? -52.496 5.505 22.442 1.00 82.94 575 GLU A C 1
ATOM 4340 O O . GLU A 1 575 ? -53.682 5.827 22.539 1.00 82.94 575 GLU A O 1
ATOM 4345 N N . LEU A 1 576 ? -51.514 6.382 22.666 1.00 84.94 576 LEU A N 1
ATOM 4346 C CA . LEU A 1 576 ? -51.769 7.775 23.035 1.00 84.94 576 LEU A CA 1
ATOM 4347 C C . LEU A 1 576 ? -52.361 8.575 21.866 1.00 84.94 576 LEU A C 1
ATOM 4349 O O . LEU A 1 576 ? -51.802 8.598 20.760 1.00 84.94 576 LEU A O 1
ATOM 4353 N N . GLY A 1 577 ? -53.438 9.315 22.130 1.00 85.94 577 GLY A N 1
ATOM 4354 C CA . GLY A 1 577 ? -54.079 10.205 21.162 1.00 85.94 577 GLY A CA 1
ATOM 4355 C C . GLY A 1 577 ? -53.283 11.490 20.891 1.00 85.94 577 GLY A C 1
ATOM 4356 O O . GLY A 1 577 ? -52.387 11.884 21.636 1.00 85.94 577 GLY A O 1
ATOM 4357 N N . GLY A 1 578 ? -53.633 12.222 19.827 1.00 79.75 578 GLY A N 1
ATOM 4358 C CA . GLY A 1 578 ? -52.886 13.421 19.404 1.00 79.75 578 GLY A CA 1
ATOM 4359 C C . GLY A 1 578 ? -52.846 14.579 20.420 1.00 79.75 578 GLY A C 1
ATOM 4360 O O . GLY A 1 578 ? -51.967 15.440 20.343 1.00 79.75 578 GLY A O 1
ATOM 4361 N N . THR A 1 579 ? -53.781 14.637 21.372 1.00 84.56 579 THR A N 1
ATOM 4362 C CA . THR A 1 579 ? -53.757 15.618 22.477 1.00 84.56 579 THR A CA 1
ATOM 4363 C C . THR A 1 579 ? -52.829 15.163 23.608 1.00 84.56 579 THR A C 1
ATOM 4365 O O . THR A 1 579 ? -52.031 15.966 24.087 1.00 84.56 579 THR A O 1
ATOM 4368 N N . GLU A 1 580 ? -52.861 13.875 23.959 1.00 90.81 580 GLU A N 1
ATOM 4369 C CA . GLU A 1 580 ? -51.987 13.250 24.963 1.00 90.81 580 GLU A CA 1
ATOM 4370 C C . GLU A 1 580 ? -50.516 13.335 24.543 1.00 90.81 580 GLU A C 1
ATOM 4372 O O . GLU A 1 580 ? -49.685 13.809 25.313 1.00 90.81 580 GLU A O 1
ATOM 4377 N N . ARG A 1 581 ? -50.193 13.012 23.280 1.00 84.94 581 ARG A N 1
ATOM 4378 C CA . ARG A 1 581 ? -48.819 13.120 22.749 1.00 84.94 581 ARG A CA 1
ATOM 4379 C C . ARG A 1 581 ? -48.272 14.545 22.803 1.00 84.94 581 ARG A C 1
ATOM 4381 O O . ARG A 1 581 ? -47.111 14.745 23.146 1.00 84.94 581 ARG A O 1
ATOM 4388 N N . ARG A 1 582 ? -49.099 15.549 22.480 1.00 84.00 582 ARG A N 1
ATOM 4389 C CA . ARG A 1 582 ? -48.687 16.964 22.529 1.00 84.00 582 ARG A CA 1
ATOM 4390 C C . ARG A 1 582 ? -48.446 17.441 23.956 1.00 84.00 582 ARG A C 1
ATOM 4392 O O . ARG A 1 582 ? -47.480 18.163 24.185 1.00 84.00 582 ARG A O 1
ATOM 4399 N N . TYR A 1 583 ? -49.284 17.025 24.905 1.00 91.88 583 TYR A N 1
ATOM 4400 C CA . TYR A 1 583 ? -49.057 17.326 26.316 1.00 91.88 583 TYR A CA 1
ATOM 4401 C C . TYR A 1 583 ? -47.798 16.622 26.841 1.00 91.88 583 TYR A C 1
ATOM 4403 O O . TYR A 1 583 ? -46.969 17.274 27.471 1.00 91.88 583 TYR A O 1
ATOM 4411 N N . LEU A 1 584 ? -47.607 15.333 26.522 1.00 88.69 584 LEU A N 1
ATOM 4412 C CA . LEU A 1 584 ? -46.429 14.563 26.936 1.00 88.69 584 LEU A CA 1
ATOM 4413 C C . LEU A 1 584 ? -45.132 15.163 26.398 1.00 88.69 584 LEU A C 1
ATOM 4415 O O . LEU A 1 584 ? -44.174 15.313 27.144 1.00 88.69 584 LEU A O 1
ATOM 4419 N N . ALA A 1 585 ? -45.113 15.567 25.126 1.00 81.44 585 ALA A N 1
ATOM 4420 C CA . ALA A 1 585 ? -43.954 16.216 24.523 1.00 81.44 585 ALA A CA 1
ATOM 4421 C C . ALA A 1 585 ? -43.583 17.522 25.250 1.00 81.44 585 ALA A C 1
ATOM 4423 O O . ALA A 1 585 ? -42.405 17.785 25.484 1.00 81.44 585 ALA A O 1
ATOM 4424 N N . GLY A 1 586 ? -44.578 18.323 25.652 1.00 86.88 586 GLY A N 1
ATOM 4425 C CA . GLY A 1 586 ? -44.357 19.519 26.471 1.00 86.88 586 GLY A CA 1
ATOM 4426 C C . GLY A 1 586 ? -43.841 19.192 27.876 1.00 86.88 586 GLY A C 1
ATOM 4427 O O . GLY A 1 586 ? -42.912 19.839 28.354 1.00 86.88 586 GLY A O 1
ATOM 4428 N N . PHE A 1 587 ? -44.399 18.158 28.509 1.00 86.75 587 PHE A N 1
ATOM 4429 C CA . PHE A 1 587 ? -43.983 17.681 29.829 1.00 86.75 587 PHE A CA 1
ATOM 4430 C C . PHE A 1 587 ? -42.527 17.177 29.826 1.00 86.75 587 PHE A C 1
ATOM 4432 O O . PHE A 1 587 ? -41.729 17.603 30.657 1.00 86.75 587 PHE A O 1
ATOM 4439 N N . VAL A 1 588 ? -42.143 16.367 28.832 1.00 82.69 588 VAL A N 1
ATOM 4440 C CA . VAL A 1 588 ? -40.772 15.851 28.659 1.00 82.69 588 VAL A CA 1
ATOM 4441 C C . VAL A 1 588 ? -39.772 16.974 28.384 1.00 82.69 588 VAL A C 1
ATOM 4443 O O . VAL A 1 588 ? -38.696 16.984 28.978 1.00 82.69 588 VAL A O 1
ATOM 4446 N N . ARG A 1 589 ? -40.118 17.969 27.554 1.00 80.62 589 ARG A N 1
ATOM 4447 C CA . ARG A 1 589 ? -39.237 19.134 27.355 1.00 80.62 589 ARG A CA 1
ATOM 4448 C C . ARG A 1 589 ? -39.024 19.938 28.639 1.00 80.62 589 ARG A C 1
ATOM 4450 O O . ARG A 1 589 ? -37.930 20.453 28.849 1.00 80.62 589 ARG A O 1
ATOM 4457 N N . GLY A 1 590 ? -40.035 20.022 29.505 1.00 81.56 590 GLY A N 1
ATOM 4458 C CA . GLY A 1 590 ? -39.895 20.614 30.837 1.00 81.56 590 GLY A CA 1
ATOM 4459 C C . GLY A 1 590 ? -38.879 19.867 31.705 1.00 81.56 590 GLY A C 1
ATOM 4460 O O . GLY A 1 590 ? -38.022 20.504 32.310 1.00 81.56 590 GLY A O 1
ATOM 4461 N N . LEU A 1 591 ? -38.919 18.528 31.696 1.00 79.06 591 LEU A N 1
ATOM 4462 C CA . LEU A 1 591 ? -37.952 17.685 32.413 1.00 79.06 591 LEU A CA 1
ATOM 4463 C C . LEU A 1 591 ? -36.523 17.825 31.872 1.00 79.06 591 LEU A C 1
ATOM 4465 O O . LEU A 1 591 ? -35.576 17.744 32.639 1.00 79.06 591 LEU A O 1
ATOM 4469 N N . GLN A 1 592 ? -36.342 18.057 30.571 1.00 71.25 592 GLN A N 1
ATOM 4470 C CA . GLN A 1 592 ? -35.010 18.281 29.990 1.00 71.25 592 GLN A CA 1
ATOM 4471 C C . GLN A 1 592 ? -34.430 19.649 30.366 1.00 71.25 592 GLN A C 1
ATOM 4473 O O . GLN A 1 592 ? -33.236 19.766 30.619 1.00 71.25 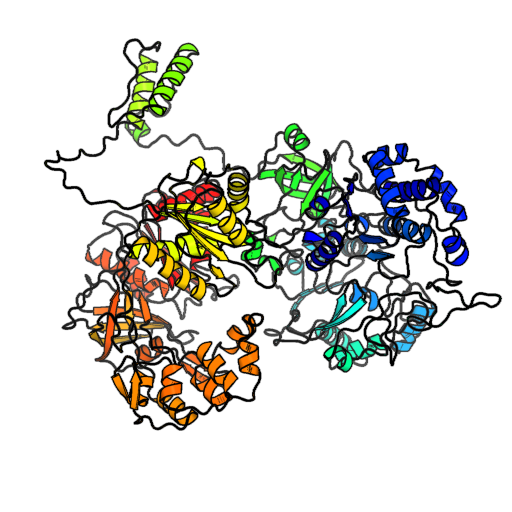592 GLN A O 1
ATOM 4478 N N . ALA A 1 593 ? -35.271 20.685 30.411 1.00 70.62 593 ALA A N 1
ATOM 4479 C CA . ALA A 1 593 ? -34.845 22.030 30.791 1.00 70.62 593 ALA A CA 1
ATOM 4480 C C . ALA A 1 593 ? -34.571 22.162 32.301 1.00 70.62 593 ALA A C 1
ATOM 4482 O O . ALA A 1 593 ? -33.733 22.967 32.702 1.00 70.62 593 ALA A O 1
ATOM 4483 N N . ALA A 1 594 ? -35.276 21.387 33.129 1.00 67.56 594 ALA A N 1
ATOM 4484 C CA . ALA A 1 594 ? -35.086 21.316 34.574 1.00 67.56 594 ALA A CA 1
ATOM 4485 C C . ALA A 1 594 ? -35.212 19.852 35.047 1.00 67.56 594 ALA A C 1
ATOM 4487 O O . ALA A 1 594 ? -36.313 19.416 35.401 1.00 67.56 594 ALA A O 1
ATOM 4488 N N . PRO A 1 595 ? -34.104 19.085 35.036 1.00 73.25 595 PRO A N 1
ATOM 4489 C CA . PRO A 1 595 ? -34.101 17.682 35.437 1.00 73.25 595 PRO A CA 1
ATOM 4490 C C . PRO A 1 595 ? -34.573 17.505 36.885 1.00 73.25 595 PRO A C 1
ATOM 4492 O O . PRO A 1 595 ? -34.180 18.290 37.752 1.00 73.25 595 PRO A O 1
ATOM 4495 N N . PRO A 1 596 ? -35.411 16.496 37.178 1.00 65.00 596 PRO A N 1
ATOM 4496 C CA . PRO A 1 596 ? -35.921 16.288 38.525 1.00 65.00 596 PRO A CA 1
ATOM 4497 C C . PRO A 1 596 ? -34.809 15.796 39.468 1.00 65.00 596 PRO A C 1
ATOM 4499 O O . PRO A 1 596 ? -34.183 14.765 39.231 1.00 65.00 596 PRO A O 1
ATOM 4502 N N . ASP A 1 597 ? -34.583 16.536 40.555 1.00 62.84 597 ASP A N 1
ATOM 4503 C CA . ASP A 1 597 ? -33.558 16.250 41.564 1.00 62.84 597 ASP A CA 1
ATOM 4504 C C . ASP A 1 597 ? -34.060 15.212 42.581 1.00 62.84 597 ASP A C 1
ATOM 4506 O O . ASP A 1 597 ? -34.712 15.537 43.575 1.00 62.84 597 ASP A O 1
ATOM 4510 N N . GLY A 1 598 ? -33.841 13.930 42.281 1.00 63.91 598 GLY A N 1
ATOM 4511 C CA . GLY A 1 598 ? -34.115 12.817 43.199 1.00 63.91 598 GLY A CA 1
ATOM 4512 C C . GLY A 1 598 ? -35.596 12.498 43.457 1.00 63.91 598 GLY A C 1
ATOM 4513 O O . GLY A 1 598 ? -35.893 11.619 44.267 1.00 63.91 598 GLY A O 1
ATOM 4514 N N . VAL A 1 599 ? -36.529 13.169 42.773 1.00 72.00 599 VAL A N 1
ATOM 4515 C CA . VAL A 1 599 ? -37.979 12.927 42.871 1.00 72.00 599 VAL A CA 1
ATOM 4516 C C . VAL A 1 599 ? -38.507 12.397 41.542 1.00 72.00 599 VAL A C 1
ATOM 4518 O O . VAL A 1 599 ? -38.207 12.947 40.490 1.00 72.00 599 VAL A O 1
ATOM 4521 N N . VAL A 1 600 ? -39.335 11.352 41.577 1.00 81.12 600 VAL A N 1
ATOM 4522 C CA . VAL A 1 600 ? -39.980 10.823 40.367 1.00 81.12 600 VAL A CA 1
ATOM 4523 C C . VAL A 1 600 ? -40.995 11.846 39.843 1.00 81.12 600 VAL A C 1
ATOM 4525 O O . VAL A 1 600 ? -41.952 12.156 40.560 1.00 81.12 600 VAL A O 1
ATOM 4528 N N . PRO A 1 601 ? -40.834 12.374 38.618 1.00 84.06 601 PRO A N 1
ATOM 4529 C CA . PRO A 1 601 ? -41.844 13.234 38.023 1.00 84.06 601 PRO A CA 1
ATOM 4530 C C . PRO A 1 601 ? -43.094 12.413 37.686 1.00 84.06 601 PRO A C 1
ATOM 4532 O O . PRO A 1 601 ? -42.988 11.323 37.130 1.00 84.06 601 PRO A O 1
ATOM 4535 N N . VAL A 1 602 ? -44.275 12.950 37.998 1.00 89.25 602 VAL A N 1
ATOM 4536 C CA . VAL A 1 602 ? -45.575 12.332 37.681 1.00 89.25 602 VAL A CA 1
ATOM 4537 C C . VAL A 1 602 ? -46.476 13.327 36.963 1.00 89.25 602 VAL A C 1
ATOM 4539 O O . VAL A 1 602 ? -46.401 14.539 37.202 1.00 89.25 602 VAL A O 1
ATOM 4542 N N . LEU A 1 603 ? -47.334 12.826 36.081 1.00 88.19 603 LEU A N 1
ATOM 4543 C CA . LEU A 1 603 ? -48.347 13.618 35.408 1.00 88.19 603 LEU A CA 1
ATOM 4544 C C . LEU A 1 603 ? -49.312 14.211 36.452 1.00 88.19 603 LEU A C 1
ATOM 4546 O O . LEU A 1 603 ? -49.828 13.503 37.320 1.00 88.19 603 LEU A O 1
ATOM 4550 N N . PRO A 1 604 ? -49.591 15.525 36.404 1.00 84.81 604 PRO A N 1
ATOM 4551 C CA . PRO A 1 604 ? -50.487 16.143 37.369 1.00 84.81 604 PRO A CA 1
ATOM 4552 C C . PRO A 1 604 ? -51.937 15.656 37.173 1.00 84.81 604 PRO A C 1
ATOM 4554 O O . PRO A 1 604 ? -52.341 15.393 36.040 1.00 84.81 604 PRO A O 1
ATOM 4557 N N . PRO A 1 605 ? -52.786 15.656 38.223 1.00 76.06 605 PRO A N 1
ATOM 4558 C CA . PRO A 1 605 ? -54.166 15.145 38.158 1.00 76.06 605 PRO A CA 1
ATOM 4559 C C . PRO A 1 605 ? -55.095 15.816 37.126 1.00 76.06 605 PRO A C 1
ATOM 4561 O O . PRO A 1 605 ? -56.194 15.329 36.884 1.00 76.06 605 PRO A O 1
ATOM 4564 N N . GLY A 1 606 ? -54.688 16.953 36.548 1.00 80.19 606 GLY A N 1
ATOM 4565 C CA . GLY A 1 606 ? -55.403 17.661 35.480 1.00 80.19 606 GLY A CA 1
ATOM 4566 C C . GLY A 1 606 ? -54.820 17.458 34.076 1.00 80.19 606 GLY A C 1
ATOM 4567 O O . GLY A 1 606 ? -55.229 18.168 33.156 1.00 80.19 606 GLY A O 1
ATOM 4568 N N . ALA A 1 607 ? -53.843 16.561 33.902 1.00 86.81 607 ALA A N 1
ATOM 4569 C CA . ALA A 1 607 ? -53.275 16.247 32.595 1.00 86.81 607 ALA A CA 1
ATOM 4570 C C . ALA A 1 607 ? -54.360 15.646 31.677 1.00 86.81 607 ALA A C 1
ATOM 4572 O O . ALA A 1 607 ? -55.198 14.874 32.146 1.00 86.81 607 ALA A O 1
ATOM 4573 N N . PRO A 1 608 ? -54.379 15.982 30.373 1.00 90.25 608 PRO A N 1
ATOM 4574 C CA . PRO A 1 608 ? -55.424 15.565 29.441 1.00 90.25 608 PRO A CA 1
ATOM 4575 C C . PRO A 1 608 ? -55.228 14.110 28.979 1.00 90.25 608 PRO A C 1
ATOM 4577 O O . PRO A 1 608 ? -55.188 13.853 27.779 1.00 90.25 608 PRO A O 1
ATOM 4580 N N . PHE A 1 609 ? -55.082 13.185 29.929 1.00 91.75 609 PHE A N 1
ATOM 4581 C CA . PHE A 1 609 ? -54.897 11.753 29.716 1.00 91.75 609 PHE A CA 1
ATOM 4582 C C . PHE A 1 609 ? -56.095 10.968 30.233 1.00 91.75 609 PHE A C 1
ATOM 4584 O O . PHE A 1 609 ? -56.675 11.305 31.269 1.00 91.75 609 PHE A O 1
ATOM 4591 N N . ALA A 1 610 ? -56.441 9.882 29.544 1.00 87.19 610 ALA A N 1
ATOM 4592 C CA . ALA A 1 610 ? -57.295 8.866 30.147 1.00 87.19 610 ALA A CA 1
ATOM 4593 C C . ALA A 1 610 ? -56.599 8.277 31.397 1.00 87.19 610 ALA A C 1
ATOM 4595 O O . ALA A 1 610 ? -55.376 8.114 31.377 1.00 87.19 610 ALA A O 1
ATOM 4596 N N . PRO A 1 611 ? -57.328 7.918 32.474 1.00 82.44 611 PRO A N 1
ATOM 4597 C CA . PRO A 1 611 ? -56.715 7.445 33.722 1.00 82.44 611 PRO A CA 1
ATOM 4598 C C . PRO A 1 611 ? -55.743 6.269 33.538 1.00 82.44 611 PRO A C 1
ATOM 4600 O O . PRO A 1 611 ? -54.706 6.201 34.194 1.00 82.44 611 PRO A O 1
ATOM 4603 N N . GLU A 1 612 ? -56.052 5.367 32.608 1.00 79.88 612 GLU A N 1
ATOM 4604 C CA . GLU A 1 612 ? -55.240 4.187 32.291 1.00 79.88 612 GLU A CA 1
ATOM 4605 C C . GLU A 1 612 ? -53.942 4.566 31.553 1.00 79.88 612 GLU A C 1
ATOM 4607 O O . GLU A 1 612 ? -52.874 4.048 31.873 1.00 79.88 612 GLU A O 1
ATOM 4612 N N . HIS A 1 613 ? -54.004 5.543 30.641 1.00 89.06 613 HIS A N 1
ATOM 4613 C CA . HIS A 1 613 ? -52.836 6.068 29.926 1.00 89.06 613 HIS A CA 1
ATOM 4614 C C . HIS A 1 613 ? -51.923 6.875 30.852 1.00 89.06 613 HIS A C 1
ATOM 4616 O O . HIS A 1 613 ? -50.705 6.734 30.789 1.00 89.06 613 HIS A O 1
ATOM 4622 N N . ALA A 1 614 ? -52.507 7.685 31.743 1.00 86.94 614 ALA A N 1
ATOM 4623 C CA . ALA A 1 614 ? -51.751 8.419 32.754 1.00 86.94 614 ALA A CA 1
ATOM 4624 C C . ALA A 1 614 ? -50.985 7.454 33.671 1.00 86.94 614 ALA A C 1
ATOM 4626 O O . ALA A 1 614 ? -49.795 7.637 33.896 1.00 86.94 614 ALA A O 1
ATOM 4627 N N . THR A 1 615 ? -51.647 6.380 34.113 1.00 83.31 615 THR A N 1
ATOM 4628 C CA . THR A 1 615 ? -51.036 5.344 34.961 1.00 83.31 615 THR A CA 1
ATOM 4629 C C . THR A 1 615 ? -49.877 4.639 34.255 1.00 83.31 615 THR A C 1
ATOM 4631 O O . THR A 1 615 ? -48.848 4.384 34.877 1.00 83.31 615 THR A O 1
ATOM 4634 N N . TRP A 1 616 ? -50.016 4.344 32.958 1.00 86.38 616 TRP A N 1
ATOM 4635 C CA . TRP A 1 616 ? -48.930 3.758 32.171 1.00 86.38 616 TRP A CA 1
ATOM 4636 C C . TRP A 1 616 ? -47.736 4.716 32.053 1.00 86.38 616 TRP A C 1
ATOM 4638 O O . TRP A 1 616 ? -46.610 4.319 32.342 1.00 86.38 616 TRP A O 1
ATOM 4648 N N . VAL A 1 617 ? -47.976 5.991 31.725 1.00 87.69 617 VAL A N 1
ATOM 4649 C CA . VAL A 1 617 ? -46.909 7.002 31.620 1.00 87.69 617 VAL A CA 1
ATOM 4650 C C . VAL A 1 617 ? -46.207 7.221 32.964 1.00 87.69 617 VAL A C 1
ATOM 4652 O O . VAL A 1 617 ? -44.980 7.223 33.012 1.00 87.69 617 VAL A O 1
ATOM 4655 N N . ASP A 1 618 ? -46.953 7.344 34.061 1.00 88.00 618 ASP A N 1
ATOM 4656 C CA . ASP A 1 618 ? -46.376 7.498 35.401 1.00 88.00 618 ASP A CA 1
ATOM 4657 C C . ASP A 1 618 ? -45.602 6.248 35.842 1.00 88.00 618 ASP A C 1
ATOM 4659 O O . ASP A 1 618 ? -44.585 6.363 36.522 1.00 88.00 618 ASP A O 1
ATOM 4663 N N . GLY A 1 619 ? -46.031 5.053 35.419 1.00 80.25 619 GLY A N 1
ATOM 4664 C CA . GLY A 1 619 ? -45.304 3.800 35.633 1.00 80.25 619 GLY A CA 1
ATOM 4665 C C . GLY A 1 619 ? -43.968 3.750 34.886 1.00 80.25 619 GLY A C 1
ATOM 4666 O O . GLY A 1 619 ? -42.960 3.330 35.457 1.00 80.25 619 GLY A O 1
ATOM 4667 N N . VAL A 1 620 ? -43.934 4.240 33.643 1.00 79.62 620 VAL A N 1
ATOM 4668 C CA . VAL A 1 620 ? -42.696 4.388 32.860 1.00 79.62 620 VAL A CA 1
ATOM 4669 C C . VAL A 1 620 ? -41.766 5.411 33.520 1.00 79.62 620 VAL A C 1
ATOM 4671 O O . VAL A 1 620 ? -40.593 5.113 33.746 1.00 79.62 620 VAL A O 1
ATOM 4674 N N . LEU A 1 621 ? -42.281 6.581 33.913 1.00 82.00 621 LEU A N 1
ATOM 4675 C CA . LEU A 1 621 ? -41.497 7.604 34.616 1.00 82.00 621 LEU A CA 1
ATOM 4676 C C . LEU A 1 621 ? -40.975 7.089 35.963 1.00 82.00 621 LEU A C 1
ATOM 4678 O O . LEU A 1 621 ? -39.815 7.319 36.300 1.00 82.00 621 LEU A O 1
ATOM 4682 N N . ALA A 1 622 ? -41.769 6.322 36.707 1.00 75.00 622 ALA A N 1
ATOM 4683 C CA . ALA A 1 622 ? -41.297 5.647 37.907 1.00 75.00 622 ALA A CA 1
ATOM 4684 C C . ALA A 1 622 ? -40.153 4.678 37.586 1.00 75.00 622 ALA A C 1
ATOM 4686 O O . ALA A 1 622 ? -39.100 4.797 38.195 1.00 75.00 622 ALA A O 1
ATOM 4687 N N . GLY A 1 623 ? -40.271 3.796 36.591 1.00 70.88 623 GLY A N 1
ATOM 4688 C CA . GLY A 1 623 ? -39.173 2.893 36.211 1.00 70.88 623 GLY A CA 1
ATOM 4689 C C . GLY A 1 623 ? -37.881 3.618 35.803 1.00 70.88 623 GLY A C 1
ATOM 4690 O O . GLY A 1 623 ? -36.778 3.143 36.084 1.00 70.88 623 GLY A O 1
ATOM 4691 N N . MET A 1 624 ? -38.007 4.793 35.183 1.00 68.38 624 MET A N 1
ATOM 4692 C CA . MET A 1 624 ? -36.867 5.605 34.756 1.00 68.38 624 MET A CA 1
ATOM 4693 C C . MET A 1 624 ? -36.219 6.379 35.913 1.00 68.38 624 MET A C 1
ATOM 4695 O O . MET A 1 624 ? -34.990 6.419 36.003 1.00 68.38 624 MET A O 1
ATOM 4699 N N . PHE A 1 625 ? -37.026 6.959 36.808 1.00 69.38 625 PHE A N 1
ATOM 4700 C CA . PHE A 1 625 ? -36.583 7.940 37.806 1.00 69.38 625 PHE A CA 1
ATOM 4701 C C . PHE A 1 625 ? -36.676 7.457 39.268 1.00 69.38 625 PHE A C 1
ATOM 4703 O O . PHE A 1 625 ? -36.224 8.166 40.163 1.00 69.38 625 PHE A O 1
ATOM 4710 N N . SER A 1 626 ? -37.221 6.267 39.565 1.00 63.16 626 SER A N 1
ATOM 4711 C CA . SER A 1 626 ? -37.416 5.770 40.948 1.00 63.16 626 SER A CA 1
ATOM 4712 C C . SER A 1 626 ? -36.132 5.359 41.657 1.00 63.16 626 SER A C 1
ATOM 4714 O O . SER A 1 626 ? -36.170 4.985 42.831 1.00 63.16 626 SER A O 1
ATOM 4716 N N . ARG A 1 627 ? -34.992 5.387 40.965 1.00 57.31 627 ARG A N 1
ATOM 4717 C CA . ARG A 1 627 ? -33.688 5.150 41.579 1.00 57.31 627 ARG A CA 1
ATOM 4718 C C . ARG A 1 627 ? -33.285 6.390 42.361 1.00 57.31 627 ARG A C 1
ATOM 4720 O O . ARG A 1 627 ? -32.601 7.274 41.864 1.00 57.31 627 ARG A O 1
ATOM 4727 N N . SER A 1 628 ? -33.730 6.431 43.608 1.00 40.78 628 SER A N 1
ATOM 4728 C CA . SER A 1 628 ? -33.172 7.319 44.615 1.00 40.78 628 SER A CA 1
ATOM 4729 C C . SER A 1 628 ? -31.723 6.899 44.864 1.00 40.78 628 SER A C 1
ATOM 4731 O O . SER A 1 628 ? -31.477 5.762 45.273 1.00 40.78 628 SER A O 1
ATOM 4733 N N . SER A 1 629 ? -30.764 7.798 44.635 1.00 37.53 629 SER A N 1
ATOM 4734 C CA . SER A 1 629 ? -29.433 7.650 45.230 1.00 37.53 629 SER A CA 1
ATOM 4735 C C . SER A 1 629 ? -29.601 7.480 46.746 1.00 37.53 629 SER A C 1
ATOM 4737 O O . SER A 1 629 ? -30.404 8.208 47.339 1.00 37.53 629 SER A O 1
ATOM 4739 N N . PRO A 1 630 ? -28.898 6.537 47.400 1.00 35.59 630 PRO A N 1
ATOM 4740 C CA . PRO A 1 630 ? -28.929 6.424 48.850 1.00 35.59 630 PRO A CA 1
ATOM 4741 C C . PRO A 1 630 ? -28.537 7.770 49.459 1.00 35.59 630 PRO A C 1
ATOM 4743 O O . PRO A 1 630 ? -27.496 8.329 49.117 1.00 35.59 630 PRO A O 1
ATOM 4746 N N . GLY A 1 631 ? -29.418 8.298 50.308 1.00 31.55 631 GLY A N 1
ATOM 4747 C CA . GLY A 1 631 ? -29.291 9.621 50.895 1.00 31.55 631 GLY A CA 1
ATOM 4748 C C . GLY A 1 631 ? -27.921 9.861 51.520 1.00 31.55 631 GLY A C 1
ATOM 4749 O O . GLY A 1 631 ? -27.412 9.053 52.299 1.00 31.55 631 GLY A O 1
ATOM 4750 N N . ALA A 1 632 ? -27.367 11.022 51.188 1.00 28.47 632 ALA A N 1
ATOM 4751 C CA . ALA A 1 632 ? -26.357 11.690 51.981 1.00 28.47 632 ALA A CA 1
ATOM 4752 C C . ALA A 1 632 ? -26.831 11.808 53.444 1.00 28.47 632 ALA A C 1
ATOM 4754 O O . ALA A 1 632 ? -27.991 12.160 53.681 1.00 28.47 632 ALA A O 1
ATOM 4755 N N . PRO A 1 633 ? -25.964 11.568 54.440 1.00 34.09 633 PRO A N 1
ATOM 4756 C CA . PRO A 1 633 ? -26.184 12.105 55.769 1.00 34.09 633 PRO A CA 1
ATOM 4757 C C . PRO A 1 633 ? -26.054 13.630 55.706 1.00 34.09 633 PRO A C 1
ATOM 4759 O O . PRO A 1 633 ? -25.147 14.154 55.052 1.00 34.09 633 PRO A O 1
ATOM 4762 N N . ASP A 1 634 ? -26.944 14.323 56.416 1.00 29.20 634 ASP A N 1
ATOM 4763 C CA . ASP A 1 634 ? -26.822 15.742 56.743 1.00 29.20 634 ASP A CA 1
ATOM 4764 C C . ASP A 1 634 ? -25.366 16.098 57.066 1.00 29.20 634 ASP A C 1
ATOM 4766 O O . ASP A 1 634 ? -24.745 15.501 57.947 1.00 29.20 634 ASP A O 1
ATOM 4770 N N . SER A 1 635 ? -24.822 17.079 56.348 1.00 28.23 635 SER A N 1
ATOM 4771 C CA . SER A 1 635 ? -23.506 17.646 56.626 1.00 28.23 635 SER A CA 1
ATOM 4772 C C . SER A 1 635 ? -23.644 18.805 57.613 1.00 28.23 635 SER A C 1
ATOM 4774 O O . SER A 1 635 ? -24.149 19.865 57.235 1.00 28.23 635 SER A O 1
ATOM 4776 N N . PRO A 1 636 ? -23.150 18.692 58.858 1.00 32.00 636 PRO A N 1
ATOM 4777 C CA . PRO A 1 636 ? -22.721 19.857 59.597 1.00 32.00 636 PRO A CA 1
ATOM 4778 C C . PRO A 1 636 ? -21.312 20.238 59.132 1.00 32.00 636 PRO A C 1
ATOM 4780 O O . PRO A 1 636 ? -20.350 19.511 59.361 1.00 32.00 636 PRO A O 1
ATOM 4783 N N . GLY A 1 637 ? -21.198 21.428 58.544 1.00 25.50 637 GLY A N 1
ATOM 4784 C CA . GLY A 1 637 ? -19.948 22.184 58.501 1.00 25.50 637 GLY A CA 1
ATOM 4785 C C . GLY A 1 637 ? -19.181 22.097 57.188 1.00 25.50 637 GLY A C 1
ATOM 4786 O O . GLY A 1 637 ? -18.387 21.191 56.965 1.00 25.50 637 GLY A O 1
ATOM 4787 N N . SER A 1 638 ? -19.346 23.133 56.364 1.00 30.75 638 SER A N 1
ATOM 4788 C CA . SER A 1 638 ? -18.392 23.477 55.318 1.00 30.75 638 SER A CA 1
ATOM 4789 C C . SER A 1 638 ? -17.002 23.694 55.919 1.00 30.75 638 SER A C 1
ATOM 4791 O O . SER A 1 638 ? -16.842 24.538 56.807 1.00 30.75 638 SER A O 1
ATOM 4793 N N . VAL A 1 639 ? -15.991 23.042 55.355 1.00 29.77 639 VAL A N 1
ATOM 4794 C CA . VAL A 1 639 ? -14.625 23.566 55.381 1.00 29.77 639 VAL A CA 1
ATOM 4795 C C . VAL A 1 639 ? -14.122 23.580 53.944 1.00 29.77 639 VAL A C 1
ATOM 4797 O O . VAL A 1 639 ? -14.007 22.546 53.296 1.00 29.77 639 VAL A O 1
ATOM 4800 N N . ALA A 1 640 ? -13.915 24.791 53.438 1.00 34.62 640 ALA A N 1
ATOM 4801 C CA . ALA A 1 640 ? -13.413 25.071 52.106 1.00 34.62 640 ALA A CA 1
ATOM 4802 C C . ALA A 1 640 ? -11.972 24.558 51.928 1.00 34.62 640 ALA A C 1
ATOM 4804 O O . ALA A 1 640 ? -11.119 24.798 52.783 1.00 34.62 640 ALA A O 1
ATOM 4805 N N . GLY A 1 641 ? -11.714 23.915 50.785 1.00 29.09 641 GLY A N 1
ATOM 4806 C CA . GLY A 1 641 ? -10.389 23.671 50.208 1.00 29.09 641 GLY A CA 1
ATOM 4807 C C . GLY A 1 641 ? -10.301 24.354 48.836 1.00 29.09 641 GLY A C 1
ATOM 4808 O O . GLY A 1 641 ? -11.218 24.251 48.031 1.00 29.09 641 GLY A O 1
ATOM 4809 N N . THR A 1 642 ? -9.245 25.122 48.605 1.00 36.75 642 THR A N 1
ATOM 4810 C CA . THR A 1 642 ? -9.089 26.210 47.620 1.00 36.75 642 THR A CA 1
ATOM 4811 C C . THR A 1 642 ? -8.763 25.797 46.162 1.00 36.75 642 THR A C 1
ATOM 4813 O O . THR A 1 642 ? -7.803 25.070 45.943 1.00 36.75 642 THR A O 1
ATOM 4816 N N . GLY A 1 643 ? -9.440 26.389 45.160 1.00 48.03 643 GLY A N 1
ATOM 4817 C CA . GLY A 1 643 ? -8.796 27.217 44.109 1.00 48.03 643 GLY A CA 1
ATOM 4818 C C . GLY A 1 643 ? -8.057 26.614 42.890 1.00 48.03 643 GLY A C 1
ATOM 4819 O O . GLY A 1 643 ? -7.088 27.230 42.457 1.00 48.03 643 GLY A O 1
ATOM 4820 N N . SER A 1 644 ? -8.450 25.477 42.302 1.00 63.56 644 SER A N 1
ATOM 4821 C CA . SER A 1 644 ? -7.695 24.843 41.193 1.00 63.56 644 SER A CA 1
ATOM 4822 C C . SER A 1 644 ? -8.428 24.897 39.831 1.00 63.56 644 SER A C 1
ATOM 4824 O O . SER A 1 644 ? -9.553 24.410 39.746 1.00 63.56 644 SER A O 1
ATOM 4826 N N . ARG A 1 645 ? -7.789 25.437 38.773 1.00 82.94 645 ARG A N 1
ATOM 4827 C CA . ARG A 1 645 ? -8.319 25.487 37.386 1.00 82.94 645 ARG A CA 1
ATOM 4828 C C . ARG A 1 645 ? -8.524 24.075 36.791 1.00 82.94 645 ARG A C 1
ATOM 4830 O O . ARG A 1 645 ? -7.678 23.212 37.040 1.00 82.94 645 ARG A O 1
ATOM 4837 N N . PRO A 1 646 ? -9.612 23.811 36.037 1.00 88.31 646 PRO A N 1
ATOM 4838 C CA . PRO A 1 646 ? -9.829 22.532 35.355 1.00 88.31 646 PRO A CA 1
ATOM 4839 C C . PRO A 1 646 ? -8.827 22.324 34.209 1.00 88.31 646 PRO A C 1
ATOM 4841 O O . PRO A 1 646 ? -8.514 23.264 33.484 1.00 88.31 646 PRO A O 1
ATOM 4844 N N . VAL A 1 647 ? -8.339 21.093 34.030 1.00 91.94 647 VAL A N 1
ATOM 4845 C CA . VAL A 1 647 ? -7.397 20.729 32.955 1.00 91.94 647 VAL A CA 1
ATOM 4846 C C . VAL A 1 647 ? -8.141 19.933 31.886 1.00 91.94 647 VAL A C 1
ATOM 4848 O O . VAL A 1 647 ? -8.781 18.930 32.207 1.00 91.94 647 VAL A O 1
ATOM 4851 N N . VAL A 1 648 ? -8.045 20.359 30.628 1.00 92.50 648 VAL A N 1
ATOM 4852 C CA . VAL A 1 648 ? -8.634 19.666 29.472 1.00 92.50 648 VAL A CA 1
ATOM 4853 C C . VAL A 1 648 ? -7.514 19.274 28.518 1.00 92.50 648 VAL A C 1
ATOM 4855 O O . VAL A 1 648 ? -6.722 20.123 28.119 1.00 92.50 648 VAL A O 1
ATOM 4858 N N . VAL A 1 649 ? -7.436 17.996 28.163 1.00 93.25 649 VAL A N 1
ATOM 4859 C CA . VAL A 1 649 ? -6.494 17.463 27.177 1.00 93.25 649 VAL A CA 1
ATOM 4860 C C . VAL A 1 649 ? -7.243 17.273 25.863 1.00 93.25 649 VAL A C 1
ATOM 4862 O O . VAL A 1 649 ? -8.161 16.460 25.795 1.00 93.25 649 VAL A O 1
ATOM 4865 N N . LEU A 1 650 ? -6.839 18.016 24.838 1.00 93.75 650 LEU A N 1
ATOM 4866 C CA . LEU A 1 650 ? -7.366 17.921 23.480 1.00 93.75 650 LEU A CA 1
ATOM 4867 C C . LEU A 1 650 ? -6.360 17.187 22.607 1.00 93.75 650 LEU A C 1
ATOM 4869 O O . LEU A 1 650 ? -5.177 17.538 22.618 1.00 93.75 650 LEU A O 1
ATOM 4873 N N . TRP A 1 651 ? -6.814 16.214 21.822 1.00 94.25 651 TRP A N 1
ATOM 4874 C CA . TRP A 1 651 ? -5.916 15.493 20.927 1.00 94.25 651 TRP A CA 1
ATOM 4875 C C . TRP A 1 651 ? -6.461 15.304 19.514 1.00 94.25 651 TRP A C 1
ATOM 4877 O O . TRP A 1 651 ? -7.664 15.164 19.305 1.00 94.25 651 TRP A O 1
ATOM 4887 N N . ALA A 1 652 ? -5.546 15.290 18.544 1.00 88.94 652 ALA A N 1
ATOM 4888 C CA . ALA A 1 652 ? -5.830 14.938 17.157 1.00 88.94 652 ALA A CA 1
ATOM 4889 C C . ALA A 1 652 ? -4.736 14.013 16.617 1.00 88.94 652 ALA A C 1
ATOM 4891 O O . ALA A 1 652 ? -3.539 14.299 16.736 1.00 88.94 652 ALA A O 1
ATOM 4892 N N . SER A 1 653 ? -5.131 12.880 16.034 1.00 80.88 653 SER A N 1
ATOM 4893 C CA . SER A 1 653 ? -4.196 11.879 15.528 1.00 80.88 653 SER A CA 1
ATOM 4894 C C . SER A 1 653 ? -4.732 11.133 14.319 1.00 80.88 653 SER A C 1
ATOM 4896 O O . SER A 1 653 ? -5.850 10.642 14.348 1.00 80.88 653 SER A O 1
ATOM 4898 N N . GLN A 1 654 ? -3.893 10.974 13.290 1.00 73.25 654 GLN A N 1
ATOM 4899 C CA . GLN A 1 654 ? -4.247 10.173 12.113 1.00 73.25 654 GLN A CA 1
ATOM 4900 C C . GLN A 1 654 ? -3.870 8.693 12.285 1.00 73.25 654 GLN A C 1
ATOM 4902 O O . GLN A 1 654 ? -4.551 7.789 11.811 1.00 73.25 654 GLN A O 1
ATOM 4907 N N . THR A 1 655 ? -2.740 8.427 12.943 1.00 59.75 655 THR A N 1
ATOM 4908 C CA . THR A 1 655 ? -2.163 7.078 13.076 1.00 59.75 655 THR A CA 1
ATOM 4909 C C . THR A 1 655 ? -2.226 6.527 14.501 1.00 59.75 655 THR A C 1
ATOM 4911 O O . THR A 1 655 ? -1.820 5.378 14.707 1.00 59.75 655 THR A O 1
ATOM 4914 N N . GLY A 1 656 ? -2.742 7.312 15.455 1.00 63.03 656 GLY A N 1
ATOM 4915 C CA . GLY A 1 656 ? -2.905 6.969 16.872 1.00 63.03 656 GLY A CA 1
ATOM 4916 C C . GLY A 1 656 ? -1.745 7.404 17.777 1.00 63.03 656 GLY A C 1
ATOM 4917 O O . GLY A 1 656 ? -1.835 7.279 18.988 1.00 63.03 656 GLY A O 1
ATOM 4918 N N . THR A 1 657 ? -0.647 7.949 17.243 1.00 72.56 657 THR A N 1
ATOM 4919 C CA . THR A 1 657 ? 0.519 8.320 18.070 1.00 72.56 657 THR A CA 1
ATOM 4920 C C . THR A 1 657 ? 0.220 9.457 19.052 1.00 72.56 657 THR A C 1
ATOM 4922 O O . THR A 1 657 ? 0.601 9.382 20.217 1.00 72.56 657 THR A O 1
ATOM 4925 N N . ALA A 1 658 ? -0.474 10.508 18.608 1.00 82.00 658 ALA A N 1
ATOM 4926 C CA . ALA A 1 658 ? -0.852 11.619 19.488 1.00 82.00 658 ALA A CA 1
ATOM 4927 C C . ALA A 1 658 ? -1.942 11.199 20.492 1.00 82.00 658 ALA A C 1
ATOM 4929 O O . ALA A 1 658 ? -1.928 11.651 21.635 1.00 82.00 658 ALA A O 1
ATOM 4930 N N . GLU A 1 659 ? -2.828 10.288 20.084 1.00 83.81 659 GLU A N 1
ATOM 4931 C CA . GLU A 1 659 ? -3.837 9.668 20.948 1.00 83.81 659 GLU A CA 1
ATOM 4932 C C . GLU A 1 659 ? -3.191 8.856 22.074 1.00 83.81 659 GLU A C 1
ATOM 4934 O O . GLU A 1 659 ? -3.510 9.063 23.245 1.00 83.81 659 GLU A O 1
ATOM 4939 N N . ASP A 1 660 ? -2.237 7.982 21.736 1.00 73.06 660 ASP A N 1
ATOM 4940 C CA . ASP A 1 660 ? -1.507 7.153 22.696 1.00 73.06 660 ASP A CA 1
ATOM 4941 C C . ASP A 1 660 ? -0.788 8.036 23.736 1.00 73.06 660 ASP A C 1
ATOM 4943 O O . ASP A 1 660 ? -0.815 7.744 24.934 1.00 73.06 660 ASP A O 1
ATOM 4947 N N . VAL A 1 661 ? -0.192 9.159 23.305 1.00 78.06 661 VAL A N 1
ATOM 4948 C CA . VAL A 1 661 ? 0.454 10.139 24.198 1.00 78.06 661 VAL A CA 1
ATOM 4949 C C . VAL A 1 661 ? -0.559 10.829 25.115 1.00 78.06 661 VAL A C 1
ATOM 4951 O O . VAL A 1 661 ? -0.308 10.951 26.318 1.00 78.06 661 VAL A O 1
ATOM 4954 N N . ALA A 1 662 ? -1.692 11.273 24.567 1.00 82.94 662 ALA A N 1
ATOM 4955 C CA . ALA A 1 662 ? -2.711 12.021 25.298 1.00 82.94 662 ALA A CA 1
ATOM 4956 C C . ALA A 1 662 ? -3.463 11.155 26.323 1.00 82.94 662 ALA A C 1
ATOM 4958 O O . ALA A 1 662 ? -3.625 11.545 27.484 1.00 82.94 662 ALA A O 1
ATOM 4959 N N . THR A 1 663 ? -3.884 9.959 25.915 1.00 75.00 663 THR A N 1
ATOM 4960 C CA . THR A 1 663 ? -4.700 9.046 26.731 1.00 75.00 663 THR A CA 1
ATOM 4961 C C . THR A 1 663 ? -3.864 8.222 27.714 1.00 75.00 663 THR A C 1
ATOM 4963 O O . THR A 1 663 ? -4.363 7.845 28.773 1.00 75.00 663 THR A O 1
ATOM 4966 N N . GLY A 1 664 ? -2.582 7.980 27.415 1.00 75.44 664 GLY A N 1
ATOM 4967 C CA . GLY A 1 664 ? -1.678 7.203 28.262 1.00 75.44 664 GLY A CA 1
ATOM 4968 C C . GLY A 1 664 ? -0.735 8.068 29.115 1.00 75.44 664 GLY A C 1
ATOM 4969 O O . GLY A 1 664 ? -1.122 8.488 30.213 1.00 75.44 664 GLY A O 1
ATOM 4970 N N . PRO A 1 665 ? 0.518 8.316 28.673 1.00 70.56 665 PRO A N 1
ATOM 4971 C CA . PRO A 1 665 ? 1.559 8.968 29.476 1.00 70.56 665 PRO A CA 1
ATOM 4972 C C . PRO A 1 665 ? 1.156 10.322 30.074 1.00 70.56 665 PRO A C 1
ATOM 4974 O O . PRO A 1 665 ? 1.436 10.582 31.247 1.00 70.56 665 PRO A O 1
ATOM 4977 N N . LEU A 1 666 ? 0.472 11.168 29.295 1.00 77.50 666 LEU A N 1
ATOM 4978 C CA . LEU A 1 666 ? 0.050 12.503 29.724 1.00 77.50 666 LEU A CA 1
ATOM 4979 C C . LEU A 1 666 ? -0.958 12.431 30.879 1.00 77.50 666 LEU A C 1
ATOM 4981 O O . LEU A 1 666 ? -0.757 13.046 31.930 1.00 77.50 666 LEU A O 1
ATOM 4985 N N . THR A 1 667 ? -2.007 11.625 30.713 1.00 77.38 667 THR A N 1
ATOM 4986 C CA . THR A 1 667 ? -3.065 11.454 31.717 1.00 77.38 667 THR A CA 1
ATOM 4987 C C . THR A 1 667 ? -2.519 10.843 33.008 1.00 77.38 667 THR A C 1
ATOM 4989 O O . THR A 1 667 ? -2.789 11.352 34.098 1.00 77.38 667 THR A O 1
ATOM 4992 N N . ALA A 1 668 ? -1.669 9.815 32.902 1.00 73.88 668 ALA A N 1
ATOM 4993 C CA . ALA A 1 668 ? -1.041 9.179 34.060 1.00 73.88 668 ALA A CA 1
ATOM 4994 C C . ALA A 1 668 ? -0.162 10.155 34.866 1.00 73.88 668 ALA A C 1
ATOM 4996 O O . ALA A 1 668 ? -0.190 10.165 36.100 1.00 73.88 668 ALA A O 1
ATOM 4997 N N . ARG A 1 669 ? 0.605 11.012 34.183 1.00 79.06 669 ARG A N 1
ATOM 4998 C CA . ARG A 1 669 ? 1.506 11.975 34.830 1.00 79.06 669 ARG A CA 1
ATOM 4999 C C . ARG A 1 669 ? 0.768 13.145 35.479 1.00 79.06 669 ARG A C 1
ATOM 5001 O O . ARG A 1 669 ? 1.182 13.582 36.555 1.00 79.06 669 ARG A O 1
ATOM 5008 N N . LEU A 1 670 ? -0.308 13.632 34.860 1.00 81.88 670 LEU A N 1
ATOM 5009 C CA . LEU A 1 670 ? -1.177 14.662 35.437 1.00 81.88 670 LEU A CA 1
ATOM 5010 C C . LEU A 1 670 ? -1.893 14.138 36.687 1.00 81.88 670 LEU A C 1
ATOM 5012 O O . LEU A 1 670 ? -1.878 14.816 37.717 1.00 81.88 670 LEU A O 1
ATOM 5016 N N . ALA A 1 671 ? -2.402 12.901 36.639 1.00 77.44 671 ALA A N 1
ATOM 5017 C CA . ALA A 1 671 ? -2.986 12.230 37.800 1.00 77.44 671 ALA A CA 1
ATOM 5018 C C . ALA A 1 671 ? -1.977 12.113 38.956 1.00 77.44 671 ALA A C 1
ATOM 5020 O O . ALA A 1 671 ? -2.303 12.436 40.099 1.00 77.44 671 ALA A O 1
ATOM 5021 N N . ALA A 1 672 ? -0.722 11.750 38.660 1.00 73.00 672 ALA A N 1
ATOM 5022 C CA . ALA A 1 672 ? 0.356 11.713 39.652 1.00 73.00 672 ALA A CA 1
ATOM 5023 C C . ALA A 1 672 ? 0.696 13.097 40.246 1.00 73.00 672 ALA A C 1
ATOM 5025 O O . ALA A 1 672 ? 1.161 13.180 41.381 1.00 73.00 672 ALA A O 1
ATOM 5026 N N . ALA A 1 673 ? 0.444 14.183 39.511 1.00 74.50 673 ALA A N 1
ATOM 5027 C CA . ALA A 1 673 ? 0.588 15.562 39.983 1.00 74.50 673 ALA A CA 1
ATOM 5028 C C . ALA A 1 673 ? -0.668 16.099 40.706 1.00 74.50 673 ALA A C 1
ATOM 5030 O O . ALA A 1 673 ? -0.754 17.295 40.986 1.00 74.50 673 ALA A O 1
ATOM 5031 N N . GLY A 1 674 ? -1.656 15.242 40.996 1.00 76.88 674 GLY A N 1
ATOM 5032 C CA . GLY A 1 674 ? -2.896 15.626 41.676 1.00 76.88 674 GLY A CA 1
ATOM 5033 C C . GLY A 1 674 ? -3.886 16.389 40.791 1.00 76.88 674 GLY A C 1
ATOM 5034 O O . GLY A 1 674 ? -4.792 17.042 41.307 1.00 76.88 674 GLY A O 1
ATOM 5035 N N . ARG A 1 675 ? -3.727 16.332 39.463 1.00 81.56 675 ARG A N 1
ATOM 5036 C CA . ARG A 1 675 ? -4.646 16.923 38.482 1.00 81.56 675 ARG A CA 1
ATOM 5037 C C . ARG A 1 675 ? -5.438 15.809 37.803 1.00 81.56 675 ARG A C 1
ATOM 5039 O O . ARG A 1 675 ? -4.854 14.845 37.334 1.00 81.56 675 ARG A O 1
ATOM 5046 N N . THR A 1 676 ? -6.760 15.937 37.728 1.00 80.12 676 THR A N 1
ATOM 5047 C CA . THR A 1 676 ? -7.605 14.987 36.981 1.00 80.12 676 THR A CA 1
ATOM 5048 C C . THR A 1 676 ? -8.023 15.652 35.669 1.00 80.12 676 THR A C 1
ATOM 5050 O O . THR A 1 676 ? -8.914 16.502 35.709 1.00 80.12 676 THR A O 1
ATOM 5053 N N . PRO A 1 677 ? -7.345 15.374 34.538 1.00 86.25 677 PRO A N 1
ATOM 5054 C CA . PRO A 1 677 ? -7.698 15.988 33.266 1.00 86.25 677 PRO A CA 1
ATOM 5055 C C . PRO A 1 677 ? -8.963 15.357 32.676 1.00 86.25 677 PRO A C 1
ATOM 5057 O O . PRO A 1 677 ? -9.193 14.159 32.828 1.00 86.25 677 PRO A O 1
ATOM 5060 N N . THR A 1 678 ? -9.759 16.153 31.964 1.00 89.06 678 THR A N 1
ATOM 5061 C CA . THR A 1 678 ? -10.764 15.631 31.021 1.00 89.06 678 THR A CA 1
ATOM 5062 C C . THR A 1 678 ? -10.083 15.444 29.672 1.00 89.06 678 THR A C 1
ATOM 5064 O O . THR A 1 678 ? -9.478 16.395 29.183 1.00 89.06 678 THR A O 1
ATOM 5067 N N . VAL A 1 679 ? -10.125 14.242 29.099 1.00 87.00 679 VAL A N 1
ATOM 5068 C CA . VAL A 1 679 ? -9.481 13.935 27.812 1.00 87.00 679 VAL A CA 1
ATOM 5069 C C . VAL A 1 679 ? -10.557 13.816 26.746 1.00 87.00 679 VAL A C 1
ATOM 5071 O O . VAL A 1 679 ? -11.457 12.993 26.889 1.00 87.00 679 VAL A O 1
ATOM 5074 N N . THR A 1 680 ? -10.444 14.610 25.688 1.00 86.50 680 THR A N 1
ATOM 5075 C CA . THR A 1 680 ? -11.406 14.624 24.582 1.00 86.50 680 THR A CA 1
ATOM 5076 C C . THR A 1 680 ? -10.658 14.718 23.259 1.00 86.50 680 THR A C 1
ATOM 5078 O O . THR A 1 680 ? -9.614 15.371 23.168 1.00 86.50 680 THR A O 1
ATOM 5081 N N . ASP A 1 681 ? -11.165 14.055 22.224 1.00 85.12 681 ASP A N 1
ATOM 5082 C CA . ASP A 1 681 ? -10.676 14.272 20.869 1.00 85.12 681 ASP A CA 1
ATOM 5083 C C . ASP A 1 681 ? -11.131 15.645 20.338 1.00 85.12 681 ASP A C 1
ATOM 5085 O O . ASP A 1 681 ? -12.105 16.248 20.804 1.00 85.12 681 ASP A O 1
ATOM 5089 N N . MET A 1 682 ? -10.405 16.174 19.359 1.00 87.44 682 MET A N 1
ATOM 5090 C CA . MET A 1 682 ? -10.746 17.459 18.746 1.00 87.44 682 MET A CA 1
ATOM 5091 C C . MET A 1 682 ? -11.999 17.393 17.851 1.00 87.44 682 MET A C 1
ATOM 5093 O O . MET A 1 682 ? -12.595 18.430 17.578 1.00 87.44 682 MET A O 1
ATOM 5097 N N . GLY A 1 683 ? -12.448 16.215 17.418 1.00 69.81 683 GLY A N 1
ATOM 5098 C CA . GLY A 1 683 ? -13.601 16.057 16.532 1.00 69.81 683 GLY A CA 1
ATOM 5099 C C . GLY A 1 683 ? -14.922 16.301 17.257 1.00 69.81 683 GLY A C 1
ATOM 5100 O O . GLY A 1 683 ? -15.853 16.847 16.668 1.00 69.81 683 GLY A O 1
ATOM 5101 N N . GLY A 1 684 ? -14.979 15.954 18.545 1.00 59.06 684 GLY A N 1
ATOM 5102 C CA . GLY A 1 684 ? -16.141 16.138 19.417 1.00 59.06 684 GLY A CA 1
ATOM 5103 C C . GLY A 1 684 ? -16.179 17.437 20.231 1.00 59.06 684 GLY A C 1
ATOM 5104 O O . GLY A 1 684 ? -17.043 17.547 21.093 1.00 59.06 684 GLY A O 1
ATOM 5105 N N . SER A 1 685 ? -15.258 18.387 20.015 1.00 61.16 685 SER A N 1
ATOM 5106 C CA . SER A 1 685 ? -15.132 19.590 20.857 1.00 61.16 685 SER A CA 1
ATOM 5107 C C . SER A 1 685 ? -15.239 20.884 20.047 1.00 61.16 685 SER A C 1
ATOM 5109 O O . SER A 1 685 ? -14.394 21.160 19.200 1.00 61.16 685 SER A O 1
ATOM 5111 N N . GLY A 1 686 ? -16.221 21.739 20.343 1.00 68.88 686 GLY A N 1
ATOM 5112 C CA . GLY A 1 686 ? -16.267 23.125 19.851 1.00 68.88 686 GLY A CA 1
ATOM 5113 C C . GLY A 1 686 ? -15.661 24.131 20.841 1.00 68.88 686 GLY A C 1
ATOM 5114 O O . GLY A 1 686 ? -15.652 23.893 22.048 1.00 68.88 686 GLY A O 1
ATOM 5115 N N . ILE A 1 687 ? -15.227 25.319 20.384 1.00 76.56 687 ILE A N 1
ATOM 5116 C CA . ILE A 1 687 ? -14.741 26.393 21.292 1.00 76.56 687 ILE A CA 1
ATOM 5117 C C . ILE A 1 687 ? -15.765 26.727 22.394 1.00 76.56 687 ILE A C 1
ATOM 5119 O O . ILE A 1 687 ? -15.386 27.030 23.525 1.00 76.56 687 ILE A O 1
ATOM 5123 N N . ALA A 1 688 ? -17.062 26.652 22.076 1.00 75.56 688 ALA A N 1
ATOM 5124 C CA . ALA A 1 688 ? -18.157 26.949 23.001 1.00 75.56 688 ALA A CA 1
ATOM 5125 C C . ALA A 1 688 ? -18.284 25.946 24.164 1.00 75.56 688 ALA A C 1
ATOM 5127 O O . ALA A 1 688 ? -18.869 26.279 25.193 1.00 75.56 688 ALA A O 1
ATOM 5128 N N . GLU A 1 689 ? -17.741 24.739 24.011 1.00 77.00 689 GLU A N 1
ATOM 5129 C CA . GLU A 1 689 ? -17.823 23.654 24.996 1.00 77.00 689 GLU A CA 1
ATOM 5130 C C . GLU A 1 689 ? -16.618 23.651 25.950 1.00 77.00 689 GLU A C 1
ATOM 5132 O O . GLU A 1 689 ? -16.644 23.000 26.995 1.00 77.00 689 GLU A O 1
ATOM 5137 N N . LEU A 1 690 ? -15.573 24.429 25.638 1.00 83.38 690 LEU A N 1
ATOM 5138 C CA . LEU A 1 690 ? -14.387 24.558 26.480 1.00 83.38 690 LEU A CA 1
ATOM 5139 C C . LEU A 1 690 ? -14.687 25.422 27.719 1.00 83.38 690 LEU A C 1
ATOM 5141 O O . LEU A 1 690 ? -15.139 26.564 27.568 1.00 83.38 690 LEU A O 1
ATOM 5145 N N . PRO A 1 691 ? -14.367 24.974 28.950 1.00 84.25 691 PRO A N 1
ATOM 5146 C CA . PRO A 1 691 ? -14.626 25.761 30.153 1.00 84.25 691 PRO A CA 1
ATOM 5147 C C . PRO A 1 691 ? -13.875 27.109 30.145 1.00 84.25 691 PRO A C 1
ATOM 5149 O O . PRO A 1 691 ? -12.716 27.147 29.725 1.00 84.25 691 PRO A O 1
ATOM 5152 N N . PRO A 1 692 ? -14.491 28.210 30.623 1.00 78.25 692 PRO A N 1
ATOM 5153 C CA . PRO A 1 692 ? -13.928 29.566 30.549 1.00 78.25 692 PRO A CA 1
ATOM 5154 C C . PRO A 1 692 ? -12.607 29.760 31.305 1.00 78.25 692 PRO A C 1
ATOM 5156 O O . PRO A 1 692 ? -11.797 30.576 30.887 1.00 78.25 692 PRO A O 1
ATOM 5159 N N . ASP A 1 693 ? -12.346 28.962 32.343 1.00 84.62 693 ASP A N 1
ATOM 5160 C CA . ASP A 1 693 ? -11.131 29.041 33.169 1.00 84.62 693 ASP A CA 1
ATOM 5161 C C . ASP A 1 693 ? -10.250 27.780 33.067 1.00 84.62 693 ASP A C 1
ATOM 5163 O O . ASP A 1 693 ? -9.559 27.419 34.022 1.00 84.62 693 ASP A O 1
ATOM 5167 N N . ALA A 1 694 ? -10.279 27.076 31.930 1.00 89.31 694 ALA A N 1
ATOM 5168 C CA . ALA A 1 694 ? -9.504 25.849 31.742 1.00 89.31 694 ALA A CA 1
ATOM 5169 C C . ALA A 1 694 ? -8.023 26.089 31.400 1.00 89.31 694 ALA A C 1
ATOM 5171 O O . ALA A 1 694 ? -7.641 27.117 30.830 1.00 89.31 694 ALA A O 1
ATOM 5172 N N . ASP A 1 695 ? -7.200 25.097 31.735 1.00 93.00 695 ASP A N 1
ATOM 5173 C CA . ASP A 1 695 ? -5.866 24.898 31.176 1.00 93.00 695 ASP A CA 1
ATOM 5174 C C . ASP A 1 695 ? -5.959 23.826 30.074 1.00 93.00 695 ASP A C 1
ATOM 5176 O O . ASP A 1 695 ? -6.301 22.674 30.348 1.00 93.00 695 ASP A O 1
ATOM 5180 N N . LEU A 1 696 ? -5.705 24.222 28.826 1.00 93.88 696 LEU A N 1
ATOM 5181 C CA . LEU A 1 696 ? -5.848 23.406 27.622 1.00 93.88 696 LEU A CA 1
ATOM 5182 C C . LEU A 1 696 ? -4.504 22.778 27.233 1.00 93.88 696 LEU A C 1
ATOM 5184 O O . LEU A 1 696 ? -3.557 23.475 26.873 1.00 93.88 696 LEU A O 1
ATOM 5188 N N . LEU A 1 697 ? -4.408 21.457 27.273 1.00 95.50 697 LEU A N 1
ATOM 5189 C CA . LEU A 1 697 ? -3.224 20.713 26.854 1.00 95.50 697 LEU A CA 1
ATOM 5190 C C . LEU A 1 697 ? -3.507 20.063 25.503 1.00 95.50 697 LEU A C 1
ATOM 5192 O O . LEU A 1 697 ? -4.301 19.136 25.409 1.00 95.50 697 LEU A O 1
ATOM 5196 N N . VAL A 1 698 ? -2.880 20.576 24.454 1.00 95.69 698 VAL A N 1
ATOM 5197 C CA . VAL A 1 698 ? -3.148 20.203 23.065 1.00 95.69 698 VAL A CA 1
ATOM 5198 C C . VAL A 1 698 ? -2.056 19.251 22.589 1.00 95.69 698 VAL A C 1
ATOM 5200 O O . VAL A 1 698 ? -0.891 19.635 22.537 1.00 95.69 698 VAL A O 1
ATOM 5203 N N . VAL A 1 699 ? -2.413 18.022 22.223 1.00 95.75 699 VAL A N 1
ATOM 5204 C CA . VAL A 1 699 ? -1.483 17.022 21.677 1.00 95.7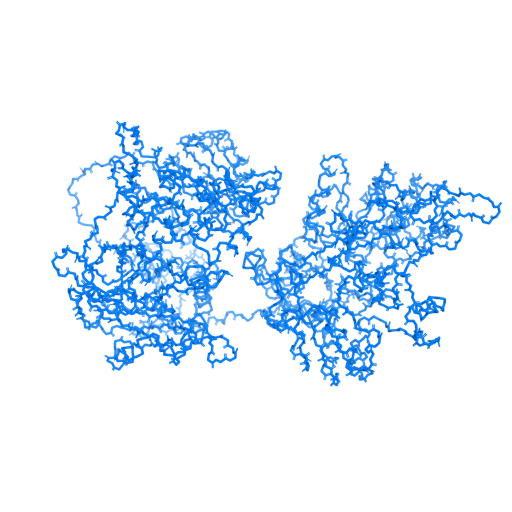5 699 VAL A CA 1
ATOM 5205 C C . VAL A 1 699 ? -1.917 16.659 20.267 1.00 95.75 699 VAL A C 1
ATOM 5207 O O . VAL A 1 699 ? -2.947 16.022 20.075 1.00 95.75 699 VAL A O 1
ATOM 5210 N N . THR A 1 700 ? -1.148 17.047 19.257 1.00 95.31 700 THR A N 1
ATOM 5211 C CA . THR A 1 700 ? -1.572 16.837 17.869 1.00 95.31 700 THR A CA 1
ATOM 5212 C C . THR A 1 700 ? -0.473 16.266 16.997 1.00 95.31 700 THR A C 1
ATOM 5214 O O . THR A 1 700 ? 0.681 16.667 17.112 1.00 95.31 700 THR A O 1
ATOM 5217 N N . SER A 1 701 ? -0.835 15.378 16.069 1.00 88.56 701 SER A N 1
ATOM 5218 C CA . SER A 1 701 ? 0.026 15.049 14.929 1.00 88.56 701 SER A CA 1
ATOM 5219 C C . SER A 1 701 ? -0.231 15.974 13.735 1.00 88.56 701 SER A C 1
ATOM 5221 O O . SER A 1 701 ? -1.290 16.591 13.650 1.00 88.56 701 SER A O 1
ATOM 5223 N N . THR A 1 702 ? 0.707 16.030 12.793 1.00 82.75 702 THR A N 1
ATOM 5224 C CA . THR A 1 702 ? 0.527 16.655 11.472 1.00 82.75 702 THR A CA 1
ATOM 5225 C C . THR A 1 702 ? 0.235 15.601 10.399 1.00 82.75 702 THR A C 1
ATOM 5227 O O . THR A 1 702 ? 0.824 14.522 10.420 1.00 82.75 702 THR A O 1
ATOM 5230 N N . PHE A 1 703 ? -0.640 15.924 9.442 1.00 71.44 703 PHE A N 1
ATOM 5231 C CA . PHE A 1 703 ? -0.968 15.086 8.285 1.00 71.44 703 PHE A CA 1
ATOM 5232 C C . PHE A 1 703 ? -0.572 15.750 6.953 1.00 71.44 703 PHE A C 1
ATOM 5234 O O . PHE A 1 703 ? -0.776 16.948 6.764 1.00 71.44 703 PHE A O 1
ATOM 5241 N N . GLY A 1 704 ? -0.022 14.979 6.008 1.00 64.25 704 GLY A N 1
ATOM 5242 C CA . GLY A 1 704 ? 0.457 15.496 4.716 1.00 64.25 704 GLY A CA 1
ATOM 5243 C C . GLY A 1 704 ? 1.510 16.606 4.864 1.00 64.25 704 GLY A C 1
ATOM 5244 O O . GLY A 1 704 ? 2.325 16.577 5.783 1.00 64.25 704 GLY A O 1
ATOM 5245 N N . ASP A 1 705 ? 1.459 17.620 3.996 1.00 61.00 705 ASP A N 1
ATOM 5246 C CA . ASP A 1 705 ? 2.346 18.797 4.038 1.00 61.00 705 ASP A CA 1
ATOM 5247 C C . ASP A 1 705 ? 1.890 19.846 5.074 1.00 61.00 705 ASP A C 1
ATOM 5249 O O . ASP A 1 705 ? 1.739 21.020 4.744 1.00 61.00 705 ASP A O 1
ATOM 5253 N N . GLY A 1 706 ? 1.610 19.442 6.319 1.00 67.62 706 GLY A N 1
ATOM 5254 C CA . GLY A 1 706 ? 1.280 20.390 7.400 1.00 67.62 706 GLY A CA 1
ATOM 5255 C C . GLY A 1 706 ? -0.181 20.434 7.857 1.00 67.62 706 GLY A C 1
ATOM 5256 O O . GLY A 1 706 ? -0.512 21.187 8.775 1.00 67.62 706 GLY A O 1
ATOM 5257 N N . GLY A 1 707 ? -1.064 19.649 7.238 1.00 73.50 707 GLY A N 1
ATOM 5258 C CA . GLY A 1 707 ? -2.506 19.562 7.494 1.00 73.50 707 GLY A CA 1
ATOM 5259 C C . GLY A 1 707 ? -2.901 19.003 8.866 1.00 73.50 707 GLY A C 1
ATOM 5260 O O . GLY A 1 707 ? -2.098 18.365 9.549 1.00 73.50 707 GLY A O 1
ATOM 5261 N N . ALA A 1 708 ? -4.154 19.253 9.260 1.00 83.00 708 ALA A N 1
ATOM 5262 C CA . ALA A 1 708 ? -4.758 18.643 10.442 1.00 83.00 708 ALA A CA 1
ATOM 5263 C C . ALA A 1 708 ? -5.046 17.150 10.198 1.00 83.00 708 ALA A C 1
ATOM 5265 O O . ALA A 1 708 ? -5.399 16.799 9.070 1.00 83.00 708 ALA A O 1
ATOM 5266 N N . PRO A 1 709 ? -4.927 16.283 11.217 1.00 78.06 709 PRO A N 1
ATOM 5267 C CA . PRO A 1 709 ? -5.562 14.968 11.208 1.00 78.06 709 PRO A CA 1
ATOM 5268 C C . PRO A 1 709 ? -7.080 15.097 11.045 1.00 78.06 709 PRO A C 1
ATOM 5270 O O . PRO A 1 709 ? -7.642 16.139 11.393 1.00 78.06 709 PRO A O 1
ATOM 5273 N N . ASP A 1 710 ? -7.749 14.040 10.584 1.00 69.88 710 ASP A N 1
ATOM 5274 C CA . ASP A 1 710 ? -9.193 14.077 10.299 1.00 69.88 710 ASP A CA 1
ATOM 5275 C C . ASP A 1 710 ? -10.011 14.502 11.529 1.00 69.88 710 ASP A C 1
ATOM 5277 O O . ASP A 1 710 ? -10.847 15.403 11.451 1.00 69.88 710 ASP A O 1
ATOM 5281 N N . ASN A 1 711 ? -9.688 13.954 12.705 1.00 76.25 711 ASN A N 1
ATOM 5282 C CA . ASN A 1 711 ? -10.332 14.334 13.963 1.00 76.25 711 ASN A CA 1
ATOM 5283 C C . ASN A 1 711 ? -9.866 15.691 14.528 1.00 76.25 711 ASN A C 1
ATOM 5285 O O . ASN A 1 711 ? -10.345 16.104 15.570 1.00 76.25 711 ASN A O 1
ATOM 5289 N N . GLY A 1 712 ? -8.945 16.400 13.872 1.00 82.12 712 GLY A N 1
ATOM 5290 C CA . GLY A 1 712 ? -8.540 17.771 14.212 1.00 82.12 712 GLY A CA 1
ATOM 5291 C C . GLY A 1 712 ? -9.154 18.842 13.305 1.00 82.12 712 GLY A C 1
ATOM 5292 O O . GLY A 1 712 ? -9.092 20.032 13.628 1.00 82.12 712 GLY A O 1
ATOM 5293 N N . ALA A 1 713 ? -9.748 18.448 12.173 1.00 77.88 713 ALA A N 1
ATOM 5294 C CA . ALA A 1 713 ? -10.196 19.372 11.133 1.00 77.88 713 ALA A CA 1
ATOM 5295 C C . ALA A 1 713 ? -11.332 20.299 11.603 1.00 77.88 713 ALA A C 1
ATOM 5297 O O . ALA A 1 713 ? -11.221 21.518 11.468 1.00 77.88 713 ALA A O 1
ATOM 5298 N N . ALA A 1 714 ? -12.381 19.749 12.222 1.00 77.50 714 ALA A N 1
ATOM 5299 C CA . ALA A 1 714 ? -13.535 20.526 12.688 1.00 77.50 714 ALA A CA 1
ATOM 5300 C C . ALA A 1 714 ? -13.160 21.553 13.775 1.00 77.50 714 ALA A C 1
ATOM 5302 O O . ALA A 1 714 ? -13.601 22.706 13.743 1.00 77.50 714 ALA A O 1
ATOM 5303 N N . PHE A 1 715 ? -12.284 21.173 14.710 1.00 86.25 715 PHE A N 1
ATOM 5304 C CA . PHE A 1 715 ? -11.773 22.084 15.735 1.00 86.25 715 PHE A CA 1
ATOM 5305 C C . PHE A 1 715 ? -10.935 23.217 15.137 1.00 86.25 715 PHE A C 1
ATOM 5307 O O . PHE A 1 715 ? -11.076 24.376 15.536 1.00 86.25 715 PHE A O 1
ATOM 5314 N N . TRP A 1 716 ? -10.094 22.906 14.143 1.00 89.25 716 TRP A N 1
ATOM 5315 C CA . TRP A 1 716 ? -9.332 23.915 13.410 1.00 89.25 716 TRP A CA 1
ATOM 5316 C C . TRP A 1 716 ? -10.242 24.915 12.692 1.00 89.25 716 TRP A C 1
ATOM 5318 O O . TRP A 1 716 ? -10.012 26.120 12.789 1.00 89.25 716 TRP A O 1
ATOM 5328 N N . GLU A 1 717 ? -11.291 24.448 12.015 1.00 83.94 717 GLU A N 1
ATOM 5329 C CA . GLU A 1 717 ? -12.272 25.322 11.362 1.00 83.94 717 GLU A CA 1
ATOM 5330 C C . GLU A 1 717 ? -12.986 26.229 12.370 1.00 83.94 717 GLU A C 1
ATOM 5332 O O . GLU A 1 717 ? -13.108 27.436 12.138 1.00 83.94 717 GLU A O 1
ATOM 5337 N N . SER A 1 718 ? -13.374 25.683 13.529 1.00 84.69 718 SER A N 1
ATOM 5338 C CA . SER A 1 718 ? -13.953 26.472 14.618 1.00 84.69 718 SER A CA 1
ATOM 5339 C C . SER A 1 718 ? -12.996 27.573 15.089 1.00 84.69 718 SER A C 1
ATOM 5341 O O . SER A 1 718 ? -13.428 28.716 15.245 1.00 84.69 718 SER A O 1
ATOM 5343 N N . LEU A 1 719 ? -11.711 27.262 15.306 1.00 87.81 719 LEU A N 1
ATOM 5344 C CA . LEU A 1 719 ? -10.688 28.234 15.725 1.00 87.81 719 LEU A CA 1
ATOM 5345 C C . LEU A 1 719 ? -10.399 29.281 14.642 1.00 87.81 719 LEU A C 1
ATOM 5347 O O . LEU A 1 719 ? -10.213 30.465 14.941 1.00 87.81 719 LEU A O 1
ATOM 5351 N N . ALA A 1 720 ? -10.363 28.868 13.377 1.00 84.50 720 ALA A N 1
ATOM 5352 C CA . ALA A 1 720 ? -10.142 29.762 12.249 1.00 84.50 720 ALA A CA 1
ATOM 5353 C C . ALA A 1 720 ? -11.281 30.787 12.105 1.00 84.50 720 ALA A C 1
ATOM 5355 O O . ALA A 1 720 ? -11.012 31.951 11.813 1.00 84.50 720 ALA A O 1
ATOM 5356 N N . GLY A 1 721 ? -12.529 30.385 12.375 1.00 83.31 721 GLY A N 1
ATOM 5357 C CA . GLY A 1 721 ? -13.714 31.250 12.310 1.00 83.31 721 GLY A CA 1
ATOM 5358 C C . GLY A 1 721 ? -13.997 32.105 13.554 1.00 83.31 721 GLY A C 1
ATOM 5359 O O . GLY A 1 721 ? -14.936 32.898 13.528 1.00 83.31 721 GLY A O 1
ATOM 5360 N N . ALA A 1 722 ? -13.236 31.952 14.642 1.00 86.69 722 ALA A N 1
ATOM 5361 C CA . ALA A 1 722 ? -13.480 32.660 15.901 1.00 86.69 722 ALA A CA 1
ATOM 5362 C C . ALA A 1 722 ? -12.900 34.088 15.931 1.00 86.69 722 ALA A C 1
ATOM 5364 O O . ALA A 1 722 ? -11.861 34.374 15.333 1.00 86.69 722 ALA A O 1
ATOM 5365 N N . GLU A 1 723 ? -13.556 34.981 16.677 1.00 87.38 723 GLU A N 1
ATOM 5366 C CA . GLU A 1 723 ? -13.139 36.380 16.844 1.00 87.38 723 GLU A CA 1
ATOM 5367 C C . GLU A 1 723 ? -12.075 36.534 17.953 1.00 87.38 723 GLU A C 1
ATOM 5369 O O . GLU A 1 723 ? -12.096 35.773 18.929 1.00 87.38 723 GLU A O 1
ATOM 5374 N N . PRO A 1 724 ? -11.165 37.525 17.875 1.00 88.25 724 PRO A N 1
ATOM 5375 C CA . PRO A 1 724 ? -10.202 37.806 18.943 1.00 88.25 724 PRO A CA 1
ATOM 5376 C C . PRO A 1 724 ? -10.877 38.002 20.311 1.00 88.25 724 PRO A C 1
ATOM 5378 O O . PRO A 1 724 ? -11.902 38.676 20.412 1.00 88.25 724 PRO A O 1
ATOM 5381 N N . GLY A 1 725 ? -10.298 37.423 21.364 1.00 82.38 725 GLY A N 1
ATOM 5382 C CA . GLY A 1 725 ? -10.843 37.436 22.729 1.00 82.38 725 GLY A CA 1
ATOM 5383 C C . GLY A 1 725 ? -11.803 36.282 23.048 1.00 82.38 725 GLY A C 1
ATOM 5384 O O . GLY A 1 725 ? -12.243 36.134 24.187 1.00 82.38 725 GLY A O 1
ATOM 5385 N N . SER A 1 726 ? -12.117 35.417 22.073 1.00 86.25 726 SER A N 1
ATOM 5386 C CA . SER A 1 726 ? -12.993 34.251 22.284 1.00 86.25 726 SER A CA 1
ATOM 5387 C C . SER A 1 726 ? -12.446 33.243 23.307 1.00 86.25 726 SER A C 1
ATOM 5389 O O . SER A 1 726 ? -13.216 32.448 23.851 1.00 86.25 726 SER A O 1
ATOM 5391 N N . LEU A 1 727 ? -11.137 33.264 23.582 1.00 88.81 727 LEU A N 1
ATOM 5392 C CA . LEU A 1 727 ? -10.476 32.374 24.538 1.00 88.81 727 LEU A CA 1
ATOM 5393 C C . LEU A 1 727 ? -9.881 33.102 25.755 1.00 88.81 727 LEU A C 1
ATOM 5395 O O . LEU A 1 727 ? -9.136 32.476 26.512 1.00 88.81 727 LEU A O 1
ATOM 5399 N N . ASP A 1 728 ? -10.251 34.367 25.986 1.00 88.12 728 ASP A N 1
ATOM 5400 C CA . ASP A 1 728 ? -9.802 35.144 27.148 1.00 88.12 728 ASP A CA 1
ATOM 5401 C C . ASP A 1 728 ? -10.024 34.372 28.458 1.00 88.12 728 ASP A C 1
ATOM 5403 O O . ASP A 1 728 ? -11.079 33.770 28.687 1.00 88.12 728 ASP A O 1
ATOM 5407 N N . GLY A 1 729 ? -9.016 34.395 29.331 1.00 82.25 729 GLY A N 1
ATOM 5408 C CA . GLY A 1 729 ? -9.063 33.731 30.634 1.00 82.25 729 GLY A CA 1
ATOM 5409 C C . GLY A 1 729 ? -8.687 32.248 30.619 1.00 82.25 729 GLY A C 1
ATOM 5410 O O . GLY A 1 729 ? -8.624 31.648 31.695 1.00 82.25 729 GLY A O 1
ATOM 5411 N N . ARG A 1 730 ? -8.370 31.654 29.458 1.00 91.62 730 ARG A N 1
ATOM 5412 C CA . ARG A 1 730 ? -7.840 30.282 29.321 1.00 91.62 730 ARG A CA 1
ATOM 5413 C C . ARG A 1 730 ? -6.321 30.285 29.171 1.00 91.62 730 ARG A C 1
ATOM 5415 O O . ARG A 1 730 ? -5.749 31.230 28.639 1.00 91.62 730 ARG A O 1
ATOM 5422 N N . ARG A 1 731 ? -5.672 29.205 29.609 1.00 94.06 731 ARG A N 1
ATOM 5423 C CA . ARG A 1 731 ? -4.235 28.977 29.375 1.00 94.06 731 ARG A CA 1
ATOM 5424 C C . ARG A 1 731 ? -4.047 27.743 28.512 1.00 94.06 731 ARG A C 1
ATOM 5426 O O . ARG A 1 731 ? -4.882 26.847 28.594 1.00 94.06 731 ARG A O 1
ATOM 5433 N N . PHE A 1 732 ? -2.982 27.652 27.723 1.00 95.62 732 PHE A N 1
ATOM 5434 C CA . PHE A 1 732 ? -2.763 26.482 26.872 1.00 95.62 732 PHE A CA 1
ATOM 5435 C C . PHE A 1 732 ? -1.296 26.080 26.703 1.00 95.62 732 PHE A C 1
ATOM 5437 O O . PHE A 1 732 ? -0.392 26.888 26.887 1.00 95.62 732 PHE A O 1
ATOM 5444 N N . ALA A 1 733 ? -1.056 24.827 26.329 1.00 96.50 733 ALA A N 1
ATOM 5445 C CA . ALA A 1 733 ? 0.247 24.323 25.909 1.00 96.50 733 ALA A CA 1
ATOM 5446 C C . ALA A 1 733 ? 0.067 23.342 24.748 1.00 96.50 733 ALA A C 1
ATOM 5448 O O . ALA A 1 733 ? -0.883 22.560 24.762 1.00 96.50 733 ALA A O 1
ATOM 5449 N N . VAL A 1 734 ? 0.987 23.350 23.779 1.00 97.12 734 VAL A N 1
ATOM 5450 C CA . VAL A 1 734 ? 0.909 22.482 22.594 1.00 97.12 734 VAL A CA 1
ATOM 5451 C C . VAL A 1 734 ? 2.112 21.541 22.512 1.00 97.12 734 VAL A C 1
ATOM 5453 O O . VAL A 1 734 ? 3.260 21.982 22.550 1.00 97.12 734 VAL A O 1
ATOM 5456 N N . LEU A 1 735 ? 1.840 20.247 22.362 1.00 96.62 735 LEU A N 1
ATOM 5457 C CA . LEU A 1 735 ? 2.797 19.228 21.947 1.00 96.62 735 LEU A CA 1
ATOM 5458 C C . LEU A 1 735 ? 2.477 18.834 20.502 1.00 96.62 735 LEU A C 1
ATOM 5460 O O . LEU A 1 735 ? 1.430 18.242 20.227 1.00 96.62 735 LEU A O 1
ATOM 5464 N N . ALA A 1 736 ? 3.370 19.181 19.580 1.00 95.25 736 ALA A N 1
ATOM 5465 C CA . ALA A 1 736 ? 3.201 18.911 18.161 1.00 95.25 736 ALA A CA 1
ATOM 5466 C C . ALA A 1 736 ? 4.072 17.722 17.750 1.00 95.25 736 ALA A C 1
ATOM 5468 O O . ALA A 1 736 ? 5.277 17.721 17.981 1.00 95.25 736 ALA A O 1
ATOM 5469 N N . LEU A 1 737 ? 3.466 16.706 17.142 1.00 89.69 737 LEU A N 1
ATOM 5470 C CA . LEU A 1 737 ? 4.151 15.534 16.609 1.00 89.69 737 LEU A CA 1
ATOM 5471 C C . LEU A 1 737 ? 4.173 15.629 15.080 1.00 89.69 737 LEU A C 1
ATOM 5473 O O . LEU A 1 737 ? 3.132 15.769 14.435 1.00 89.69 737 LEU A O 1
ATOM 5477 N N . GLY A 1 738 ? 5.348 15.533 14.473 1.00 75.75 738 GLY A N 1
ATOM 5478 C CA . GLY A 1 738 ? 5.493 15.638 13.027 1.00 75.75 738 GLY A CA 1
ATOM 5479 C C . GLY A 1 738 ? 6.728 14.917 12.518 1.00 75.75 738 GLY A C 1
ATOM 5480 O O . GLY A 1 738 ? 7.547 14.432 13.287 1.00 75.75 738 GLY A O 1
ATOM 5481 N N . ASP A 1 739 ? 6.860 14.854 11.199 1.00 69.31 739 ASP A N 1
ATOM 5482 C CA . ASP A 1 739 ? 8.025 14.289 10.524 1.00 69.31 739 ASP A CA 1
ATOM 5483 C C . ASP A 1 739 ? 8.773 15.424 9.814 1.00 69.31 739 ASP A C 1
ATOM 5485 O O . ASP A 1 739 ? 8.194 16.140 8.992 1.00 69.31 739 ASP A O 1
ATOM 5489 N N . SER A 1 740 ? 10.036 15.643 10.190 1.00 65.06 740 SER A N 1
ATOM 5490 C CA . SER A 1 740 ? 10.855 16.749 9.682 1.00 65.06 740 SER A CA 1
ATOM 5491 C C . SER A 1 740 ? 11.310 16.562 8.231 1.00 65.06 740 SER A C 1
ATOM 5493 O O . SER A 1 740 ? 11.858 17.493 7.641 1.00 65.06 740 SER A O 1
ATOM 5495 N N . SER A 1 741 ? 11.024 15.406 7.615 1.00 44.84 741 SER A N 1
ATOM 5496 C CA . SER A 1 741 ? 11.183 15.189 6.172 1.00 44.84 741 SER A CA 1
ATOM 5497 C C . SER A 1 741 ? 10.124 15.900 5.315 1.00 44.84 741 SER A C 1
ATOM 5499 O O . SER A 1 741 ? 10.345 16.089 4.117 1.00 44.84 741 SER A O 1
ATOM 5501 N N . TYR A 1 742 ? 9.006 16.337 5.909 1.00 49.56 742 TYR A N 1
ATOM 5502 C CA . TYR A 1 742 ? 7.974 17.132 5.235 1.00 49.56 742 TYR A CA 1
ATOM 5503 C C . TYR A 1 742 ? 8.260 18.631 5.359 1.00 49.56 742 TYR A C 1
ATOM 5505 O O . TYR A 1 742 ? 8.756 19.108 6.381 1.00 49.56 742 TYR A O 1
ATOM 5513 N N . ALA A 1 743 ? 7.904 19.396 4.321 1.00 50.47 743 ALA A N 1
ATOM 5514 C CA . ALA A 1 743 ? 8.219 20.825 4.238 1.00 50.47 743 ALA A CA 1
ATOM 5515 C C . ALA A 1 743 ? 7.609 21.649 5.390 1.00 50.47 743 ALA A C 1
ATOM 5517 O O . ALA A 1 743 ? 8.248 22.574 5.889 1.00 50.47 743 ALA A O 1
ATOM 5518 N N . ASP A 1 744 ? 6.403 21.289 5.841 1.00 66.94 744 ASP A N 1
ATOM 5519 C CA . ASP A 1 744 ? 5.703 21.934 6.958 1.00 66.94 744 ASP A CA 1
ATOM 5520 C C . ASP A 1 744 ? 5.703 21.031 8.211 1.00 66.94 744 ASP A C 1
ATOM 5522 O O . ASP A 1 744 ? 4.661 20.666 8.757 1.00 66.94 744 ASP A O 1
ATOM 5526 N N . PHE A 1 745 ? 6.902 20.637 8.665 1.00 75.12 745 PHE A N 1
ATOM 5527 C CA . PHE A 1 745 ? 7.144 19.834 9.879 1.00 75.12 745 PHE A CA 1
ATOM 5528 C C . PHE A 1 745 ? 6.292 20.307 11.066 1.00 75.12 745 PHE A C 1
ATOM 5530 O O . PHE A 1 745 ? 6.375 21.473 11.392 1.00 75.12 745 PHE A O 1
ATOM 5537 N N . CYS A 1 746 ? 5.499 19.479 11.753 1.00 84.19 746 CYS A N 1
ATOM 5538 C CA . CYS A 1 746 ? 4.633 19.941 12.865 1.00 84.19 746 CYS A CA 1
ATOM 5539 C C . CYS A 1 746 ? 3.638 21.077 12.498 1.00 84.19 746 CYS A C 1
ATOM 5541 O O . CYS A 1 746 ? 3.106 21.748 13.382 1.00 84.19 746 CYS A O 1
ATOM 5543 N N . GLY A 1 747 ? 3.341 21.280 11.205 1.00 85.38 747 GLY A N 1
ATOM 5544 C CA . GLY A 1 747 ? 2.562 22.414 10.690 1.00 85.38 747 GLY A CA 1
ATOM 5545 C C . GLY A 1 747 ? 1.195 22.630 11.342 1.00 85.38 747 GLY A C 1
ATOM 5546 O O . GLY A 1 747 ? 0.818 23.767 11.629 1.00 85.38 747 GLY A O 1
ATOM 5547 N N . HIS A 1 748 ? 0.459 21.563 11.662 1.00 91.88 748 HIS A N 1
ATOM 5548 C CA . HIS A 1 748 ? -0.827 21.706 12.341 1.00 91.88 748 HIS A CA 1
ATOM 5549 C C . HIS A 1 748 ? -0.675 22.161 13.797 1.00 91.88 748 HIS A C 1
ATOM 5551 O O . HIS A 1 748 ? -1.357 23.094 14.218 1.00 91.88 748 HIS A O 1
ATOM 5557 N N . GLY A 1 749 ? 0.272 21.578 14.538 1.00 92.88 749 GLY A N 1
ATOM 5558 C CA . GLY A 1 749 ? 0.569 21.992 15.909 1.00 92.88 749 GLY A CA 1
ATOM 5559 C C . GLY A 1 749 ? 1.066 23.434 16.001 1.00 92.88 749 GLY A C 1
ATOM 5560 O O . GLY A 1 749 ? 0.646 24.162 16.896 1.00 92.88 749 GLY A O 1
ATOM 5561 N N . ARG A 1 750 ? 1.871 23.889 15.030 1.00 93.69 750 ARG A N 1
ATOM 5562 C CA . ARG A 1 750 ? 2.265 25.304 14.927 1.00 93.69 750 ARG A CA 1
ATOM 5563 C C . ARG A 1 750 ? 1.070 26.230 14.755 1.00 93.69 750 ARG A C 1
ATOM 5565 O O . ARG A 1 750 ? 0.927 27.204 15.483 1.00 93.69 750 ARG A O 1
ATOM 5572 N N . ARG A 1 751 ? 0.196 25.901 13.804 1.00 93.56 751 ARG A N 1
ATOM 5573 C CA . ARG A 1 751 ? -0.990 26.704 13.504 1.00 93.56 751 ARG A CA 1
ATOM 5574 C C . ARG A 1 751 ? -1.957 26.776 14.684 1.00 93.56 751 ARG A C 1
ATOM 5576 O O . ARG A 1 751 ? -2.496 27.848 14.941 1.00 93.56 751 ARG A O 1
ATOM 5583 N N . LEU A 1 752 ? -2.151 25.677 15.416 1.00 93.94 752 LEU A N 1
ATOM 5584 C CA . LEU A 1 752 ? -2.946 25.673 16.648 1.00 93.94 752 LEU A CA 1
ATOM 5585 C C . LEU A 1 752 ? -2.328 26.571 17.724 1.00 93.94 752 LEU A C 1
ATOM 5587 O O . LEU A 1 752 ? -3.031 27.386 18.312 1.00 93.94 752 LEU A O 1
ATOM 5591 N N . ASP A 1 753 ? -1.023 26.451 17.953 1.00 95.81 753 ASP A N 1
ATOM 5592 C CA . ASP A 1 753 ? -0.299 27.237 18.954 1.00 95.81 753 ASP A CA 1
ATOM 5593 C C . ASP A 1 753 ? -0.345 28.750 18.684 1.00 95.81 753 ASP A C 1
ATOM 5595 O O . ASP A 1 753 ? -0.531 29.552 19.603 1.00 95.81 753 ASP A O 1
ATOM 5599 N N . ASP A 1 754 ? -0.214 29.155 17.423 1.00 94.62 754 ASP A N 1
ATOM 5600 C CA . ASP A 1 754 ? -0.321 30.559 17.024 1.00 94.62 754 ASP A CA 1
ATOM 5601 C C . ASP A 1 754 ? -1.769 31.054 17.124 1.00 94.62 754 ASP A C 1
ATOM 5603 O O . ASP A 1 754 ? -2.033 32.104 17.715 1.00 94.62 754 ASP A O 1
ATOM 5607 N N . ARG A 1 755 ? -2.737 30.266 16.636 1.00 93.94 755 ARG A N 1
ATOM 5608 C CA . ARG A 1 755 ? -4.145 30.677 16.617 1.00 93.94 755 ARG A CA 1
ATOM 5609 C C . ARG A 1 755 ? -4.766 30.766 18.012 1.00 93.94 755 ARG A C 1
ATOM 5611 O O . ARG A 1 755 ? -5.549 31.677 18.265 1.00 93.94 755 ARG A O 1
ATOM 5618 N N . LEU A 1 756 ? -4.422 29.860 18.929 1.00 93.38 756 LEU A N 1
ATOM 5619 C CA . LEU A 1 756 ? -4.891 29.913 20.320 1.00 93.38 756 LEU A CA 1
ATOM 5620 C C . LEU A 1 756 ? -4.411 31.192 21.026 1.00 93.38 756 LEU A C 1
ATOM 5622 O O . LEU A 1 756 ? -5.196 31.825 21.733 1.00 93.38 756 LEU A O 1
ATOM 5626 N N . ALA A 1 757 ? -3.165 31.610 20.776 1.00 92.06 757 ALA A N 1
ATOM 5627 C CA . ALA A 1 757 ? -2.624 32.861 21.304 1.00 92.06 757 ALA A CA 1
ATOM 5628 C C . ALA A 1 757 ? -3.316 34.097 20.700 1.00 92.06 757 ALA A C 1
ATOM 5630 O O . ALA A 1 757 ? -3.685 35.015 21.430 1.00 92.06 757 ALA A O 1
ATOM 5631 N N . GLU A 1 758 ? -3.553 34.119 19.382 1.00 92.50 758 GLU A N 1
ATOM 5632 C CA . GLU A 1 758 ? -4.284 35.211 18.711 1.00 92.50 758 GLU A CA 1
ATOM 5633 C C . GLU A 1 758 ? -5.710 35.411 19.251 1.00 92.50 758 GLU A C 1
ATOM 5635 O O . GLU A 1 758 ? -6.223 36.531 19.263 1.00 92.50 758 GLU A O 1
ATOM 5640 N N . LEU A 1 759 ? -6.358 34.331 19.698 1.00 91.44 759 LEU A N 1
ATOM 5641 C CA . LEU A 1 759 ? -7.719 34.348 20.238 1.00 91.44 759 LEU A CA 1
ATOM 5642 C C . LEU A 1 759 ? -7.802 34.747 21.722 1.00 91.44 759 LEU A C 1
ATOM 5644 O O . LEU A 1 759 ? -8.912 34.788 22.257 1.00 91.44 759 LEU A O 1
ATOM 5648 N N . GLY A 1 760 ? -6.676 35.076 22.365 1.00 88.75 760 GLY A N 1
ATOM 5649 C CA . GLY A 1 760 ? -6.625 35.611 23.733 1.00 88.75 760 GLY A CA 1
ATOM 5650 C C . GLY A 1 760 ? -6.286 34.596 24.831 1.00 88.75 760 GLY A C 1
ATOM 5651 O O . GLY A 1 760 ? -6.331 34.948 26.009 1.00 88.75 760 GLY A O 1
ATOM 5652 N N . ALA A 1 761 ? -5.938 33.350 24.484 1.00 91.69 761 ALA A N 1
ATOM 5653 C CA . ALA A 1 761 ? -5.466 32.378 25.471 1.00 91.69 761 ALA A CA 1
ATOM 5654 C C . ALA A 1 761 ? -3.984 32.609 25.823 1.00 91.69 761 ALA A C 1
ATOM 5656 O O . ALA A 1 761 ? -3.158 32.880 24.950 1.00 91.69 761 ALA A O 1
ATOM 5657 N N . ASP A 1 762 ? -3.620 32.431 27.093 1.00 92.00 762 ASP A N 1
ATOM 5658 C CA . ASP A 1 762 ? -2.243 32.604 27.566 1.00 92.00 762 ASP A CA 1
ATOM 5659 C C . ASP A 1 762 ? -1.420 31.312 27.403 1.00 92.00 762 ASP A C 1
ATOM 5661 O O . ASP A 1 762 ? -1.827 30.240 27.860 1.00 92.00 762 ASP A O 1
ATOM 5665 N N . ARG A 1 763 ? -0.218 31.386 26.814 1.00 94.88 763 ARG A N 1
ATOM 5666 C CA . ARG A 1 763 ? 0.695 30.226 26.750 1.00 94.88 763 ARG A CA 1
ATOM 5667 C C . ARG A 1 763 ? 1.199 29.856 28.147 1.00 94.88 763 ARG A C 1
ATOM 5669 O O . ARG A 1 763 ? 1.828 30.659 28.830 1.00 94.88 763 ARG A O 1
ATOM 5676 N N . LEU A 1 764 ? 0.935 28.618 28.556 1.00 91.62 764 LEU A N 1
ATOM 5677 C CA . LEU A 1 764 ? 1.368 28.027 29.821 1.00 91.62 764 LEU A CA 1
ATOM 5678 C C . LEU A 1 764 ? 2.843 27.607 29.764 1.00 91.62 764 LEU A C 1
ATOM 5680 O O . LEU A 1 764 ? 3.589 27.848 30.710 1.00 91.62 764 LEU A O 1
ATOM 5684 N N . VAL A 1 765 ? 3.250 26.991 28.653 1.00 93.00 765 VAL A N 1
ATOM 5685 C CA . VAL A 1 765 ? 4.642 26.687 28.292 1.00 93.00 765 VAL A CA 1
ATOM 5686 C C . VAL A 1 765 ? 4.808 26.828 26.780 1.00 93.00 765 VAL A C 1
ATOM 5688 O O . VAL A 1 765 ? 3.823 26.765 26.042 1.00 93.00 765 VAL A O 1
ATOM 5691 N N . GLU A 1 766 ? 6.047 27.001 26.321 1.00 91.75 766 GLU A N 1
ATOM 5692 C CA . GLU A 1 766 ? 6.358 27.011 24.888 1.00 91.75 766 GLU A CA 1
ATOM 5693 C C . GLU A 1 766 ? 6.008 25.673 24.225 1.00 91.75 766 GLU A C 1
ATOM 5695 O O . GLU A 1 766 ? 6.156 24.598 24.821 1.00 91.75 766 GLU A O 1
ATOM 5700 N N . ARG A 1 767 ? 5.565 25.750 22.966 1.00 94.94 767 ARG A N 1
ATOM 5701 C CA . ARG A 1 767 ? 5.298 24.573 22.140 1.00 94.94 767 ARG A CA 1
ATOM 5702 C C . ARG A 1 767 ? 6.566 23.745 21.971 1.00 94.94 767 ARG A C 1
ATOM 5704 O O . ARG A 1 767 ? 7.649 24.282 21.740 1.00 94.94 767 ARG A O 1
ATOM 5711 N N . VAL A 1 768 ? 6.414 22.426 22.015 1.00 95.38 768 VAL A N 1
ATOM 5712 C CA . VAL A 1 768 ? 7.485 21.493 21.655 1.00 95.38 768 VAL A CA 1
ATOM 5713 C C . VAL A 1 768 ? 7.098 20.758 20.377 1.00 95.38 768 VAL A C 1
ATOM 5715 O O . VAL A 1 768 ? 6.070 20.085 20.329 1.00 95.38 768 VAL A O 1
ATOM 5718 N N . ASP A 1 769 ? 7.946 20.895 19.358 1.00 91.00 769 ASP A N 1
ATOM 5719 C CA . ASP A 1 769 ? 7.852 20.179 18.087 1.00 91.00 769 ASP A CA 1
ATOM 5720 C C . ASP A 1 769 ? 8.692 18.896 18.198 1.00 91.00 769 ASP A C 1
ATOM 5722 O O . ASP A 1 769 ? 9.897 18.950 18.450 1.00 91.00 769 ASP A O 1
ATOM 5726 N N . CYS A 1 770 ? 8.054 17.735 18.073 1.00 82.31 770 CYS A N 1
ATOM 5727 C CA . CYS A 1 770 ? 8.684 16.425 18.196 1.00 82.31 770 CYS A CA 1
ATOM 5728 C C . CYS A 1 770 ? 8.749 15.720 16.847 1.00 82.31 770 CYS A C 1
ATOM 5730 O O . CYS A 1 770 ? 7.754 15.612 16.131 1.00 82.31 770 CYS A O 1
ATOM 5732 N N . GLU A 1 771 ? 9.931 15.194 16.552 1.00 80.62 771 GLU A N 1
ATOM 5733 C CA . GLU A 1 771 ? 10.173 14.254 15.463 1.00 80.62 771 GLU A CA 1
ATOM 5734 C C . GLU A 1 771 ? 9.692 12.847 15.882 1.00 80.62 771 GLU A C 1
ATOM 5736 O O . GLU A 1 771 ? 9.354 12.630 17.054 1.00 80.62 771 GLU A O 1
ATOM 5741 N N . PRO A 1 772 ? 9.673 11.847 14.981 1.00 45.69 772 PRO A N 1
ATOM 5742 C CA . PRO A 1 772 ? 9.565 10.452 15.408 1.00 45.69 772 PRO A CA 1
ATOM 5743 C C . PRO A 1 772 ? 10.688 10.178 16.449 1.00 45.69 772 PRO A C 1
ATOM 5745 O O . PRO A 1 772 ? 11.747 10.767 16.321 1.00 45.69 772 PRO A O 1
ATOM 5748 N N . GLU A 1 773 ? 10.543 9.293 17.452 1.00 65.69 773 GLU A N 1
ATOM 5749 C CA . GLU A 1 773 ? 11.327 9.320 18.741 1.00 65.69 773 GLU A CA 1
ATOM 5750 C C . GLU A 1 773 ? 10.931 10.480 19.678 1.00 65.69 773 GLU A C 1
ATOM 5752 O O . GLU A 1 773 ? 11.752 11.146 20.314 1.00 65.69 773 GLU A O 1
ATOM 5757 N N . TYR A 1 774 ? 9.632 10.740 19.760 1.00 73.75 774 TYR A N 1
ATOM 5758 C CA . TYR A 1 774 ? 9.077 11.874 20.488 1.00 73.75 774 TYR A CA 1
ATOM 5759 C C . TYR A 1 774 ? 9.183 11.749 22.015 1.00 73.75 774 TYR A C 1
ATOM 5761 O O . TYR A 1 774 ? 8.898 12.721 22.708 1.00 73.75 774 TYR A O 1
ATOM 5769 N N . GLU A 1 775 ? 9.553 10.594 22.576 1.00 76.31 775 GLU A N 1
ATOM 5770 C CA . GLU A 1 775 ? 9.420 10.290 24.005 1.00 76.31 775 GLU A CA 1
ATOM 5771 C C . GLU A 1 775 ? 10.188 11.274 24.900 1.00 76.31 775 GLU A C 1
ATOM 5773 O O . GLU A 1 775 ? 9.657 11.738 25.909 1.00 76.31 775 GLU A O 1
ATOM 5778 N N . GLU A 1 776 ? 11.414 11.650 24.523 1.00 73.19 776 GLU A N 1
ATOM 5779 C CA . GLU A 1 776 ? 12.222 12.612 25.288 1.00 73.19 776 GLU A CA 1
ATOM 5780 C C . GLU A 1 776 ? 11.669 14.043 25.174 1.00 73.19 776 GLU A C 1
ATOM 5782 O O . GLU A 1 776 ? 11.638 14.796 26.152 1.00 73.19 776 GLU A O 1
ATOM 5787 N N . GLY A 1 777 ? 11.210 14.436 23.982 1.00 76.38 777 GLY A N 1
ATOM 5788 C CA . GLY A 1 777 ? 10.579 15.737 23.747 1.00 76.38 777 GLY A CA 1
ATOM 5789 C C . GLY A 1 777 ? 9.259 15.881 24.505 1.00 76.38 777 GLY A C 1
ATOM 5790 O O . GLY A 1 777 ? 9.074 16.848 25.244 1.00 76.38 777 GLY A O 1
ATOM 5791 N N . ALA A 1 778 ? 8.392 14.876 24.397 1.00 80.31 778 ALA A N 1
ATOM 5792 C CA . ALA A 1 778 ? 7.111 14.800 25.083 1.00 80.31 778 ALA A CA 1
ATOM 5793 C C . ALA A 1 778 ? 7.276 14.788 26.607 1.00 80.31 778 ALA A C 1
ATOM 5795 O O . ALA A 1 778 ? 6.549 15.498 27.299 1.00 80.31 778 ALA A O 1
ATOM 5796 N N . GLN A 1 779 ? 8.259 14.050 27.140 1.00 81.94 779 GLN A N 1
ATOM 5797 C CA . GLN A 1 779 ? 8.529 14.022 28.578 1.00 81.94 779 GLN A CA 1
ATOM 5798 C C . GLN A 1 779 ? 8.996 15.388 29.101 1.00 81.94 779 GLN A C 1
ATOM 5800 O O . GLN A 1 779 ? 8.483 15.860 30.114 1.00 81.94 779 GLN A O 1
ATOM 5805 N N . ARG A 1 780 ? 9.915 16.062 28.393 1.00 85.75 780 ARG A N 1
ATOM 5806 C CA . ARG A 1 780 ? 10.371 17.414 28.765 1.00 85.75 780 ARG A CA 1
ATOM 5807 C C . ARG A 1 780 ? 9.234 18.431 28.744 1.00 85.75 780 ARG A C 1
ATOM 5809 O O . ARG A 1 780 ? 9.107 19.221 29.678 1.00 85.75 780 ARG A O 1
ATOM 5816 N N . TRP A 1 781 ? 8.405 18.399 27.701 1.00 93.06 781 TRP A N 1
ATOM 5817 C CA . TRP A 1 781 ? 7.220 19.250 27.603 1.00 93.06 781 TRP A CA 1
ATOM 5818 C C . TRP A 1 781 ? 6.259 19.004 28.772 1.00 93.06 781 TRP A C 1
ATOM 5820 O O . TRP A 1 781 ? 5.819 19.940 29.433 1.00 93.06 781 TRP A O 1
ATOM 5830 N N . LEU A 1 782 ? 5.997 17.736 29.083 1.00 86.75 782 LEU A N 1
ATOM 5831 C CA . LEU A 1 782 ? 5.097 17.323 30.151 1.00 86.75 782 LEU A CA 1
ATOM 5832 C C . LEU A 1 782 ? 5.584 17.749 31.543 1.00 86.75 782 LEU A C 1
ATOM 5834 O O . LEU A 1 782 ? 4.791 18.235 32.351 1.00 86.75 782 LEU A O 1
ATOM 5838 N N . ASP A 1 783 ? 6.878 17.622 31.833 1.00 84.81 783 ASP A N 1
ATOM 5839 C CA . ASP A 1 783 ? 7.441 18.084 33.105 1.00 84.81 783 ASP A CA 1
ATOM 5840 C C . ASP A 1 783 ? 7.369 19.617 33.242 1.00 84.81 783 ASP A C 1
ATOM 5842 O O . ASP A 1 783 ? 7.056 20.127 34.325 1.00 84.81 783 ASP A O 1
ATOM 5846 N N . ALA A 1 784 ? 7.554 20.358 32.143 1.00 87.31 784 ALA A N 1
ATOM 5847 C CA . ALA A 1 784 ? 7.354 21.807 32.117 1.00 87.31 784 ALA A CA 1
ATOM 5848 C C . ALA A 1 784 ? 5.881 22.187 32.362 1.00 87.31 784 ALA A C 1
ATOM 5850 O O . ALA A 1 784 ? 5.600 23.048 33.198 1.00 87.31 784 ALA A O 1
ATOM 5851 N N . VAL A 1 785 ? 4.936 21.503 31.702 1.00 89.88 785 VAL A N 1
ATOM 5852 C CA . VAL A 1 785 ? 3.489 21.686 31.909 1.00 89.88 785 VAL A CA 1
ATOM 5853 C C . VAL A 1 785 ? 3.114 21.437 33.368 1.00 89.88 785 VAL A C 1
ATOM 5855 O O . VAL A 1 785 ? 2.457 22.274 33.982 1.00 89.88 785 VAL A O 1
ATOM 5858 N N . VAL A 1 786 ? 3.545 20.316 33.955 1.00 87.19 786 VAL A N 1
ATOM 5859 C CA . VAL A 1 786 ? 3.236 19.987 35.355 1.00 87.19 786 VAL A CA 1
ATOM 5860 C C . VAL A 1 786 ? 3.762 21.067 36.299 1.00 87.19 786 VAL A C 1
ATOM 5862 O O . VAL A 1 786 ? 3.018 21.505 37.175 1.00 87.19 786 VAL A O 1
ATOM 5865 N N . THR A 1 787 ? 4.993 21.538 36.089 1.00 86.31 787 THR A N 1
ATOM 5866 C CA . THR A 1 787 ? 5.597 22.623 36.883 1.00 86.31 787 THR A CA 1
ATOM 5867 C C . THR A 1 787 ? 4.765 23.907 36.800 1.00 86.31 787 THR A C 1
ATOM 5869 O O . THR A 1 787 ? 4.455 24.525 37.821 1.00 86.31 787 THR A O 1
ATOM 5872 N N . ALA A 1 788 ? 4.328 24.279 35.595 1.00 86.94 788 ALA A N 1
ATOM 5873 C CA . ALA A 1 788 ? 3.499 25.460 35.367 1.00 86.94 788 ALA A CA 1
ATOM 5874 C C . ALA A 1 788 ? 2.076 25.330 35.954 1.00 86.94 788 ALA A C 1
ATOM 5876 O O . ALA A 1 788 ? 1.484 26.322 36.388 1.00 86.94 788 ALA A O 1
ATOM 5877 N N . LEU A 1 789 ? 1.520 24.113 36.007 1.00 85.75 789 LEU A N 1
ATOM 5878 C CA . LEU A 1 789 ? 0.203 23.844 36.590 1.00 85.75 789 LEU A CA 1
ATOM 5879 C C . LEU A 1 789 ? 0.214 23.833 38.122 1.00 85.75 789 LEU A C 1
ATOM 5881 O O . LEU A 1 789 ? -0.783 24.218 38.733 1.00 85.75 789 LEU A O 1
ATOM 5885 N N . THR A 1 790 ? 1.278 23.357 38.768 1.00 80.00 790 THR A N 1
ATOM 5886 C CA . THR A 1 790 ? 1.338 23.245 40.237 1.00 80.00 790 THR A CA 1
ATOM 5887 C C . THR A 1 790 ? 1.912 24.487 40.916 1.00 80.00 790 THR A C 1
ATOM 5889 O O . THR A 1 790 ? 1.694 24.659 42.113 1.00 80.00 790 THR A O 1
ATOM 5892 N N . GLY A 1 791 ? 2.591 25.370 40.172 1.00 64.69 791 GLY A N 1
ATOM 5893 C CA . GLY A 1 791 ? 3.215 26.578 40.724 1.00 64.69 791 GLY A CA 1
ATOM 5894 C C . GLY A 1 791 ? 4.401 26.284 41.647 1.00 64.69 791 GLY A C 1
ATOM 5895 O O . GLY A 1 791 ? 4.853 27.170 42.369 1.00 64.69 791 GLY A O 1
ATOM 5896 N N . ASP A 1 792 ? 4.897 25.046 41.640 1.00 49.16 792 ASP A N 1
ATOM 5897 C CA . ASP A 1 792 ? 6.004 24.606 42.478 1.00 49.16 792 ASP A CA 1
ATOM 5898 C C . ASP A 1 792 ? 7.322 25.003 41.792 1.00 49.16 792 ASP A C 1
ATOM 5900 O O . ASP A 1 792 ? 7.962 24.216 41.096 1.00 49.16 792 ASP A O 1
ATOM 5904 N N . THR A 1 793 ? 7.722 26.269 41.944 1.00 40.00 793 THR A N 1
ATOM 5905 C CA . THR A 1 793 ? 9.060 26.740 41.564 1.00 40.00 793 THR A CA 1
ATOM 5906 C C . THR A 1 793 ? 10.069 26.266 42.603 1.00 40.00 793 THR A C 1
ATOM 5908 O O . THR A 1 793 ? 10.604 27.053 43.385 1.00 40.00 793 THR A O 1
ATOM 5911 N N . ARG A 1 794 ? 10.340 24.963 42.644 1.00 35.75 794 ARG A N 1
ATOM 5912 C CA . ARG A 1 794 ? 11.635 24.518 43.152 1.00 35.75 794 ARG A CA 1
ATOM 5913 C C . ARG A 1 794 ? 12.659 24.842 42.074 1.00 35.75 794 ARG A C 1
ATOM 5915 O O . ARG A 1 794 ? 12.794 24.100 41.105 1.00 35.75 794 ARG A O 1
ATOM 5922 N N . GLU A 1 795 ? 13.381 25.949 42.241 1.00 28.11 795 GLU A N 1
ATOM 5923 C CA . GLU A 1 795 ? 14.728 25.999 41.674 1.00 28.11 795 GLU A CA 1
ATOM 5924 C C . GLU A 1 795 ? 15.496 24.783 42.219 1.00 28.11 795 GLU A C 1
ATOM 5926 O O . GLU A 1 795 ? 15.324 24.439 43.397 1.00 28.11 795 GLU A O 1
ATOM 5931 N N . PRO A 1 796 ? 16.284 24.085 41.383 1.00 32.50 796 PRO A N 1
ATOM 5932 C CA . PRO A 1 796 ? 17.112 22.986 41.842 1.00 32.50 796 PRO A CA 1
ATOM 5933 C C . PRO A 1 796 ? 18.148 23.576 42.797 1.00 32.50 796 PRO A C 1
ATOM 5935 O O . PRO A 1 796 ? 19.146 24.156 42.373 1.00 32.50 796 PRO A O 1
ATOM 5938 N N . ASP A 1 797 ? 17.860 23.495 44.094 1.00 27.39 797 ASP A N 1
ATOM 5939 C CA . ASP A 1 797 ? 18.773 23.937 45.133 1.00 27.39 797 ASP A CA 1
ATOM 5940 C C . ASP A 1 797 ? 20.071 23.152 44.951 1.00 27.39 797 ASP A C 1
ATOM 5942 O O . ASP A 1 797 ? 20.054 21.925 44.814 1.00 27.39 797 ASP A O 1
ATOM 5946 N N . GLY A 1 798 ? 21.182 23.883 44.879 1.00 30.14 798 GLY A N 1
ATOM 5947 C CA . GLY A 1 798 ? 22.523 23.355 44.680 1.00 30.14 798 GLY A CA 1
ATOM 5948 C C . GLY A 1 798 ? 22.965 22.501 45.862 1.00 30.14 798 GLY A C 1
ATOM 5949 O O . GLY A 1 798 ? 23.803 22.909 46.659 1.00 30.14 798 GLY A O 1
ATOM 5950 N N . ALA A 1 799 ? 22.426 21.293 45.953 1.00 25.06 799 ALA A N 1
ATOM 5951 C CA . ALA A 1 799 ? 23.137 20.143 46.456 1.00 25.06 799 ALA A CA 1
ATOM 5952 C C . ALA A 1 799 ? 23.814 19.499 45.246 1.00 25.06 799 ALA A C 1
ATOM 5954 O O . ALA A 1 799 ? 23.185 19.252 44.221 1.00 25.06 799 ALA A O 1
ATOM 5955 N N . SER A 1 800 ? 25.109 19.233 45.362 1.00 26.45 800 SER A N 1
ATOM 5956 C CA . SER A 1 800 ? 25.873 18.351 44.483 1.00 26.45 800 SER A CA 1
ATOM 5957 C C . SER A 1 800 ? 25.363 16.907 44.593 1.00 26.45 800 SER A C 1
ATOM 5959 O O . SER A 1 800 ? 26.060 16.017 45.070 1.00 26.45 800 SER A O 1
ATOM 5961 N N . GLY A 1 801 ? 24.114 16.692 44.207 1.00 24.05 801 GLY A N 1
ATOM 5962 C CA . GLY A 1 801 ? 23.480 15.403 44.058 1.00 24.05 801 GLY A CA 1
ATOM 5963 C C . GLY A 1 801 ? 22.619 15.500 42.817 1.00 24.05 801 GLY A C 1
ATOM 5964 O O . GLY A 1 801 ? 21.640 16.244 42.796 1.00 24.05 801 GLY A O 1
ATOM 5965 N N . SER A 1 802 ? 23.010 14.776 41.771 1.00 24.42 802 SER A N 1
ATOM 5966 C CA . SER A 1 802 ? 22.137 14.439 40.649 1.00 24.42 802 SER A CA 1
ATOM 5967 C C . SER A 1 802 ? 20.730 14.113 41.172 1.00 24.42 802 SER A C 1
ATOM 5969 O O . SER A 1 802 ? 20.625 13.543 42.264 1.00 24.42 802 SER A O 1
ATOM 5971 N N . PRO A 1 803 ? 19.639 14.410 40.441 1.00 27.25 803 PRO A N 1
ATOM 5972 C CA . PRO A 1 803 ? 18.343 13.821 40.741 1.00 27.25 803 PRO A CA 1
ATOM 5973 C C . PRO A 1 803 ? 18.439 12.320 40.447 1.00 27.25 803 PRO A C 1
ATOM 5975 O O . PRO A 1 803 ? 17.983 11.823 39.420 1.00 27.25 803 PRO A O 1
ATOM 5978 N N . GLY A 1 804 ? 19.086 11.596 41.357 1.00 28.48 804 GLY A N 1
ATOM 5979 C CA . GLY A 1 804 ? 19.004 10.165 41.465 1.00 28.48 804 GLY A CA 1
ATOM 5980 C C . GLY A 1 804 ? 17.532 9.866 41.640 1.00 28.48 804 GLY A C 1
ATOM 5981 O O . GLY A 1 804 ? 16.874 10.381 42.547 1.00 28.48 804 GLY A O 1
ATOM 5982 N N . THR A 1 805 ? 17.002 9.061 40.727 1.00 29.88 805 THR A N 1
ATOM 5983 C CA . THR A 1 805 ? 15.764 8.323 40.937 1.00 29.88 805 THR A CA 1
ATOM 5984 C C . THR A 1 805 ? 15.732 7.890 42.396 1.00 29.88 805 THR A C 1
ATOM 5986 O O . THR A 1 805 ? 16.604 7.120 42.801 1.00 29.88 805 THR A O 1
ATOM 5989 N N . ALA A 1 806 ? 14.801 8.411 43.200 1.00 29.19 806 ALA A N 1
ATOM 5990 C CA . ALA A 1 806 ? 14.640 7.946 44.567 1.00 29.19 806 ALA A CA 1
ATOM 5991 C C . ALA A 1 806 ? 14.401 6.432 44.491 1.00 29.19 806 ALA A C 1
ATOM 5993 O O . ALA A 1 806 ? 13.315 5.989 44.108 1.00 29.19 806 ALA A O 1
ATOM 5994 N N . ARG A 1 807 ? 15.450 5.636 44.752 1.00 41.53 807 ARG A N 1
ATOM 5995 C CA . ARG A 1 807 ? 15.369 4.177 44.825 1.00 41.53 807 ARG A CA 1
ATOM 5996 C C . ARG A 1 807 ? 14.339 3.894 45.903 1.00 41.53 807 ARG A C 1
ATOM 5998 O O . ARG A 1 807 ? 14.581 4.150 47.080 1.00 41.53 807 ARG A O 1
ATOM 6005 N N . ARG A 1 808 ? 13.165 3.411 45.496 1.00 50.03 808 ARG A N 1
ATOM 6006 C CA . ARG A 1 808 ? 12.217 2.803 46.428 1.00 50.03 808 ARG A CA 1
ATOM 6007 C C . ARG A 1 808 ? 12.978 1.686 47.139 1.00 50.03 808 ARG A C 1
ATOM 6009 O O . ARG A 1 808 ? 13.663 0.914 46.470 1.00 50.03 808 ARG A O 1
ATOM 6016 N N . ALA A 1 809 ? 12.926 1.671 48.467 1.00 56.81 809 ALA A N 1
ATOM 6017 C CA . ALA A 1 809 ? 13.675 0.715 49.269 1.00 56.81 809 ALA A CA 1
ATOM 6018 C C . ALA A 1 809 ? 13.320 -0.713 48.827 1.00 56.81 809 ALA A C 1
ATOM 6020 O O . ALA A 1 809 ? 12.154 -1.105 48.855 1.00 56.81 809 ALA A O 1
ATOM 6021 N N . THR A 1 810 ? 14.321 -1.443 48.344 1.00 79.38 810 THR A N 1
ATOM 6022 C CA . THR A 1 810 ? 14.233 -2.872 48.045 1.00 79.38 810 THR A CA 1
ATOM 6023 C C . THR A 1 810 ? 14.840 -3.630 49.206 1.00 79.38 810 THR A C 1
ATOM 6025 O O . THR A 1 810 ? 15.941 -3.282 49.636 1.00 79.38 810 THR A O 1
ATOM 6028 N N . GLU A 1 811 ? 14.174 -4.681 49.660 1.00 88.94 811 GLU A N 1
ATOM 6029 C CA . GLU A 1 811 ? 14.660 -5.527 50.745 1.00 88.94 811 GLU A CA 1
ATOM 6030 C C . GLU A 1 811 ? 15.230 -6.831 50.172 1.00 88.94 811 GLU A C 1
ATOM 6032 O O . GLU A 1 811 ? 14.697 -7.356 49.189 1.00 88.94 811 GLU A O 1
ATOM 6037 N N . PRO A 1 812 ? 16.329 -7.365 50.728 1.00 92.56 812 PRO A N 1
ATOM 6038 C CA . PRO A 1 812 ? 16.882 -8.637 50.286 1.00 92.56 812 PRO A CA 1
ATOM 6039 C C . PRO A 1 812 ? 15.965 -9.794 50.713 1.00 92.56 812 PRO A C 1
ATOM 6041 O O . PRO A 1 812 ? 15.879 -10.115 51.896 1.00 92.56 812 PRO A O 1
ATOM 6044 N N . ALA A 1 813 ? 15.328 -10.452 49.745 1.00 95.19 813 ALA A N 1
ATOM 6045 C CA . ALA A 1 813 ? 14.512 -11.647 49.946 1.00 95.19 813 ALA A CA 1
ATOM 6046 C C . ALA A 1 813 ? 15.252 -12.899 49.429 1.00 95.19 813 ALA A C 1
ATOM 6048 O O . ALA A 1 813 ? 15.701 -12.904 48.276 1.00 95.19 813 ALA A O 1
ATOM 6049 N N . PRO A 1 814 ? 15.415 -13.968 50.232 1.00 96.31 814 PRO A N 1
ATOM 6050 C CA . PRO A 1 814 ? 16.048 -15.205 49.775 1.00 96.31 814 PRO A CA 1
ATOM 6051 C C . PRO A 1 814 ? 15.257 -15.894 48.652 1.00 96.31 814 PRO A C 1
ATOM 6053 O O . PRO A 1 814 ? 14.061 -16.145 48.794 1.00 96.31 814 PRO A O 1
ATOM 6056 N N . LEU A 1 815 ? 15.926 -16.261 47.553 1.00 96.25 815 LEU A N 1
ATOM 6057 C CA . LEU A 1 815 ? 15.355 -17.105 46.496 1.00 96.25 815 LEU A CA 1
ATOM 6058 C C . LEU A 1 815 ? 15.296 -18.570 46.965 1.00 96.25 815 LEU A C 1
ATOM 6060 O O . LEU A 1 815 ? 16.275 -19.307 46.854 1.00 96.25 815 LEU A O 1
ATOM 6064 N N . VAL A 1 816 ? 14.152 -18.997 47.493 1.00 96.31 816 VAL A N 1
ATOM 6065 C CA . VAL A 1 816 ? 13.935 -20.338 48.071 1.00 96.31 816 VAL A CA 1
ATOM 6066 C C . VAL A 1 816 ? 13.377 -21.361 47.077 1.00 96.31 816 VAL A C 1
ATOM 6068 O O . VAL A 1 816 ? 13.373 -22.555 47.357 1.00 96.31 816 VAL A O 1
ATOM 6071 N N . GLY A 1 817 ? 12.919 -20.927 45.898 1.00 94.94 817 GLY A N 1
ATOM 6072 C CA . GLY A 1 817 ? 12.401 -21.825 44.863 1.00 94.94 817 GLY A CA 1
ATOM 6073 C C . GLY A 1 817 ? 12.790 -21.408 43.449 1.00 94.94 817 GLY A C 1
ATOM 6074 O O . GLY A 1 817 ? 12.711 -20.238 43.084 1.00 94.94 817 GLY A O 1
ATOM 6075 N N . ASN A 1 818 ? 13.187 -22.387 42.633 1.00 96.19 818 ASN A N 1
ATOM 6076 C CA . ASN A 1 818 ? 13.573 -22.204 41.234 1.00 96.19 818 ASN A CA 1
ATOM 6077 C C . ASN A 1 818 ? 13.182 -23.459 40.428 1.00 96.19 818 ASN A C 1
ATOM 6079 O O . ASN A 1 818 ? 13.966 -24.396 40.276 1.00 96.19 818 ASN A O 1
ATOM 6083 N N . ARG A 1 819 ? 11.924 -23.522 39.971 1.00 95.50 819 ARG A N 1
ATOM 6084 C CA . ARG A 1 819 ? 11.347 -24.688 39.275 1.00 95.50 819 ARG A CA 1
ATOM 6085 C C . ARG A 1 819 ? 11.251 -24.433 37.774 1.00 95.50 819 ARG A C 1
ATOM 6087 O O . ARG A 1 819 ? 10.589 -23.491 37.352 1.00 95.50 819 ARG A O 1
ATOM 6094 N N . LEU A 1 820 ? 11.820 -25.322 36.962 1.00 95.88 820 LEU A N 1
ATOM 6095 C CA . LEU A 1 820 ? 11.638 -25.314 35.507 1.00 95.88 820 LEU A CA 1
ATOM 6096 C C . LEU A 1 820 ? 10.213 -25.758 35.127 1.00 95.88 820 LEU A C 1
ATOM 6098 O O . LEU A 1 820 ? 9.744 -26.801 35.585 1.00 95.88 820 LEU A O 1
ATOM 6102 N N . LEU A 1 821 ? 9.527 -24.954 34.310 1.00 96.19 821 LEU A N 1
ATOM 6103 C CA . LEU A 1 821 ? 8.159 -25.194 33.830 1.00 96.19 821 LEU A CA 1
ATOM 6104 C C . LEU A 1 821 ? 8.136 -25.701 32.385 1.00 96.19 821 LEU A C 1
ATOM 6106 O O . LEU A 1 821 ? 7.333 -26.571 32.056 1.00 96.19 821 LEU A O 1
ATOM 6110 N N . SER A 1 822 ? 9.021 -25.176 31.538 1.00 93.12 822 SER A N 1
ATOM 6111 C CA . SER A 1 822 ? 9.233 -25.663 30.172 1.00 93.12 822 SER A CA 1
ATOM 6112 C C . SER A 1 822 ? 9.863 -27.063 30.184 1.00 93.12 822 SER A C 1
ATOM 6114 O O . SER A 1 822 ? 10.825 -27.306 30.916 1.00 93.12 822 SER A O 1
ATOM 6116 N N . ARG A 1 823 ? 9.358 -27.994 29.371 1.00 92.75 823 ARG A N 1
ATOM 6117 C CA . ARG A 1 823 ? 9.871 -29.380 29.302 1.00 92.75 823 ARG A CA 1
ATOM 6118 C C . ARG A 1 823 ? 10.995 -29.531 28.259 1.00 92.75 823 ARG A C 1
ATOM 6120 O O . ARG A 1 823 ? 11.173 -28.644 27.425 1.00 92.75 823 ARG A O 1
ATOM 6127 N N . PRO A 1 824 ? 11.764 -30.642 28.271 1.00 88.69 824 PRO A N 1
ATOM 6128 C CA . PRO A 1 824 ? 12.809 -30.878 27.274 1.00 88.69 824 PRO A CA 1
ATOM 6129 C C . PRO A 1 824 ? 12.285 -30.743 25.838 1.00 88.69 824 PRO A C 1
ATOM 6131 O O . PRO A 1 824 ? 11.270 -31.344 25.496 1.00 88.69 824 PRO A O 1
ATOM 6134 N N . GLY A 1 825 ? 12.987 -29.964 25.011 1.00 84.06 825 GLY A N 1
ATOM 6135 C CA . GLY A 1 825 ? 12.586 -29.647 23.635 1.00 84.06 825 GLY A CA 1
ATOM 6136 C C . GLY A 1 825 ? 11.888 -28.292 23.464 1.00 84.06 825 GLY A C 1
ATOM 6137 O O . GLY A 1 825 ? 11.735 -27.854 22.328 1.00 84.06 825 GLY A O 1
ATOM 6138 N N . ALA A 1 826 ? 11.520 -27.609 24.555 1.00 88.81 826 ALA A N 1
ATOM 6139 C CA . ALA A 1 826 ? 11.000 -26.243 24.504 1.00 88.81 826 ALA A CA 1
ATOM 6140 C C . ALA A 1 826 ? 12.022 -25.265 23.897 1.00 88.81 826 ALA A C 1
ATOM 6142 O O . ALA A 1 826 ? 13.207 -25.299 24.236 1.00 88.81 826 ALA A O 1
ATOM 6143 N N . GLY A 1 827 ? 11.554 -24.344 23.048 1.00 84.38 827 GLY A N 1
ATOM 6144 C CA . GLY A 1 827 ? 12.383 -23.265 22.492 1.00 84.38 827 GLY A CA 1
ATOM 6145 C C . GLY A 1 827 ? 12.687 -22.137 23.487 1.00 84.38 827 GLY A C 1
ATOM 6146 O O . GLY A 1 827 ? 13.527 -21.282 23.211 1.00 84.38 827 GLY A O 1
ATOM 6147 N N . LYS A 1 828 ? 12.004 -22.124 24.637 1.00 90.88 828 LYS A N 1
ATOM 6148 C CA . LYS A 1 828 ? 12.177 -21.153 25.721 1.00 90.88 828 LYS A CA 1
ATOM 6149 C C . LYS A 1 828 ? 12.425 -21.886 27.033 1.00 90.88 828 LYS A C 1
ATOM 6151 O O . LYS A 1 828 ? 11.825 -22.922 27.301 1.00 90.88 828 LYS A O 1
ATOM 6156 N N . GLU A 1 829 ? 13.261 -21.301 27.877 1.00 94.38 829 GLU A N 1
ATOM 6157 C CA . GLU A 1 829 ? 13.420 -21.721 29.265 1.00 94.38 829 GLU A CA 1
ATOM 6158 C C . GLU A 1 829 ? 12.468 -20.888 30.129 1.00 94.38 829 GLU A C 1
ATOM 6160 O O . GLU A 1 829 ? 12.689 -19.695 30.310 1.00 94.38 829 GLU A O 1
ATOM 6165 N N . VAL A 1 830 ? 11.399 -21.485 30.655 1.00 96.69 830 VAL A N 1
ATOM 6166 C CA . VAL A 1 830 ? 10.429 -20.784 31.515 1.00 96.69 830 VAL A CA 1
ATOM 6167 C C . VAL A 1 830 ? 10.447 -21.390 32.906 1.00 96.69 830 VAL A C 1
ATOM 6169 O O . VAL A 1 830 ? 10.376 -22.611 33.057 1.00 96.69 830 VAL A O 1
ATOM 6172 N N . ARG A 1 831 ? 10.559 -20.545 33.933 1.00 97.19 831 ARG A N 1
ATOM 6173 C CA . ARG A 1 831 ? 10.739 -20.960 35.329 1.00 97.19 831 ARG A CA 1
ATOM 6174 C C . ARG A 1 831 ? 9.757 -20.264 36.267 1.00 97.19 831 ARG A C 1
ATOM 6176 O O . ARG A 1 831 ? 9.364 -19.123 36.029 1.00 97.19 831 ARG A O 1
ATOM 6183 N N . ARG A 1 832 ? 9.405 -20.957 37.354 1.00 97.38 832 ARG A N 1
ATOM 6184 C CA . ARG A 1 832 ? 8.793 -20.373 38.551 1.00 97.38 832 ARG A CA 1
ATOM 6185 C C . ARG A 1 832 ? 9.890 -20.059 39.563 1.00 97.38 832 ARG A C 1
ATOM 6187 O O . ARG A 1 832 ? 10.571 -20.981 40.014 1.00 97.38 832 ARG A O 1
ATOM 6194 N N . PHE A 1 833 ? 10.018 -18.794 39.937 1.00 97.88 833 PHE A N 1
ATOM 6195 C CA . PHE A 1 833 ? 10.875 -18.355 41.040 1.00 97.88 833 PHE A CA 1
ATOM 6196 C C . PHE A 1 833 ? 10.027 -18.111 42.281 1.00 97.88 833 PHE A C 1
ATOM 6198 O O . PHE A 1 833 ? 8.917 -17.611 42.139 1.00 97.88 833 PHE A O 1
ATOM 6205 N N . THR A 1 834 ? 10.528 -18.443 43.468 1.00 97.12 834 THR A N 1
ATOM 6206 C CA . THR A 1 834 ? 9.831 -18.222 44.742 1.00 97.12 834 THR A CA 1
ATOM 6207 C C . THR A 1 834 ? 10.793 -17.607 45.750 1.00 97.12 834 THR A C 1
ATOM 6209 O O . THR A 1 834 ? 11.899 -18.115 45.933 1.00 97.12 834 THR A O 1
ATOM 6212 N N . PHE A 1 835 ? 10.366 -16.520 46.386 1.00 97.44 835 PHE A N 1
ATOM 6213 C CA . PHE A 1 835 ? 11.134 -15.759 47.363 1.00 97.44 835 PHE A CA 1
ATOM 6214 C C . PHE A 1 835 ? 10.469 -15.835 48.735 1.00 97.44 835 PHE A C 1
ATOM 6216 O O . PHE A 1 835 ? 9.242 -15.772 48.820 1.00 97.44 835 PHE A O 1
ATOM 6223 N N . ASP A 1 836 ? 11.286 -15.940 49.779 1.00 95.94 836 ASP A N 1
ATOM 6224 C CA . ASP A 1 836 ? 10.860 -15.855 51.176 1.00 95.94 836 ASP A CA 1
ATOM 6225 C C . ASP A 1 836 ? 10.815 -14.381 51.607 1.00 95.94 836 ASP A C 1
ATOM 6227 O O . ASP A 1 836 ? 11.815 -13.664 51.531 1.00 95.94 836 ASP A O 1
ATOM 6231 N N . LEU A 1 837 ? 9.636 -13.916 52.017 1.00 94.50 837 LEU A N 1
ATOM 6232 C CA . LEU A 1 837 ? 9.401 -12.555 52.496 1.00 94.50 837 LEU A CA 1
ATOM 6233 C C . LEU A 1 837 ? 9.530 -12.434 54.020 1.00 94.50 837 LEU A C 1
ATOM 6235 O O . LEU A 1 837 ? 9.465 -11.315 54.547 1.00 94.50 837 LEU A O 1
ATOM 6239 N N . SER A 1 838 ? 9.732 -13.537 54.744 1.00 90.38 838 SER A N 1
ATOM 6240 C CA . SER A 1 838 ? 9.831 -13.520 56.200 1.00 90.38 838 SER A CA 1
ATOM 6241 C C . SER A 1 838 ? 10.972 -12.606 56.667 1.00 90.38 838 SER A C 1
ATOM 6243 O O . SER A 1 838 ? 12.096 -12.627 56.171 1.00 90.38 838 SER A O 1
ATOM 6245 N N . GLY A 1 839 ? 10.662 -11.709 57.606 1.00 84.50 839 GLY A N 1
ATOM 6246 C CA . GLY A 1 839 ? 11.632 -10.744 58.135 1.00 84.50 839 GLY A CA 1
ATOM 6247 C C . GLY A 1 839 ? 11.975 -9.556 57.222 1.00 84.50 839 GLY A C 1
ATOM 6248 O O . GLY A 1 839 ? 12.667 -8.657 57.692 1.00 84.50 839 GLY A O 1
ATOM 6249 N N . THR A 1 840 ? 11.466 -9.492 55.983 1.00 87.94 840 THR A N 1
ATOM 6250 C CA . THR A 1 840 ? 11.662 -8.332 55.080 1.00 87.94 840 THR A CA 1
ATOM 6251 C C . THR A 1 840 ? 10.708 -7.170 55.383 1.00 87.94 840 THR A C 1
ATOM 6253 O O . THR A 1 840 ? 10.979 -6.028 55.031 1.00 87.94 840 THR A O 1
ATOM 6256 N N . GLY A 1 841 ? 9.568 -7.449 56.026 1.00 86.94 841 GLY A N 1
ATOM 6257 C CA . GLY A 1 841 ? 8.501 -6.467 56.254 1.00 86.94 841 GLY A CA 1
ATOM 6258 C C . GLY A 1 841 ? 7.671 -6.132 55.007 1.00 86.94 841 GLY A C 1
ATOM 6259 O O . GLY A 1 841 ? 6.762 -5.308 55.094 1.00 86.94 841 GLY A O 1
ATOM 6260 N N . LEU A 1 842 ? 7.955 -6.769 53.866 1.00 90.50 842 LEU A N 1
ATOM 6261 C CA . LEU A 1 842 ? 7.179 -6.622 52.641 1.00 90.50 842 LEU A CA 1
ATOM 6262 C C . LEU A 1 842 ? 5.884 -7.434 52.724 1.00 90.50 842 LEU A C 1
ATOM 6264 O O . LEU A 1 842 ? 5.889 -8.605 53.095 1.00 90.50 842 LEU A O 1
ATOM 6268 N N . THR A 1 843 ? 4.777 -6.819 52.323 1.00 90.19 843 THR A N 1
ATOM 6269 C CA . THR A 1 843 ? 3.477 -7.474 52.152 1.00 90.19 843 THR A CA 1
ATOM 6270 C C . THR A 1 843 ? 2.939 -7.169 50.761 1.00 90.19 843 THR A C 1
ATOM 6272 O O . THR A 1 843 ? 3.217 -6.108 50.201 1.00 90.19 843 THR A O 1
ATOM 6275 N N . TYR A 1 844 ? 2.185 -8.106 50.190 1.00 93.81 844 TYR A N 1
ATOM 6276 C CA . TYR A 1 844 ? 1.591 -7.964 48.863 1.00 93.81 844 TYR A CA 1
ATOM 6277 C C . TYR A 1 844 ? 0.162 -8.494 48.848 1.00 93.81 844 TYR A C 1
ATOM 6279 O O . TYR A 1 844 ? -0.243 -9.240 49.738 1.00 93.81 844 TYR A O 1
ATOM 6287 N N . GLU A 1 845 ? -0.586 -8.119 47.820 1.00 94.19 845 GLU A N 1
ATOM 6288 C CA . GLU A 1 845 ? -1.894 -8.678 47.492 1.00 94.19 845 GLU A CA 1
ATOM 6289 C C . GLU A 1 845 ? -1.854 -9.336 46.105 1.00 94.19 845 GLU A C 1
ATOM 6291 O O . GLU A 1 845 ? -1.062 -8.957 45.236 1.00 94.19 845 GLU A O 1
ATOM 6296 N N . ALA A 1 846 ? -2.738 -10.310 45.864 1.00 94.69 846 ALA A N 1
ATOM 6297 C CA . ALA A 1 846 ? -2.849 -10.951 44.556 1.00 94.69 846 ALA A CA 1
ATOM 6298 C C . ALA A 1 846 ? -3.069 -9.903 43.444 1.00 94.69 846 ALA A C 1
ATOM 6300 O O . ALA A 1 846 ? -3.987 -9.083 43.517 1.00 94.69 846 ALA A O 1
ATOM 6301 N N . GLY A 1 847 ? -2.216 -9.934 42.415 1.00 90.25 847 GLY A N 1
ATOM 6302 C CA . GLY A 1 847 ? -2.206 -8.970 41.306 1.00 90.25 847 GLY A CA 1
ATOM 6303 C C . GLY A 1 847 ? -1.166 -7.861 41.404 1.00 90.25 847 GLY A C 1
ATOM 6304 O O . GLY A 1 847 ? -0.982 -7.136 40.433 1.00 90.25 847 GLY A O 1
ATOM 6305 N N . ASP A 1 848 ? -0.468 -7.734 42.537 1.00 93.25 848 ASP A N 1
ATOM 6306 C CA . ASP A 1 848 ? 0.702 -6.861 42.629 1.00 93.25 848 ASP A CA 1
ATOM 6307 C C . ASP A 1 848 ? 1.826 -7.329 41.702 1.00 93.25 848 ASP A C 1
ATOM 6309 O O . ASP A 1 848 ? 1.888 -8.486 41.274 1.00 93.25 848 ASP A O 1
ATOM 6313 N N . ALA A 1 849 ? 2.750 -6.416 41.420 1.00 92.31 849 ALA A N 1
ATOM 6314 C CA . ALA A 1 849 ? 3.985 -6.738 40.726 1.00 92.31 849 ALA A CA 1
ATOM 6315 C C . ALA A 1 849 ? 5.175 -6.717 41.695 1.00 92.31 849 ALA A C 1
ATOM 6317 O O . ALA A 1 849 ? 5.202 -5.954 42.663 1.00 92.31 849 ALA A O 1
ATOM 6318 N N . LEU A 1 850 ? 6.178 -7.543 41.408 1.00 94.19 850 LEU A N 1
ATOM 6319 C CA . LEU A 1 850 ? 7.455 -7.571 42.110 1.00 94.19 850 LEU A CA 1
ATOM 6320 C C . LEU A 1 850 ? 8.501 -6.846 41.260 1.00 94.19 850 LEU A C 1
ATOM 6322 O O . LEU A 1 850 ? 8.789 -7.256 40.133 1.00 94.19 850 LEU A O 1
ATOM 6326 N N . ASP A 1 851 ? 9.086 -5.787 41.807 1.00 93.12 851 ASP A N 1
ATOM 6327 C CA . ASP A 1 851 ? 10.273 -5.151 41.247 1.00 93.12 851 ASP A CA 1
ATOM 6328 C C . ASP A 1 851 ? 11.503 -5.934 41.723 1.00 93.12 851 ASP A C 1
ATOM 6330 O O . ASP A 1 851 ? 11.798 -5.974 42.916 1.00 93.12 851 ASP A O 1
ATOM 6334 N N . VAL A 1 852 ? 12.227 -6.564 40.797 1.00 94.31 852 VAL A N 1
ATOM 6335 C CA . VAL A 1 852 ? 13.456 -7.318 41.079 1.00 94.31 852 VAL A CA 1
ATOM 6336 C C . VAL A 1 852 ? 14.654 -6.490 40.643 1.00 94.31 852 VAL A C 1
ATOM 6338 O O . VAL A 1 852 ? 14.780 -6.164 39.462 1.00 94.31 852 VAL A O 1
ATOM 6341 N N . THR A 1 853 ? 15.559 -6.171 41.567 1.00 93.25 853 THR A N 1
ATOM 6342 C CA . THR A 1 853 ? 16.821 -5.498 41.227 1.00 93.25 853 THR A CA 1
ATOM 6343 C C . THR A 1 853 ? 17.882 -6.547 40.914 1.00 93.25 853 THR A C 1
ATOM 6345 O O . THR A 1 853 ? 18.266 -7.294 41.814 1.00 93.25 853 THR A O 1
ATOM 6348 N N . PRO A 1 854 ? 18.343 -6.653 39.658 1.00 93.62 854 PRO A N 1
ATOM 6349 C CA . PRO A 1 854 ? 19.353 -7.635 39.299 1.00 93.62 854 PRO A CA 1
ATOM 6350 C C . PRO A 1 854 ? 20.771 -7.116 39.563 1.00 93.62 854 PRO A C 1
ATOM 6352 O O . PRO A 1 854 ? 20.974 -5.913 39.712 1.00 93.62 854 PRO A O 1
ATOM 6355 N N . SER A 1 855 ? 21.745 -8.024 39.507 1.00 92.94 855 SER A N 1
ATOM 6356 C CA . SER A 1 855 ? 23.167 -7.700 39.338 1.00 92.94 855 SER A CA 1
ATOM 6357 C C . SER A 1 855 ? 23.684 -8.305 38.031 1.00 92.94 855 SER A C 1
ATOM 6359 O O . SER A 1 855 ? 23.260 -9.393 37.627 1.00 92.94 855 SER A O 1
ATOM 6361 N N . ASN A 1 856 ? 24.615 -7.620 37.366 1.00 94.00 856 ASN A N 1
ATOM 6362 C CA . ASN A 1 856 ? 25.337 -8.179 36.224 1.00 94.00 856 ASN A CA 1
ATOM 6363 C C . ASN A 1 856 ? 26.215 -9.358 36.672 1.00 94.00 856 ASN A C 1
ATOM 6365 O O . ASN A 1 856 ? 26.697 -9.401 37.804 1.00 94.00 856 ASN A O 1
ATOM 6369 N N . SER A 1 857 ? 26.442 -10.329 35.783 1.00 91.62 857 SER A N 1
ATOM 6370 C CA . SER A 1 857 ? 27.272 -11.489 36.117 1.00 91.62 857 SER A CA 1
ATOM 6371 C C . SER A 1 857 ? 28.752 -11.108 36.215 1.00 91.62 857 SER A C 1
ATOM 6373 O O . SER A 1 857 ? 29.256 -10.311 35.423 1.00 91.62 857 SER A O 1
ATOM 6375 N N . GLU A 1 858 ? 29.477 -11.741 37.141 1.00 91.88 858 GLU A N 1
ATOM 6376 C CA . GLU A 1 858 ? 30.929 -11.550 37.304 1.00 91.88 858 GLU A CA 1
ATOM 6377 C C . GLU A 1 858 ? 31.694 -11.830 35.994 1.00 91.88 858 GLU A C 1
ATOM 6379 O O . GLU A 1 858 ? 32.663 -11.148 35.666 1.00 91.88 858 GLU A O 1
ATOM 6384 N N . ALA A 1 859 ? 31.217 -12.789 35.191 1.00 91.62 859 ALA A N 1
ATOM 6385 C CA . ALA A 1 859 ? 31.767 -13.077 33.868 1.00 91.62 859 ALA A CA 1
ATOM 6386 C C . ALA A 1 859 ? 31.618 -11.897 32.890 1.00 91.62 859 ALA A C 1
ATOM 6388 O O . ALA A 1 859 ? 32.580 -11.569 32.198 1.00 91.62 859 ALA A O 1
ATOM 6389 N N . LEU A 1 860 ? 30.450 -11.244 32.845 1.00 93.06 860 LEU A N 1
ATOM 6390 C CA . LEU A 1 860 ? 30.216 -10.103 31.955 1.00 93.06 860 LEU A CA 1
ATOM 6391 C C . LEU A 1 860 ? 31.002 -8.863 32.405 1.00 93.06 860 LEU A C 1
ATOM 6393 O O . LEU A 1 860 ? 31.572 -8.163 31.570 1.00 93.06 860 LEU A O 1
ATOM 6397 N N . VAL A 1 861 ? 31.091 -8.623 33.718 1.00 95.81 861 VAL A N 1
ATOM 6398 C CA . VAL A 1 861 ? 31.933 -7.554 34.283 1.00 95.81 861 VAL A CA 1
ATOM 6399 C C . VAL A 1 861 ? 33.406 -7.801 33.942 1.00 95.81 861 VAL A C 1
ATOM 6401 O O . VAL A 1 861 ? 34.094 -6.889 33.486 1.00 95.81 861 VAL A O 1
ATOM 6404 N N . GLY A 1 862 ? 33.884 -9.040 34.086 1.00 95.31 862 GLY A N 1
ATOM 6405 C CA . GLY A 1 862 ? 35.236 -9.431 33.687 1.00 95.31 862 GLY A CA 1
ATOM 6406 C C . GLY A 1 862 ? 35.502 -9.233 32.192 1.00 95.31 862 GLY A C 1
ATOM 6407 O O . GLY A 1 862 ? 36.557 -8.719 31.823 1.00 95.31 862 GLY A O 1
ATOM 6408 N N . GLU A 1 863 ? 34.540 -9.581 31.330 1.00 94.19 863 GLU A N 1
ATOM 6409 C CA . GLU A 1 863 ? 34.631 -9.356 29.882 1.00 94.19 863 GLU A CA 1
ATOM 6410 C C . GLU A 1 863 ? 34.714 -7.860 29.550 1.00 94.19 863 GLU A C 1
ATOM 6412 O O . GLU A 1 863 ? 35.548 -7.454 28.741 1.00 94.19 863 GLU A O 1
ATOM 6417 N N . TRP A 1 864 ? 33.912 -7.025 30.218 1.00 94.81 864 TRP A N 1
ATOM 6418 C CA . TRP A 1 864 ? 33.947 -5.572 30.055 1.00 94.81 864 TRP A CA 1
ATOM 6419 C C . TRP A 1 864 ? 35.290 -4.966 30.478 1.00 94.81 864 TRP A C 1
ATOM 6421 O O . TRP A 1 864 ? 35.890 -4.195 29.723 1.00 94.81 864 TRP A O 1
ATOM 6431 N N . LEU A 1 865 ? 35.794 -5.324 31.664 1.00 95.12 865 LEU A N 1
ATOM 6432 C CA . LEU A 1 865 ? 37.095 -4.857 32.160 1.00 95.12 865 LEU A CA 1
ATOM 6433 C C . LEU A 1 865 ? 38.239 -5.302 31.237 1.00 95.12 865 LEU A C 1
ATOM 6435 O O . LEU A 1 865 ? 39.140 -4.514 30.949 1.00 95.12 865 LEU A O 1
ATOM 6439 N N . ALA A 1 866 ? 38.177 -6.525 30.702 1.00 93.69 866 ALA A N 1
ATOM 6440 C CA . ALA A 1 866 ? 39.144 -7.018 29.726 1.00 93.69 866 ALA A CA 1
ATOM 6441 C C . ALA A 1 866 ? 39.071 -6.263 28.387 1.00 93.69 866 ALA A C 1
ATOM 6443 O O . ALA A 1 866 ? 40.110 -5.885 27.844 1.00 93.69 866 ALA A O 1
ATOM 6444 N N . ALA A 1 867 ? 37.864 -6.009 27.868 1.00 92.19 867 ALA A N 1
ATOM 6445 C CA . ALA A 1 867 ? 37.653 -5.280 26.616 1.00 92.19 867 ALA A CA 1
ATOM 6446 C C . ALA A 1 867 ? 38.139 -3.822 26.708 1.00 92.19 867 ALA A C 1
ATOM 6448 O O . ALA A 1 867 ? 38.784 -3.315 25.790 1.00 92.19 867 ALA A O 1
ATOM 6449 N N . THR A 1 868 ? 37.881 -3.159 27.837 1.00 93.12 868 THR A N 1
ATOM 6450 C CA . THR A 1 868 ? 38.278 -1.760 28.076 1.00 93.12 868 THR A CA 1
ATOM 6451 C C . THR A 1 868 ? 39.727 -1.610 28.546 1.00 93.12 868 THR A C 1
ATOM 6453 O O . THR A 1 868 ? 40.353 -0.575 28.300 1.00 93.12 868 THR A O 1
ATOM 6456 N N . GLY A 1 869 ? 40.299 -2.647 29.165 1.00 91.94 869 GLY A N 1
ATOM 6457 C CA . GLY A 1 869 ? 41.630 -2.632 29.777 1.00 91.94 869 GLY A CA 1
ATOM 6458 C C . GLY A 1 869 ? 41.701 -1.857 31.096 1.00 91.94 869 GLY A C 1
ATOM 6459 O O . GLY A 1 869 ? 42.770 -1.352 31.433 1.00 91.94 869 GLY A O 1
ATOM 6460 N N . LEU A 1 870 ? 40.577 -1.715 31.802 1.00 94.12 870 LEU A N 1
ATOM 6461 C CA . LEU A 1 870 ? 40.480 -0.952 33.048 1.00 94.12 870 LEU A CA 1
ATOM 6462 C C . LEU A 1 870 ? 40.633 -1.841 34.284 1.00 94.12 870 LEU A C 1
ATOM 6464 O O . LEU A 1 870 ? 40.253 -3.011 34.281 1.00 94.12 870 LEU A O 1
ATOM 6468 N N . ASP A 1 871 ? 41.166 -1.261 35.360 1.00 93.75 871 ASP A N 1
ATOM 6469 C CA . ASP A 1 871 ? 41.229 -1.913 36.668 1.00 93.75 871 ASP A CA 1
ATOM 6470 C C . ASP A 1 871 ? 39.899 -1.718 37.407 1.00 93.75 871 ASP A C 1
ATOM 6472 O O . ASP A 1 871 ? 39.483 -0.585 37.665 1.00 93.75 871 ASP A O 1
ATOM 6476 N N . GLY A 1 872 ? 39.242 -2.821 37.773 1.00 92.88 872 GLY A N 1
ATOM 6477 C CA . GLY A 1 872 ? 37.984 -2.809 38.521 1.00 92.88 872 GLY A CA 1
ATOM 6478 C C . GLY A 1 872 ? 38.086 -2.174 39.914 1.00 92.88 872 GLY A C 1
ATOM 6479 O O . GLY A 1 872 ? 37.054 -1.800 40.469 1.00 92.88 872 GLY A O 1
ATOM 6480 N N . ALA A 1 873 ? 39.297 -2.018 40.465 1.00 94.56 873 ALA A N 1
ATOM 6481 C CA . ALA A 1 873 ? 39.539 -1.305 41.721 1.00 94.56 873 ALA A CA 1
ATOM 6482 C C . ALA A 1 873 ? 39.568 0.229 41.569 1.00 94.56 873 ALA A C 1
ATOM 6484 O O . ALA A 1 873 ? 39.595 0.933 42.577 1.00 94.56 873 ALA A O 1
ATOM 6485 N N . THR A 1 874 ? 39.562 0.753 40.338 1.00 95.44 874 THR A N 1
ATOM 6486 C CA . THR A 1 874 ? 39.534 2.201 40.079 1.00 95.44 874 THR A CA 1
ATOM 6487 C C . THR A 1 874 ? 38.236 2.798 40.613 1.00 95.44 874 THR A C 1
ATOM 6489 O O . THR A 1 874 ? 37.161 2.308 40.276 1.00 95.44 874 THR A O 1
ATOM 6492 N N . GLU A 1 875 ? 38.321 3.849 41.426 1.00 95.75 875 GLU A N 1
ATOM 6493 C CA . GLU A 1 875 ? 37.137 4.548 41.932 1.00 95.75 875 GLU A CA 1
ATOM 6494 C C . GLU A 1 875 ? 36.475 5.379 40.825 1.00 95.75 875 GLU A C 1
ATOM 6496 O O . GLU A 1 875 ? 37.154 6.073 40.065 1.00 95.75 875 GLU A O 1
ATOM 6501 N N . VAL A 1 876 ? 35.147 5.296 40.749 1.00 95.25 876 VAL A N 1
ATOM 6502 C CA . VAL A 1 876 ? 34.282 6.146 39.925 1.00 95.25 876 VAL A CA 1
ATOM 6503 C C . VAL A 1 876 ? 33.225 6.797 40.807 1.00 95.25 876 VAL A C 1
ATOM 6505 O O . VAL A 1 876 ? 32.781 6.211 41.797 1.00 95.25 876 VAL A O 1
ATOM 6508 N N . GLU A 1 877 ? 32.833 8.012 40.453 1.00 93.25 877 GLU A N 1
ATOM 6509 C CA . GLU A 1 877 ? 31.797 8.768 41.144 1.00 93.25 877 GLU A CA 1
ATOM 6510 C C . GLU A 1 877 ? 30.436 8.476 40.500 1.00 93.25 877 GLU A C 1
ATOM 6512 O O . GLU A 1 877 ? 30.252 8.695 39.303 1.00 93.25 877 GLU A O 1
ATOM 6517 N N . LEU A 1 878 ? 29.489 7.960 41.287 1.00 87.00 878 LEU A N 1
ATOM 6518 C CA . LEU A 1 878 ? 28.108 7.697 40.871 1.00 87.00 878 LEU A CA 1
ATOM 6519 C C . LEU A 1 878 ? 27.146 8.230 41.929 1.00 87.00 878 LEU A C 1
ATOM 6521 O O . LEU A 1 878 ? 27.208 7.808 43.082 1.00 87.00 878 LEU A O 1
ATOM 6525 N N . ASP A 1 879 ? 26.242 9.129 41.534 1.00 79.25 879 ASP A N 1
ATOM 6526 C CA . ASP A 1 879 ? 25.267 9.772 42.430 1.00 79.25 879 ASP A CA 1
ATOM 6527 C C . ASP A 1 879 ? 25.907 10.411 43.688 1.00 79.25 879 ASP A C 1
ATOM 6529 O O . ASP A 1 879 ? 25.292 10.463 44.751 1.00 79.25 879 ASP A O 1
ATOM 6533 N N . GLY A 1 880 ? 27.150 10.900 43.573 1.00 78.56 880 GLY A N 1
ATOM 6534 C CA . GLY A 1 880 ? 27.920 11.502 44.671 1.00 78.56 880 GLY A CA 1
ATOM 6535 C C . GLY A 1 880 ? 28.668 10.509 45.576 1.00 78.56 880 GLY A C 1
ATOM 6536 O O . GLY A 1 880 ? 29.354 10.940 46.503 1.00 78.56 880 GLY A O 1
ATOM 6537 N N . ASP A 1 881 ? 28.582 9.198 45.310 1.00 83.88 881 ASP A N 1
ATOM 6538 C CA . ASP A 1 881 ? 29.362 8.158 45.993 1.00 83.88 881 ASP A CA 1
ATOM 6539 C C . ASP A 1 881 ? 30.605 7.766 45.179 1.00 83.88 881 ASP A C 1
ATOM 6541 O O . ASP A 1 881 ? 30.498 7.449 43.993 1.00 83.88 881 ASP A O 1
ATOM 6545 N N . ALA A 1 882 ? 31.765 7.653 45.835 1.00 91.50 882 ALA A N 1
ATOM 6546 C CA . ALA A 1 882 ? 32.933 6.979 45.264 1.00 91.50 882 ALA A CA 1
ATOM 6547 C C . ALA A 1 882 ? 32.789 5.455 45.418 1.00 91.50 882 ALA A C 1
ATOM 6549 O O . ALA A 1 882 ? 32.722 4.929 46.533 1.00 91.50 882 ALA A O 1
ATOM 6550 N N . VAL A 1 883 ? 32.739 4.733 44.298 1.00 95.00 883 VAL A N 1
ATOM 6551 C CA . VAL A 1 883 ? 32.600 3.270 44.256 1.00 95.00 883 VAL A CA 1
ATOM 6552 C C . VAL A 1 883 ? 33.608 2.648 43.287 1.00 95.00 883 VAL A C 1
ATOM 6554 O O . VAL A 1 883 ? 33.850 3.209 42.221 1.00 95.00 883 VAL A O 1
ATOM 6557 N N . PRO A 1 884 ? 34.190 1.472 43.594 1.00 97.00 884 PRO A N 1
ATOM 6558 C CA . PRO A 1 884 ? 35.040 0.765 42.639 1.00 97.00 884 PRO A CA 1
ATOM 6559 C C . PRO A 1 884 ? 34.279 0.432 41.351 1.00 97.00 884 PRO A C 1
ATOM 6561 O O . PRO A 1 884 ? 33.150 -0.066 41.413 1.00 97.00 884 PRO A O 1
ATOM 6564 N N . LEU A 1 885 ? 34.908 0.642 40.192 1.00 95.50 885 LEU A N 1
ATOM 6565 C CA . LEU A 1 885 ? 34.324 0.411 38.869 1.00 95.50 885 LEU A CA 1
ATOM 6566 C C . LEU A 1 885 ? 33.736 -1.000 38.735 1.00 95.50 885 LEU A C 1
ATOM 6568 O O . LEU A 1 885 ? 32.650 -1.157 38.189 1.00 95.50 885 LEU A O 1
ATOM 6572 N N . GLY A 1 886 ? 34.403 -2.028 39.266 1.00 95.69 886 GLY A N 1
ATOM 6573 C CA . GLY A 1 886 ? 33.882 -3.399 39.242 1.00 95.69 886 GLY A CA 1
ATOM 6574 C C . GLY A 1 886 ? 32.533 -3.532 39.961 1.00 95.69 886 GLY A C 1
ATOM 6575 O O . GLY A 1 886 ? 31.609 -4.145 39.433 1.00 95.69 886 GLY A O 1
ATOM 6576 N N . THR A 1 887 ? 32.384 -2.889 41.123 1.00 94.12 887 THR A N 1
ATOM 6577 C CA . THR A 1 887 ? 31.120 -2.844 41.879 1.00 94.12 887 THR A CA 1
ATOM 6578 C C . THR A 1 887 ? 30.065 -2.016 41.147 1.00 94.12 887 THR A C 1
ATOM 6580 O O . THR A 1 887 ? 28.905 -2.416 41.079 1.00 94.12 887 THR A O 1
ATOM 6583 N N . ALA A 1 888 ? 30.459 -0.882 40.560 1.00 94.81 888 ALA A N 1
ATOM 6584 C CA . ALA A 1 888 ? 29.570 -0.039 39.766 1.00 94.81 888 ALA A CA 1
ATOM 6585 C C . ALA A 1 888 ? 28.996 -0.796 38.556 1.00 94.81 888 ALA A C 1
ATOM 6587 O O . ALA A 1 888 ? 27.781 -0.829 38.369 1.00 94.81 888 ALA A O 1
ATOM 6588 N N . LEU A 1 889 ? 29.850 -1.472 37.782 1.00 95.88 889 LEU A N 1
ATOM 6589 C CA . LEU A 1 889 ? 29.450 -2.297 36.640 1.00 95.88 889 LEU A CA 1
ATOM 6590 C C . LEU A 1 889 ? 28.606 -3.499 37.060 1.00 95.88 889 LEU A C 1
ATOM 6592 O O . LEU A 1 889 ? 27.748 -3.922 36.297 1.00 95.88 889 LEU A O 1
ATOM 6596 N N . ARG A 1 890 ? 28.829 -4.063 38.250 1.00 94.75 890 ARG A N 1
ATOM 6597 C CA . ARG A 1 890 ? 28.043 -5.200 38.736 1.00 94.75 890 ARG A CA 1
ATOM 6598 C C . ARG A 1 890 ? 26.644 -4.792 39.195 1.00 94.75 890 ARG A C 1
ATOM 6600 O O . ARG A 1 890 ? 25.675 -5.434 38.803 1.00 94.75 890 ARG A O 1
ATOM 6607 N N . ASP A 1 891 ? 26.543 -3.735 39.998 1.00 91.62 891 ASP A N 1
ATOM 6608 C CA . ASP A 1 891 ? 25.349 -3.470 40.814 1.00 91.62 891 ASP A CA 1
ATOM 6609 C C . ASP A 1 891 ? 24.635 -2.146 40.484 1.00 91.62 891 ASP A C 1
ATOM 6611 O O . ASP A 1 891 ? 23.527 -1.917 40.974 1.00 91.62 891 ASP A O 1
ATOM 6615 N N . ARG A 1 892 ? 25.259 -1.241 39.712 1.00 91.19 892 ARG A N 1
ATOM 6616 C CA . ARG A 1 892 ? 24.729 0.117 39.471 1.00 91.19 892 ARG A CA 1
ATOM 6617 C C . ARG A 1 892 ? 24.576 0.501 37.995 1.00 91.19 892 ARG A C 1
ATOM 6619 O O . ARG A 1 892 ? 23.718 1.329 37.710 1.00 91.19 892 ARG A O 1
ATOM 6626 N N . LEU A 1 893 ? 25.334 -0.085 37.067 1.00 93.38 893 LEU A N 1
ATOM 6627 C CA . LEU A 1 893 ? 25.348 0.292 35.642 1.00 93.38 893 LEU A CA 1
ATOM 6628 C C . LEU A 1 893 ? 24.840 -0.835 34.728 1.00 93.38 893 LEU A C 1
ATOM 6630 O O . LEU A 1 893 ? 25.109 -2.012 34.958 1.00 93.38 893 LEU A O 1
ATOM 6634 N N . ASP A 1 894 ? 24.111 -0.487 33.669 1.00 91.62 894 ASP A N 1
ATOM 6635 C CA . ASP A 1 894 ? 23.615 -1.428 32.662 1.00 91.62 894 ASP A CA 1
ATOM 6636 C C . ASP A 1 894 ? 24.641 -1.621 31.536 1.00 91.62 894 ASP A C 1
ATOM 6638 O O . ASP A 1 894 ? 24.786 -0.785 30.645 1.00 91.62 894 ASP A O 1
ATOM 6642 N N . ILE A 1 895 ? 25.319 -2.769 31.557 1.00 92.62 895 ILE A N 1
ATOM 6643 C CA . ILE A 1 895 ? 26.258 -3.211 30.512 1.00 92.62 895 ILE A CA 1
ATOM 6644 C C . ILE A 1 895 ? 25.640 -4.230 29.543 1.00 92.62 895 ILE A C 1
ATOM 6646 O O . ILE A 1 895 ? 26.333 -4.837 28.723 1.00 92.62 895 ILE A O 1
ATOM 6650 N N . THR A 1 896 ? 24.324 -4.433 29.611 1.00 88.88 896 THR A N 1
ATOM 6651 C CA . THR A 1 896 ? 23.609 -5.441 28.816 1.00 88.88 896 THR A CA 1
ATOM 6652 C C . THR A 1 896 ? 22.922 -4.881 27.578 1.00 88.88 896 THR A C 1
ATOM 6654 O O . THR A 1 896 ? 22.446 -5.660 26.752 1.00 88.88 896 THR A O 1
ATOM 6657 N N . ARG A 1 897 ? 22.903 -3.553 27.401 1.00 85.94 897 ARG A N 1
ATOM 6658 C CA . ARG A 1 897 ? 22.239 -2.871 26.280 1.00 85.94 897 ARG A CA 1
ATOM 6659 C C . ARG A 1 897 ? 23.201 -2.014 25.459 1.00 85.94 897 ARG A C 1
ATOM 6661 O O . ARG A 1 897 ? 23.959 -1.220 26.005 1.00 85.94 897 ARG A O 1
ATOM 6668 N N . ALA A 1 898 ? 23.105 -2.110 24.135 1.00 88.06 898 ALA A N 1
ATOM 6669 C CA . ALA A 1 898 ? 23.753 -1.185 23.205 1.00 88.06 898 ALA A CA 1
ATOM 6670 C C . ALA A 1 898 ? 22.927 0.112 23.078 1.00 88.06 898 ALA A C 1
ATOM 6672 O O . ALA A 1 898 ? 22.159 0.278 22.134 1.00 88.06 898 ALA A O 1
ATOM 6673 N N . SER A 1 899 ? 23.018 1.004 24.069 1.00 85.44 899 SER A N 1
ATOM 6674 C CA . SER A 1 899 ? 22.207 2.230 24.097 1.00 85.44 899 SER A CA 1
ATOM 6675 C C . SER A 1 899 ? 22.627 3.239 23.010 1.00 85.44 899 SER A C 1
ATOM 6677 O O . SER A 1 899 ? 23.802 3.287 22.636 1.00 85.44 899 SER A O 1
ATOM 6679 N N . PRO A 1 900 ? 21.720 4.118 22.538 1.00 83.25 900 PRO A N 1
ATOM 6680 C CA . PRO A 1 900 ? 22.092 5.208 21.633 1.00 83.25 900 PRO A CA 1
ATOM 6681 C C . PRO A 1 900 ? 23.177 6.133 22.206 1.00 83.25 900 PRO A C 1
ATOM 6683 O O . PRO A 1 900 ? 24.032 6.612 21.466 1.00 83.25 900 PRO A O 1
ATOM 6686 N N . ALA A 1 901 ? 23.186 6.353 23.527 1.00 84.88 901 ALA A N 1
ATOM 6687 C CA . ALA A 1 901 ? 24.231 7.120 24.209 1.00 84.88 901 ALA A CA 1
ATOM 6688 C C . ALA A 1 901 ? 25.608 6.447 24.087 1.00 84.88 901 ALA A C 1
ATOM 6690 O O . ALA A 1 901 ? 26.576 7.107 23.710 1.00 84.88 901 ALA A O 1
ATOM 6691 N N . LEU A 1 902 ? 25.676 5.129 24.305 1.00 90.69 902 LEU A N 1
ATOM 6692 C CA . LEU A 1 902 ? 26.894 4.343 24.111 1.00 90.69 902 LEU A CA 1
ATOM 6693 C C . LEU A 1 902 ? 27.362 4.387 22.651 1.00 90.69 902 LEU A C 1
ATOM 6695 O O . LEU A 1 902 ? 28.546 4.580 22.391 1.00 90.69 902 LEU A O 1
ATOM 6699 N N . LEU A 1 903 ? 26.446 4.243 21.691 1.00 90.69 903 LEU A N 1
ATOM 6700 C CA . LEU A 1 903 ? 26.789 4.291 20.268 1.00 90.69 903 LEU A CA 1
ATOM 6701 C C . LEU A 1 903 ? 27.292 5.670 19.837 1.00 90.69 903 LEU A C 1
ATOM 6703 O O . LEU A 1 903 ? 28.239 5.734 19.058 1.00 90.69 903 LEU A O 1
ATOM 6707 N N . ARG A 1 904 ? 26.721 6.762 20.368 1.00 90.44 904 ARG A N 1
ATOM 6708 C CA . ARG A 1 904 ? 27.196 8.131 20.098 1.00 90.44 904 ARG A CA 1
ATOM 6709 C C . ARG A 1 904 ? 28.606 8.314 20.637 1.00 90.44 904 ARG A C 1
ATOM 6711 O O . ARG A 1 904 ? 29.499 8.736 19.910 1.00 90.44 904 ARG A O 1
ATOM 6718 N N . PHE A 1 905 ? 28.817 7.898 21.880 1.00 92.56 905 PHE A N 1
ATOM 6719 C CA . PHE A 1 905 ? 30.118 7.952 22.531 1.00 92.56 905 PHE A CA 1
ATOM 6720 C C . PHE A 1 905 ? 31.196 7.167 21.771 1.00 92.56 905 PHE A C 1
ATOM 6722 O O . PHE A 1 905 ? 32.329 7.635 21.637 1.00 92.56 905 PHE A O 1
ATOM 6729 N N . VAL A 1 906 ? 30.834 5.996 21.237 1.00 91.88 906 VAL A N 1
ATOM 6730 C CA . VAL A 1 906 ? 31.708 5.176 20.392 1.00 91.88 906 VAL A CA 1
ATOM 6731 C C . VAL A 1 906 ? 31.953 5.835 19.032 1.00 91.88 906 VAL A C 1
ATOM 6733 O O . VAL A 1 906 ? 33.100 5.881 18.595 1.00 91.88 906 VAL A O 1
ATOM 6736 N N . ALA A 1 907 ? 30.920 6.388 18.387 1.00 90.00 907 ALA A N 1
ATOM 6737 C CA . ALA A 1 907 ? 31.028 7.080 17.100 1.00 90.00 907 ALA A CA 1
ATOM 6738 C C . ALA A 1 907 ? 31.999 8.270 17.152 1.00 90.00 907 ALA A C 1
ATOM 6740 O O . ALA A 1 907 ? 32.745 8.506 16.209 1.00 90.00 907 ALA A O 1
ATOM 6741 N N . GLU A 1 908 ? 32.026 9.000 18.268 1.00 90.75 908 GLU A N 1
ATOM 6742 C CA . GLU A 1 908 ? 32.931 10.138 18.474 1.00 90.75 908 GLU A CA 1
ATOM 6743 C C . GLU A 1 908 ? 34.407 9.733 18.633 1.00 90.75 908 GLU A C 1
ATOM 6745 O O . GLU A 1 908 ? 35.296 10.572 18.485 1.00 90.75 908 GLU A O 1
ATOM 6750 N N . ARG A 1 909 ? 34.684 8.468 18.978 1.00 88.94 909 ARG A N 1
ATOM 6751 C CA . ARG A 1 909 ? 36.012 7.988 19.411 1.00 88.94 909 ARG A CA 1
ATOM 6752 C C . ARG A 1 909 ? 36.555 6.828 18.575 1.00 88.94 909 ARG A C 1
ATOM 6754 O O . ARG A 1 909 ? 37.672 6.373 18.822 1.00 88.94 909 ARG A O 1
ATOM 6761 N N . CYS A 1 910 ? 35.795 6.358 17.591 1.00 86.94 910 CYS A N 1
ATOM 6762 C CA . CYS A 1 910 ? 36.201 5.336 16.637 1.00 86.94 910 CYS A CA 1
ATOM 6763 C C . CYS A 1 910 ? 36.299 5.938 15.228 1.00 86.94 910 CYS A C 1
ATOM 6765 O O . CYS A 1 910 ? 35.545 6.836 14.871 1.00 86.94 910 CYS A O 1
ATOM 6767 N N . ALA A 1 911 ? 37.231 5.437 14.414 1.00 79.56 911 ALA A N 1
ATOM 6768 C CA . ALA A 1 911 ? 37.342 5.825 13.005 1.00 79.56 911 ALA A CA 1
ATOM 6769 C C . ALA A 1 911 ? 36.318 5.106 12.103 1.00 79.56 911 ALA A C 1
ATOM 6771 O O . ALA A 1 911 ? 36.200 5.439 10.924 1.00 79.56 911 ALA A O 1
ATOM 6772 N N . ASP A 1 912 ? 35.608 4.110 12.640 1.00 82.31 912 ASP A N 1
ATOM 6773 C CA . ASP A 1 912 ? 34.551 3.397 11.933 1.00 82.31 912 ASP A CA 1
ATOM 6774 C C . ASP A 1 912 ? 33.293 4.272 11.833 1.00 82.31 912 ASP A C 1
ATOM 6776 O O . ASP A 1 912 ? 32.797 4.807 12.826 1.00 82.31 912 ASP A O 1
ATOM 6780 N N . GLY A 1 913 ? 32.772 4.427 10.616 1.00 83.75 913 GLY A N 1
ATOM 6781 C CA . GLY A 1 913 ? 31.573 5.217 10.352 1.00 83.75 913 GLY A CA 1
ATOM 6782 C C . GLY A 1 913 ? 30.268 4.512 10.728 1.00 83.75 913 GLY A C 1
ATOM 6783 O O . GLY A 1 913 ? 29.222 5.164 10.731 1.00 83.75 913 GLY A O 1
ATOM 6784 N N . LEU A 1 914 ? 30.295 3.208 11.031 1.00 86.56 914 LEU A N 1
ATOM 6785 C CA . LEU A 1 914 ? 29.100 2.405 11.287 1.00 86.56 914 LEU A CA 1
ATOM 6786 C C . LEU A 1 914 ? 28.282 2.905 12.494 1.00 86.56 914 LEU A C 1
ATOM 6788 O O . LEU A 1 914 ? 27.091 3.144 12.299 1.00 86.56 914 LEU A O 1
ATOM 6792 N N . PRO A 1 915 ? 28.849 3.164 13.692 1.00 85.50 915 PRO A N 1
ATOM 6793 C CA . PRO A 1 915 ? 28.078 3.700 14.819 1.00 85.50 915 PRO A CA 1
ATOM 6794 C C . PRO A 1 915 ? 27.382 5.026 14.482 1.00 85.50 915 PRO A C 1
ATOM 6796 O O . PRO A 1 915 ? 26.201 5.200 14.773 1.00 85.50 915 PRO A O 1
ATOM 6799 N N . GLY A 1 916 ? 28.075 5.933 13.783 1.00 84.25 916 GLY A N 1
ATOM 6800 C CA . GLY A 1 916 ? 27.499 7.200 13.323 1.00 84.25 916 GLY A CA 1
ATOM 6801 C C . GLY A 1 916 ? 26.426 7.029 12.241 1.00 84.25 916 GLY A C 1
ATOM 6802 O O . GLY A 1 916 ? 25.470 7.798 12.204 1.00 84.25 916 GLY A O 1
ATOM 6803 N N . LYS A 1 917 ? 26.546 6.013 11.374 1.00 85.50 917 LYS A N 1
ATOM 6804 C CA . LYS A 1 917 ? 25.533 5.646 10.369 1.00 85.50 917 LYS A CA 1
ATOM 6805 C C . LYS A 1 917 ? 24.277 5.055 11.019 1.00 85.50 917 LYS A C 1
ATOM 6807 O O . LYS A 1 917 ? 23.174 5.370 10.583 1.00 85.50 917 LYS A O 1
ATOM 6812 N N . LEU A 1 918 ? 24.434 4.207 12.037 1.00 83.69 918 LEU A N 1
ATOM 6813 C CA . LEU A 1 918 ? 23.319 3.584 12.763 1.00 83.69 918 LEU A CA 1
ATOM 6814 C C . LEU A 1 918 ? 22.482 4.616 13.529 1.00 83.69 918 LEU A C 1
ATOM 6816 O O . LEU A 1 918 ? 21.287 4.430 13.699 1.00 83.69 918 LEU A O 1
ATOM 6820 N N . LEU A 1 919 ? 23.099 5.717 13.958 1.00 80.56 919 LEU A N 1
ATOM 6821 C CA . LEU A 1 919 ? 22.440 6.800 14.691 1.00 80.56 919 LEU A CA 1
ATOM 6822 C C . LEU A 1 919 ? 21.785 7.861 13.798 1.00 80.56 919 LEU A C 1
ATOM 6824 O O . LEU A 1 919 ? 21.304 8.870 14.314 1.00 80.56 919 LEU A O 1
ATOM 6828 N N . ARG A 1 920 ? 21.791 7.684 12.471 1.00 78.38 920 ARG A N 1
ATOM 6829 C CA . ARG A 1 920 ? 21.119 8.629 11.577 1.00 78.38 920 ARG A CA 1
ATOM 6830 C C . ARG A 1 920 ? 19.595 8.484 11.699 1.00 78.38 920 ARG A C 1
ATOM 6832 O O . ARG A 1 920 ? 19.116 7.351 11.775 1.00 78.38 920 ARG A O 1
ATOM 6839 N N . PRO A 1 921 ? 18.831 9.592 11.684 1.00 48.19 921 PRO A N 1
ATOM 6840 C CA . PRO A 1 921 ? 17.378 9.564 11.895 1.00 48.19 921 PRO A CA 1
ATOM 6841 C C . PRO A 1 921 ? 16.603 8.659 10.922 1.00 48.19 921 PRO A C 1
ATOM 6843 O O . PRO A 1 921 ? 15.587 8.074 11.291 1.00 48.19 921 PRO A O 1
ATOM 6846 N N . ASP A 1 922 ? 17.109 8.496 9.698 1.00 55.72 922 ASP A N 1
ATOM 6847 C CA . ASP A 1 922 ? 16.562 7.657 8.627 1.00 55.72 922 ASP A CA 1
ATOM 6848 C C . ASP A 1 922 ? 16.881 6.156 8.782 1.00 55.72 922 ASP A C 1
ATOM 6850 O O . ASP A 1 922 ? 16.397 5.343 7.994 1.00 55.72 922 ASP A O 1
ATOM 6854 N N . ASN A 1 923 ? 17.661 5.763 9.799 1.00 66.75 923 ASN A N 1
ATOM 6855 C CA . ASN A 1 923 ? 18.250 4.426 9.892 1.00 66.75 923 ASN A CA 1
ATOM 6856 C C . ASN A 1 923 ? 17.768 3.555 11.069 1.00 66.75 923 ASN A C 1
ATOM 6858 O O . ASN A 1 923 ? 18.406 2.561 11.429 1.00 66.75 923 ASN A O 1
ATOM 6862 N N . ARG A 1 924 ? 16.611 3.880 11.659 1.00 51.88 924 ARG A N 1
ATOM 6863 C CA . ARG A 1 924 ? 16.067 3.187 12.849 1.00 51.88 924 ARG A CA 1
ATOM 6864 C C . ARG A 1 924 ? 15.905 1.681 12.673 1.00 51.88 924 ARG A C 1
ATOM 6866 O O . ARG A 1 924 ? 16.244 0.915 13.568 1.00 51.88 924 ARG A O 1
ATOM 6873 N N . GLY A 1 925 ? 15.462 1.241 11.496 1.00 68.06 925 GLY A N 1
ATOM 6874 C CA . GLY A 1 925 ? 15.330 -0.186 11.197 1.00 68.06 925 GLY A CA 1
ATOM 6875 C C . GLY A 1 925 ? 16.675 -0.919 11.095 1.00 68.06 925 GLY A C 1
ATOM 6876 O O . GLY A 1 925 ? 16.744 -2.118 11.361 1.00 68.06 925 GLY A O 1
ATOM 6877 N N . GLU A 1 926 ? 17.764 -0.247 10.707 1.00 76.81 926 GLU A N 1
ATOM 6878 C CA . GLU A 1 926 ? 19.118 -0.825 10.757 1.00 76.81 926 GLU A CA 1
ATOM 6879 C C . GLU A 1 926 ? 19.651 -0.818 12.196 1.00 76.81 926 GLU A C 1
ATOM 6881 O O . GLU A 1 926 ? 20.223 -1.818 12.618 1.00 76.81 926 GLU A O 1
ATOM 6886 N N . LEU A 1 927 ? 19.390 0.238 12.979 1.00 79.06 927 LEU A N 1
ATOM 6887 C CA . LEU A 1 927 ? 19.764 0.320 14.395 1.00 79.06 927 LEU A CA 1
ATOM 6888 C C . LEU A 1 927 ? 19.108 -0.779 15.243 1.00 79.06 927 LEU A C 1
ATOM 6890 O O . LEU A 1 927 ? 19.800 -1.450 16.008 1.00 79.06 927 LEU A O 1
ATOM 6894 N N . GLU A 1 928 ? 17.802 -1.008 15.096 1.00 72.25 928 GLU A N 1
ATOM 6895 C CA . GLU A 1 928 ? 17.089 -2.078 15.806 1.00 72.25 928 GLU A CA 1
ATOM 6896 C C . GLU A 1 928 ? 17.607 -3.465 15.404 1.00 72.25 928 GLU A C 1
ATOM 6898 O O . GLU A 1 928 ? 17.912 -4.289 16.267 1.00 72.25 928 GLU A O 1
ATOM 6903 N N . ARG A 1 929 ? 17.793 -3.720 14.100 1.00 79.25 929 ARG A N 1
ATOM 6904 C CA . ARG A 1 929 ? 18.336 -5.000 13.607 1.00 79.25 929 ARG A CA 1
ATOM 6905 C C . ARG A 1 929 ? 19.777 -5.238 14.044 1.00 79.25 929 ARG A C 1
ATOM 6907 O O . ARG A 1 929 ? 20.137 -6.367 14.360 1.00 79.25 929 ARG A O 1
ATOM 6914 N N . TRP A 1 930 ? 20.606 -4.198 14.052 1.00 86.44 930 TRP A N 1
ATOM 6915 C CA . TRP A 1 930 ? 22.004 -4.306 14.451 1.00 86.44 930 TRP A CA 1
ATOM 6916 C C . TRP A 1 930 ? 22.147 -4.438 15.972 1.00 86.44 930 TRP A C 1
ATOM 6918 O O . TRP A 1 930 ? 22.942 -5.245 16.446 1.00 86.44 930 TRP A O 1
ATOM 6928 N N . SER A 1 931 ? 21.370 -3.698 16.761 1.00 83.31 931 SER A N 1
ATOM 6929 C CA . SER A 1 931 ? 21.410 -3.811 18.227 1.00 83.31 931 SER A CA 1
ATOM 6930 C C . SER A 1 931 ? 20.815 -5.131 18.732 1.00 83.31 931 SER A C 1
ATOM 6932 O O . SER A 1 931 ? 21.217 -5.617 19.793 1.00 83.31 931 SER A O 1
ATOM 6934 N N . TRP A 1 932 ? 19.922 -5.761 17.959 1.00 82.00 932 TRP A N 1
ATOM 6935 C CA . TRP A 1 932 ? 19.377 -7.078 18.275 1.00 82.00 932 TRP A CA 1
ATOM 6936 C C . TRP A 1 932 ? 20.485 -8.127 18.441 1.00 82.00 932 TRP A C 1
ATOM 6938 O O . TRP A 1 932 ? 21.312 -8.359 17.559 1.00 82.00 932 TRP A O 1
ATOM 6948 N N . GLY A 1 933 ? 20.500 -8.785 19.601 1.00 83.88 933 GLY A N 1
ATOM 6949 C CA . GLY A 1 933 ? 21.496 -9.803 19.929 1.00 83.88 933 GLY A CA 1
ATOM 6950 C C . GLY A 1 933 ? 22.870 -9.264 20.356 1.00 83.88 933 GLY A C 1
ATOM 6951 O O . GLY A 1 933 ? 23.776 -10.067 20.558 1.00 83.88 933 GLY A O 1
ATOM 6952 N N . ARG A 1 934 ? 23.060 -7.948 20.535 1.00 89.75 934 ARG A N 1
ATOM 6953 C CA . ARG A 1 934 ? 24.319 -7.359 21.035 1.00 89.75 934 ARG A CA 1
ATOM 6954 C C . ARG A 1 934 ? 24.152 -6.763 22.436 1.00 89.75 934 ARG A C 1
ATOM 6956 O O . ARG A 1 934 ? 23.136 -6.143 22.739 1.00 89.75 934 ARG A O 1
ATOM 6963 N N . GLN A 1 935 ? 25.170 -6.916 23.284 1.00 92.12 935 GLN A N 1
ATOM 6964 C CA . GLN A 1 935 ? 25.289 -6.205 24.566 1.00 92.12 935 GLN A CA 1
ATOM 6965 C C . GLN A 1 935 ? 26.343 -5.094 24.481 1.00 92.12 935 GLN A C 1
ATOM 6967 O O . GLN A 1 935 ? 27.094 -5.017 23.510 1.00 92.12 935 GLN A O 1
ATOM 6972 N N . ALA A 1 936 ? 26.437 -4.232 25.498 1.00 92.50 936 ALA A N 1
ATOM 6973 C CA . ALA A 1 936 ? 27.371 -3.103 25.487 1.00 92.50 936 ALA A CA 1
ATOM 6974 C C . ALA A 1 936 ? 28.827 -3.557 25.255 1.00 92.50 936 ALA A C 1
ATOM 6976 O O . ALA A 1 936 ? 29.559 -2.940 24.483 1.00 92.50 936 ALA A O 1
ATOM 6977 N N . VAL A 1 937 ? 29.234 -4.675 25.869 1.00 91.81 937 VAL A N 1
ATOM 6978 C CA . VAL A 1 937 ? 30.584 -5.243 25.704 1.00 91.81 937 VAL A CA 1
ATOM 6979 C C . VAL A 1 937 ? 30.876 -5.687 24.267 1.00 91.81 937 VAL A C 1
ATOM 6981 O O . VAL A 1 937 ? 32.021 -5.621 23.826 1.00 91.81 937 VAL A O 1
ATOM 6984 N N . ASP A 1 938 ? 29.850 -6.094 23.510 1.00 92.44 938 ASP A N 1
ATOM 6985 C CA . ASP A 1 938 ? 30.004 -6.452 22.098 1.00 92.44 938 ASP A CA 1
ATOM 6986 C C . ASP A 1 938 ? 30.355 -5.226 21.264 1.00 92.44 938 ASP A C 1
ATOM 6988 O O . ASP A 1 938 ? 31.260 -5.301 20.439 1.00 92.44 938 ASP A O 1
ATOM 6992 N N . VAL A 1 939 ? 29.705 -4.093 21.543 1.00 91.25 939 VAL A N 1
ATOM 6993 C CA . VAL A 1 939 ? 29.992 -2.806 20.898 1.00 91.25 939 VAL A CA 1
ATOM 6994 C C . VAL A 1 939 ? 31.423 -2.367 21.206 1.00 91.25 939 VAL A C 1
ATOM 6996 O O . VAL A 1 939 ? 32.195 -2.056 20.302 1.00 91.25 939 VAL A O 1
ATOM 6999 N N . VAL A 1 940 ? 31.817 -2.388 22.482 1.00 89.56 940 VAL A N 1
ATOM 7000 C CA . VAL A 1 940 ? 33.172 -1.981 22.889 1.00 89.56 940 VAL A CA 1
ATOM 7001 C C . VAL A 1 940 ? 34.234 -2.901 22.282 1.00 89.56 940 VAL A C 1
ATOM 7003 O O . VAL A 1 940 ? 35.251 -2.419 21.785 1.00 89.56 940 VAL A O 1
ATOM 7006 N N . GLY A 1 941 ? 33.991 -4.214 22.276 1.00 87.31 941 GLY A N 1
ATOM 7007 C CA . GLY A 1 941 ? 34.900 -5.195 21.690 1.00 87.31 941 GLY A CA 1
ATOM 7008 C C . GLY A 1 941 ? 35.000 -5.126 20.162 1.00 87.31 941 GLY A C 1
ATOM 7009 O O . GLY A 1 941 ? 36.034 -5.507 19.620 1.00 87.31 941 GLY A O 1
ATOM 7010 N N . GLU A 1 942 ? 33.955 -4.659 19.474 1.00 88.75 942 GLU A N 1
ATOM 7011 C CA . GLU A 1 942 ? 33.930 -4.474 18.016 1.00 88.75 942 GLU A CA 1
ATOM 7012 C C . GLU A 1 942 ? 34.699 -3.211 17.594 1.00 88.75 942 GLU A C 1
ATOM 7014 O O . GLU A 1 942 ? 35.519 -3.273 16.681 1.00 88.75 942 GLU A O 1
ATOM 7019 N N . PHE A 1 943 ? 34.510 -2.090 18.301 1.00 89.56 943 PHE A N 1
ATOM 7020 C CA . PHE A 1 943 ? 35.060 -0.786 17.895 1.00 89.56 943 PHE A CA 1
ATOM 7021 C C . PHE A 1 943 ? 36.339 -0.356 18.632 1.00 89.56 943 PHE A C 1
ATOM 7023 O O . PHE A 1 943 ? 36.968 0.627 18.238 1.00 89.56 943 PHE A O 1
ATOM 7030 N N . GLY A 1 944 ? 36.744 -1.064 19.691 1.00 82.81 944 GLY A N 1
ATOM 7031 C CA . GLY A 1 944 ? 38.047 -0.884 20.346 1.00 82.81 944 GLY A CA 1
ATOM 7032 C C . GLY A 1 944 ? 38.276 0.491 20.992 1.00 82.81 944 GLY A C 1
ATOM 7033 O O . GLY A 1 944 ? 39.411 0.970 21.029 1.00 82.81 944 GLY A O 1
ATOM 7034 N N . VAL A 1 945 ? 37.217 1.140 21.485 1.00 88.38 945 VAL A N 1
ATOM 7035 C CA . VAL A 1 945 ? 37.272 2.495 22.064 1.00 88.38 945 VAL A CA 1
ATOM 7036 C C . VAL A 1 945 ? 38.006 2.508 23.409 1.00 88.38 945 VAL A C 1
ATOM 7038 O O . VAL A 1 945 ? 37.788 1.652 24.265 1.00 88.38 945 VAL A O 1
ATOM 7041 N N . ARG A 1 946 ? 38.865 3.514 23.621 1.00 87.38 946 ARG A N 1
ATOM 7042 C CA . ARG A 1 946 ? 39.558 3.769 24.895 1.00 87.38 946 ARG A CA 1
ATOM 7043 C C . ARG A 1 946 ? 38.973 5.009 25.565 1.00 87.38 946 ARG A C 1
ATOM 7045 O O . ARG A 1 946 ? 38.904 6.061 24.941 1.00 87.38 946 ARG A O 1
ATOM 7052 N N . ALA A 1 947 ? 38.604 4.877 26.833 1.00 92.94 947 ALA A N 1
ATOM 7053 C CA . ALA A 1 947 ? 38.138 5.966 27.684 1.00 92.94 947 ALA A CA 1
ATOM 7054 C C . ALA A 1 947 ? 38.500 5.672 29.146 1.00 92.94 947 ALA A C 1
ATOM 7056 O O . ALA A 1 947 ? 38.833 4.532 29.493 1.00 92.94 947 ALA A O 1
ATOM 7057 N N . THR A 1 948 ? 38.475 6.700 29.987 1.00 94.94 94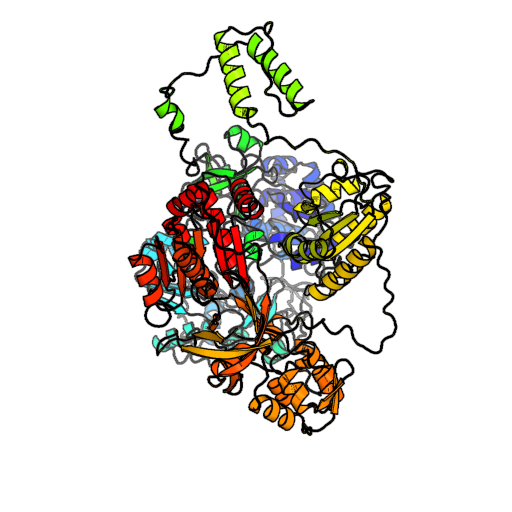8 THR A N 1
ATOM 7058 C CA . THR A 1 948 ? 38.704 6.570 31.430 1.00 94.94 948 THR A CA 1
ATOM 7059 C C . THR A 1 948 ? 37.558 5.820 32.117 1.00 94.94 948 THR A C 1
ATOM 7061 O O . THR A 1 948 ? 36.463 5.686 31.571 1.00 94.94 948 THR A O 1
ATOM 7064 N N . ALA A 1 949 ? 37.801 5.323 33.335 1.00 93.81 949 ALA A N 1
ATOM 7065 C CA . ALA A 1 949 ? 36.775 4.649 34.133 1.00 93.81 949 ALA A CA 1
ATOM 7066 C C . ALA A 1 949 ? 35.542 5.539 34.369 1.00 93.81 949 ALA A C 1
ATOM 7068 O O . ALA A 1 949 ? 34.421 5.050 34.253 1.00 93.81 949 ALA A O 1
ATOM 7069 N N . GLN A 1 950 ? 35.753 6.836 34.625 1.00 95.38 950 GLN A N 1
ATOM 7070 C CA . GLN A 1 950 ? 34.664 7.790 34.828 1.00 95.38 950 GLN A CA 1
ATOM 7071 C C . GLN A 1 950 ? 33.868 8.033 33.541 1.00 95.38 950 GLN A C 1
ATOM 7073 O O . GLN A 1 950 ? 32.651 7.941 33.567 1.00 95.38 950 GLN A O 1
ATOM 7078 N N . GLU A 1 951 ? 34.524 8.234 32.393 1.00 94.50 951 GLU A N 1
ATOM 7079 C CA . GLU A 1 951 ? 33.810 8.430 31.119 1.00 94.50 951 GLU A CA 1
ATOM 7080 C C . GLU A 1 951 ? 32.930 7.224 30.745 1.00 94.50 951 GLU A C 1
ATOM 7082 O O . GLU A 1 951 ? 31.840 7.399 30.200 1.00 94.50 951 GLU A O 1
ATOM 7087 N N . TRP A 1 952 ? 33.374 5.996 31.050 1.00 94.69 952 TRP A N 1
ATOM 7088 C CA . TRP A 1 952 ? 32.525 4.813 30.882 1.00 94.69 952 TRP A CA 1
ATOM 7089 C C . TRP A 1 952 ? 31.371 4.772 31.882 1.00 94.69 952 TRP A C 1
ATOM 7091 O O . TRP A 1 952 ? 30.269 4.378 31.511 1.00 94.69 952 TRP A O 1
ATOM 7101 N N . ALA A 1 953 ? 31.609 5.163 33.133 1.00 92.88 953 ALA A N 1
ATOM 7102 C CA . ALA A 1 953 ? 30.560 5.243 34.141 1.00 92.88 953 ALA A CA 1
ATOM 7103 C C . ALA A 1 953 ? 29.478 6.270 33.757 1.00 92.88 953 ALA A C 1
ATOM 7105 O O . ALA A 1 953 ? 28.298 5.983 33.926 1.00 92.88 953 ALA A O 1
ATOM 7106 N N . ASP A 1 954 ? 29.872 7.400 33.164 1.00 91.25 954 ASP A N 1
ATOM 7107 C CA . ASP A 1 954 ? 28.971 8.487 32.766 1.00 91.25 954 ASP A CA 1
ATOM 7108 C C . ASP A 1 954 ? 28.109 8.144 31.535 1.00 91.25 954 ASP A C 1
ATOM 7110 O O . ASP A 1 954 ? 26.976 8.612 31.416 1.00 91.25 954 ASP A O 1
ATOM 7114 N N . VAL A 1 955 ? 28.627 7.342 30.592 1.00 92.81 955 VAL A N 1
ATOM 7115 C CA . VAL A 1 955 ? 27.884 6.964 29.370 1.00 92.81 955 VAL A CA 1
ATOM 7116 C C . VAL A 1 955 ? 26.958 5.762 29.575 1.00 92.81 955 VAL A C 1
ATOM 7118 O O . VAL A 1 955 ? 25.949 5.613 28.875 1.00 92.81 955 VAL A O 1
ATOM 7121 N N . LEU A 1 956 ? 27.304 4.870 30.505 1.00 91.62 956 LEU A N 1
ATOM 7122 C CA . LEU A 1 956 ? 26.486 3.708 30.818 1.00 91.62 956 LEU A CA 1
ATOM 7123 C C . LEU A 1 956 ? 25.252 4.145 31.612 1.00 91.62 956 LEU A C 1
ATOM 7125 O O . LEU A 1 956 ? 25.335 4.880 32.590 1.00 91.62 956 LEU A O 1
ATOM 7129 N N . GLY A 1 957 ? 24.078 3.675 31.191 1.00 84.81 957 GLY A N 1
ATOM 7130 C CA . GLY A 1 957 ? 22.838 3.955 31.912 1.00 84.81 957 GLY A CA 1
ATOM 7131 C C . GLY A 1 957 ? 22.786 3.225 33.260 1.00 84.81 957 GLY A C 1
ATOM 7132 O O . GLY A 1 957 ? 23.471 2.217 33.438 1.00 84.81 957 GLY A O 1
ATOM 7133 N N . PRO A 1 958 ? 21.939 3.666 34.205 1.00 88.31 958 PRO A N 1
ATOM 7134 C CA . PRO A 1 958 ? 21.773 2.976 35.478 1.00 88.31 958 PRO A CA 1
ATOM 7135 C C . PRO A 1 958 ? 21.115 1.604 35.285 1.00 88.31 958 PRO A C 1
ATOM 7137 O O . PRO A 1 958 ? 20.199 1.450 34.469 1.00 88.31 958 PRO A O 1
ATOM 7140 N N . LEU A 1 959 ? 21.527 0.622 36.086 1.00 87.25 959 LEU A N 1
ATOM 7141 C CA . LEU A 1 959 ? 20.894 -0.690 36.152 1.00 87.25 959 LEU A CA 1
ATOM 7142 C C . LEU A 1 959 ? 19.534 -0.564 36.848 1.00 87.25 959 LEU A C 1
ATOM 7144 O O . LEU A 1 959 ? 19.445 -0.219 38.027 1.00 87.25 959 LEU A O 1
ATOM 7148 N N . ARG A 1 960 ? 18.454 -0.814 36.102 1.00 86.94 960 ARG A N 1
ATOM 7149 C CA . ARG A 1 960 ? 17.081 -0.602 36.585 1.00 86.94 960 ARG A CA 1
ATOM 7150 C C . ARG A 1 960 ? 16.449 -1.903 37.096 1.00 86.94 960 ARG A C 1
ATOM 7152 O O . ARG A 1 960 ? 16.662 -2.951 36.481 1.00 86.94 960 ARG A O 1
ATOM 7159 N N . PRO A 1 961 ? 15.616 -1.847 38.153 1.00 86.12 961 PRO A N 1
ATOM 7160 C CA . PRO A 1 961 ? 14.783 -2.978 38.547 1.00 86.12 961 PRO A CA 1
ATOM 7161 C C . PRO A 1 961 ? 13.870 -3.430 37.402 1.00 86.12 961 PRO A C 1
ATOM 7163 O O . PRO A 1 961 ? 13.347 -2.606 36.646 1.00 86.12 961 PRO A O 1
ATOM 7166 N N . ARG A 1 962 ? 13.666 -4.744 37.277 1.00 89.38 962 ARG A N 1
ATOM 7167 C CA . ARG A 1 962 ? 12.717 -5.336 36.331 1.00 89.38 962 ARG A CA 1
ATOM 7168 C C . ARG A 1 962 ? 11.444 -5.725 37.069 1.00 89.38 962 ARG A C 1
ATOM 7170 O O . ARG A 1 962 ? 11.492 -6.481 38.032 1.00 89.38 962 ARG A O 1
ATOM 7177 N N . GLN A 1 963 ? 10.326 -5.225 36.570 1.00 89.31 963 GLN A N 1
ATOM 7178 C CA . GLN A 1 963 ? 8.999 -5.544 37.071 1.00 89.31 963 GLN A CA 1
ATOM 7179 C C . GLN A 1 963 ? 8.512 -6.883 36.497 1.00 89.31 963 GLN A C 1
ATOM 7181 O O . GLN A 1 963 ? 8.673 -7.134 35.299 1.00 89.31 963 GLN A O 1
ATOM 7186 N N . TYR A 1 964 ? 7.905 -7.714 37.345 1.00 92.62 964 TYR A N 1
ATOM 7187 C CA . TYR A 1 964 ? 7.208 -8.944 36.963 1.00 92.62 964 TYR A CA 1
ATOM 7188 C C . TYR A 1 964 ? 5.876 -9.060 37.707 1.00 92.62 964 TYR A C 1
ATOM 7190 O O . TYR A 1 964 ? 5.816 -8.770 38.901 1.00 92.62 964 TYR A O 1
ATOM 7198 N N . SER A 1 965 ? 4.830 -9.552 37.044 1.00 93.38 965 SER A N 1
ATOM 7199 C CA . SER A 1 965 ? 3.568 -9.896 37.707 1.00 93.38 965 SER A CA 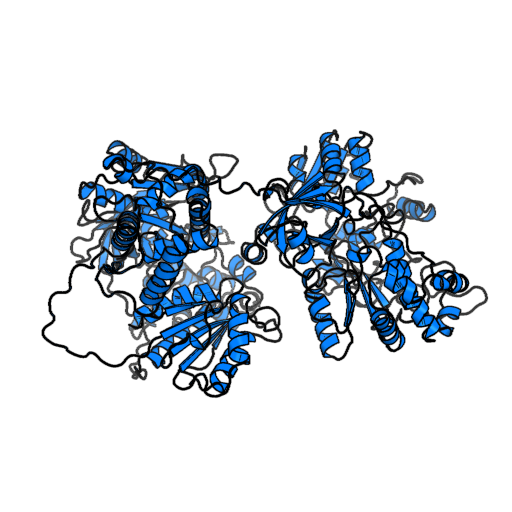1
ATOM 7200 C C . SER A 1 965 ? 3.769 -11.050 38.695 1.00 93.38 965 SER A C 1
ATOM 7202 O O . SER A 1 965 ? 4.428 -12.049 38.381 1.00 93.38 965 SER A O 1
ATOM 7204 N N . ILE A 1 966 ? 3.187 -10.930 39.888 1.00 95.94 966 ILE A N 1
ATOM 7205 C CA . ILE A 1 966 ? 3.247 -11.976 40.912 1.00 95.94 966 ILE A CA 1
ATOM 7206 C C . ILE A 1 966 ? 2.338 -13.150 40.525 1.00 95.94 966 ILE A C 1
ATOM 7208 O O . ILE A 1 966 ? 1.237 -12.960 40.026 1.00 95.94 966 ILE A O 1
ATOM 7212 N N . SER A 1 967 ? 2.806 -14.375 40.770 1.00 95.81 967 SER A N 1
ATOM 7213 C CA . SER A 1 967 ? 2.166 -15.650 40.403 1.00 95.81 967 SER A CA 1
ATOM 7214 C C . SER A 1 967 ? 1.694 -16.493 41.590 1.00 95.81 967 SER A C 1
ATOM 7216 O O . SER A 1 967 ? 1.549 -17.709 41.474 1.00 95.81 967 SER A O 1
ATOM 7218 N N . SER A 1 968 ? 1.495 -15.857 42.743 1.00 95.88 968 SER A N 1
ATOM 7219 C CA . SER A 1 968 ? 1.030 -16.491 43.977 1.00 95.88 968 SER A CA 1
ATOM 7220 C C . SER A 1 968 ? 0.004 -15.631 44.708 1.00 95.88 968 SER A C 1
ATOM 7222 O O . SER A 1 968 ? -0.087 -14.425 44.468 1.00 95.88 968 SER A O 1
ATOM 7224 N N . SER A 1 969 ? -0.749 -16.253 45.614 1.00 95.88 969 SER A N 1
ATOM 7225 C CA . SER A 1 969 ? -1.605 -15.567 46.585 1.00 95.88 969 SER A CA 1
ATOM 7226 C C . SER A 1 969 ? -0.964 -15.546 47.985 1.00 95.88 969 SER A C 1
ATOM 7228 O O . SER A 1 969 ? -0.512 -16.594 48.462 1.00 95.88 969 SER A O 1
ATOM 7230 N N . PRO A 1 970 ? -0.999 -14.402 48.699 1.00 93.88 970 PRO A N 1
ATOM 7231 C CA . PRO A 1 970 ? -0.558 -14.321 50.092 1.00 93.88 970 PRO A CA 1
ATOM 7232 C C . PRO A 1 970 ? -1.505 -15.060 51.054 1.00 93.88 970 PRO A C 1
ATOM 7234 O O . PRO A 1 970 ? -1.112 -15.387 52.169 1.00 93.88 970 PRO A O 1
ATOM 7237 N N . LEU A 1 971 ? -2.751 -15.354 50.662 1.00 94.06 971 LEU A N 1
ATOM 7238 C CA . LEU A 1 971 ? -3.668 -16.137 51.499 1.00 94.06 971 LEU A CA 1
ATOM 7239 C C . LEU A 1 971 ? -3.337 -17.629 51.493 1.00 94.06 971 LEU A C 1
ATOM 7241 O O . LEU A 1 971 ? -3.596 -18.321 52.477 1.00 94.06 971 LEU A O 1
ATOM 7245 N N . GLU A 1 972 ? -2.779 -18.126 50.391 1.00 88.94 972 GLU A N 1
ATOM 7246 C CA . GLU A 1 972 ? -2.315 -19.508 50.301 1.00 88.94 972 GLU A CA 1
ATOM 7247 C C . GLU A 1 972 ? -0.895 -19.649 50.861 1.00 88.94 972 GLU A C 1
ATOM 7249 O O . GLU A 1 972 ? -0.587 -20.644 51.522 1.00 88.94 972 GLU A O 1
ATOM 7254 N N . ARG A 1 973 ? -0.040 -18.638 50.640 1.00 88.25 973 ARG A N 1
ATOM 7255 C CA . ARG A 1 973 ? 1.351 -18.612 51.114 1.00 88.25 973 ARG A CA 1
ATOM 7256 C C . ARG A 1 973 ? 1.729 -17.228 51.664 1.00 88.25 973 ARG A C 1
ATOM 7258 O O . ARG A 1 973 ? 2.237 -16.398 50.914 1.00 88.25 973 ARG A O 1
ATOM 7265 N N . PRO A 1 974 ? 1.514 -16.977 52.967 1.00 86.38 974 PRO A N 1
ATOM 7266 C CA . PRO A 1 974 ? 1.684 -15.648 53.567 1.00 86.38 974 PRO A CA 1
ATOM 7267 C C . PRO A 1 974 ? 3.101 -15.087 53.479 1.00 86.38 974 PRO A C 1
ATOM 7269 O O . PRO A 1 974 ? 3.276 -13.889 53.277 1.00 86.38 974 PRO A O 1
ATOM 7272 N N . ASP A 1 975 ? 4.096 -15.965 53.602 1.00 90.69 975 ASP A N 1
ATOM 7273 C CA . ASP A 1 975 ? 5.508 -15.589 53.667 1.00 90.69 975 ASP A CA 1
ATOM 7274 C C . ASP A 1 975 ? 6.252 -15.841 52.342 1.00 90.69 975 ASP A C 1
ATOM 7276 O O . ASP A 1 975 ? 7.463 -15.665 52.283 1.00 90.69 975 ASP A O 1
ATOM 7280 N N . GLU A 1 976 ? 5.563 -16.238 51.263 1.00 95.06 976 GLU A N 1
ATOM 7281 C CA . GLU A 1 976 ? 6.192 -16.498 49.960 1.00 95.06 976 GLU A CA 1
ATOM 7282 C C . GLU A 1 976 ? 5.588 -15.644 48.840 1.00 95.06 976 GLU A C 1
ATOM 7284 O O . GLU A 1 976 ? 4.370 -15.482 48.728 1.00 95.06 976 GLU A O 1
ATOM 7289 N N . VAL A 1 977 ? 6.441 -15.182 47.923 1.00 96.88 977 VAL A N 1
ATOM 7290 C CA . VAL A 1 977 ? 6.024 -14.571 46.652 1.00 96.88 977 VAL A CA 1
ATOM 7291 C C . VAL A 1 977 ? 6.644 -15.316 45.476 1.00 96.88 977 VAL A C 1
ATOM 7293 O O . VAL A 1 977 ? 7.826 -15.651 45.497 1.00 96.88 977 VAL A O 1
ATOM 7296 N N . SER A 1 978 ? 5.855 -15.615 44.443 1.00 97.50 978 SER A N 1
ATOM 7297 C CA . SER A 1 978 ? 6.321 -16.339 43.254 1.00 97.50 978 SER A CA 1
ATOM 7298 C C . SER A 1 978 ? 6.252 -15.507 41.976 1.00 97.50 978 SER A C 1
ATOM 7300 O O . SER A 1 978 ? 5.323 -14.730 41.800 1.00 97.50 978 SER A O 1
ATOM 7302 N N . LEU A 1 979 ? 7.145 -15.756 41.017 1.00 97.25 979 LEU A N 1
ATOM 7303 C CA . LEU A 1 979 ? 7.128 -15.201 39.656 1.00 97.25 979 LEU A CA 1
ATOM 7304 C C . LEU A 1 979 ? 7.119 -16.306 38.596 1.00 97.25 979 LEU A C 1
ATOM 7306 O O . LEU A 1 979 ? 7.741 -17.345 38.805 1.00 97.25 979 LEU A O 1
ATOM 7310 N N . THR A 1 980 ? 6.520 -16.046 37.429 1.00 96.50 980 THR A N 1
ATOM 7311 C CA . THR A 1 980 ? 6.672 -16.875 36.218 1.00 96.50 980 THR A CA 1
ATOM 7312 C C . THR A 1 980 ? 7.470 -16.096 35.176 1.00 96.50 980 THR A C 1
ATOM 7314 O O . THR A 1 980 ? 7.013 -15.070 34.679 1.00 96.50 980 THR A O 1
ATOM 7317 N N . VAL A 1 981 ? 8.667 -16.567 34.828 1.00 95.88 981 VAL A N 1
ATOM 7318 C CA . VAL A 1 981 ? 9.618 -15.790 34.020 1.00 95.88 981 VAL A CA 1
ATOM 7319 C C . VAL A 1 981 ? 10.185 -16.633 32.884 1.00 95.88 981 VAL A C 1
ATOM 7321 O O . VAL A 1 981 ? 10.624 -17.763 33.095 1.00 95.88 981 VAL A O 1
ATOM 7324 N N . SER A 1 982 ? 10.217 -16.058 31.680 1.00 94.44 982 SER A N 1
ATOM 7325 C CA . SER A 1 982 ? 10.959 -16.601 30.542 1.00 94.44 982 SER A CA 1
ATOM 7326 C C . SER A 1 982 ? 12.404 -16.124 30.626 1.00 94.44 982 SER A C 1
ATOM 7328 O O . SER A 1 982 ? 12.674 -14.924 30.583 1.00 94.44 982 SER A O 1
ATOM 7330 N N . VAL A 1 983 ? 13.337 -17.061 30.743 1.00 94.62 983 VAL A N 1
ATOM 7331 C CA . VAL A 1 983 ? 14.770 -16.791 30.824 1.00 94.62 983 VAL A CA 1
ATOM 7332 C C . VAL A 1 983 ? 15.293 -16.418 29.444 1.00 94.62 983 VAL A C 1
ATOM 7334 O O . VAL A 1 983 ? 15.169 -17.176 28.483 1.00 94.62 983 VAL A O 1
ATOM 7337 N N . VAL A 1 984 ? 15.877 -15.226 29.339 1.00 91.75 984 VAL A N 1
ATOM 7338 C CA . VAL A 1 984 ? 16.440 -14.717 28.088 1.00 91.75 984 VAL A CA 1
ATOM 7339 C C . VAL A 1 984 ? 17.879 -15.204 27.956 1.00 91.75 984 VAL A C 1
ATOM 7341 O O . VAL A 1 984 ? 18.765 -14.752 28.684 1.00 91.75 984 VAL A O 1
ATOM 7344 N N . ARG A 1 985 ? 18.115 -16.103 27.000 1.00 89.81 985 ARG A N 1
ATOM 7345 C CA . ARG A 1 985 ? 19.446 -16.540 26.561 1.00 89.81 985 ARG A CA 1
ATOM 7346 C C . ARG A 1 985 ? 19.497 -16.494 25.037 1.00 89.81 985 ARG A C 1
ATOM 7348 O O . ARG A 1 985 ? 18.559 -16.932 24.380 1.00 89.81 985 ARG A O 1
ATOM 7355 N N . PHE A 1 986 ? 20.564 -15.941 24.481 1.00 89.81 986 PHE A N 1
ATOM 7356 C CA . PHE A 1 986 ? 20.755 -15.791 23.038 1.00 89.81 986 PHE A CA 1
ATOM 7357 C C . PHE A 1 986 ? 22.245 -15.853 22.697 1.00 89.81 986 PHE A C 1
ATOM 7359 O O . PHE A 1 986 ? 23.091 -15.824 23.586 1.00 89.81 986 PHE A O 1
ATOM 7366 N N . ALA A 1 987 ? 22.581 -15.960 21.416 1.00 87.12 987 ALA A N 1
ATOM 7367 C CA . ALA A 1 987 ? 23.951 -15.795 20.949 1.00 87.12 987 ALA A CA 1
ATOM 7368 C C . ALA A 1 987 ? 24.083 -14.434 20.263 1.00 87.12 987 ALA A C 1
ATOM 7370 O O . ALA A 1 987 ? 23.180 -14.027 19.529 1.00 87.12 987 ALA A O 1
ATOM 7371 N N . ASN A 1 988 ? 25.196 -13.738 20.491 1.00 88.06 988 ASN A N 1
ATOM 7372 C CA . ASN A 1 988 ? 25.533 -12.576 19.679 1.00 88.06 988 ASN A CA 1
ATOM 7373 C C . ASN A 1 988 ? 25.869 -13.011 18.233 1.00 88.06 988 ASN A C 1
ATOM 7375 O O . ASN A 1 988 ? 26.065 -14.202 17.972 1.00 88.06 988 ASN A O 1
ATOM 7379 N N . PRO A 1 989 ? 26.016 -12.074 17.283 1.00 82.00 989 PRO A N 1
ATOM 7380 C CA . PRO A 1 989 ? 26.368 -12.404 15.895 1.00 82.00 989 PRO A CA 1
ATOM 7381 C C . PRO A 1 989 ? 27.717 -13.116 15.706 1.00 82.00 989 PRO A C 1
ATOM 7383 O O . PRO A 1 989 ? 27.972 -13.663 14.640 1.00 82.00 989 PRO A O 1
ATOM 7386 N N . ARG A 1 990 ? 28.583 -13.134 16.729 1.00 84.62 990 ARG A N 1
ATOM 7387 C CA . ARG A 1 990 ? 29.853 -13.881 16.744 1.00 84.62 990 ARG A CA 1
ATOM 7388 C C . ARG A 1 990 ? 29.723 -15.274 17.380 1.00 84.62 990 ARG A C 1
ATOM 7390 O O . ARG A 1 990 ? 30.725 -15.965 17.533 1.00 84.62 990 ARG A O 1
ATOM 7397 N N . GLY A 1 991 ? 28.514 -15.688 17.765 1.00 85.12 991 GLY A N 1
ATOM 7398 C CA . GLY A 1 991 ? 28.241 -16.966 18.423 1.00 85.12 991 GLY A CA 1
ATOM 7399 C C . GLY A 1 991 ? 28.537 -16.993 19.928 1.00 85.12 991 GLY A C 1
ATOM 7400 O O . GLY A 1 991 ? 28.402 -18.045 20.551 1.00 85.12 991 GLY A O 1
ATOM 7401 N N . THR A 1 992 ? 28.921 -15.871 20.543 1.00 89.00 992 THR A N 1
ATOM 7402 C CA . THR A 1 992 ? 29.132 -15.780 21.994 1.00 89.00 992 THR A CA 1
ATOM 7403 C C . THR A 1 992 ? 27.791 -15.821 22.714 1.00 89.00 992 THR A C 1
ATOM 7405 O O . THR A 1 992 ? 26.882 -15.060 22.383 1.00 89.00 992 THR A O 1
ATOM 7408 N N . ALA A 1 993 ? 27.672 -16.673 23.730 1.00 89.31 993 ALA A N 1
ATOM 7409 C CA . ALA A 1 993 ? 26.480 -16.724 24.565 1.00 89.31 993 ALA A CA 1
ATOM 7410 C C . ALA A 1 993 ? 26.275 -15.402 25.327 1.00 89.31 993 ALA A C 1
ATOM 7412 O O . ALA A 1 993 ? 27.195 -14.859 25.942 1.00 89.31 993 ALA A O 1
ATOM 7413 N N . ARG A 1 994 ? 25.042 -14.906 25.298 1.00 91.56 994 ARG A N 1
ATOM 7414 C CA . ARG A 1 994 ? 24.560 -13.706 25.979 1.00 91.56 994 ARG A CA 1
ATOM 7415 C C . ARG A 1 994 ? 23.266 -14.030 26.713 1.00 91.56 994 ARG A C 1
ATOM 7417 O O . ARG A 1 994 ? 22.529 -14.952 26.357 1.00 91.56 994 ARG A O 1
ATOM 7424 N N . THR A 1 995 ? 22.986 -13.273 27.762 1.00 91.12 995 THR A N 1
ATOM 7425 C CA . THR A 1 995 ? 21.806 -13.482 28.600 1.00 91.12 995 THR A CA 1
ATOM 7426 C C . THR A 1 995 ? 21.165 -12.155 28.984 1.00 91.12 995 THR A C 1
ATOM 7428 O O . THR A 1 995 ? 21.827 -11.119 29.038 1.00 91.12 995 THR A O 1
ATOM 7431 N N . GLY A 1 996 ? 19.858 -12.167 29.238 1.00 89.06 996 GLY A N 1
ATOM 7432 C CA . GLY A 1 996 ? 19.169 -11.014 29.812 1.00 89.06 996 GLY A CA 1
ATOM 7433 C C . GLY A 1 996 ? 19.521 -10.853 31.290 1.00 89.06 996 GLY A C 1
ATOM 7434 O O . GLY A 1 996 ? 19.499 -11.836 32.032 1.00 89.06 996 GLY A O 1
ATOM 7435 N N . VAL A 1 997 ? 19.787 -9.614 31.717 1.00 91.88 997 VAL A N 1
ATOM 7436 C CA . VAL A 1 997 ? 20.342 -9.305 33.046 1.00 91.88 997 VAL A CA 1
ATOM 7437 C C . VAL A 1 997 ? 19.534 -9.905 34.196 1.00 91.88 997 VAL A C 1
ATOM 7439 O O . VAL A 1 997 ? 20.059 -10.687 34.976 1.00 91.88 997 VAL A O 1
ATOM 7442 N N . CYS A 1 998 ? 18.232 -9.623 34.269 1.00 93.50 998 CYS A N 1
ATOM 7443 C CA . CYS A 1 998 ? 17.422 -10.026 35.415 1.00 93.50 998 CYS A CA 1
ATOM 7444 C C . CYS A 1 998 ? 16.993 -11.494 35.361 1.00 93.50 998 CYS A C 1
ATOM 7446 O O . CYS A 1 998 ? 17.111 -12.221 36.343 1.00 93.50 998 CYS A O 1
ATOM 7448 N N . SER A 1 999 ? 16.527 -11.962 34.203 1.00 93.88 999 SER A N 1
ATOM 7449 C CA . SER A 1 999 ? 15.997 -13.320 34.085 1.00 93.88 999 SER A CA 1
ATOM 7450 C C . SER A 1 999 ? 17.069 -14.400 34.276 1.00 93.88 999 SER A C 1
ATOM 7452 O O . SER A 1 999 ? 16.782 -15.438 34.865 1.00 93.88 999 SER A O 1
ATOM 7454 N N . ALA A 1 1000 ? 18.302 -14.156 33.811 1.00 92.38 1000 ALA A N 1
ATOM 7455 C CA . ALA A 1 1000 ? 19.407 -15.090 34.010 1.00 92.38 1000 ALA A CA 1
ATOM 7456 C C . ALA A 1 1000 ? 20.014 -14.968 35.411 1.00 92.38 1000 ALA A C 1
ATOM 7458 O O . ALA A 1 1000 ? 20.327 -15.993 36.004 1.00 92.38 1000 ALA A O 1
ATOM 7459 N N . PHE A 1 1001 ? 20.084 -13.752 35.974 1.00 94.44 1001 PHE A N 1
ATOM 7460 C CA . PHE A 1 1001 ? 20.441 -13.544 37.381 1.00 94.44 1001 PHE A CA 1
ATOM 7461 C C . PHE A 1 1001 ? 19.584 -14.412 38.314 1.00 94.44 1001 PHE A C 1
ATOM 7463 O O . PHE A 1 1001 ? 20.128 -15.107 39.162 1.00 94.44 1001 PHE A O 1
ATOM 7470 N N . LEU A 1 1002 ? 18.264 -14.463 38.100 1.00 96.06 1002 LEU A N 1
ATOM 7471 C CA . LEU A 1 1002 ? 17.377 -15.346 38.866 1.00 96.06 1002 LEU A CA 1
ATOM 7472 C C . LEU A 1 1002 ? 17.564 -16.832 38.525 1.00 96.06 1002 LEU A C 1
ATOM 7474 O O . LEU A 1 1002 ? 17.586 -17.675 39.419 1.00 96.06 1002 LEU A O 1
ATOM 7478 N N . ALA A 1 1003 ? 17.682 -17.175 37.238 1.00 95.19 1003 ALA A N 1
ATOM 7479 C CA . ALA A 1 1003 ? 17.785 -18.568 36.797 1.00 95.19 1003 ALA A CA 1
ATOM 7480 C C . ALA A 1 1003 ? 19.047 -19.271 37.311 1.00 95.19 1003 ALA A C 1
ATOM 7482 O O . ALA A 1 1003 ? 18.981 -20.460 37.640 1.00 95.19 1003 ALA A O 1
ATOM 7483 N N . ASP A 1 1004 ? 20.152 -18.529 37.379 1.00 92.69 1004 ASP A N 1
ATOM 7484 C CA . ASP A 1 1004 ? 21.488 -19.029 37.696 1.00 92.69 1004 ASP A CA 1
ATOM 7485 C C . ASP A 1 1004 ? 21.877 -18.785 39.170 1.00 92.69 1004 ASP A C 1
ATOM 7487 O O . ASP A 1 1004 ? 22.916 -19.272 39.621 1.00 92.69 1004 ASP A O 1
ATOM 7491 N N . ALA A 1 1005 ? 21.046 -18.071 39.942 1.00 91.25 1005 ALA A N 1
ATOM 7492 C CA . ALA A 1 1005 ? 21.253 -17.868 41.373 1.00 91.25 1005 ALA A CA 1
ATOM 7493 C C . ALA A 1 1005 ? 21.112 -19.188 42.163 1.00 91.25 1005 ALA A C 1
ATOM 7495 O O . ALA A 1 1005 ? 20.184 -19.967 41.910 1.00 91.25 1005 ALA A O 1
ATOM 7496 N N . PRO A 1 1006 ? 21.998 -19.449 43.146 1.00 90.38 1006 PRO A N 1
ATOM 7497 C CA . PRO A 1 1006 ? 21.860 -20.598 44.031 1.00 90.38 1006 PRO A CA 1
ATOM 7498 C C . PRO A 1 1006 ? 20.659 -20.438 44.973 1.00 90.38 1006 PRO A C 1
ATOM 7500 O O . PRO A 1 1006 ? 20.216 -19.328 45.268 1.00 90.38 1006 PRO A O 1
ATOM 7503 N N . GLU A 1 1007 ? 20.161 -21.561 45.485 1.00 90.94 1007 GLU A N 1
ATOM 7504 C CA . GLU A 1 1007 ? 19.109 -21.570 46.503 1.00 90.94 1007 GLU A CA 1
ATOM 7505 C C . GLU A 1 1007 ? 19.537 -20.761 47.740 1.00 90.94 1007 GLU A C 1
ATOM 7507 O O . GLU A 1 1007 ? 20.671 -20.866 48.215 1.00 90.94 1007 GLU A O 1
ATOM 7512 N N . GLY A 1 1008 ? 18.633 -19.916 48.234 1.00 91.25 1008 GLY A N 1
ATOM 7513 C CA . GLY A 1 1008 ? 18.870 -19.002 49.349 1.00 91.25 1008 GLY A CA 1
ATOM 7514 C C . GLY A 1 1008 ? 19.630 -17.723 48.985 1.00 91.25 1008 GLY A C 1
ATOM 7515 O O . GLY A 1 1008 ? 19.922 -16.931 49.881 1.00 91.25 1008 GLY A O 1
ATOM 7516 N N . HIS A 1 1009 ? 19.957 -17.483 47.708 1.00 93.81 1009 HIS A N 1
ATOM 7517 C CA . HIS A 1 1009 ? 20.604 -16.236 47.295 1.00 93.81 1009 HIS A CA 1
ATOM 7518 C C . HIS A 1 1009 ? 19.716 -15.021 47.629 1.00 93.81 1009 HIS A C 1
ATOM 7520 O O . HIS A 1 1009 ? 18.545 -15.017 47.240 1.00 93.81 1009 HIS A O 1
ATOM 7526 N N . PRO A 1 1010 ? 20.233 -13.997 48.337 1.00 93.38 1010 PRO A N 1
ATOM 7527 C CA . PRO A 1 1010 ? 19.457 -12.808 48.664 1.00 93.38 1010 PRO A CA 1
ATOM 7528 C C . PRO A 1 1010 ? 19.265 -11.945 47.416 1.00 93.38 1010 PRO A C 1
ATOM 7530 O O . PRO A 1 1010 ? 20.230 -11.436 46.849 1.00 93.38 1010 PRO A O 1
ATOM 7533 N N . VAL A 1 1011 ? 18.014 -11.753 47.005 1.00 95.06 1011 VAL A N 1
ATOM 7534 C CA . VAL A 1 1011 ? 17.648 -10.927 45.853 1.00 95.06 1011 VAL A CA 1
ATOM 7535 C C . VAL A 1 1011 ? 16.949 -9.661 46.344 1.00 95.06 1011 VAL A C 1
ATOM 7537 O O . VAL A 1 1011 ? 15.951 -9.775 47.054 1.00 95.06 1011 VAL A O 1
ATOM 7540 N N . PRO A 1 1012 ? 17.417 -8.450 45.989 1.00 94.44 1012 PRO A N 1
ATOM 7541 C CA . PRO A 1 1012 ? 16.716 -7.231 46.367 1.00 94.44 1012 PRO A CA 1
ATOM 7542 C C . PRO A 1 1012 ? 15.396 -7.112 45.598 1.00 94.44 1012 PRO A C 1
ATOM 7544 O O . PRO A 1 1012 ? 15.385 -6.981 44.368 1.00 94.44 1012 PRO A O 1
ATOM 7547 N N . VAL A 1 1013 ? 14.286 -7.139 46.332 1.00 94.56 1013 VAL A N 1
ATOM 7548 C CA . VAL A 1 1013 ? 12.929 -7.072 45.785 1.00 94.56 1013 VAL A CA 1
ATOM 7549 C C . VAL A 1 1013 ? 12.130 -5.932 46.411 1.00 94.56 1013 VAL A C 1
ATOM 7551 O O . VAL A 1 1013 ? 12.388 -5.513 47.539 1.00 94.56 1013 VAL A O 1
ATOM 7554 N N . GLY A 1 1014 ? 11.146 -5.417 45.680 1.00 92.75 1014 GLY A N 1
ATOM 7555 C CA . GLY A 1 1014 ? 10.172 -4.452 46.184 1.00 92.75 1014 GLY A CA 1
ATOM 7556 C C . GLY A 1 1014 ? 8.772 -4.758 45.667 1.00 92.75 1014 GLY A C 1
ATOM 7557 O O . GLY A 1 1014 ? 8.611 -5.216 44.537 1.00 92.75 1014 GLY A O 1
ATOM 7558 N N . ILE A 1 1015 ? 7.751 -4.501 46.486 1.00 90.94 1015 ILE A N 1
ATOM 7559 C CA . ILE A 1 1015 ? 6.351 -4.667 46.079 1.00 90.94 1015 ILE A CA 1
ATOM 7560 C C . ILE A 1 1015 ? 5.858 -3.400 45.392 1.00 90.94 1015 ILE A C 1
ATOM 7562 O O . ILE A 1 1015 ? 6.010 -2.286 45.905 1.00 90.94 1015 ILE A O 1
ATOM 7566 N N . ARG A 1 1016 ? 5.220 -3.580 44.236 1.00 86.75 1016 ARG A N 1
ATOM 7567 C CA . ARG A 1 1016 ? 4.513 -2.529 43.518 1.00 86.75 1016 ARG A CA 1
ATOM 7568 C C . ARG A 1 1016 ? 3.005 -2.785 43.581 1.00 86.75 1016 ARG A C 1
ATOM 7570 O O . ARG A 1 1016 ? 2.522 -3.679 42.885 1.00 86.75 1016 ARG A O 1
ATOM 7577 N N . PRO A 1 1017 ? 2.268 -1.973 44.363 1.00 84.31 1017 PRO A N 1
ATOM 7578 C CA . PRO A 1 1017 ? 0.821 -2.079 44.451 1.00 84.31 1017 PRO A CA 1
ATOM 7579 C C . PRO A 1 1017 ? 0.132 -1.870 43.097 1.00 84.31 1017 PRO A C 1
ATOM 7581 O O . PRO A 1 1017 ? 0.403 -0.877 42.418 1.00 84.31 1017 PRO A O 1
ATOM 7584 N N . ALA A 1 1018 ? -0.798 -2.756 42.747 1.00 83.69 1018 ALA A N 1
ATOM 7585 C CA . ALA A 1 1018 ? -1.651 -2.674 41.562 1.00 83.69 1018 ALA A CA 1
ATOM 7586 C C . ALA A 1 1018 ? -3.142 -2.706 41.968 1.00 83.69 1018 ALA A C 1
ATOM 7588 O O . ALA A 1 1018 ? -3.844 -3.690 41.731 1.00 83.69 1018 ALA A O 1
ATOM 7589 N N . PRO A 1 1019 ? -3.671 -1.625 42.578 1.00 73.25 1019 PRO A N 1
ATOM 7590 C CA . PRO A 1 1019 ? -4.989 -1.630 43.226 1.00 73.25 1019 PRO A CA 1
ATOM 7591 C C . PRO A 1 1019 ? -6.167 -1.855 42.266 1.00 73.25 1019 PRO A C 1
ATOM 7593 O O . PRO A 1 1019 ? -7.275 -2.150 42.705 1.00 73.25 1019 PRO A O 1
ATOM 7596 N N . HIS A 1 1020 ? -5.952 -1.693 40.959 1.00 79.50 1020 HIS A N 1
ATOM 7597 C CA . HIS A 1 1020 ? -6.977 -1.882 39.931 1.00 79.50 1020 HIS A CA 1
ATOM 7598 C C . HIS A 1 1020 ? -6.871 -3.234 39.220 1.00 79.50 1020 HIS A C 1
ATOM 7600 O O . HIS A 1 1020 ? -7.809 -3.627 38.537 1.00 79.50 1020 HIS A O 1
ATOM 7606 N N . PHE A 1 1021 ? -5.775 -3.972 39.413 1.00 90.31 1021 PHE A N 1
ATOM 7607 C CA . PHE A 1 1021 ? -5.568 -5.297 38.839 1.00 90.31 1021 PHE A CA 1
ATOM 7608 C C . PHE A 1 1021 ? -5.684 -6.350 39.944 1.00 90.31 1021 PHE A C 1
ATOM 7610 O O . PHE A 1 1021 ? -4.705 -6.932 40.397 1.00 90.31 1021 PHE A O 1
ATOM 7617 N N . ARG A 1 1022 ? -6.912 -6.542 40.432 1.00 91.31 1022 ARG A N 1
ATOM 7618 C CA . ARG A 1 1022 ? -7.245 -7.426 41.558 1.00 91.31 1022 ARG A CA 1
ATOM 7619 C C . ARG A 1 1022 ? -8.319 -8.435 41.165 1.00 91.31 1022 ARG A C 1
ATOM 7621 O O . ARG A 1 1022 ? -9.160 -8.080 40.335 1.00 91.31 1022 ARG A O 1
ATOM 7628 N N . PRO A 1 1023 ? -8.373 -9.623 41.800 1.00 92.44 1023 PRO A N 1
ATOM 7629 C CA . PRO A 1 1023 ? -9.541 -10.491 41.699 1.00 92.44 1023 PRO A CA 1
ATOM 7630 C C . PRO A 1 1023 ? -10.794 -9.720 42.135 1.00 92.44 1023 PRO A C 1
ATOM 7632 O O . PRO A 1 1023 ? -10.732 -8.999 43.139 1.00 92.44 1023 PRO A O 1
ATOM 7635 N N . PRO A 1 1024 ? -11.927 -9.855 41.428 1.00 92.75 1024 PRO A N 1
ATOM 7636 C CA . PRO A 1 1024 ? -13.133 -9.139 41.803 1.00 92.75 1024 PRO A CA 1
ATOM 7637 C C . PRO A 1 1024 ? -13.743 -9.740 43.077 1.00 92.75 1024 PRO A C 1
ATOM 7639 O O . PRO A 1 1024 ? -13.377 -10.841 43.502 1.00 92.75 1024 PRO A O 1
ATOM 7642 N N . ALA A 1 1025 ? -14.664 -8.996 43.692 1.00 87.81 1025 ALA A N 1
ATOM 7643 C CA . ALA A 1 1025 ? -15.347 -9.412 44.914 1.00 87.81 1025 ALA A CA 1
ATOM 7644 C C . ALA A 1 1025 ? -16.103 -10.743 44.742 1.00 87.81 1025 ALA A C 1
ATOM 7646 O O . ALA A 1 1025 ? -16.450 -11.140 43.624 1.00 87.81 1025 ALA A O 1
ATOM 7647 N N . ASP A 1 1026 ? -16.374 -11.409 45.865 1.00 88.50 1026 ASP A N 1
ATOM 7648 C CA . ASP A 1 1026 ? -17.120 -12.666 45.896 1.00 88.50 1026 ASP A CA 1
ATOM 7649 C C . ASP A 1 1026 ? -18.476 -12.514 45.186 1.00 88.50 1026 ASP A C 1
ATOM 7651 O O . ASP A 1 1026 ? -19.200 -11.533 45.375 1.00 88.50 1026 ASP A O 1
ATOM 7655 N N . GLY A 1 1027 ? -18.828 -13.499 44.362 1.00 88.38 1027 GLY A N 1
ATOM 7656 C CA . GLY A 1 1027 ? -20.054 -13.511 43.558 1.00 88.38 1027 GLY A CA 1
ATOM 7657 C C . GLY A 1 1027 ? -19.894 -12.987 42.126 1.00 88.38 1027 GLY A C 1
ATOM 7658 O O . GLY A 1 1027 ? -20.820 -13.144 41.332 1.00 88.38 1027 GLY A O 1
ATOM 7659 N N . VAL A 1 1028 ? -18.748 -12.395 41.765 1.00 94.81 1028 VAL A N 1
ATOM 7660 C CA . VAL A 1 1028 ? -18.525 -11.800 40.434 1.00 94.81 1028 VAL A CA 1
ATOM 7661 C C . VAL A 1 1028 ? -17.724 -12.749 39.524 1.00 94.81 1028 VAL A C 1
ATOM 7663 O O . VAL A 1 1028 ? -16.634 -13.178 39.907 1.00 94.81 1028 VAL A O 1
ATOM 7666 N N . PRO A 1 1029 ? -18.190 -13.099 38.311 1.00 96.44 1029 PRO A N 1
ATOM 7667 C CA . PRO A 1 1029 ? -17.415 -13.935 37.393 1.00 96.44 1029 PRO A CA 1
ATOM 7668 C C . PRO A 1 1029 ? -16.132 -13.252 36.889 1.00 96.44 1029 PRO A C 1
ATOM 7670 O O . PRO A 1 1029 ? -16.067 -12.027 36.774 1.00 96.44 1029 PRO A O 1
ATOM 7673 N N . MET A 1 1030 ? -15.114 -14.041 36.549 1.00 96.62 1030 MET A N 1
ATOM 7674 C CA . MET A 1 1030 ? -13.822 -13.530 36.081 1.00 96.62 1030 MET A CA 1
ATOM 7675 C C . MET A 1 1030 ? -13.342 -14.245 34.813 1.00 96.62 1030 MET A C 1
ATOM 7677 O O . MET A 1 1030 ? -13.307 -15.473 34.762 1.00 96.62 1030 MET A O 1
ATOM 7681 N N . ILE A 1 1031 ? -12.920 -13.465 33.816 1.00 98.38 1031 ILE A N 1
ATOM 7682 C CA . ILE A 1 1031 ? -12.316 -13.911 32.557 1.00 98.38 1031 ILE A CA 1
ATOM 7683 C C . ILE A 1 1031 ? -10.855 -13.460 32.532 1.00 98.38 1031 ILE A C 1
ATOM 7685 O O . ILE A 1 1031 ? -10.556 -12.293 32.766 1.00 98.38 1031 ILE A O 1
ATOM 7689 N N . MET A 1 1032 ? -9.941 -14.369 32.227 1.00 98.19 1032 MET A N 1
ATOM 7690 C CA . MET A 1 1032 ? -8.499 -14.144 32.271 1.00 98.19 1032 MET A CA 1
ATOM 7691 C C . MET A 1 1032 ? -7.872 -14.557 30.945 1.00 98.19 1032 MET A C 1
ATOM 7693 O O . MET A 1 1032 ? -8.126 -15.657 30.462 1.00 98.19 1032 MET A O 1
ATOM 7697 N N . ILE A 1 1033 ? -7.044 -13.698 30.359 1.00 97.81 1033 ILE A N 1
ATOM 7698 C CA . ILE A 1 1033 ? -6.370 -13.946 29.081 1.00 97.81 1033 ILE A CA 1
ATOM 7699 C C . ILE A 1 1033 ? -4.872 -13.758 29.291 1.00 97.81 1033 ILE A C 1
ATOM 7701 O O . ILE A 1 1033 ? -4.393 -12.632 29.430 1.00 97.81 1033 ILE A O 1
ATOM 7705 N N . GLY A 1 1034 ? -4.139 -14.872 29.345 1.00 95.12 1034 GLY A N 1
ATOM 7706 C CA . GLY A 1 1034 ? -2.732 -14.889 29.745 1.00 95.12 1034 GLY A CA 1
ATOM 7707 C C . GLY A 1 1034 ? -1.889 -15.874 28.943 1.00 95.12 1034 GLY A C 1
ATOM 7708 O O . GLY A 1 1034 ? -1.544 -16.932 29.470 1.00 95.12 1034 GLY A O 1
ATOM 7709 N N . PRO A 1 1035 ? -1.548 -15.574 27.677 1.00 94.19 1035 PRO A N 1
ATOM 7710 C CA . PRO A 1 1035 ? -0.635 -16.407 26.904 1.00 94.19 1035 PRO A CA 1
ATOM 7711 C C . PRO A 1 1035 ? 0.805 -16.323 27.435 1.00 94.19 1035 PRO A C 1
ATOM 7713 O O . PRO A 1 1035 ? 1.273 -15.277 27.894 1.00 94.19 1035 PRO A O 1
ATOM 7716 N N . GLY A 1 1036 ? 1.541 -17.430 27.340 1.00 93.75 1036 GLY A N 1
ATOM 7717 C CA . GLY A 1 1036 ? 2.928 -17.522 27.783 1.00 93.75 1036 GLY A CA 1
ATOM 7718 C C . GLY A 1 1036 ? 3.093 -17.269 29.284 1.00 93.75 1036 GLY A C 1
ATOM 7719 O O . GLY A 1 1036 ? 2.387 -17.839 30.113 1.00 93.75 1036 GLY A O 1
ATOM 7720 N N . THR A 1 1037 ? 4.038 -16.399 29.649 1.00 93.94 1037 THR A N 1
ATOM 7721 C CA . THR A 1 1037 ? 4.241 -15.973 31.046 1.00 93.94 1037 THR A CA 1
ATOM 7722 C C . THR A 1 1037 ? 3.140 -15.041 31.556 1.00 93.94 1037 THR A C 1
ATOM 7724 O O . THR A 1 1037 ? 3.078 -14.802 32.758 1.00 93.94 1037 THR A O 1
ATOM 7727 N N . GLY A 1 1038 ? 2.240 -14.566 30.684 1.00 92.94 1038 GLY A N 1
ATOM 7728 C CA . GLY A 1 1038 ? 1.059 -13.785 31.064 1.00 92.94 1038 GLY A CA 1
ATOM 7729 C C . GLY A 1 1038 ? 0.060 -14.548 31.940 1.00 92.94 1038 GLY A C 1
ATOM 7730 O O . GLY A 1 1038 ? -0.856 -13.954 32.492 1.00 92.94 1038 GLY A O 1
ATOM 7731 N N . ILE A 1 1039 ? 0.239 -15.861 32.121 1.00 95.69 1039 ILE A N 1
ATOM 7732 C CA . ILE A 1 1039 ? -0.535 -16.654 33.082 1.00 95.69 1039 ILE A CA 1
ATOM 7733 C C . ILE A 1 1039 ? -0.231 -16.295 34.548 1.00 95.69 1039 ILE A C 1
ATOM 7735 O O . ILE A 1 1039 ? -1.051 -16.579 35.419 1.00 95.69 1039 ILE A O 1
ATOM 7739 N N . ALA A 1 1040 ? 0.925 -15.676 34.826 1.00 95.50 1040 ALA A N 1
ATOM 7740 C CA . ALA A 1 1040 ? 1.419 -15.402 36.176 1.00 95.50 1040 ALA A CA 1
ATOM 7741 C C . ALA A 1 1040 ? 0.339 -14.855 37.133 1.00 95.50 1040 ALA A C 1
ATOM 7743 O O . ALA A 1 1040 ? -0.023 -15.579 38.063 1.00 95.50 1040 ALA A O 1
ATOM 7744 N N . PRO A 1 1041 ? -0.250 -13.664 36.908 1.00 95.81 1041 PRO A N 1
ATOM 7745 C CA . PRO A 1 1041 ? -1.208 -13.095 37.857 1.00 95.81 1041 PRO A CA 1
ATOM 7746 C C . PRO A 1 1041 ? -2.467 -13.943 38.034 1.00 95.81 1041 PRO A C 1
ATOM 7748 O O . PRO A 1 1041 ? -3.066 -13.952 39.107 1.00 95.81 1041 PRO A O 1
ATOM 7751 N N . PHE A 1 1042 ? -2.855 -14.701 37.011 1.00 97.19 1042 PHE A N 1
ATOM 7752 C CA . PHE A 1 1042 ? -4.080 -15.492 37.014 1.00 97.19 1042 PHE A CA 1
ATOM 7753 C C . PHE A 1 1042 ? -3.979 -16.748 37.874 1.00 97.19 1042 PHE A C 1
ATOM 7755 O O . PHE A 1 1042 ? -4.983 -17.178 38.438 1.00 97.19 1042 PHE A O 1
ATOM 7762 N N . LEU A 1 1043 ? -2.772 -17.287 38.066 1.00 95.75 1043 LEU A N 1
ATOM 7763 C CA . LEU A 1 1043 ? -2.536 -18.295 39.102 1.00 95.75 1043 LEU A CA 1
ATOM 7764 C C . LEU A 1 1043 ? -2.767 -17.703 40.490 1.00 95.75 1043 LEU A C 1
ATOM 7766 O O . LEU A 1 1043 ? -3.536 -18.270 41.260 1.00 95.75 1043 LEU A O 1
ATOM 7770 N N . GLY A 1 1044 ? -2.194 -16.527 40.766 1.00 95.25 1044 GLY A N 1
ATOM 7771 C CA . GLY A 1 1044 ? -2.418 -15.822 42.028 1.00 95.25 1044 GLY A CA 1
ATOM 7772 C C . GLY A 1 1044 ? -3.897 -15.506 42.266 1.00 95.25 1044 GLY A C 1
ATOM 7773 O O . GLY A 1 1044 ? -4.393 -15.691 43.371 1.00 95.25 1044 GLY A O 1
ATOM 7774 N N . PHE A 1 1045 ? -4.640 -15.106 41.228 1.00 96.94 1045 PHE A N 1
ATOM 7775 C CA . PHE A 1 1045 ? -6.078 -14.837 41.337 1.00 96.94 1045 PHE A CA 1
ATOM 7776 C C . PHE A 1 1045 ? -6.895 -16.093 41.665 1.00 96.94 1045 PHE A C 1
ATOM 7778 O O . PHE A 1 1045 ? -7.816 -16.038 42.484 1.00 96.94 1045 PHE A O 1
ATOM 7785 N N . LEU A 1 1046 ? -6.571 -17.226 41.035 1.00 96.44 1046 LEU A N 1
ATOM 7786 C CA . LEU A 1 1046 ? -7.248 -18.501 41.275 1.00 96.44 1046 LEU A CA 1
ATOM 7787 C C . LEU A 1 1046 ? -6.918 -19.076 42.662 1.00 96.44 1046 LEU A C 1
ATOM 7789 O O . LEU A 1 1046 ? -7.827 -19.555 43.342 1.00 96.44 1046 LEU A O 1
ATOM 7793 N N . GLU A 1 1047 ? -5.656 -18.997 43.097 1.00 94.88 1047 GLU A N 1
ATOM 7794 C CA . GLU A 1 1047 ? -5.217 -19.352 44.458 1.00 94.88 1047 GLU A CA 1
ATOM 7795 C C . GLU A 1 1047 ? -5.940 -18.483 45.508 1.00 94.88 1047 GLU A C 1
ATOM 7797 O O . GLU A 1 1047 ? -6.529 -18.997 46.460 1.00 94.88 1047 GLU A O 1
ATOM 7802 N N . GLU A 1 1048 ? -6.016 -17.167 45.279 1.00 95.50 1048 GLU A N 1
ATOM 7803 C CA . GLU A 1 1048 ? -6.700 -16.219 46.165 1.00 95.50 1048 GLU A CA 1
ATOM 7804 C C . GLU A 1 1048 ? -8.193 -16.554 46.318 1.00 95.50 1048 GLU A C 1
ATOM 7806 O O . GLU A 1 1048 ? -8.704 -16.646 47.437 1.00 95.50 1048 GLU A O 1
ATOM 7811 N N . ARG A 1 1049 ? -8.903 -16.793 45.204 1.00 94.00 1049 ARG A N 1
ATOM 7812 C CA . ARG A 1 1049 ? -10.325 -17.184 45.238 1.00 94.00 1049 ARG A CA 1
ATOM 7813 C C . ARG A 1 1049 ? -10.541 -18.512 45.946 1.00 94.00 1049 ARG A C 1
ATOM 7815 O O . ARG A 1 1049 ? -11.462 -18.637 46.755 1.00 94.00 1049 ARG A O 1
ATOM 7822 N N . ARG A 1 1050 ? -9.666 -19.490 45.698 1.00 93.88 1050 ARG A N 1
ATOM 7823 C CA . ARG A 1 1050 ? -9.695 -20.782 46.388 1.00 93.88 1050 ARG A CA 1
ATOM 7824 C C . ARG A 1 1050 ? -9.550 -20.608 47.900 1.00 93.88 1050 ARG A C 1
ATOM 7826 O O . ARG A 1 1050 ? -10.323 -21.220 48.637 1.00 93.88 1050 ARG A O 1
ATOM 7833 N N . ALA A 1 1051 ? -8.604 -19.784 48.351 1.00 93.50 1051 ALA A N 1
ATOM 7834 C CA . ALA A 1 1051 ? -8.343 -19.539 49.769 1.00 93.50 1051 ALA A CA 1
ATOM 7835 C C . ALA A 1 1051 ? -9.506 -18.814 50.471 1.00 93.50 1051 ALA A C 1
ATOM 7837 O O . ALA A 1 1051 ? -9.835 -19.141 51.611 1.00 93.50 1051 ALA A O 1
ATOM 7838 N N . ARG A 1 1052 ? -10.182 -17.888 49.775 1.00 92.62 1052 ARG A N 1
ATOM 7839 C CA . ARG A 1 1052 ? -11.401 -17.216 50.270 1.00 92.62 1052 ARG A CA 1
ATOM 7840 C C . ARG A 1 1052 ? -12.636 -18.125 50.284 1.00 92.62 1052 ARG A C 1
ATOM 7842 O O . ARG A 1 1052 ? -13.611 -17.827 50.967 1.00 92.62 1052 ARG A O 1
ATOM 7849 N N . GLY A 1 1053 ? -12.599 -19.243 49.558 1.00 90.31 1053 GLY A N 1
ATOM 7850 C CA . GLY A 1 1053 ? -13.747 -20.129 49.374 1.00 90.31 1053 GLY A CA 1
ATOM 7851 C C . GLY A 1 1053 ? -14.752 -19.628 48.332 1.00 90.31 1053 GLY A C 1
ATOM 7852 O O . GLY A 1 1053 ? -15.865 -20.154 48.277 1.00 90.31 1053 GLY A O 1
ATOM 7853 N N . ASP A 1 1054 ? -14.364 -18.658 47.498 1.00 91.00 1054 ASP A N 1
ATOM 7854 C CA . ASP A 1 1054 ? -15.190 -18.131 46.414 1.00 91.00 1054 ASP A CA 1
ATOM 7855 C C . ASP A 1 1054 ? -15.305 -19.164 45.280 1.00 91.00 1054 ASP A C 1
ATOM 7857 O O . ASP A 1 1054 ? -14.311 -19.675 44.756 1.00 91.00 1054 ASP A O 1
ATOM 7861 N N . ARG A 1 1055 ? -16.546 -19.497 44.914 1.00 86.50 1055 ARG A N 1
ATOM 7862 C CA . ARG A 1 1055 ? -16.894 -20.461 43.855 1.00 86.50 1055 ARG A CA 1
ATOM 7863 C C . ARG A 1 1055 ? -17.511 -19.794 42.630 1.00 86.50 1055 ARG A C 1
ATOM 7865 O O . ARG A 1 1055 ? -18.103 -20.477 41.796 1.00 86.50 1055 ARG A O 1
ATOM 7872 N N . SER A 1 1056 ? -17.395 -18.473 42.535 1.00 93.00 1056 SER A N 1
ATOM 7873 C CA . SER A 1 1056 ? -17.839 -17.712 41.371 1.00 93.00 1056 SER A CA 1
ATOM 7874 C C . SER A 1 1056 ? -17.123 -18.189 40.105 1.00 93.00 1056 SER A C 1
ATOM 7876 O O . SER A 1 1056 ? -15.955 -18.580 40.187 1.00 93.00 1056 SER A O 1
ATOM 7878 N N . PRO A 1 1057 ? -17.783 -18.158 38.934 1.00 95.88 1057 PRO A N 1
ATOM 7879 C CA . PRO A 1 1057 ? -17.203 -18.703 37.716 1.00 95.88 1057 PRO A CA 1
ATOM 7880 C C . PRO A 1 1057 ? -15.879 -18.034 37.319 1.00 95.88 1057 PRO A C 1
ATOM 7882 O O . PRO A 1 1057 ? -15.771 -16.805 37.311 1.00 95.88 1057 PRO A O 1
ATOM 7885 N N . ASN A 1 1058 ? -14.882 -18.845 36.958 1.00 97.38 1058 ASN A N 1
ATOM 7886 C CA . ASN A 1 1058 ? -13.573 -18.389 36.480 1.00 97.38 1058 ASN A CA 1
ATOM 7887 C C . ASN A 1 1058 ? -13.258 -19.021 35.123 1.00 97.38 1058 ASN A C 1
ATOM 7889 O O . ASN A 1 1058 ? -13.343 -20.242 34.982 1.00 97.38 1058 ASN A O 1
ATOM 7893 N N . TRP A 1 1059 ? -12.851 -18.211 34.149 1.00 98.12 1059 TRP A N 1
ATOM 7894 C CA . TRP A 1 1059 ? -12.517 -18.655 32.798 1.00 98.12 1059 TRP A CA 1
ATOM 7895 C C . TRP A 1 1059 ? -11.125 -18.177 32.400 1.00 98.12 1059 TRP A C 1
ATOM 7897 O O . TRP A 1 1059 ? -10.854 -16.980 32.434 1.00 98.12 1059 TRP A O 1
ATOM 7907 N N . LEU A 1 1060 ? -10.239 -19.103 32.028 1.00 98.19 1060 LEU A N 1
ATOM 7908 C C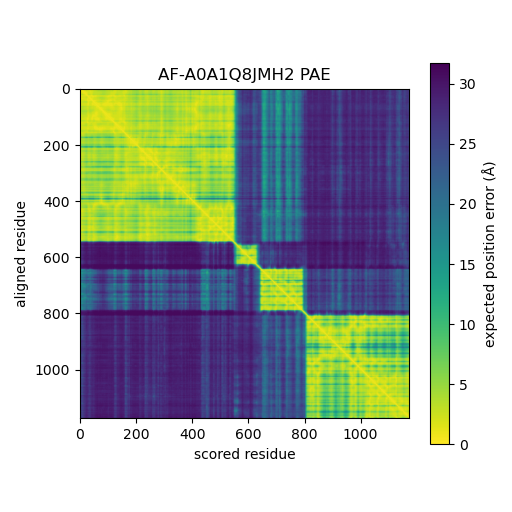A . LEU A 1 1060 ? -8.886 -18.803 31.562 1.00 98.19 1060 LEU A CA 1
ATOM 7909 C C . LEU A 1 1060 ? -8.708 -19.150 30.077 1.00 98.19 1060 LEU A C 1
ATOM 7911 O O . LEU A 1 1060 ? -8.944 -20.286 29.669 1.00 98.19 1060 LEU A O 1
ATOM 7915 N N . PHE A 1 1061 ? -8.204 -18.194 29.301 1.00 98.19 1061 PHE A N 1
ATOM 7916 C CA . PHE A 1 1061 ? -7.622 -18.404 27.978 1.00 98.19 1061 PHE A CA 1
ATOM 7917 C C . PHE A 1 1061 ? -6.098 -18.435 28.108 1.00 98.19 1061 PHE A C 1
ATOM 7919 O O . PHE A 1 1061 ? -5.468 -17.430 28.455 1.00 98.19 1061 PHE A O 1
ATOM 7926 N N . PHE A 1 1062 ? -5.499 -19.588 27.820 1.00 97.69 1062 PHE A N 1
ATOM 7927 C CA . PHE A 1 1062 ? -4.052 -19.788 27.855 1.00 97.69 1062 PHE A CA 1
ATOM 7928 C C . PHE A 1 1062 ? -3.535 -20.192 26.475 1.00 97.69 1062 PHE A C 1
ATOM 7930 O O . PHE A 1 1062 ? -4.177 -20.961 25.761 1.00 97.69 1062 PHE A O 1
ATOM 7937 N N . GLY A 1 1063 ? -2.348 -19.716 26.102 1.00 95.31 1063 GLY A N 1
ATOM 7938 C CA . GLY A 1 1063 ? -1.724 -20.142 24.856 1.00 95.31 1063 GLY A CA 1
ATOM 7939 C C . GLY A 1 1063 ? -0.204 -20.080 24.845 1.00 95.31 1063 GLY A C 1
ATOM 7940 O O . GLY A 1 1063 ? 0.396 -19.259 25.535 1.00 95.31 1063 GLY A O 1
ATOM 7941 N N . GLU A 1 1064 ? 0.409 -20.952 24.045 1.00 94.81 1064 GLU A N 1
ATOM 7942 C CA . GLU A 1 1064 ? 1.857 -21.008 23.802 1.00 94.81 1064 GLU A CA 1
ATOM 7943 C C . GLU A 1 1064 ? 2.179 -21.658 22.439 1.00 94.81 1064 GLU A C 1
ATOM 7945 O O . GLU A 1 1064 ? 1.322 -21.761 21.563 1.00 94.81 1064 GLU A O 1
ATOM 7950 N N . GLN A 1 1065 ? 3.433 -22.038 22.195 1.00 94.00 1065 GLN A N 1
ATOM 7951 C CA . GLN A 1 1065 ? 3.866 -22.710 20.978 1.00 94.00 1065 GLN A CA 1
ATOM 7952 C C . GLN A 1 1065 ? 3.390 -24.158 20.950 1.00 94.00 1065 GLN A C 1
ATOM 7954 O O . GLN A 1 1065 ? 2.623 -24.495 20.048 1.00 94.00 1065 GLN A O 1
ATOM 7959 N N . HIS A 1 1066 ? 3.781 -24.969 21.936 1.00 94.62 1066 HIS A N 1
ATOM 7960 C CA . HIS A 1 1066 ? 3.495 -26.401 21.943 1.00 94.62 1066 HIS A CA 1
ATOM 7961 C C . HIS A 1 1066 ? 2.883 -26.887 23.254 1.00 94.62 1066 HIS A C 1
ATOM 7963 O O . HIS A 1 1066 ? 3.378 -26.609 24.348 1.00 94.62 1066 HIS A O 1
ATOM 7969 N N . GLU A 1 1067 ? 1.860 -27.725 23.152 1.00 95.31 1067 GLU A N 1
ATOM 7970 C CA . GLU A 1 1067 ? 1.208 -28.357 24.290 1.00 95.31 1067 GLU A CA 1
ATOM 7971 C C . GLU A 1 1067 ? 2.178 -29.256 25.079 1.00 95.31 1067 GLU A C 1
ATOM 7973 O O . GLU A 1 1067 ? 2.163 -29.296 26.318 1.00 95.31 1067 GLU A O 1
ATOM 7978 N N . SER A 1 1068 ? 3.009 -30.019 24.363 1.00 93.75 1068 SER A N 1
ATOM 7979 C CA . SER A 1 1068 ? 3.875 -31.038 24.959 1.00 93.75 1068 SER A CA 1
ATOM 7980 C C . SER A 1 1068 ? 5.019 -30.456 25.781 1.00 93.75 1068 SER A C 1
ATOM 7982 O O . SER A 1 1068 ? 5.508 -31.136 26.688 1.00 93.75 1068 SER A O 1
ATOM 7984 N N . THR A 1 1069 ? 5.450 -29.230 25.467 1.00 93.88 1069 THR A N 1
ATOM 7985 C CA . THR A 1 1069 ? 6.636 -28.600 26.062 1.00 93.88 1069 THR A CA 1
ATOM 7986 C C . THR A 1 1069 ? 6.347 -27.336 26.856 1.00 93.88 1069 THR A C 1
ATOM 7988 O O . THR A 1 1069 ? 7.039 -27.099 27.847 1.00 93.88 1069 THR A O 1
ATOM 7991 N N . ASP A 1 1070 ? 5.312 -26.582 26.482 1.00 94.19 1070 ASP A N 1
ATOM 7992 C CA . ASP A 1 1070 ? 5.101 -25.205 26.938 1.00 94.19 1070 ASP A CA 1
ATOM 7993 C C . ASP A 1 1070 ? 3.752 -24.996 27.654 1.00 94.19 1070 ASP A C 1
ATOM 7995 O O . ASP A 1 1070 ? 3.388 -23.871 27.994 1.00 94.19 1070 ASP A O 1
ATOM 7999 N N . PHE A 1 1071 ? 3.000 -26.069 27.939 1.00 95.31 1071 PHE A N 1
ATOM 8000 C CA . PHE A 1 1071 ? 1.791 -25.980 28.765 1.00 95.31 1071 PHE A CA 1
ATOM 8001 C C . PHE A 1 1071 ? 2.147 -25.853 30.255 1.00 95.31 1071 PHE A C 1
ATOM 8003 O O . PHE A 1 1071 ? 2.106 -26.818 31.027 1.00 95.31 1071 PHE A O 1
ATOM 8010 N N . TYR A 1 1072 ? 2.532 -24.638 30.643 1.00 94.56 1072 TYR A N 1
ATOM 8011 C CA . TYR A 1 1072 ? 2.914 -24.291 32.008 1.00 94.56 1072 TYR A CA 1
ATOM 8012 C C . TYR A 1 1072 ? 1.780 -24.592 32.991 1.00 94.56 1072 TYR A C 1
ATOM 8014 O O . TYR A 1 1072 ? 0.611 -24.359 32.698 1.00 94.56 1072 TYR A O 1
ATOM 8022 N N . TYR A 1 1073 ? 2.140 -25.091 34.176 1.00 95.69 1073 TYR A N 1
ATOM 8023 C CA . TYR A 1 1073 ? 1.202 -25.343 35.276 1.00 95.69 1073 TYR A CA 1
ATOM 8024 C C . TYR A 1 1073 ? 0.035 -26.290 34.944 1.00 95.69 1073 TYR A C 1
ATOM 8026 O O . TYR A 1 1073 ? -1.028 -26.199 35.556 1.00 95.69 1073 TYR A O 1
ATOM 8034 N N . ARG A 1 1074 ? 0.206 -27.203 33.976 1.00 95.00 1074 ARG A N 1
ATOM 8035 C CA . ARG A 1 1074 ? -0.845 -28.147 33.556 1.00 95.00 1074 ARG A CA 1
ATOM 8036 C C . ARG A 1 1074 ? -1.509 -28.860 34.741 1.00 95.00 1074 ARG A C 1
ATOM 8038 O O . ARG A 1 1074 ? -2.730 -28.857 34.844 1.00 95.00 1074 ARG A O 1
ATOM 8045 N N . GLU A 1 1075 ? -0.718 -29.456 35.633 1.00 94.44 1075 GLU A N 1
ATOM 8046 C CA . GLU A 1 1075 ? -1.235 -30.237 36.768 1.00 94.44 1075 GLU A CA 1
ATOM 8047 C C . GLU A 1 1075 ? -2.003 -29.356 37.764 1.00 94.44 1075 GLU A C 1
ATOM 8049 O O . GLU A 1 1075 ? -3.050 -29.754 38.286 1.00 94.44 1075 GLU A O 1
ATOM 8054 N N . GLU A 1 1076 ? -1.508 -28.143 38.006 1.00 95.00 1076 GLU A N 1
ATOM 8055 C CA . GLU A 1 1076 ? -2.132 -27.151 38.872 1.00 95.00 1076 GLU A CA 1
ATOM 8056 C C . GLU A 1 1076 ? -3.469 -26.660 38.287 1.00 95.00 1076 GLU A C 1
ATOM 8058 O O . GLU A 1 1076 ? -4.486 -26.686 38.983 1.00 95.00 1076 GLU A O 1
ATOM 8063 N N . LEU A 1 1077 ? -3.515 -26.306 36.998 1.00 96.56 1077 LEU A N 1
ATOM 8064 C CA . LEU A 1 1077 ? -4.737 -25.869 36.310 1.00 96.56 1077 LEU A CA 1
ATOM 8065 C C . LEU A 1 1077 ? -5.782 -26.990 36.208 1.00 96.56 1077 LEU A C 1
ATOM 8067 O O . LEU A 1 1077 ? -6.967 -26.758 36.450 1.00 96.56 1077 LEU A O 1
ATOM 8071 N N . GLU A 1 1078 ? -5.361 -28.221 35.907 1.00 94.88 1078 GLU A N 1
ATOM 8072 C CA . GLU A 1 1078 ? -6.245 -29.394 35.905 1.00 94.88 1078 GLU A CA 1
ATOM 8073 C C . GLU A 1 1078 ? -6.808 -29.679 37.304 1.00 94.88 1078 GLU A C 1
ATOM 8075 O O . GLU A 1 1078 ? -7.965 -30.086 37.439 1.00 94.88 1078 GLU A O 1
ATOM 8080 N N . THR A 1 1079 ? -6.017 -29.443 38.355 1.00 95.00 1079 THR A N 1
ATOM 8081 C CA . THR A 1 1079 ? -6.475 -29.552 39.746 1.00 95.00 1079 THR A CA 1
ATOM 8082 C C . THR A 1 1079 ? -7.489 -28.467 40.083 1.00 95.00 1079 THR A C 1
ATOM 8084 O O . THR A 1 1079 ? -8.565 -28.792 40.575 1.00 95.00 1079 THR A O 1
ATOM 8087 N N . LEU A 1 1080 ? -7.215 -27.206 39.742 1.00 94.69 1080 LEU A N 1
ATOM 8088 C CA . LEU A 1 1080 ? -8.154 -26.098 39.943 1.00 94.69 1080 LEU A CA 1
ATOM 8089 C C . LEU A 1 1080 ? -9.477 -26.323 39.200 1.00 94.69 1080 LEU A C 1
ATOM 8091 O O . LEU A 1 1080 ? -10.537 -25.973 39.723 1.00 94.69 1080 LEU A O 1
ATOM 8095 N N . ARG A 1 1081 ? -9.432 -26.957 38.021 1.00 94.56 1081 ARG A N 1
ATOM 8096 C CA . ARG A 1 1081 ? -10.626 -27.341 37.257 1.00 94.56 1081 ARG A CA 1
ATOM 8097 C C . ARG A 1 1081 ? -11.403 -28.479 37.917 1.00 94.56 1081 ARG A C 1
ATOM 8099 O O . ARG A 1 1081 ? -12.622 -28.395 38.039 1.00 94.56 1081 ARG A O 1
ATOM 8106 N N . ARG A 1 1082 ? -10.715 -29.523 38.395 1.00 93.38 1082 ARG A N 1
ATOM 8107 C CA . ARG A 1 1082 ? -11.337 -30.628 39.155 1.00 93.38 1082 ARG A CA 1
ATOM 8108 C C . ARG A 1 1082 ? -11.971 -30.155 40.463 1.00 93.38 1082 ARG A C 1
ATOM 8110 O O . ARG A 1 1082 ? -13.046 -30.626 40.816 1.00 93.38 1082 ARG A O 1
ATOM 8117 N N . ASP A 1 1083 ? -11.332 -29.207 41.140 1.00 90.19 1083 ASP A N 1
ATOM 8118 C CA . ASP A 1 1083 ? -11.794 -28.642 42.410 1.00 90.19 1083 ASP A CA 1
ATOM 8119 C C . ASP A 1 1083 ? -12.914 -27.599 42.228 1.00 90.19 1083 ASP A C 1
ATOM 8121 O O . ASP A 1 1083 ? -13.390 -27.024 43.212 1.00 90.19 1083 ASP A O 1
ATOM 8125 N N . GLY A 1 1084 ? -13.325 -27.334 40.980 1.00 90.25 1084 GLY A N 1
ATOM 8126 C CA . GLY A 1 1084 ? -14.390 -26.398 40.625 1.00 90.25 1084 GLY A CA 1
ATOM 8127 C C . GLY A 1 1084 ? -14.038 -24.924 40.836 1.00 90.25 1084 GLY A C 1
ATOM 8128 O O . GLY A 1 1084 ? -14.938 -24.092 40.835 1.00 90.25 1084 GLY A O 1
ATOM 8129 N N . VAL A 1 1085 ? -12.759 -24.592 41.050 1.00 94.81 1085 VAL A N 1
ATOM 8130 C CA . VAL A 1 1085 ? -12.290 -23.198 41.130 1.00 94.81 1085 VAL A CA 1
ATOM 8131 C C . VAL A 1 1085 ? -12.185 -22.616 39.721 1.00 94.81 1085 VAL A C 1
ATOM 8133 O O . VAL A 1 1085 ? -12.727 -21.549 39.463 1.00 94.81 1085 VAL A O 1
ATOM 8136 N N . LEU A 1 1086 ? -11.542 -23.326 38.790 1.00 96.62 1086 LEU A N 1
ATOM 8137 C CA . LEU A 1 1086 ? -11.471 -22.938 37.380 1.00 96.62 1086 LEU A CA 1
ATOM 8138 C C . LEU A 1 1086 ? -12.633 -23.581 36.615 1.00 96.62 1086 LEU A C 1
ATOM 8140 O O . LEU A 1 1086 ? -12.647 -24.791 36.402 1.00 96.62 1086 LEU A O 1
ATOM 8144 N N . THR A 1 1087 ? -13.621 -22.785 36.223 1.00 95.62 1087 THR A N 1
ATOM 8145 C CA . THR A 1 1087 ? -14.833 -23.272 35.551 1.00 95.62 1087 THR A CA 1
ATOM 8146 C C . THR A 1 1087 ? -14.546 -23.652 34.104 1.00 95.62 1087 THR A C 1
ATOM 8148 O O . THR A 1 1087 ? -14.910 -24.743 33.664 1.00 95.62 1087 THR A O 1
ATOM 8151 N N . ASP A 1 1088 ? -13.840 -22.777 33.390 1.00 96.69 1088 ASP A N 1
ATOM 8152 C CA . ASP A 1 1088 ? -13.563 -22.916 31.966 1.00 96.69 1088 ASP A CA 1
ATOM 8153 C C . ASP A 1 1088 ? -12.086 -22.662 31.650 1.00 96.69 1088 ASP A C 1
ATOM 8155 O O . ASP A 1 1088 ? -11.439 -21.795 32.240 1.00 96.69 1088 ASP A O 1
ATOM 8159 N N . LEU A 1 1089 ? -11.548 -23.446 30.715 1.00 97.19 1089 LEU A N 1
ATOM 8160 C CA . LEU A 1 1089 ? -10.159 -23.366 30.272 1.00 97.19 1089 LEU A CA 1
ATOM 8161 C C . LEU A 1 1089 ? -10.088 -23.616 28.767 1.00 97.19 1089 LEU A C 1
ATOM 8163 O O . LEU A 1 1089 ? -10.331 -24.742 28.325 1.00 97.19 1089 LEU A O 1
ATOM 8167 N N . ASP A 1 1090 ? -9.709 -22.583 28.021 1.00 98.00 1090 ASP A N 1
ATOM 8168 C CA . ASP A 1 1090 ? -9.490 -22.633 26.578 1.00 98.00 1090 ASP A CA 1
ATOM 8169 C C . ASP A 1 1090 ? -7.998 -22.525 26.265 1.00 98.00 1090 ASP A C 1
ATOM 8171 O O . ASP A 1 1090 ? -7.293 -21.650 26.776 1.00 98.00 1090 ASP A O 1
ATOM 8175 N N . LEU A 1 1091 ? -7.516 -23.444 25.425 1.00 97.38 1091 LEU A N 1
ATOM 8176 C CA . LEU A 1 1091 ? -6.095 -23.628 25.134 1.00 97.38 1091 LEU A CA 1
ATOM 8177 C C . LEU A 1 1091 ? -5.783 -23.327 23.665 1.00 97.38 1091 LEU A C 1
ATOM 8179 O O . LEU A 1 1091 ? -6.462 -23.813 22.753 1.00 97.38 1091 LEU A O 1
ATOM 8183 N N . ALA A 1 1092 ? -4.722 -22.559 23.434 1.00 96.50 1092 ALA A N 1
ATOM 8184 C CA . ALA A 1 1092 ? -4.248 -22.182 22.108 1.00 96.50 1092 ALA A CA 1
ATOM 8185 C C . ALA A 1 1092 ? -2.756 -22.503 21.936 1.00 96.50 1092 ALA A C 1
ATOM 8187 O O . ALA A 1 1092 ? -1.895 -21.785 22.441 1.00 96.50 1092 ALA A O 1
ATOM 8188 N N . PHE A 1 1093 ? -2.441 -23.572 21.203 1.00 96.62 1093 PHE A N 1
ATOM 8189 C CA . PHE A 1 1093 ? -1.060 -23.944 20.884 1.00 96.62 1093 PHE A CA 1
ATOM 8190 C C . PHE A 1 1093 ? -0.767 -23.651 19.418 1.00 96.62 1093 PHE A C 1
ATOM 8192 O O . PHE A 1 1093 ? -1.342 -24.255 18.518 1.00 96.62 1093 PHE A O 1
ATOM 8199 N N . SER A 1 1094 ? 0.100 -22.678 19.160 1.00 93.44 1094 SER A N 1
ATOM 8200 C CA . SER A 1 1094 ? 0.281 -22.111 17.818 1.00 93.44 1094 SER A CA 1
ATOM 8201 C C . SER A 1 1094 ? 1.103 -22.984 16.864 1.00 93.44 1094 SER A C 1
ATOM 8203 O O . SER A 1 1094 ? 1.164 -22.674 15.674 1.00 93.44 1094 SER A O 1
ATOM 8205 N N . ARG A 1 1095 ? 1.760 -24.044 17.354 1.00 93.69 1095 ARG A N 1
ATOM 8206 C CA . ARG A 1 1095 ? 2.698 -24.876 16.581 1.00 93.69 1095 ARG A CA 1
ATOM 8207 C C . ARG A 1 1095 ? 2.336 -26.360 16.518 1.00 93.69 1095 ARG A C 1
ATOM 8209 O O . ARG A 1 1095 ? 3.053 -27.108 15.858 1.00 93.69 1095 ARG A O 1
ATOM 8216 N N . ASP A 1 1096 ? 1.234 -26.772 17.134 1.00 92.19 1096 ASP A N 1
ATOM 8217 C CA . ASP A 1 1096 ? 0.819 -28.183 17.170 1.00 92.19 1096 ASP A CA 1
ATOM 8218 C C . ASP A 1 1096 ? -0.021 -28.605 15.954 1.00 92.19 1096 ASP A C 1
ATOM 8220 O O . ASP A 1 1096 ? -0.269 -29.790 15.732 1.00 92.19 1096 ASP A O 1
ATOM 8224 N N . GLN A 1 1097 ? -0.409 -27.645 15.114 1.00 90.94 1097 GLN A N 1
ATOM 8225 C CA . GLN A 1 1097 ? -1.175 -27.873 13.895 1.00 90.94 1097 GLN A CA 1
ATOM 8226 C C . GLN A 1 1097 ? -0.761 -26.898 12.781 1.00 90.94 1097 GLN A C 1
ATOM 8228 O O . GLN A 1 1097 ? -0.069 -25.907 13.019 1.00 90.94 1097 GLN A O 1
ATOM 8233 N N . ARG A 1 1098 ? -1.198 -27.180 11.543 1.00 76.06 1098 ARG A N 1
ATOM 8234 C CA . ARG A 1 1098 ? -0.847 -26.396 10.342 1.00 76.06 1098 ARG A CA 1
ATOM 8235 C C . ARG A 1 1098 ? -1.363 -24.953 10.406 1.00 76.06 1098 ARG A C 1
ATOM 8237 O O . ARG A 1 1098 ? -0.623 -24.033 10.067 1.00 76.06 1098 ARG A O 1
ATOM 8244 N N . THR A 1 1099 ? -2.604 -24.760 10.851 1.00 83.06 1099 THR A N 1
ATOM 8245 C CA . THR A 1 1099 ? -3.197 -23.431 11.064 1.00 83.06 1099 THR A CA 1
ATOM 8246 C C . THR A 1 1099 ? -2.882 -22.961 12.476 1.00 83.06 1099 THR A C 1
ATOM 8248 O O . THR A 1 1099 ? -3.336 -23.562 13.448 1.00 83.06 1099 THR A O 1
ATOM 8251 N N . LYS A 1 1100 ? -2.102 -21.890 12.616 1.00 91.50 1100 LYS A N 1
ATOM 8252 C CA . LYS A 1 1100 ? -1.749 -21.364 13.941 1.00 91.50 1100 LYS A CA 1
ATOM 8253 C C . LYS A 1 1100 ? -3.014 -20.910 14.669 1.00 91.50 1100 LYS A C 1
ATOM 8255 O O . LYS A 1 1100 ? -3.823 -20.204 14.082 1.00 91.50 1100 LYS A O 1
ATOM 8260 N N . VAL A 1 1101 ? -3.150 -21.315 15.930 1.00 91.81 1101 VAL A N 1
ATOM 8261 C CA . VAL A 1 1101 ? -4.249 -20.906 16.813 1.00 91.81 1101 VAL A CA 1
ATOM 8262 C C . VAL A 1 1101 ? -3.662 -20.130 17.983 1.00 91.81 1101 VAL A C 1
ATOM 8264 O O . VAL A 1 1101 ? -2.733 -20.603 18.642 1.00 91.81 1101 VAL A O 1
ATOM 8267 N N . TYR A 1 1102 ? -4.212 -18.950 18.236 1.00 95.12 1102 TYR A N 1
ATOM 8268 C CA . TYR A 1 1102 ? -3.856 -18.039 19.316 1.00 95.12 1102 TYR A CA 1
ATOM 8269 C C . TYR A 1 1102 ? -5.046 -17.815 20.263 1.00 95.12 1102 TYR A C 1
ATOM 8271 O O . TYR A 1 1102 ? -6.166 -18.264 20.014 1.00 95.12 1102 TYR A O 1
ATOM 8279 N N . VAL A 1 1103 ? -4.812 -17.134 21.389 1.00 95.50 1103 VAL A N 1
ATOM 8280 C CA . VAL A 1 1103 ? -5.852 -16.920 22.414 1.00 95.50 1103 VAL A CA 1
ATOM 8281 C C . VAL A 1 1103 ? -7.028 -16.096 21.889 1.00 95.50 1103 VAL A C 1
ATOM 8283 O O . VAL A 1 1103 ? -8.167 -16.392 22.234 1.00 95.50 1103 VAL A O 1
ATOM 8286 N N . GLN A 1 1104 ? -6.781 -15.129 21.004 1.00 95.69 1104 GLN A N 1
ATOM 8287 C CA . GLN A 1 1104 ? -7.839 -14.352 20.368 1.00 95.69 1104 GLN A CA 1
ATOM 8288 C C . GLN A 1 1104 ? -8.720 -15.203 19.443 1.00 95.69 1104 GLN A C 1
ATOM 8290 O O . GLN A 1 1104 ? -9.930 -15.005 19.401 1.00 95.69 1104 GLN A O 1
ATOM 8295 N N . ASP A 1 1105 ? -8.162 -16.220 18.784 1.00 95.31 1105 ASP A N 1
ATOM 8296 C CA . ASP A 1 1105 ? -8.957 -17.129 17.954 1.00 95.31 1105 ASP A CA 1
ATOM 8297 C C . ASP A 1 1105 ? -9.925 -17.930 18.838 1.00 95.31 1105 ASP A C 1
ATOM 8299 O O . ASP A 1 1105 ? -11.115 -18.022 18.545 1.00 95.31 1105 ASP A O 1
ATOM 8303 N N . ARG A 1 1106 ? -9.452 -18.403 20.003 1.00 96.31 1106 ARG A N 1
ATOM 8304 C CA . ARG A 1 1106 ? -10.301 -19.070 21.008 1.00 96.31 1106 ARG A CA 1
ATOM 8305 C C . ARG A 1 1106 ? -11.357 -18.148 21.607 1.00 96.31 1106 ARG A C 1
ATOM 8307 O O . ARG A 1 1106 ? -12.466 -18.604 21.887 1.00 96.31 1106 ARG A O 1
ATOM 8314 N N . MET A 1 1107 ? -11.042 -16.868 21.802 1.00 96.94 1107 MET A N 1
ATOM 8315 C CA . MET A 1 1107 ? -12.029 -15.874 22.230 1.00 96.94 1107 MET A CA 1
ATOM 8316 C C . MET A 1 1107 ? -13.125 -15.695 21.179 1.00 96.94 1107 MET A C 1
ATOM 8318 O O . MET A 1 1107 ? -14.300 -15.669 21.536 1.00 96.94 1107 MET A O 1
ATOM 8322 N N . ALA A 1 1108 ? -12.754 -15.601 19.899 1.00 93.50 1108 ALA A N 1
ATOM 8323 C CA . ALA A 1 1108 ? -13.702 -15.456 18.800 1.00 93.50 1108 ALA A CA 1
ATOM 8324 C C . ALA A 1 1108 ? -14.593 -16.701 18.643 1.00 93.50 1108 ALA A C 1
ATOM 8326 O O . ALA A 1 1108 ? -15.809 -16.569 18.511 1.00 93.50 1108 ALA A O 1
ATOM 8327 N N . GLU A 1 1109 ? -14.017 -17.905 18.731 1.00 95.56 1109 GLU A N 1
ATOM 8328 C CA . GLU A 1 1109 ? -14.759 -19.177 18.728 1.00 95.56 1109 GLU A CA 1
ATOM 8329 C C . GLU A 1 1109 ? -15.794 -19.243 19.862 1.00 95.56 1109 GLU A C 1
ATOM 8331 O O . GLU A 1 1109 ? -16.919 -19.705 19.666 1.00 95.56 1109 GLU A O 1
ATOM 8336 N N . ASN A 1 1110 ? -15.434 -18.731 21.040 1.00 96.19 1110 ASN A N 1
ATOM 8337 C CA . ASN A 1 1110 ? -16.290 -18.701 22.221 1.00 96.19 1110 ASN A CA 1
ATOM 8338 C C . ASN A 1 1110 ? -17.076 -17.383 22.388 1.00 96.19 1110 ASN A C 1
ATOM 8340 O O . ASN A 1 1110 ? -17.626 -17.125 23.466 1.00 96.19 1110 ASN A O 1
ATOM 8344 N N . GLY A 1 1111 ? -17.164 -16.554 21.343 1.00 94.50 1111 GLY A N 1
ATOM 8345 C CA . GLY A 1 1111 ? -17.631 -15.168 21.438 1.00 94.50 1111 GLY A CA 1
ATOM 8346 C C . GLY A 1 1111 ? -19.013 -15.001 22.080 1.00 94.50 1111 GLY A C 1
ATOM 8347 O O . GLY A 1 1111 ? -19.199 -14.124 22.919 1.00 94.50 1111 GLY A O 1
ATOM 8348 N N . ALA A 1 1112 ? -19.967 -15.891 21.789 1.00 93.81 1112 ALA A N 1
ATOM 8349 C CA . ALA A 1 1112 ? -21.313 -15.829 22.371 1.00 93.81 1112 ALA A CA 1
ATOM 8350 C C . ALA A 1 1112 ? -21.313 -16.031 23.898 1.00 93.81 1112 ALA A C 1
ATOM 8352 O O . ALA A 1 1112 ? -22.021 -15.340 24.634 1.00 93.81 1112 ALA A O 1
ATOM 8353 N N . LYS A 1 1113 ? -20.499 -16.972 24.386 1.00 96.25 1113 LYS A N 1
ATOM 8354 C CA . LYS A 1 1113 ? -20.354 -17.249 25.819 1.00 96.25 1113 LYS A CA 1
ATOM 8355 C C . LYS A 1 1113 ? -19.570 -16.133 26.508 1.00 96.25 1113 LYS A C 1
ATOM 8357 O O . LYS A 1 1113 ? -19.960 -15.705 27.594 1.00 96.25 1113 LYS A O 1
ATOM 8362 N N . LEU A 1 1114 ? -18.514 -15.643 25.855 1.00 94.69 1114 LEU A N 1
ATOM 8363 C CA . LEU A 1 1114 ? -17.703 -14.525 26.332 1.00 94.69 1114 LEU A CA 1
ATOM 8364 C C . LEU A 1 1114 ? -18.560 -13.267 26.517 1.00 94.69 1114 LEU A C 1
ATOM 8366 O O . LEU A 1 1114 ? -18.546 -12.668 27.588 1.00 94.69 1114 LEU A O 1
ATOM 8370 N N . TRP A 1 1115 ? -19.387 -12.936 25.524 1.00 96.62 1115 TRP A N 1
ATOM 8371 C CA . TRP A 1 1115 ? -20.347 -11.839 25.611 1.00 96.62 1115 TRP A CA 1
ATOM 8372 C C . TRP A 1 1115 ? -21.361 -12.013 26.748 1.00 96.62 1115 TRP A C 1
ATOM 8374 O O . TRP A 1 1115 ? -21.588 -11.068 27.498 1.00 96.62 1115 TRP A O 1
ATOM 8384 N N . SER A 1 1116 ? -21.938 -13.209 26.931 1.00 95.31 1116 SER A N 1
ATOM 8385 C CA . SER A 1 1116 ? -22.884 -13.449 28.034 1.00 95.31 1116 SER A CA 1
ATOM 8386 C C . SER A 1 1116 ? -22.255 -13.135 29.387 1.00 95.31 1116 SER A C 1
ATOM 8388 O O . SER A 1 1116 ? -22.840 -12.403 30.173 1.00 95.31 1116 SER A O 1
ATOM 8390 N N . TRP A 1 1117 ? -21.043 -13.629 29.645 1.00 95.00 1117 TRP A N 1
ATOM 8391 C CA . TRP A 1 1117 ? -20.348 -13.365 30.906 1.00 95.00 1117 TRP A CA 1
ATOM 8392 C C . TRP A 1 1117 ? -20.083 -11.872 31.098 1.00 95.00 1117 TRP A C 1
ATOM 8394 O O . TRP A 1 1117 ? -20.337 -11.322 32.168 1.00 95.00 1117 TRP A O 1
ATOM 8404 N N . LEU A 1 1118 ? -19.612 -11.206 30.046 1.00 94.25 1118 LEU A N 1
ATOM 8405 C CA . LEU A 1 1118 ? -19.345 -9.772 30.036 1.00 94.25 1118 LEU A CA 1
ATOM 8406 C C . LEU A 1 1118 ? -20.607 -8.934 30.297 1.00 94.25 1118 LEU A C 1
ATOM 8408 O O . LEU A 1 1118 ? -20.562 -7.979 31.072 1.00 94.25 1118 LEU A O 1
ATOM 8412 N N . ARG A 1 1119 ? -21.752 -9.308 29.727 1.00 92.62 1119 ARG A N 1
ATOM 8413 C CA . ARG A 1 1119 ? -23.041 -8.671 30.022 1.00 92.62 1119 ARG A CA 1
ATOM 8414 C C . ARG A 1 1119 ? -23.484 -8.929 31.464 1.00 92.62 1119 ARG A C 1
ATOM 8416 O O . ARG A 1 1119 ? -23.958 -8.013 32.127 1.00 92.62 1119 ARG A O 1
ATOM 8423 N N . ASP A 1 1120 ? -23.276 -10.143 31.962 1.00 89.94 1120 ASP A N 1
ATOM 8424 C CA . ASP A 1 1120 ? -23.745 -10.598 33.276 1.00 89.94 1120 ASP A CA 1
ATOM 8425 C C . ASP A 1 1120 ? -22.824 -10.151 34.437 1.00 89.94 1120 ASP A C 1
ATOM 8427 O O . ASP A 1 1120 ? -22.904 -10.672 35.549 1.00 89.94 1120 ASP A O 1
ATOM 8431 N N . GLY A 1 1121 ? -21.953 -9.165 34.203 1.00 92.12 1121 GLY A N 1
ATOM 8432 C CA . GLY A 1 1121 ? -21.148 -8.539 35.253 1.00 92.12 1121 GLY A CA 1
ATOM 8433 C C . GLY A 1 1121 ? -19.709 -9.046 35.363 1.00 92.12 1121 GLY A C 1
ATOM 8434 O O . GLY A 1 1121 ? -18.987 -8.571 36.235 1.00 92.12 1121 GLY A O 1
ATOM 8435 N N . ALA A 1 1122 ? -19.251 -9.953 34.490 1.00 95.50 1122 ALA A N 1
ATOM 8436 C CA . ALA A 1 1122 ? -17.890 -10.482 34.580 1.00 95.50 1122 ALA A CA 1
ATOM 8437 C C . ALA A 1 1122 ? -16.822 -9.390 34.436 1.00 95.50 1122 ALA A C 1
ATOM 8439 O O . ALA A 1 1122 ? -17.000 -8.424 33.684 1.00 95.50 1122 ALA A O 1
ATOM 8440 N N . HIS A 1 1123 ? -15.703 -9.573 35.133 1.00 97.06 1123 HIS A N 1
ATOM 8441 C CA . HIS A 1 1123 ? -14.492 -8.781 34.937 1.00 97.06 1123 HIS A CA 1
ATOM 8442 C C . HIS A 1 1123 ? -13.532 -9.525 34.006 1.00 97.06 1123 HIS A C 1
ATOM 8444 O O . HIS A 1 1123 ? -13.330 -10.730 34.158 1.00 97.06 1123 HIS A O 1
ATOM 8450 N N . LEU A 1 1124 ? -12.931 -8.811 33.060 1.00 97.00 1124 LEU A N 1
ATOM 8451 C CA . LEU A 1 1124 ? -11.999 -9.324 32.069 1.00 97.00 1124 LEU A CA 1
ATOM 8452 C C . LEU A 1 1124 ? -10.599 -8.754 32.299 1.00 97.00 1124 LEU A C 1
ATOM 8454 O O . LEU A 1 1124 ? -10.404 -7.541 32.384 1.00 97.00 1124 LEU A O 1
ATOM 8458 N N . TYR A 1 1125 ? -9.620 -9.650 32.355 1.00 96.88 1125 TYR A N 1
ATOM 8459 C CA . TYR A 1 1125 ? -8.229 -9.329 32.636 1.00 96.88 1125 TYR A CA 1
ATOM 8460 C C . TYR A 1 1125 ? -7.319 -9.839 31.522 1.00 96.88 1125 TYR A C 1
ATOM 8462 O O . TYR A 1 1125 ? -7.462 -10.975 31.069 1.00 96.88 1125 TYR A O 1
ATOM 8470 N N . VAL A 1 1126 ? -6.349 -9.022 31.112 1.00 95.50 1126 VAL A N 1
ATOM 8471 C CA . VAL A 1 1126 ? -5.351 -9.387 30.093 1.00 95.50 1126 VAL A CA 1
ATOM 8472 C C . VAL A 1 1126 ? -3.953 -9.183 30.650 1.00 95.50 1126 VAL A C 1
ATOM 8474 O O . VAL A 1 1126 ? -3.660 -8.114 31.178 1.00 95.50 1126 VAL A O 1
ATOM 8477 N N . CYS A 1 1127 ? -3.082 -10.181 30.505 1.00 89.19 1127 CYS A N 1
ATOM 8478 C CA . CYS A 1 1127 ? -1.674 -10.063 30.870 1.00 89.19 1127 CYS A CA 1
ATOM 8479 C C . CYS A 1 1127 ? -0.760 -10.680 29.803 1.00 89.19 1127 CYS A C 1
ATOM 8481 O O . CYS A 1 1127 ? -1.025 -11.772 29.299 1.00 89.19 1127 CYS A O 1
ATOM 8483 N N . GLY A 1 1128 ? 0.318 -9.973 29.444 1.00 84.81 1128 GLY A N 1
ATOM 8484 C CA . GLY A 1 1128 ? 1.341 -10.437 28.499 1.00 84.81 1128 GLY A CA 1
ATOM 8485 C C . GLY A 1 1128 ? 1.954 -9.315 27.652 1.00 84.81 1128 GLY A C 1
ATOM 8486 O O . GLY A 1 1128 ? 2.089 -8.191 28.122 1.00 84.81 1128 GLY A O 1
ATOM 8487 N N . ASP A 1 1129 ? 2.358 -9.625 26.416 1.00 78.00 1129 ASP A N 1
ATOM 8488 C CA . ASP A 1 1129 ? 3.034 -8.678 25.510 1.00 78.00 1129 ASP A CA 1
ATOM 8489 C C . ASP A 1 1129 ? 2.132 -7.497 25.107 1.00 78.00 1129 ASP A C 1
ATOM 8491 O O . ASP A 1 1129 ? 1.057 -7.691 24.524 1.00 78.00 1129 ASP A O 1
ATOM 8495 N N . ALA A 1 1130 ? 2.599 -6.274 25.381 1.00 62.69 1130 ALA A N 1
ATOM 8496 C CA . ALA A 1 1130 ? 1.880 -5.042 25.061 1.00 62.69 1130 ALA A CA 1
ATOM 8497 C C . ALA A 1 1130 ? 1.840 -4.734 23.554 1.00 62.69 1130 ALA A C 1
ATOM 8499 O O . ALA A 1 1130 ? 0.899 -4.103 23.071 1.00 62.69 1130 ALA A O 1
ATOM 8500 N N . THR A 1 1131 ? 2.859 -5.162 22.800 1.00 51.53 1131 THR A N 1
ATOM 8501 C CA . THR A 1 1131 ? 3.086 -4.666 21.434 1.00 51.53 1131 THR A CA 1
ATOM 8502 C C . THR A 1 1131 ? 2.233 -5.363 20.379 1.00 51.53 1131 THR A C 1
ATOM 8504 O O . THR A 1 1131 ? 1.750 -4.706 19.451 1.00 51.53 1131 THR A O 1
ATOM 8507 N N . ARG A 1 1132 ? 2.026 -6.678 20.507 1.00 69.19 1132 ARG A N 1
ATOM 8508 C CA . ARG A 1 1132 ? 1.250 -7.485 19.555 1.00 69.19 1132 ARG A CA 1
ATOM 8509 C C . ARG A 1 1132 ? 0.028 -8.099 20.226 1.00 69.19 1132 ARG A C 1
ATOM 8511 O O . ARG A 1 1132 ? -1.096 -7.814 19.823 1.00 69.19 1132 ARG A O 1
ATOM 8518 N N . MET A 1 1133 ? 0.239 -8.889 21.279 1.00 83.44 1133 MET A N 1
ATOM 8519 C CA . MET A 1 1133 ? -0.815 -9.730 21.859 1.00 83.44 1133 MET A CA 1
ATOM 8520 C C . MET A 1 1133 ? -1.983 -8.921 22.434 1.00 83.44 1133 MET A C 1
ATOM 8522 O O . MET A 1 1133 ? -3.134 -9.171 22.077 1.00 83.44 1133 MET A O 1
ATOM 8526 N N . ALA A 1 1134 ? -1.703 -7.929 23.282 1.00 72.88 1134 ALA A N 1
ATOM 8527 C CA . ALA A 1 1134 ? -2.750 -7.142 23.933 1.00 72.88 1134 ALA A CA 1
ATOM 8528 C C . ALA A 1 1134 ? -3.647 -6.400 22.926 1.00 72.88 1134 ALA A C 1
ATOM 8530 O O . ALA A 1 1134 ? -4.855 -6.300 23.132 1.00 72.88 1134 ALA A O 1
ATOM 8531 N N . ARG A 1 1135 ? -3.064 -5.932 21.814 1.00 74.12 1135 ARG A N 1
ATOM 8532 C CA . ARG A 1 1135 ? -3.790 -5.265 20.723 1.00 74.12 1135 ARG A CA 1
ATOM 8533 C C . ARG A 1 1135 ? -4.713 -6.224 19.975 1.00 74.12 1135 ARG A C 1
ATOM 8535 O O . ARG A 1 1135 ? -5.857 -5.875 19.696 1.00 74.12 1135 ARG A O 1
ATOM 8542 N N . ASP A 1 1136 ? -4.241 -7.432 19.674 1.00 80.88 1136 ASP A N 1
ATOM 8543 C CA . ASP A 1 1136 ? -5.050 -8.446 18.990 1.00 80.88 1136 ASP A CA 1
ATOM 8544 C C . ASP A 1 1136 ? -6.223 -8.926 19.861 1.00 80.88 1136 ASP A C 1
ATOM 8546 O O . ASP A 1 1136 ? -7.328 -9.138 19.352 1.00 80.88 1136 ASP A O 1
ATOM 8550 N N . VAL A 1 1137 ? -6.003 -9.049 21.173 1.00 88.75 1137 VAL A N 1
ATOM 8551 C CA . VAL A 1 1137 ? -7.038 -9.382 22.161 1.00 88.75 1137 VAL A CA 1
ATOM 8552 C C . VAL A 1 1137 ? -8.078 -8.267 22.289 1.00 88.75 1137 VAL A C 1
ATOM 8554 O O . VAL A 1 1137 ? -9.269 -8.562 22.246 1.00 88.75 1137 VAL A O 1
ATOM 8557 N N . ASP A 1 1138 ? -7.657 -7.003 22.395 1.00 85.81 1138 ASP A N 1
ATOM 8558 C CA . ASP A 1 1138 ? -8.552 -5.835 22.481 1.00 85.81 1138 ASP A CA 1
ATOM 8559 C C . ASP A 1 1138 ? -9.438 -5.706 21.228 1.00 85.81 1138 ASP A C 1
ATOM 8561 O O . ASP A 1 1138 ? -10.664 -5.630 21.327 1.00 85.81 1138 ASP A O 1
ATOM 8565 N N . ARG A 1 1139 ? -8.840 -5.832 20.035 1.00 86.62 1139 ARG A N 1
ATOM 8566 C CA . ARG A 1 1139 ? -9.582 -5.856 18.763 1.00 86.62 1139 ARG A CA 1
ATOM 8567 C C . ARG A 1 1139 ? -10.602 -6.991 18.717 1.00 86.62 1139 ARG A C 1
ATOM 8569 O O . ARG A 1 1139 ? -11.732 -6.810 18.262 1.00 86.62 1139 ARG A O 1
ATOM 8576 N N . THR A 1 1140 ? -10.209 -8.177 19.172 1.00 94.56 1140 THR A N 1
ATOM 8577 C CA . THR A 1 1140 ? -11.097 -9.344 19.162 1.00 94.56 1140 THR A CA 1
ATOM 8578 C C . THR A 1 1140 ? -12.217 -9.205 20.184 1.00 94.56 1140 THR A C 1
ATOM 8580 O O . THR A 1 1140 ? -13.347 -9.581 19.892 1.00 94.56 1140 THR A O 1
ATOM 8583 N N . LEU A 1 1141 ? -11.948 -8.603 21.344 1.00 92.69 1141 LEU A N 1
ATOM 8584 C CA . LEU A 1 1141 ? -12.965 -8.261 22.333 1.00 92.69 1141 LEU A CA 1
ATOM 8585 C C . LEU A 1 1141 ? -14.010 -7.308 21.742 1.00 92.69 1141 LEU A C 1
ATOM 8587 O O . LEU A 1 1141 ? -15.198 -7.605 21.828 1.00 92.69 1141 LEU A O 1
ATOM 8591 N N . ARG A 1 1142 ? -13.583 -6.228 21.074 1.00 93.06 1142 ARG A N 1
ATOM 8592 C CA . ARG A 1 1142 ? -14.486 -5.298 20.365 1.00 93.06 1142 ARG A CA 1
ATOM 8593 C C . ARG A 1 1142 ? -15.306 -6.015 19.295 1.00 93.06 1142 ARG A C 1
ATOM 8595 O O . ARG A 1 1142 ? -16.515 -5.839 19.225 1.00 93.06 1142 ARG A O 1
ATOM 8602 N N . THR A 1 1143 ? -14.676 -6.918 18.541 1.00 90.31 1143 THR A N 1
ATOM 8603 C CA . THR A 1 1143 ? -15.362 -7.754 17.539 1.00 90.31 1143 THR A CA 1
ATOM 8604 C C . THR A 1 1143 ? -16.413 -8.670 18.177 1.00 90.31 1143 THR A C 1
ATOM 8606 O O . THR A 1 1143 ? -17.511 -8.816 17.646 1.00 90.31 1143 THR A O 1
ATOM 8609 N N . VAL A 1 1144 ? -16.104 -9.287 19.323 1.00 93.00 1144 VAL A N 1
ATOM 8610 C CA . VAL A 1 1144 ? -17.044 -10.134 20.073 1.00 93.00 1144 VAL A CA 1
ATOM 8611 C C . VAL A 1 1144 ? -18.213 -9.310 20.604 1.00 93.00 1144 VAL A C 1
ATOM 8613 O O . VAL A 1 1144 ? -19.356 -9.743 20.475 1.00 93.00 1144 VAL A O 1
ATOM 8616 N N . VAL A 1 1145 ? -17.942 -8.131 21.164 1.00 91.44 1145 VAL A N 1
ATOM 8617 C CA . VAL A 1 1145 ? -18.957 -7.204 21.679 1.00 91.44 1145 VAL A CA 1
ATOM 8618 C C . VAL A 1 1145 ? -19.872 -6.719 20.556 1.00 91.44 1145 VAL A C 1
ATOM 8620 O O . VAL A 1 1145 ? -21.085 -6.810 20.705 1.00 91.44 1145 VAL A O 1
ATOM 8623 N N . ALA A 1 1146 ? -19.321 -6.305 19.414 1.00 88.81 1146 ALA A N 1
ATOM 8624 C CA . ALA A 1 1146 ? -20.107 -5.909 18.248 1.00 88.81 1146 ALA A CA 1
ATOM 8625 C C . ALA A 1 1146 ? -20.993 -7.066 17.761 1.00 88.81 1146 ALA A C 1
ATOM 8627 O O . ALA A 1 1146 ? -22.218 -6.972 17.730 1.00 88.81 1146 ALA A O 1
ATOM 8628 N N . ARG A 1 1147 ? -20.380 -8.221 17.473 1.00 90.38 1147 ARG A N 1
ATOM 8629 C CA . ARG A 1 1147 ? -21.064 -9.366 16.859 1.00 90.38 1147 ARG A CA 1
ATOM 8630 C C . ARG A 1 1147 ? -22.107 -10.020 17.762 1.00 90.38 1147 ARG A C 1
ATOM 8632 O O . ARG A 1 1147 ? -23.157 -10.432 17.278 1.00 90.38 1147 ARG A O 1
ATOM 8639 N N . HIS A 1 1148 ? -21.789 -10.221 19.039 1.00 89.94 1148 HIS A N 1
ATOM 8640 C CA . HIS A 1 1148 ? -22.654 -10.960 19.964 1.00 89.94 1148 HIS A CA 1
ATOM 8641 C C . HIS A 1 1148 ? -23.520 -10.045 20.832 1.00 89.94 1148 HIS A C 1
ATOM 8643 O O . HIS A 1 1148 ? -24.548 -10.504 21.334 1.00 89.94 1148 HIS A O 1
ATOM 8649 N N . GLY A 1 1149 ? -23.136 -8.775 20.978 1.00 81.88 1149 GLY A N 1
ATOM 8650 C CA . GLY A 1 1149 ? -23.955 -7.733 21.587 1.00 81.88 1149 GLY A CA 1
ATOM 8651 C C . GLY A 1 1149 ? -24.961 -7.087 20.647 1.00 81.88 1149 GLY A C 1
ATOM 8652 O O . GLY A 1 1149 ? -25.916 -6.511 21.157 1.00 81.88 1149 GLY A O 1
ATOM 8653 N N . GLY A 1 1150 ? -24.792 -7.231 19.325 1.00 85.50 1150 GLY A N 1
ATOM 8654 C CA . GLY A 1 1150 ? -25.613 -6.519 18.339 1.00 85.50 1150 GLY A CA 1
ATOM 8655 C C . GLY A 1 1150 ? -25.412 -5.011 18.469 1.00 85.50 1150 GLY A C 1
ATOM 8656 O O . GLY A 1 1150 ? -26.379 -4.277 18.642 1.00 85.50 1150 GLY A O 1
ATOM 8657 N N . LEU A 1 1151 ? -24.144 -4.601 18.568 1.00 78.44 1151 LEU A N 1
ATOM 8658 C CA . LEU A 1 1151 ? -23.732 -3.208 18.714 1.00 78.44 1151 LEU A CA 1
ATOM 8659 C C . LEU A 1 1151 ? -22.994 -2.789 17.444 1.00 78.44 1151 LEU A C 1
ATOM 8661 O O . LEU A 1 1151 ? -22.107 -3.518 16.980 1.00 78.44 1151 LEU A O 1
ATOM 8665 N N . ALA A 1 1152 ? -23.299 -1.595 16.931 1.00 76.06 1152 ALA A N 1
ATOM 8666 C CA . ALA A 1 1152 ? -22.522 -0.997 15.848 1.00 76.06 1152 ALA A CA 1
ATOM 8667 C C . ALA A 1 1152 ? -21.048 -0.811 16.279 1.00 76.06 1152 ALA A C 1
ATOM 8669 O O . ALA A 1 1152 ? -20.777 -0.736 17.480 1.00 76.06 1152 ALA A O 1
ATOM 8670 N N . PRO A 1 1153 ? -20.074 -0.717 15.351 1.00 69.50 1153 PRO A N 1
ATOM 8671 C CA . PRO A 1 1153 ? -18.652 -0.614 15.702 1.00 69.50 1153 PRO A CA 1
ATOM 8672 C C . PRO A 1 1153 ? -18.337 0.478 16.739 1.00 69.50 1153 PRO A C 1
ATOM 8674 O O . PRO A 1 1153 ? -17.705 0.185 17.753 1.00 69.50 1153 PRO A O 1
ATOM 8677 N N . ASP A 1 1154 ? -18.875 1.686 16.560 1.00 64.31 1154 ASP A N 1
ATOM 8678 C CA . ASP A 1 1154 ? -18.662 2.807 17.486 1.00 64.31 1154 ASP A CA 1
ATOM 8679 C C . ASP A 1 1154 ? -19.318 2.565 18.860 1.00 64.31 1154 ASP A C 1
ATOM 8681 O O . ASP A 1 1154 ? -18.798 2.965 19.904 1.00 64.31 1154 ASP A O 1
ATOM 8685 N N . GLU A 1 1155 ? -20.449 1.856 18.894 1.00 67.69 1155 GLU A N 1
ATOM 8686 C CA . GLU A 1 1155 ? -21.138 1.490 20.135 1.00 67.69 1155 GLU A CA 1
ATOM 8687 C C . GLU A 1 1155 ? -20.424 0.360 20.876 1.00 67.69 1155 GLU A C 1
ATOM 8689 O O . GLU A 1 1155 ? -20.369 0.367 22.108 1.00 67.69 1155 GLU A O 1
ATOM 8694 N N . ALA A 1 1156 ? -19.863 -0.605 20.144 1.00 75.94 1156 ALA A N 1
ATOM 8695 C CA . ALA A 1 1156 ? -19.015 -1.650 20.695 1.00 75.94 1156 ALA A CA 1
ATOM 8696 C C . ALA A 1 1156 ? -17.742 -1.042 21.288 1.00 75.94 1156 ALA A C 1
ATOM 8698 O O . ALA A 1 1156 ? -17.331 -1.426 22.387 1.00 75.94 1156 ALA A O 1
ATOM 8699 N N . ASP A 1 1157 ? -17.178 -0.037 20.617 1.00 67.06 1157 ASP A N 1
ATOM 8700 C CA . ASP A 1 1157 ? -16.045 0.722 21.118 1.00 67.06 1157 ASP A CA 1
ATOM 8701 C C . ASP A 1 1157 ? -16.399 1.486 22.393 1.00 67.06 1157 ASP A C 1
ATOM 8703 O O . ASP A 1 1157 ? -15.713 1.328 23.405 1.00 67.06 1157 ASP A O 1
ATOM 8707 N N . ALA A 1 1158 ? -17.516 2.215 22.406 1.00 71.06 1158 ALA A N 1
ATOM 8708 C CA . ALA A 1 1158 ? -18.017 2.887 23.602 1.00 71.06 1158 ALA A CA 1
ATOM 8709 C C . ALA A 1 1158 ? -18.361 1.903 24.737 1.00 71.06 1158 ALA A C 1
ATOM 8711 O O . ALA A 1 1158 ? -18.227 2.225 25.918 1.00 71.06 1158 ALA A O 1
ATOM 8712 N N . TRP A 1 1159 ? -18.815 0.690 24.420 1.00 88.06 1159 TRP A N 1
ATOM 8713 C CA . TRP A 1 1159 ? -19.125 -0.342 25.409 1.00 88.06 1159 TRP A CA 1
ATOM 8714 C C . TRP A 1 1159 ? -17.860 -0.923 26.050 1.00 88.06 1159 TRP A C 1
ATOM 8716 O O . TRP A 1 1159 ? -17.795 -1.051 27.273 1.00 88.06 1159 TRP A O 1
ATOM 8726 N N . VAL A 1 1160 ? -16.831 -1.219 25.251 1.00 80.06 1160 VAL A N 1
ATOM 8727 C CA . VAL A 1 1160 ? -15.524 -1.659 25.763 1.00 80.06 1160 VAL A CA 1
ATOM 8728 C C . VAL A 1 1160 ? -14.840 -0.536 26.549 1.00 80.06 1160 VAL A C 1
ATOM 8730 O O . VAL A 1 1160 ? -14.248 -0.806 27.596 1.00 80.06 1160 VAL A O 1
ATOM 8733 N N . THR A 1 1161 ? -14.979 0.722 26.119 1.00 71.38 1161 THR A N 1
ATOM 8734 C CA . THR A 1 1161 ? -14.517 1.892 26.881 1.00 71.38 1161 THR A CA 1
ATOM 8735 C C . THR A 1 1161 ? -15.224 1.981 28.233 1.00 71.38 1161 THR A C 1
ATOM 8737 O O . THR A 1 1161 ? -14.548 2.048 29.256 1.00 71.38 1161 THR A O 1
ATOM 8740 N N . ARG A 1 1162 ? -16.556 1.842 28.279 1.00 78.00 1162 ARG A N 1
ATOM 8741 C CA . ARG A 1 1162 ? -17.309 1.800 29.545 1.00 78.00 1162 ARG A CA 1
ATOM 8742 C C . ARG A 1 1162 ? -16.900 0.641 30.447 1.00 78.00 1162 ARG A C 1
ATOM 8744 O O . ARG A 1 1162 ? -16.784 0.830 31.649 1.00 78.00 1162 ARG A O 1
ATOM 8751 N N . LEU A 1 1163 ? -16.614 -0.547 29.903 1.00 83.62 1163 LEU A N 1
ATOM 8752 C CA . LEU A 1 1163 ? -16.055 -1.640 30.709 1.00 83.62 1163 LEU A CA 1
ATOM 8753 C C . LEU A 1 1163 ? -14.730 -1.250 31.376 1.00 83.62 1163 LEU A C 1
ATOM 8755 O O . LEU A 1 1163 ? -14.473 -1.662 32.509 1.00 83.62 1163 LEU A O 1
ATOM 8759 N N . ALA A 1 1164 ? -13.868 -0.517 30.672 1.00 73.50 1164 ALA A N 1
ATOM 8760 C CA . ALA A 1 1164 ? -12.607 -0.043 31.229 1.00 73.50 1164 ALA A CA 1
ATOM 8761 C C . ALA A 1 1164 ? -12.839 1.052 32.287 1.00 73.50 1164 ALA A C 1
ATOM 8763 O O . ALA A 1 1164 ? -12.239 0.989 33.361 1.00 73.50 1164 ALA A O 1
ATOM 8764 N N . GLU A 1 1165 ? -13.753 1.995 32.033 1.00 71.25 1165 GLU A N 1
ATOM 8765 C CA . GLU A 1 1165 ? -14.170 3.045 32.981 1.00 71.25 1165 GLU A CA 1
ATOM 8766 C C . GLU A 1 1165 ? -14.766 2.456 34.268 1.00 71.25 1165 GLU A C 1
ATOM 8768 O O . GLU A 1 1165 ? -14.378 2.841 35.374 1.00 71.25 1165 GLU A O 1
ATOM 8773 N N . ASP A 1 1166 ? -15.615 1.436 34.128 1.00 77.81 1166 ASP A N 1
ATOM 8774 C CA . ASP A 1 1166 ? -16.212 0.663 35.222 1.00 77.81 1166 ASP A CA 1
ATOM 8775 C C . ASP A 1 1166 ? -15.192 -0.244 35.936 1.00 77.81 1166 ASP A C 1
ATOM 8777 O O . ASP A 1 1166 ? -15.532 -0.940 36.896 1.00 77.81 1166 ASP A O 1
ATOM 8781 N N . ARG A 1 1167 ? -13.929 -0.261 35.483 1.00 84.25 1167 ARG A N 1
ATOM 8782 C CA . ARG A 1 1167 ? -12.835 -1.110 35.995 1.00 84.25 1167 ARG A CA 1
ATOM 8783 C C . ARG A 1 1167 ? -13.130 -2.607 35.906 1.00 84.25 1167 ARG A C 1
ATOM 8785 O O . ARG A 1 1167 ? -12.632 -3.411 36.697 1.00 84.25 1167 ARG A O 1
ATOM 8792 N N . ARG A 1 1168 ? -13.939 -2.981 34.920 1.00 89.81 1168 ARG A N 1
ATOM 8793 C CA . ARG A 1 1168 ? -14.303 -4.358 34.588 1.00 89.81 1168 ARG A CA 1
ATOM 8794 C C . ARG A 1 1168 ? -13.465 -4.918 33.447 1.00 89.81 1168 ARG A C 1
ATOM 8796 O O . ARG A 1 1168 ? -13.434 -6.129 33.293 1.00 89.81 1168 ARG A O 1
ATOM 8803 N N . TYR A 1 1169 ? -12.762 -4.081 32.686 1.00 91.75 1169 TYR A N 1
ATOM 8804 C CA . TYR A 1 1169 ? -11.722 -4.493 31.744 1.00 91.75 1169 TYR A CA 1
ATOM 8805 C C . TYR A 1 1169 ? -10.368 -3.906 32.158 1.00 91.75 1169 TYR A C 1
ATOM 8807 O O . TYR A 1 1169 ? -10.192 -2.690 32.142 1.00 91.75 1169 TYR A O 1
ATOM 8815 N N . VAL A 1 1170 ? -9.411 -4.757 32.549 1.00 87.00 1170 VAL A N 1
ATOM 8816 C CA . VAL A 1 1170 ? -8.108 -4.320 33.086 1.00 87.00 1170 VAL A CA 1
ATOM 8817 C C . VAL A 1 1170 ? -6.953 -5.079 32.431 1.00 87.00 1170 VAL A C 1
ATOM 8819 O O . VAL A 1 1170 ? -7.043 -6.277 32.161 1.00 87.00 1170 VAL A O 1
ATOM 8822 N N . ARG A 1 1171 ? -5.842 -4.385 32.169 1.00 84.75 1171 ARG A N 1
ATOM 8823 C CA . ARG A 1 1171 ? -4.669 -4.933 31.472 1.00 84.75 1171 ARG A CA 1
ATOM 8824 C C . ARG A 1 1171 ? -3.402 -4.745 32.309 1.00 84.75 1171 ARG A C 1
ATOM 8826 O O . ARG A 1 1171 ? -3.180 -3.652 32.820 1.00 84.75 1171 ARG A O 1
ATOM 8833 N N . ASP A 1 1172 ? -2.576 -5.783 32.392 1.00 81.44 1172 ASP A N 1
ATOM 8834 C CA . ASP A 1 1172 ? -1.227 -5.776 32.979 1.00 81.44 1172 ASP A CA 1
ATOM 8835 C C . ASP A 1 1172 ? -0.226 -6.261 31.917 1.00 81.44 1172 ASP A C 1
ATOM 8837 O O . ASP A 1 1172 ? 0.022 -7.459 31.763 1.00 81.44 1172 ASP A O 1
ATOM 8841 N N . VAL A 1 1173 ? 0.259 -5.333 31.089 1.00 77.19 1173 VAL A N 1
ATOM 8842 C CA . VAL A 1 1173 ? 1.043 -5.629 29.876 1.00 77.19 1173 VAL A CA 1
ATOM 8843 C C . VAL A 1 1173 ? 2.420 -4.969 29.935 1.00 77.19 1173 VAL A C 1
ATOM 8845 O O . VAL A 1 1173 ? 2.551 -3.869 30.472 1.00 77.19 1173 VAL A O 1
ATOM 8848 N N . TYR A 1 1174 ? 3.437 -5.650 29.396 1.00 61.78 1174 TYR A N 1
ATOM 8849 C CA . TYR A 1 1174 ? 4.860 -5.314 29.575 1.00 61.78 1174 TYR A CA 1
ATOM 8850 C C . TYR A 1 1174 ? 5.653 -5.216 28.279 1.00 61.78 1174 TYR A C 1
ATOM 8852 O O . TYR A 1 1174 ? 5.218 -5.822 27.268 1.00 61.78 1174 TYR A O 1
#

Nearest PDB structures (foldseek):
  2jip-assembly1_A  TM=9.441E-01  e=6.289E-49  Desulfovibrio desulfuricans
  2jiq-assembly1_A  TM=9.543E-01  e=9.797E-48  Desulfovibrio desulfuricans
  6efv-assembly1_A  TM=6.779E-01  e=1.330E-53  Escherichia coli
  1ddi-assembly1_A  TM=9.550E-01  e=1.060E-41  Escherichia coli
  2iv2-assembly1_X  TM=9.200E-01  e=9.538E-41  Escherichia coli

Secondary structure (DSSP, 8-state):
-BS--HHHH-HHHHHHHHHHHHTT---EEE-SS--TTGGG-SEEE-PPTT-HHHHHHHHHHHHHHTT---HHHHHHHEE-GGGHHHHHTT--HHHHHHHH---HHHHHHHHHHHHT-SS-EEEE-HHHHSSTTHHHHHHHHHHHHHHTT--SBTTBEEEE---STTHHHHHHHT-STTEETTTEETT-HHHHHHHHHHHTPPTT-S-S----HHHHHHHHHHTTS--EEEEES--HHHHSSSHHHHHHHHHH-SEEEEEES-S--TTGGG-SEEEEBPPGGGS-EEEE-TT-EEEEE---SPPPTT-B-HHHHHHHHHIIIIIHHHH--SSHHHHHHHHTT--BTTTTB--TT--HHHHHH--EES---TT--S------BTTSSSSPPP--TTS---SB--SSGGG-EE---------SS---SSS-EEEEEE--TT--TTSTTGGG-HHHHHHS-S--EEE-HHHHHHHT--TT-EEEEE-SS-EEEEEEEE-TTS-TTEEEEE----TTT-TT--GGGTS---B-TTT--B-TT-EEEEEEE---S-S----S----HHHHHHT-TTPPPP---HHHHHHHHHHHHHHHHS--SSS-----TTSSS-HHHHHHHHHHHHHHH--PPPPPP-------------EEEEEE-SSSHHHHHIIIIIHHHHHHTT---EEEESTT--GGGS-TT-EEEEEEE-BTTTBPPHHHHHHHHHHHTPPTTTTTT-EEEEEEE--TTSTTTTHHHHHHHHHHHHTTPEESS--EEE-SSTHHHHHHHHHHHHHHHHT--------S-------PPPEEEEEEEEEE-SPTT-SSEEEEEEEE-TTT-----TT-EEEE-----HHHHHHHHHHHT--TTSEEEETTEEEEHHHHHHHTB--S---HHHHHHHHTT-S-SHHHHHTSGGGHHHHHHHHTT--HHHHHHHH-----HHHHHHHSPB-PPEEEEB-S-TTT-TTEEEEEEEE-EEE-TTS-EEE-HHHHHHHHPPTT-EEEEEEE--TTSSPPPTT--EEEE--GGGGHHHHHHHHHHHHHT----EEEEEEES-HHHH-TTHHHHHHHHHTTS--EEEEEETTSSSS---HHHHHHHTHHHHHHHHHTT-EEEEEE-TTTHHHHHHHHHHHHHHHHHT--HHHHHHHHHHHHHTT-EEEEE-